Protein AF-A0A1H8ZN63-F1 (afdb_monomer)

InterPro domains:
  IPR000312 Glycosyl transferase, family 3 [PF00591] (631-859)
  IPR001279 Metallo-beta-lactamase [PF00753] (16-194)
  IPR001279 Metallo-beta-lactamase [SM00849] (13-214)
  IPR011108 Zn-dependent metallo-hydrolase, RNA specificity domain [PF07521] (381-444)
  IPR013102 Pyrimidine nucleoside phosphorylase, C-terminal [PF07831] (892-952)
  IPR013102 Pyrimidine nucleoside phosphorylase, C-terminal [SM00941] (891-958)
  IPR013466 Thymidine phosphorylase/AMP phosphorylase [TIGR02645] (469-957)
  IPR017459 Glycosyl transferase family 3, N-terminal domain [PF02885] (565-621)
  IPR017872 Pyrimidine-nucleoside phosphorylase, conserved site [PS00647] (664-679)
  IPR022712 Beta-Casp domain [PF10996] (247-367)
  IPR022712 Beta-Casp domain [SM01027] (247-367)
  IPR028579 Putative thymidine phosphorylase [MF_00703] (470-962)
  IPR035902 Nucleoside phosphorylase/phosphoribosyltransferase catalytic domain superfamily [G3DSA:3.40.1030.10] (621-871)
  IPR035902 Nucleoside phosphorylase/phosphoribosyltransferase catalytic domain superfamily [SSF52418] (623-874)
  IPR036320 Glycosyl transferase family 3, N-terminal domain superfamily [SSF47648] (559-624)
  IPR036566 Pyrimidine nucleoside phosphorylase-like, C-terminal domain superfamily [G3DSA:3.90.1170.30] (883-959)
  IPR036566 Pyrimidine nucleoside phosphorylase-like, C-terminal domain superfamily [SSF54680] (878-953)
  IPR036866 Ribonuclease Z/Hydroxyacylglutathione hydrolase-like [G3DSA:3.60.15.10] (6-423)
  IPR036866 Ribonuclease Z/Hydroxyacylglutathione hydrolase-like [SSF56281] (1-453)
  IPR050698 RNA Processing Metallo-Beta-Lactamase [PTHR11203] (1-454)

Solvent-accessible surface area (backbone atoms only — not comparable to full-atom values): 48274 Å² total; per-residue (Å²): 66,36,42,29,28,72,27,11,33,62,26,70,34,12,28,22,33,41,39,35,54,97,78,38,26,39,30,42,27,35,18,33,39,56,49,38,70,74,45,39,51,52,67,77,47,82,69,100,62,68,54,83,61,41,47,23,36,38,39,31,35,44,54,48,34,24,39,52,31,40,24,47,47,38,71,78,57,38,79,44,46,33,36,31,25,57,51,14,50,59,44,34,69,52,52,40,32,52,53,10,44,52,32,40,53,50,19,50,51,33,53,75,67,66,76,53,95,50,86,76,45,71,43,91,43,40,32,70,38,20,55,59,35,59,75,32,54,48,64,43,60,73,74,44,78,46,70,73,44,70,72,36,42,34,32,35,38,54,9,21,36,44,76,38,18,15,19,41,39,39,37,40,97,45,48,36,38,33,36,36,44,64,42,15,26,77,86,43,90,48,37,36,46,42,63,79,52,47,74,43,48,26,39,39,37,56,11,75,32,16,68,41,71,67,60,89,68,57,56,60,56,56,50,47,51,57,53,50,58,20,42,78,55,42,12,38,38,40,26,31,19,35,41,68,59,46,44,56,54,51,33,45,47,53,40,51,34,29,76,71,65,77,36,65,80,83,57,49,33,33,33,45,29,54,66,30,54,59,50,56,54,47,59,67,74,50,50,87,65,36,64,61,49,73,69,53,45,59,42,44,72,65,51,33,52,75,38,75,51,71,67,57,54,56,49,54,61,72,58,78,45,54,35,38,39,39,18,30,38,36,32,47,77,47,69,66,31,51,56,45,47,70,60,43,28,64,37,61,41,16,26,40,42,42,49,49,82,50,51,58,75,28,52,36,28,42,46,76,73,65,44,62,53,48,80,53,98,90,41,77,43,50,47,47,26,47,71,47,75,44,76,54,58,47,51,59,30,27,31,65,52,46,52,55,52,59,66,48,37,80,51,80,35,75,38,35,35,33,27,31,4,42,59,66,18,17,50,44,34,39,52,50,47,31,73,75,68,69,42,47,62,44,67,53,49,66,66,41,69,47,79,46,80,50,97,66,83,87,71,81,81,72,81,77,82,82,70,64,30,28,31,40,86,68,79,42,77,56,77,76,48,32,31,34,35,36,38,76,81,15,62,65,32,66,75,72,65,58,49,71,67,33,67,35,25,40,39,39,98,92,37,70,50,59,20,40,28,40,64,46,65,80,84,83,55,55,74,59,32,33,29,37,16,54,28,33,36,61,73,53,66,66,58,77,67,40,68,34,38,71,44,76,56,80,82,69,67,41,51,53,53,50,58,41,33,70,77,69,49,81,72,52,62,66,41,35,36,44,34,36,44,37,40,48,70,45,69,50,50,76,66,54,46,41,50,46,57,56,46,39,32,55,83,63,45,50,73,67,46,28,44,36,43,19,48,26,35,29,68,64,23,46,70,44,84,67,104,55,92,67,24,40,42,78,50,61,81,46,50,52,37,32,64,63,35,62,69,58,23,48,15,37,39,24,53,69,73,37,37,30,65,37,65,29,56,59,49,81,88,49,19,37,18,67,24,44,20,40,49,33,33,18,56,22,85,58,56,71,72,55,48,50,53,26,25,74,72,48,28,22,43,70,29,36,40,80,82,60,44,22,32,41,33,49,68,52,47,55,65,45,36,59,85,63,76,55,77,22,60,38,53,51,44,22,50,57,48,14,45,42,53,11,61,38,38,40,30,38,39,37,36,40,33,38,15,83,46,20,69,30,57,40,71,68,60,44,49,52,52,50,51,51,46,47,58,44,32,52,78,70,69,33,46,71,45,78,43,79,41,83,19,57,52,58,29,49,38,17,27,13,12,16,43,31,34,51,42,46,48,26,44,40,73,60,42,96,82,33,40,62,62,36,44,55,52,20,30,50,56,25,4,51,52,30,28,72,68,68,77,24,61,89,88,43,12,42,62,52,31,46,52,32,41,75,74,34,47,16,35,56,39,40,50,52,35,22,48,61,47,72,31,74,49,76,54,61,77,43,82,40,74,50,84,41,55,31,91,52,48,26,33,30,74,45,46,40,35,57,57,54,33,48,34,12,32,43,11,33,18,51,84,36,46,33,5,10,33,38,48,67,63,58,81,71,38,80,42,49,57,65,37,68,40,34,34,41,21,4,75,46,74,65,29,39,50,53,19,49,53,54,50,66,76,41,70,66,44,57,29,63,46,113

Structure (mmCIF, N/CA/C/O backbone):
data_AF-A0A1H8ZN63-F1
#
_entry.id   AF-A0A1H8ZN63-F1
#
loop_
_atom_site.group_PDB
_atom_site.id
_atom_site.type_symbol
_atom_site.label_atom_id
_atom_site.label_alt_id
_atom_site.label_comp_id
_atom_site.label_asym_id
_atom_site.label_entity_id
_atom_site.label_seq_id
_atom_site.pdbx_PDB_ins_code
_atom_site.Cartn_x
_atom_site.Cartn_y
_atom_site.Cartn_z
_atom_site.occupancy
_atom_site.B_iso_or_equiv
_atom_site.auth_seq_id
_atom_site.auth_comp_id
_atom_site.auth_asym_id
_atom_site.auth_atom_id
_atom_site.pdbx_PDB_model_num
ATOM 1 N N . MET A 1 1 ? -31.388 3.505 22.090 1.00 90.06 1 MET A N 1
ATOM 2 C CA . MET A 1 1 ? -30.841 4.797 21.601 1.00 90.06 1 MET A CA 1
ATOM 3 C C . MET A 1 1 ? -30.256 4.582 20.212 1.00 90.06 1 MET A C 1
ATO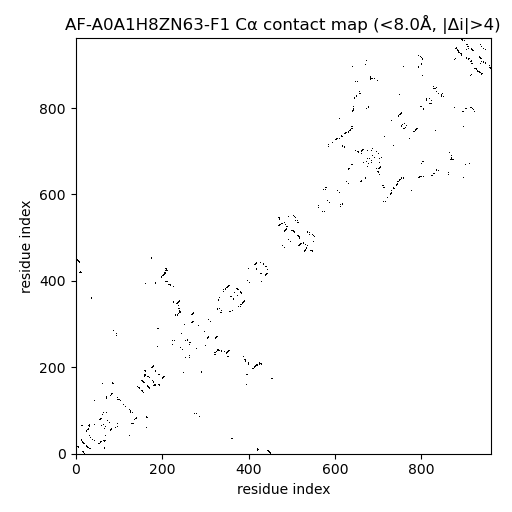M 5 O O . MET A 1 1 ? -30.086 3.433 19.824 1.00 90.06 1 MET A O 1
ATOM 9 N N . LYS A 1 2 ? -29.925 5.633 19.453 1.00 93.62 2 LYS A N 1
ATOM 10 C CA . LYS A 1 2 ? -29.174 5.509 18.188 1.0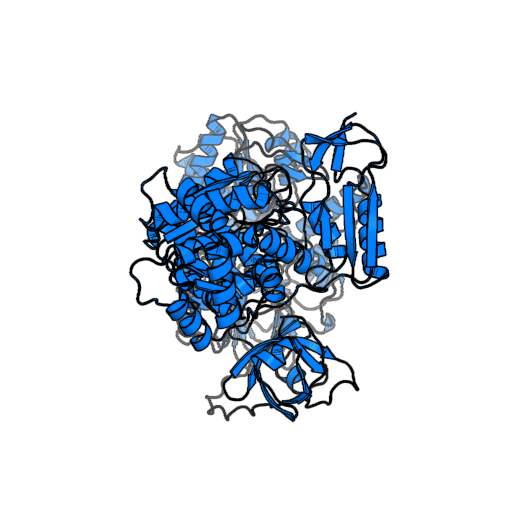0 93.62 2 LYS A CA 1
ATOM 11 C C . LYS A 1 2 ? -27.981 6.459 18.177 1.00 93.62 2 LYS A C 1
ATOM 13 O O . LYS A 1 2 ? -28.162 7.652 18.397 1.00 93.62 2 LYS A O 1
ATOM 18 N N . LEU A 1 3 ? -26.789 5.943 17.897 1.00 96.38 3 LEU A N 1
ATOM 19 C CA . LEU A 1 3 ? -25.547 6.712 17.798 1.00 96.38 3 LEU A CA 1
ATOM 20 C C . LEU A 1 3 ? -25.133 6.841 16.330 1.00 96.38 3 LEU A C 1
ATOM 22 O O . LEU A 1 3 ? -25.174 5.862 15.588 1.00 96.38 3 LEU A O 1
ATOM 26 N N . GLN A 1 4 ? -24.741 8.039 15.905 1.00 97.12 4 GLN A N 1
ATOM 27 C CA . GLN A 1 4 ? -24.229 8.307 14.563 1.00 97.12 4 GLN A CA 1
ATOM 28 C C . GLN A 1 4 ? -22.891 9.051 14.624 1.00 97.12 4 GLN A C 1
ATOM 30 O O . GLN A 1 4 ? -22.763 10.065 15.312 1.00 97.12 4 GLN A O 1
ATOM 35 N N . PHE A 1 5 ? -21.910 8.572 13.859 1.00 96.88 5 PHE A N 1
ATOM 36 C CA . PHE A 1 5 ? -20.540 9.087 13.850 1.00 96.88 5 PHE A CA 1
ATOM 37 C C . PHE A 1 5 ? -20.373 10.170 12.776 1.00 96.88 5 PHE A C 1
ATOM 39 O O . PHE A 1 5 ? -20.059 9.892 11.619 1.00 96.88 5 PHE A O 1
ATOM 46 N N . LEU A 1 6 ? -20.611 11.434 13.139 1.00 95.38 6 LEU A N 1
ATOM 47 C CA . LEU A 1 6 ? -20.523 12.567 12.207 1.00 95.38 6 LEU A CA 1
ATOM 48 C C . LEU A 1 6 ? -19.082 13.045 11.978 1.00 95.38 6 LEU A C 1
ATOM 50 O O . LEU A 1 6 ? -18.824 13.763 11.015 1.00 95.38 6 LEU A O 1
ATOM 54 N N . GLY A 1 7 ? -18.134 12.641 12.818 1.00 92.88 7 GLY A N 1
ATOM 55 C CA . GLY A 1 7 ? -16.717 12.958 12.686 1.00 92.88 7 GLY A CA 1
ATOM 56 C C . GLY A 1 7 ? -15.851 12.105 13.606 1.00 92.88 7 GLY A C 1
ATOM 57 O O . GLY A 1 7 ? -16.372 11.201 14.255 1.00 92.88 7 GLY A O 1
ATOM 58 N N . ALA A 1 8 ? -14.532 12.326 13.585 1.00 91.38 8 ALA A N 1
ATOM 59 C CA . ALA A 1 8 ? -13.547 11.489 14.284 1.00 91.38 8 ALA A CA 1
ATOM 60 C C . ALA A 1 8 ? -13.630 9.970 13.990 1.00 91.38 8 ALA A C 1
ATOM 62 O O . ALA A 1 8 ? -13.128 9.145 14.745 1.00 91.38 8 ALA A O 1
ATOM 63 N N . ALA A 1 9 ? -14.243 9.586 12.871 1.00 91.62 9 ALA A N 1
ATOM 64 C CA . ALA A 1 9 ? -14.281 8.220 12.361 1.00 91.62 9 ALA A CA 1
ATOM 65 C C . ALA A 1 9 ? -13.264 8.099 11.215 1.00 91.62 9 ALA A C 1
ATOM 67 O O . ALA A 1 9 ? -13.435 8.731 10.166 1.00 91.62 9 ALA A O 1
ATOM 68 N N . GLY A 1 10 ? -12.173 7.362 11.453 1.00 85.31 10 GLY A N 1
ATOM 69 C CA . GLY A 1 10 ? -11.031 7.255 10.533 1.00 85.31 10 GLY A CA 1
ATOM 70 C C . GLY A 1 10 ? -10.161 8.518 10.440 1.00 85.31 10 GLY A C 1
ATOM 71 O O . GLY A 1 10 ? -9.487 8.725 9.434 1.00 85.31 10 GLY A O 1
ATOM 72 N N . THR A 1 11 ? -10.215 9.401 11.441 1.00 90.12 11 THR A N 1
ATOM 73 C CA . THR A 1 11 ? -9.364 10.595 11.557 1.00 90.12 11 THR A CA 1
ATOM 74 C C . THR A 1 11 ? -9.290 11.065 13.015 1.00 90.12 11 THR A C 1
ATOM 76 O O . THR A 1 11 ? -10.219 10.828 13.786 1.00 90.12 11 THR A O 1
ATOM 79 N N . VAL A 1 12 ? -8.217 11.773 13.380 1.00 89.12 12 VAL A N 1
ATOM 80 C CA . VAL A 1 12 ? -8.004 12.379 14.714 1.00 89.12 12 VAL A CA 1
ATOM 81 C C . VAL A 1 12 ? -8.626 13.772 14.869 1.00 89.12 12 VAL A C 1
ATOM 83 O O . VAL A 1 12 ? -8.273 14.491 15.786 1.00 89.12 12 VAL A O 1
ATOM 86 N N . THR A 1 13 ? -9.456 14.233 13.924 1.00 90.25 13 THR A N 1
ATOM 87 C CA . THR A 1 13 ? -10.034 15.587 13.998 1.00 90.25 13 THR A CA 1
ATOM 88 C C . THR A 1 13 ? -11.517 15.620 13.670 1.00 90.25 13 THR A C 1
ATOM 90 O O . THR A 1 13 ? -12.055 14.730 13.006 1.00 90.25 13 THR A O 1
ATOM 93 N N . GLY A 1 14 ? -12.178 16.701 14.083 1.00 93.25 14 GLY A N 1
ATOM 94 C CA . GLY A 1 14 ? -13.586 16.935 13.796 1.00 93.25 14 GLY A CA 1
ATOM 95 C C . GLY A 1 14 ? -14.515 16.068 14.638 1.00 93.25 14 GLY A C 1
ATOM 96 O O . GLY A 1 14 ? -15.542 15.641 14.118 1.00 93.25 14 GLY A O 1
ATOM 97 N N . SER A 1 15 ? -14.165 15.803 15.903 1.00 96.69 15 SER A N 1
ATOM 98 C CA . SER A 1 15 ? -14.995 15.058 16.854 1.00 96.69 15 SER A CA 1
ATOM 99 C C . SER A 1 15 ? -16.429 15.587 16.855 1.00 96.69 15 SER A C 1
ATOM 101 O O . SER A 1 15 ? -16.679 16.796 16.979 1.00 96.69 15 SER A O 1
ATOM 103 N N . LYS A 1 16 ? -17.369 14.680 16.571 1.00 96.50 16 LYS A N 1
ATOM 104 C CA . LYS A 1 16 ? -18.790 14.989 16.416 1.00 96.50 16 LYS A CA 1
ATOM 105 C C . LYS A 1 16 ? -19.611 13.704 16.396 1.00 96.50 16 LYS A C 1
ATOM 107 O O . LYS A 1 16 ? -19.559 12.949 15.422 1.00 96.50 16 LYS A O 1
ATOM 112 N N . TYR A 1 17 ? -20.418 13.480 17.423 1.00 97.75 17 TYR A N 1
ATOM 113 C CA . TYR A 1 17 ? -21.270 12.297 17.537 1.00 97.75 17 TYR A CA 1
ATOM 114 C C . TYR A 1 17 ? -22.704 12.713 17.822 1.00 97.75 17 TYR A C 1
ATOM 116 O O . TYR A 1 17 ? -22.955 13.530 18.699 1.00 97.75 17 TYR A O 1
ATOM 124 N N . LEU A 1 18 ? -23.657 12.154 17.086 1.00 97.12 18 LEU A N 1
ATOM 125 C CA . LEU A 1 18 ? -25.070 12.447 17.276 1.00 97.12 18 LEU A CA 1
ATOM 126 C C . LEU A 1 18 ? -25.745 11.276 17.979 1.00 97.12 18 LEU A C 1
ATOM 128 O O . LEU A 1 18 ? -25.842 10.182 17.421 1.00 97.12 18 LEU A O 1
ATOM 132 N N . LEU A 1 19 ? -26.234 11.524 19.189 1.00 96.06 19 LEU A N 1
ATOM 133 C CA . LEU A 1 19 ? -26.976 10.562 19.986 1.00 96.06 19 LEU A CA 1
ATOM 134 C C . LEU A 1 19 ? -28.463 10.912 19.951 1.00 96.06 19 LEU A C 1
ATOM 136 O O . LEU A 1 19 ? -28.880 11.972 20.412 1.00 96.06 19 LEU A O 1
ATOM 140 N N . ARG A 1 20 ? -29.277 10.007 19.411 1.00 93.81 20 ARG A N 1
ATOM 141 C CA . ARG A 1 20 ? -30.733 10.146 19.343 1.00 93.81 20 ARG A CA 1
ATOM 142 C C . ARG A 1 20 ? -31.384 9.270 20.406 1.00 93.81 20 ARG A C 1
ATOM 144 O O . ARG A 1 20 ? -31.228 8.042 20.397 1.00 93.81 20 ARG A O 1
ATOM 151 N N . GLY A 1 21 ? -32.093 9.918 21.322 1.00 90.06 21 GLY A N 1
ATOM 152 C CA . GLY A 1 21 ? -32.997 9.280 22.269 1.00 90.06 21 GLY A CA 1
ATOM 153 C C . GLY A 1 21 ? -34.418 9.213 21.719 1.00 90.06 21 GLY A C 1
ATOM 154 O O . GLY A 1 21 ? -34.673 9.518 20.557 1.00 90.06 21 GLY A O 1
ATOM 155 N N . GLU A 1 22 ? -35.358 8.827 22.575 1.00 86.25 22 GLU A N 1
ATOM 156 C CA . GLU A 1 22 ? -36.780 8.750 22.219 1.00 86.25 22 GLU A CA 1
ATOM 157 C C . GLU A 1 22 ? -37.429 10.132 22.039 1.00 86.25 22 GLU A C 1
ATOM 159 O O . GLU A 1 22 ? -38.354 10.295 21.247 1.00 86.25 22 GLU A O 1
ATOM 164 N N . HIS A 1 23 ? -36.951 11.136 22.780 1.00 87.38 23 HIS A N 1
ATOM 165 C CA . HIS A 1 23 ? -37.576 12.461 22.846 1.00 87.38 23 HIS A CA 1
ATOM 166 C C . HIS A 1 23 ? -36.638 13.623 22.510 1.00 87.38 23 HIS A C 1
ATOM 168 O O . HIS A 1 23 ? -37.114 14.751 22.426 1.00 87.38 23 HIS A O 1
ATOM 174 N N . ALA A 1 24 ? -35.336 13.367 22.371 1.00 93.31 24 ALA A N 1
ATOM 175 C CA . ALA A 1 24 ? -34.319 14.400 22.210 1.00 93.31 24 ALA A CA 1
ATOM 176 C C . ALA A 1 24 ? -33.114 13.898 21.399 1.00 93.31 24 ALA A C 1
ATOM 178 O O . ALA A 1 24 ? -32.829 12.693 21.378 1.00 93.31 24 ALA A O 1
ATOM 179 N N . GLN A 1 25 ? -32.387 14.819 20.767 1.00 95.00 25 GLN A N 1
ATOM 180 C CA . GLN A 1 25 ? -31.119 14.562 20.085 1.00 95.00 25 GLN A CA 1
ATOM 181 C C . GLN A 1 25 ? -30.004 15.409 20.702 1.00 95.00 25 GLN A C 1
ATOM 183 O O . GLN A 1 25 ? -30.106 16.629 20.822 1.00 95.00 25 GLN A O 1
ATOM 188 N N . LEU A 1 26 ? -28.911 14.747 21.068 1.00 97.12 26 LEU A N 1
ATOM 189 C CA . LEU A 1 26 ? -27.732 15.357 21.666 1.00 97.12 26 LEU A CA 1
ATOM 190 C C . LEU A 1 26 ? -26.555 15.269 20.702 1.00 97.12 26 LEU A C 1
ATOM 192 O O . LEU A 1 26 ? -26.338 14.229 20.075 1.00 97.12 26 LEU A O 1
ATOM 196 N N . LEU A 1 27 ? -25.768 16.336 20.621 1.00 97.56 27 LEU A N 1
ATOM 197 C CA . LEU A 1 27 ? -24.490 16.323 19.921 1.00 97.56 27 LEU A CA 1
ATOM 198 C C . LEU A 1 27 ? -23.356 16.246 20.948 1.00 97.56 27 LEU A C 1
ATOM 200 O O . LEU A 1 27 ? -23.231 17.131 21.788 1.00 97.56 27 LEU A O 1
ATOM 204 N N . VAL A 1 28 ? -22.533 15.205 20.891 1.00 98.25 28 VAL A N 1
ATOM 205 C CA . VAL A 1 28 ? -21.309 15.096 21.692 1.00 98.25 28 VAL A CA 1
ATOM 206 C C . VAL A 1 28 ? -20.142 15.577 20.846 1.00 98.25 28 VAL A C 1
ATOM 208 O O . VAL A 1 28 ? -19.898 15.039 19.764 1.00 98.25 28 VAL A O 1
ATOM 211 N N . ASP A 1 29 ? -19.452 16.594 21.352 1.00 98.31 29 ASP A N 1
ATOM 212 C CA . ASP A 1 29 ? -18.476 17.420 20.650 1.00 98.31 29 ASP A CA 1
ATOM 213 C C . ASP A 1 29 ? -19.008 18.089 19.371 1.00 98.31 29 ASP A C 1
ATOM 215 O O . ASP A 1 29 ? -19.958 17.674 18.705 1.00 98.31 29 ASP A O 1
ATOM 219 N N . CYS A 1 30 ? -18.368 19.188 18.997 1.00 96.56 30 CYS A N 1
ATOM 220 C CA . CYS A 1 30 ? -18.625 19.895 17.760 1.00 96.56 30 CYS A CA 1
ATOM 221 C C . CYS A 1 30 ? -17.330 20.501 17.196 1.00 96.56 30 CYS A C 1
ATOM 223 O O . CYS A 1 30 ? -17.170 21.714 17.100 1.00 96.56 30 CYS A O 1
ATOM 225 N N . GLY A 1 31 ? -16.401 19.641 16.786 1.00 96.25 31 GLY A N 1
ATOM 226 C CA . GLY A 1 31 ? -15.086 20.039 16.290 1.00 96.25 31 GLY A CA 1
ATOM 227 C C . GLY A 1 31 ? -14.958 20.311 14.794 1.00 96.25 31 GLY A C 1
ATOM 228 O O . GLY A 1 31 ? -15.803 19.870 14.005 1.00 96.25 31 GLY A O 1
ATOM 229 N N . LEU A 1 32 ? -13.872 21.000 14.410 1.00 94.19 32 LEU A N 1
ATOM 230 C CA . LEU A 1 32 ? -13.433 21.197 13.020 1.00 94.19 32 LEU A CA 1
ATOM 231 C C . LEU A 1 32 ? -12.543 20.051 12.527 1.00 94.19 32 LEU A C 1
ATOM 233 O O . LEU A 1 32 ? -11.630 19.606 13.219 1.00 94.19 32 LEU A O 1
ATOM 237 N N . PHE A 1 33 ? -12.729 19.660 11.268 1.00 92.31 33 PHE A N 1
ATOM 238 C CA . PHE A 1 33 ? -11.806 18.784 10.553 1.00 92.31 33 PHE A CA 1
ATOM 239 C C . PHE A 1 33 ? -10.533 19.536 10.139 1.00 92.31 33 PHE A C 1
ATOM 241 O O . PHE A 1 33 ? -10.603 20.605 9.523 1.00 92.31 33 PHE A O 1
ATOM 248 N N . GLN A 1 34 ? -9.363 18.958 10.410 1.00 84.50 34 GLN A N 1
ATOM 249 C CA . GLN A 1 34 ? -8.057 19.467 9.970 1.00 84.50 34 GLN A CA 1
ATOM 250 C C . GLN A 1 34 ? -7.335 18.397 9.123 1.00 84.50 34 GLN A C 1
ATOM 252 O O . GLN A 1 34 ? -7.938 17.409 8.713 1.00 84.50 34 GLN A O 1
ATOM 257 N N . GLY A 1 35 ? -6.062 18.603 8.773 1.00 84.69 35 GLY A N 1
ATOM 258 C CA . GLY A 1 35 ? -5.316 17.649 7.936 1.00 84.69 35 GLY A CA 1
ATOM 259 C C . GLY A 1 35 ? -5.633 17.804 6.449 1.00 84.69 35 GLY A C 1
ATOM 260 O O . GLY A 1 35 ? -5.691 18.932 5.962 1.00 84.69 35 GLY A O 1
ATOM 261 N N . TYR A 1 36 ? -5.810 16.711 5.702 1.00 80.62 36 TYR A N 1
ATOM 262 C CA . TYR A 1 36 ? -5.996 16.725 4.244 1.00 80.62 36 TYR A CA 1
ATOM 263 C C . TYR A 1 36 ? -7.126 17.638 3.740 1.00 80.62 36 TYR A C 1
ATOM 265 O O . TYR A 1 36 ? -8.128 17.894 4.406 1.00 80.62 36 TYR A O 1
ATOM 273 N N . LYS A 1 37 ? -7.001 18.097 2.484 1.00 81.31 37 LYS A N 1
ATOM 274 C CA . LYS A 1 37 ? -7.994 18.985 1.851 1.00 81.31 37 LYS A CA 1
ATOM 275 C C . LYS A 1 37 ? -9.413 18.403 1.891 1.00 81.31 37 LYS A C 1
ATOM 277 O O . LYS A 1 37 ? -10.345 19.157 2.136 1.00 81.31 37 LYS A O 1
ATOM 282 N N . GLN A 1 38 ? -9.571 17.100 1.655 1.00 84.88 38 GLN A N 1
ATOM 283 C CA . GLN A 1 38 ? -10.879 16.434 1.661 1.00 84.88 38 GLN A CA 1
ATOM 284 C C . GLN A 1 38 ? -11.567 16.519 3.030 1.00 84.88 38 GLN A C 1
ATOM 286 O O . GLN A 1 38 ? -12.754 16.822 3.085 1.00 84.88 38 GLN A O 1
ATOM 291 N N . LEU A 1 39 ? -10.815 16.350 4.124 1.00 86.56 39 LEU A N 1
ATOM 292 C CA . LEU A 1 39 ? -11.332 16.511 5.484 1.00 86.56 39 LEU A CA 1
ATOM 293 C C . LEU A 1 39 ? -11.767 17.958 5.732 1.00 86.56 39 LEU A C 1
ATOM 295 O O . LEU A 1 39 ? -12.898 18.201 6.137 1.00 86.56 39 LEU A O 1
ATOM 299 N N . ARG A 1 40 ? -10.930 18.941 5.379 1.00 87.50 40 ARG A N 1
ATOM 300 C CA . ARG A 1 40 ? -11.273 20.364 5.560 1.00 87.50 40 ARG A CA 1
ATOM 301 C C . ARG A 1 40 ? -12.495 20.810 4.750 1.00 87.50 40 ARG A C 1
ATOM 303 O O . ARG A 1 40 ? -13.196 21.720 5.178 1.00 87.50 40 ARG A O 1
ATOM 310 N N . LEU A 1 41 ? -12.766 20.195 3.594 1.00 89.12 41 LEU A N 1
ATOM 311 C CA . LEU A 1 41 ? -13.977 20.475 2.809 1.00 89.12 41 LEU A CA 1
ATOM 312 C C . LEU A 1 41 ? -15.262 20.046 3.536 1.00 89.12 41 LEU A C 1
ATOM 314 O O . LEU A 1 41 ? -16.308 20.650 3.304 1.00 89.12 41 LEU A O 1
ATOM 318 N N . ARG A 1 42 ? -15.190 19.081 4.462 1.00 91.38 42 ARG A N 1
ATOM 319 C CA . ARG A 1 42 ? -16.337 18.700 5.302 1.00 91.38 42 ARG A CA 1
ATOM 320 C C . ARG A 1 42 ? -16.781 19.837 6.216 1.00 91.38 42 ARG A C 1
ATOM 322 O O . ARG A 1 42 ? -17.971 19.962 6.463 1.00 91.38 42 ARG A O 1
ATOM 329 N N . ASN A 1 43 ? -15.867 20.721 6.632 1.00 92.94 43 ASN A N 1
ATOM 330 C CA . ASN A 1 43 ? -16.241 21.900 7.419 1.00 92.94 43 ASN A CA 1
ATOM 331 C C . ASN A 1 43 ? -17.174 22.853 6.654 1.00 92.94 43 ASN A C 1
ATOM 333 O O . ASN A 1 43 ? -17.972 23.545 7.269 1.00 92.94 43 ASN A O 1
ATOM 337 N N . TRP A 1 44 ? -17.081 22.880 5.321 1.00 90.00 44 TRP A N 1
ATOM 338 C CA . TRP A 1 44 ? -17.919 23.710 4.447 1.00 90.00 44 TRP A CA 1
ATOM 339 C C . TRP A 1 44 ? -19.216 23.017 4.018 1.00 90.00 44 TRP A C 1
ATOM 341 O O . TRP A 1 44 ? -20.046 23.625 3.348 1.00 90.00 44 TRP A O 1
ATOM 351 N N . SER A 1 45 ? -19.373 21.736 4.352 1.00 87.50 45 SER A N 1
ATOM 352 C CA . SER A 1 45 ? -20.565 20.962 4.018 1.00 87.50 45 SER A CA 1
ATOM 353 C C . SER A 1 45 ? -21.620 21.148 5.105 1.00 87.50 45 SER A C 1
ATOM 355 O O . SER A 1 45 ? -21.289 21.221 6.289 1.00 87.50 45 SER A O 1
ATOM 357 N N . ALA A 1 46 ? -22.892 21.203 4.709 1.00 84.06 46 ALA A N 1
ATOM 358 C CA . ALA A 1 46 ? -23.990 21.209 5.668 1.00 84.06 46 ALA A CA 1
ATOM 359 C C . ALA A 1 46 ? -24.009 19.892 6.457 1.00 84.06 46 ALA A C 1
ATOM 361 O O . ALA A 1 46 ? -23.756 18.821 5.897 1.00 84.06 46 ALA A O 1
ATOM 362 N N . LEU A 1 47 ? -24.334 19.963 7.750 1.00 84.62 47 LEU A N 1
ATOM 363 C CA . LEU A 1 47 ? -24.552 18.759 8.546 1.00 84.62 47 LEU A CA 1
ATOM 364 C C . LEU A 1 47 ? -25.754 17.975 7.989 1.00 84.62 47 LEU A C 1
ATOM 366 O O . LEU A 1 47 ? -26.757 18.586 7.615 1.00 84.62 47 LEU A O 1
ATOM 370 N N . PRO A 1 48 ? -25.696 16.631 7.959 1.00 83.88 48 PRO A N 1
ATOM 371 C CA . PRO A 1 48 ? -26.752 15.786 7.398 1.00 83.88 48 PRO A CA 1
ATOM 372 C C . PRO A 1 48 ? -27.960 15.648 8.347 1.00 83.88 48 PRO A C 1
ATOM 374 O O . PRO A 1 48 ? -28.525 14.566 8.495 1.00 83.88 48 PRO A O 1
ATOM 377 N N . LEU A 1 49 ? -28.333 16.726 9.042 1.00 82.62 49 LEU A N 1
ATOM 378 C CA . LEU A 1 49 ? -29.486 16.786 9.932 1.00 82.62 49 LEU A CA 1
ATOM 379 C C . LEU A 1 49 ? -30.003 18.225 10.102 1.00 82.62 49 LEU A C 1
ATOM 381 O O . LEU A 1 49 ? -29.221 19.176 10.023 1.00 82.62 49 LEU A O 1
ATOM 385 N N . PRO A 1 50 ? -31.303 18.412 10.390 1.00 86.69 50 PRO A N 1
ATOM 386 C CA . PRO A 1 50 ? -31.846 19.729 10.698 1.00 86.69 50 PRO A CA 1
ATOM 387 C C . PRO A 1 50 ? -31.334 20.241 12.054 1.00 86.69 50 PRO A C 1
ATOM 389 O O . PRO A 1 50 ? -31.623 19.660 13.095 1.00 86.69 50 PRO A O 1
ATOM 392 N N . LEU A 1 51 ? -30.632 21.380 12.068 1.00 88.69 51 LEU A N 1
ATOM 393 C CA . LEU A 1 51 ? -30.004 21.928 13.288 1.00 88.69 51 LEU A CA 1
ATOM 394 C C . LEU A 1 51 ? -30.994 22.248 14.419 1.00 88.69 51 LEU A C 1
ATOM 396 O O . LEU A 1 51 ? -30.623 22.252 15.588 1.00 88.69 51 LEU A O 1
ATOM 400 N N . ARG A 1 52 ? -32.259 22.508 14.069 1.00 86.75 52 ARG A N 1
ATOM 401 C CA . ARG A 1 52 ? -33.357 22.761 15.016 1.00 86.75 52 ARG A CA 1
ATOM 402 C C . ARG A 1 52 ? -33.769 21.536 15.835 1.00 86.75 52 ARG A C 1
ATOM 404 O O . ARG A 1 52 ? -34.527 21.693 16.780 1.00 86.75 52 ARG A O 1
ATOM 411 N N . GLU A 1 53 ? -33.342 20.344 15.427 1.00 89.56 53 GLU A N 1
ATOM 412 C CA . GLU A 1 53 ? -33.656 19.089 16.112 1.00 89.56 53 GLU A CA 1
ATOM 413 C C . GLU A 1 53 ? -32.588 18.684 17.134 1.00 89.56 53 GLU A C 1
ATOM 415 O O . GLU A 1 53 ? -32.770 17.687 17.823 1.00 89.56 53 GLU A O 1
ATOM 420 N N . ILE A 1 54 ? -31.478 19.424 17.221 1.00 95.19 54 ILE A N 1
ATOM 421 C CA . ILE A 1 54 ? -30.455 19.223 18.249 1.00 95.19 54 ILE A CA 1
ATOM 422 C C . ILE A 1 54 ? -30.887 20.014 19.486 1.00 95.19 54 ILE A C 1
ATOM 424 O O . ILE A 1 54 ? -30.978 21.243 19.434 1.00 95.19 54 ILE A O 1
ATOM 428 N N . ASP A 1 55 ? -31.127 19.319 20.593 1.00 96.75 55 ASP A N 1
ATOM 429 C CA . ASP A 1 55 ? -31.580 19.928 21.846 1.00 96.75 55 ASP A CA 1
ATOM 430 C C . ASP A 1 55 ? -30.417 20.537 22.640 1.00 96.75 55 ASP A C 1
ATOM 432 O O . ASP A 1 55 ? -30.538 21.632 23.198 1.00 96.75 55 ASP A O 1
ATOM 436 N N . ALA A 1 56 ? -29.274 19.846 22.662 1.00 97.94 56 ALA A N 1
ATOM 437 C CA . ALA A 1 56 ? -28.074 20.295 23.357 1.00 97.94 56 ALA A CA 1
ATOM 438 C C . ALA A 1 56 ? -26.784 19.778 22.699 1.00 97.94 56 ALA A C 1
ATOM 440 O O . ALA A 1 56 ? -26.761 18.710 22.077 1.00 97.94 56 ALA A O 1
ATOM 441 N N . VAL A 1 57 ? -25.694 20.525 22.889 1.00 98.50 57 VAL A N 1
ATOM 442 C CA . VAL A 1 57 ? -24.322 20.078 22.611 1.00 98.50 57 VAL A CA 1
ATOM 443 C C . VAL A 1 57 ? -23.615 19.838 23.940 1.00 98.50 57 VAL A C 1
ATOM 445 O O . VAL A 1 57 ? -23.734 20.657 24.848 1.00 98.50 57 VAL A O 1
ATOM 448 N N . LEU A 1 58 ? -22.863 18.750 24.057 1.00 98.62 58 LEU A N 1
ATOM 449 C CA . LEU A 1 58 ? -22.015 18.452 25.208 1.00 98.62 58 LEU A CA 1
ATOM 450 C C . LEU A 1 58 ? -20.565 18.362 24.741 1.00 98.62 58 LEU A C 1
ATOM 452 O O . LEU A 1 58 ? -20.251 17.531 23.892 1.00 98.62 58 LEU A O 1
ATOM 456 N N . LEU A 1 59 ? -19.694 19.221 25.263 1.00 98.62 59 LEU A N 1
ATOM 457 C CA . LEU A 1 59 ? -18.270 19.203 24.940 1.00 98.62 59 LEU A CA 1
ATOM 458 C C . LEU A 1 59 ? -17.497 18.381 25.964 1.00 98.62 59 LEU A C 1
ATOM 460 O O . LEU A 1 59 ? -17.629 18.596 27.170 1.00 98.62 59 LEU A O 1
ATOM 464 N N . THR A 1 60 ? -16.630 17.510 25.461 1.00 98.38 60 THR A N 1
ATOM 465 C CA . THR A 1 60 ? -15.636 16.806 26.274 1.00 98.38 60 THR A CA 1
ATOM 466 C C . THR A 1 60 ? -14.515 17.750 26.698 1.00 98.38 60 THR A C 1
ATOM 468 O O . THR A 1 60 ? -14.128 17.760 27.863 1.00 98.38 60 THR A O 1
ATOM 471 N N . HIS A 1 61 ? -14.004 18.582 25.782 1.00 97.81 61 HIS A N 1
ATOM 472 C CA . HIS A 1 61 ? -12.958 19.560 26.080 1.00 97.81 61 HIS A CA 1
ATOM 473 C C . HIS A 1 61 ? -12.838 20.662 25.011 1.00 97.81 61 HIS A C 1
ATOM 475 O O . HIS A 1 61 ? -13.586 20.712 24.033 1.00 97.81 61 HIS A O 1
ATOM 481 N N . ALA A 1 62 ? -11.898 21.587 25.222 1.00 96.94 62 ALA A N 1
ATOM 482 C CA . ALA A 1 62 ? -11.852 22.858 24.505 1.00 96.94 62 ALA A CA 1
ATOM 483 C C . ALA A 1 62 ? -11.118 22.850 23.152 1.00 96.94 62 ALA A C 1
ATOM 485 O O . ALA A 1 62 ? -11.236 23.837 22.422 1.00 96.94 62 ALA A O 1
ATOM 486 N N . HIS A 1 63 ? -10.359 21.806 22.792 1.00 94.25 63 HIS A N 1
ATOM 487 C CA . HIS A 1 63 ? -9.585 21.815 21.544 1.00 94.25 63 HIS A CA 1
ATOM 488 C C . HIS A 1 63 ? -10.474 22.045 20.308 1.00 94.25 63 HIS A C 1
ATOM 490 O O . HIS A 1 63 ? -11.660 21.727 20.293 1.00 94.25 63 HIS A O 1
ATOM 496 N N . ILE A 1 64 ? -9.919 22.658 19.258 1.00 93.25 64 ILE A N 1
ATOM 497 C CA . ILE A 1 64 ? -10.683 23.130 18.084 1.00 93.25 64 ILE A CA 1
ATOM 498 C C . ILE A 1 64 ? -11.276 21.975 17.261 1.00 93.25 64 ILE A C 1
ATOM 500 O O . ILE A 1 64 ? -12.327 22.114 16.634 1.00 93.25 64 ILE A O 1
ATOM 504 N N . ASP A 1 65 ? -10.648 20.814 17.293 1.00 92.88 65 ASP A N 1
ATOM 505 C CA . ASP A 1 65 ? -11.155 19.549 16.770 1.00 92.88 65 ASP A CA 1
ATOM 506 C C . ASP A 1 65 ? -12.227 18.884 17.645 1.00 92.88 65 ASP A C 1
ATOM 508 O O . ASP A 1 65 ? -12.798 17.892 17.198 1.00 92.88 65 ASP A O 1
ATOM 512 N N . HIS A 1 66 ? -12.603 19.492 18.778 1.00 97.12 66 HIS A N 1
ATOM 513 C CA . HIS A 1 66 ? -13.769 19.142 19.603 1.00 97.12 66 HIS A CA 1
ATOM 514 C C . HIS A 1 66 ? -14.780 20.288 19.760 1.00 97.12 66 HIS A C 1
ATOM 516 O O . HIS A 1 66 ? -15.963 20.025 19.930 1.00 97.12 66 HIS A O 1
ATOM 522 N N . SER A 1 67 ? -14.373 21.555 19.651 1.00 97.62 67 SER A N 1
ATOM 523 C CA . SER A 1 67 ? -15.239 22.721 19.915 1.00 97.62 67 SER A CA 1
ATOM 524 C C . SER A 1 67 ? -15.384 23.689 18.733 1.00 97.62 67 SER A C 1
ATOM 526 O O . SER A 1 67 ? -16.333 24.471 18.669 1.00 97.62 67 SER A O 1
ATOM 528 N N . GLY A 1 68 ? -14.459 23.652 17.771 1.00 95.81 68 GLY A N 1
ATOM 529 C CA . GLY A 1 68 ? -14.270 24.726 16.794 1.00 95.81 68 GLY A CA 1
ATOM 530 C C . GLY A 1 68 ? -15.357 24.871 15.729 1.00 95.81 68 GLY A C 1
ATOM 531 O O . GLY A 1 68 ? -15.368 25.868 15.016 1.00 95.81 68 GLY A O 1
ATOM 532 N N . TYR A 1 69 ? -16.264 23.902 15.579 1.00 96.44 69 TYR A N 1
ATOM 533 C CA . TYR A 1 69 ? -17.402 23.998 14.654 1.00 96.44 69 TYR A CA 1
ATOM 534 C C . TYR A 1 69 ? -18.614 24.680 15.317 1.00 96.44 69 TYR A C 1
ATOM 536 O O . TYR A 1 69 ? -19.559 25.055 14.626 1.00 96.44 69 TYR A O 1
ATOM 544 N N . LEU A 1 70 ? -18.603 24.914 16.637 1.00 97.25 70 LEU A N 1
ATOM 545 C CA . LEU A 1 70 ? -19.698 25.594 17.344 1.00 97.25 70 LEU A CA 1
ATOM 546 C C . LEU A 1 70 ? -20.076 26.974 16.779 1.00 97.25 70 LEU A C 1
ATOM 548 O O . LEU A 1 70 ? -21.275 27.207 16.610 1.00 97.25 70 LEU A O 1
ATOM 552 N N . PRO A 1 71 ? -19.129 27.881 16.452 1.00 97.44 71 PRO A N 1
ATOM 553 C CA . PRO A 1 71 ? -19.470 29.182 15.872 1.00 97.44 71 PRO A CA 1
ATOM 554 C C . PRO A 1 71 ? -20.279 29.052 14.581 1.00 97.44 71 PRO A C 1
ATOM 556 O O . PRO A 1 71 ? -21.277 29.744 14.386 1.00 97.44 71 PRO A O 1
ATOM 559 N N . LEU A 1 72 ? -19.886 28.099 13.736 1.00 94.50 72 LEU A N 1
ATOM 560 C CA . LEU A 1 72 ? -20.563 27.785 12.486 1.00 94.50 72 LEU A CA 1
ATOM 561 C C . LEU A 1 72 ? -21.962 27.199 12.735 1.00 94.50 72 LEU A C 1
ATOM 563 O O . LEU A 1 72 ? -22.935 27.661 12.146 1.00 94.50 72 LEU A O 1
ATOM 567 N N . LEU A 1 73 ? -22.078 26.254 13.672 1.00 95.44 73 LEU A N 1
ATOM 568 C CA . LEU A 1 73 ? -23.349 25.639 14.062 1.00 95.44 73 LEU A CA 1
ATOM 569 C C . LEU A 1 73 ? -24.376 26.683 14.545 1.00 95.44 73 LEU A C 1
ATOM 571 O O . LEU A 1 73 ? -25.541 26.649 14.146 1.00 95.44 73 LEU A O 1
ATOM 575 N N . VAL A 1 74 ? -23.944 27.623 15.395 1.00 95.75 74 VAL A N 1
ATOM 576 C CA . VAL A 1 74 ? -24.791 28.699 15.943 1.00 95.75 74 VAL A CA 1
ATOM 577 C C . VAL A 1 74 ? -25.181 29.699 14.859 1.00 95.75 74 VAL A C 1
ATOM 579 O O . VAL A 1 74 ? -26.355 30.062 14.759 1.00 95.75 74 VAL A O 1
ATOM 582 N N . ARG A 1 75 ? -24.228 30.106 14.012 1.00 94.62 75 ARG A N 1
ATOM 583 C CA . ARG A 1 75 ? -24.489 30.993 12.871 1.00 94.62 75 ARG A CA 1
ATOM 584 C C . ARG A 1 75 ? -25.529 30.400 11.918 1.00 94.62 75 ARG A C 1
ATOM 586 O O . ARG A 1 75 ? -26.412 31.121 11.459 1.00 94.62 75 ARG A O 1
ATOM 593 N N . ASP A 1 76 ? -25.452 29.095 11.670 1.00 92.62 76 ASP A N 1
ATOM 594 C CA . ASP A 1 76 ? -26.330 28.387 10.736 1.00 92.62 76 ASP A CA 1
ATOM 595 C C . ASP A 1 76 ? -27.709 28.037 11.345 1.00 92.62 76 ASP A C 1
ATOM 597 O O . ASP A 1 76 ? -28.578 27.498 10.658 1.00 92.62 76 ASP A O 1
ATOM 601 N N . GLY A 1 77 ? -27.959 28.404 12.610 1.00 93.00 77 GLY A N 1
ATOM 602 C CA . GLY A 1 77 ? -29.303 28.450 13.195 1.00 93.00 77 GLY A CA 1
ATOM 603 C C . GLY A 1 77 ? -29.534 27.593 14.440 1.00 93.00 77 GLY A C 1
ATOM 604 O O . GLY A 1 77 ? -30.679 27.516 14.894 1.00 93.00 77 GLY A O 1
ATOM 605 N N . TYR A 1 78 ? -28.501 26.967 15.012 1.00 95.75 78 TYR A N 1
ATOM 606 C CA . TYR A 1 78 ? -28.614 26.251 16.287 1.00 95.75 78 TYR A CA 1
ATOM 607 C C . TYR A 1 78 ? -28.930 27.193 17.461 1.00 95.75 78 TYR A C 1
ATOM 609 O O . TYR A 1 78 ? -28.417 28.310 17.545 1.00 95.75 78 TYR A O 1
ATOM 617 N N . ARG A 1 79 ? -29.794 26.741 18.382 1.00 93.38 79 ARG A N 1
ATOM 618 C CA . ARG A 1 79 ? -30.309 27.559 19.500 1.00 93.38 79 ARG A CA 1
ATOM 619 C C . ARG A 1 79 ? -30.200 26.914 20.882 1.00 93.38 79 ARG A C 1
ATOM 621 O O . ARG A 1 79 ? -30.460 27.613 21.863 1.00 93.38 79 ARG A O 1
ATOM 628 N N . GLY A 1 80 ? -29.862 25.628 20.959 1.00 95.50 80 GLY A N 1
ATOM 629 C CA . GLY A 1 80 ? -29.766 24.892 22.219 1.00 95.50 80 GLY A CA 1
ATOM 630 C C . GLY A 1 80 ? -28.576 25.322 23.084 1.00 95.50 80 GLY A C 1
ATOM 631 O O . GLY A 1 80 ? -27.765 26.169 22.693 1.00 95.50 80 GLY A O 1
ATOM 632 N N . ARG A 1 81 ? -28.478 24.736 24.281 1.00 98.00 81 ARG A N 1
ATOM 633 C CA . ARG A 1 81 ? -27.376 24.977 25.229 1.00 98.00 81 ARG A CA 1
ATOM 634 C C . ARG A 1 81 ? -26.127 24.178 24.857 1.00 98.00 81 ARG A C 1
ATOM 636 O O . ARG A 1 81 ? -26.211 23.167 24.157 1.00 98.00 81 ARG A O 1
ATOM 643 N N . VAL A 1 82 ? -24.968 24.655 25.299 1.00 98.56 82 VAL A N 1
ATOM 644 C CA . VAL A 1 82 ? -23.677 23.968 25.161 1.00 98.56 82 VAL A CA 1
ATOM 645 C C . VAL A 1 82 ? -23.144 23.673 26.560 1.00 98.56 82 VAL A C 1
ATOM 647 O O . VAL A 1 82 ? -22.748 24.590 27.269 1.00 98.56 82 VAL A O 1
ATOM 650 N N . TYR A 1 83 ? -23.143 22.408 26.963 1.00 98.69 83 TYR A N 1
ATOM 651 C CA . TYR A 1 83 ? -22.680 21.971 28.279 1.00 98.69 83 TYR A CA 1
ATOM 652 C C . TYR A 1 83 ? -21.208 21.563 28.228 1.00 98.69 83 TYR A C 1
ATOM 654 O O . TYR A 1 83 ? -20.790 20.853 27.314 1.00 98.69 83 TYR A O 1
ATOM 662 N N . CYS A 1 84 ? -20.422 21.995 29.208 1.00 98.50 84 CYS A N 1
ATOM 663 C CA . CYS A 1 84 ? -19.012 21.631 29.364 1.00 98.50 84 CYS A CA 1
ATOM 664 C C . CYS A 1 84 ? -18.556 21.903 30.803 1.00 98.50 84 CYS A C 1
ATOM 666 O O . CYS A 1 84 ? -19.342 22.376 31.614 1.00 98.50 84 CYS A O 1
ATOM 668 N N . THR A 1 85 ? -17.289 21.669 31.130 1.00 98.31 85 THR A N 1
ATOM 669 C CA . THR A 1 85 ? -16.720 22.094 32.422 1.00 98.31 85 THR A CA 1
ATOM 670 C C . THR A 1 85 ? -16.414 23.594 32.450 1.00 98.31 85 THR A C 1
ATOM 672 O O . THR A 1 85 ? -16.267 24.224 31.395 1.00 98.31 85 THR A O 1
ATOM 675 N N . GLN A 1 86 ? -16.264 24.172 33.647 1.00 97.44 86 GLN A N 1
ATOM 676 C CA . GLN A 1 86 ? -15.896 25.586 33.812 1.00 97.44 86 GLN A CA 1
ATOM 677 C C . GLN A 1 86 ? -14.571 25.929 33.110 1.00 97.44 86 GLN A C 1
ATOM 679 O O . GLN A 1 86 ? -14.512 26.891 32.341 1.00 97.44 86 GLN A O 1
ATOM 684 N N . ALA A 1 87 ? -13.527 25.120 33.302 1.00 97.12 87 ALA A N 1
ATOM 685 C CA . ALA A 1 87 ? -12.242 25.333 32.642 1.00 97.12 87 ALA A CA 1
ATOM 686 C C . ALA A 1 87 ? -12.328 25.172 31.109 1.00 97.12 87 ALA A C 1
ATOM 688 O O . ALA A 1 87 ? -11.713 25.952 30.379 1.00 97.12 87 ALA A O 1
ATOM 689 N N . THR A 1 88 ? -13.147 24.242 30.593 1.00 97.94 88 THR A N 1
ATOM 690 C CA . THR A 1 88 ? -13.397 24.130 29.142 1.00 97.94 88 THR A CA 1
ATOM 691 C C . THR A 1 88 ? -14.072 25.384 28.589 1.00 97.94 88 THR A C 1
ATOM 693 O O . THR A 1 88 ? -13.663 25.879 27.539 1.00 97.94 88 THR A O 1
ATOM 696 N N . TYR A 1 89 ? -15.062 25.941 29.293 1.00 98.19 89 TYR A N 1
ATOM 697 C CA . TYR A 1 89 ? -15.714 27.188 28.887 1.00 98.19 89 TYR A CA 1
ATOM 698 C C . TYR A 1 89 ? -14.715 28.350 28.818 1.00 98.19 89 TYR A C 1
ATOM 700 O O . TYR A 1 89 ? -14.663 29.065 27.816 1.00 98.19 89 TYR A O 1
ATOM 708 N N . GLU A 1 90 ? -13.882 28.521 29.844 1.00 97.38 90 GLU A N 1
ATOM 709 C CA . GLU A 1 90 ? -12.871 29.582 29.885 1.00 97.38 90 GLU A CA 1
ATOM 710 C C . GLU A 1 90 ? -11.807 29.431 28.796 1.00 97.38 90 GLU A C 1
ATOM 712 O O . GLU A 1 90 ? -11.419 30.421 28.174 1.00 97.38 90 GLU A O 1
ATOM 717 N N . LEU A 1 91 ? -11.397 28.199 28.485 1.00 97.12 91 LEU A N 1
ATOM 718 C CA . LEU A 1 91 ? -10.536 27.926 27.338 1.00 97.12 91 LEU A CA 1
ATOM 719 C C . LEU A 1 91 ? -11.233 28.260 26.013 1.00 97.12 91 LEU A C 1
ATOM 721 O O . LEU A 1 91 ? -10.639 28.927 25.166 1.00 97.12 91 LEU A O 1
ATOM 725 N N . CYS A 1 92 ? -12.496 27.866 25.824 1.00 97.69 92 CYS A N 1
ATOM 726 C CA . CYS A 1 92 ? -13.269 28.207 24.625 1.00 97.69 92 CYS A CA 1
ATOM 727 C C . CYS A 1 92 ? -13.444 29.725 24.451 1.00 97.69 92 CYS A C 1
ATOM 729 O O . CYS A 1 92 ? -13.423 30.201 23.313 1.00 97.69 92 CYS A O 1
ATOM 731 N N . ARG A 1 93 ? -13.542 30.497 25.546 1.00 97.00 93 ARG A N 1
ATOM 732 C CA . ARG A 1 93 ? -13.573 31.973 25.512 1.00 97.00 93 ARG A CA 1
ATOM 733 C C . ARG A 1 93 ? -12.309 32.597 24.926 1.00 97.00 93 ARG A C 1
ATOM 735 O O . ARG A 1 93 ? -12.376 33.724 24.447 1.00 97.00 93 ARG A O 1
ATOM 742 N N . ILE A 1 94 ? -11.186 31.884 24.961 1.00 94.44 94 ILE A N 1
ATOM 743 C CA . ILE A 1 94 ? -9.922 32.310 24.353 1.00 94.44 94 ILE A CA 1
ATOM 744 C C . ILE A 1 94 ? -9.810 31.736 22.932 1.00 94.44 94 ILE A C 1
ATOM 746 O O . ILE A 1 94 ? -9.553 32.468 21.978 1.00 94.44 94 ILE A O 1
ATOM 750 N N . LEU A 1 95 ? -10.029 30.425 22.782 1.00 93.56 95 LEU A N 1
ATOM 751 C CA . LEU A 1 95 ? -9.747 29.680 21.552 1.00 93.56 95 LEU A CA 1
ATOM 752 C C . LEU A 1 95 ? -10.688 30.026 20.393 1.00 93.56 95 LEU A C 1
ATOM 754 O O . LEU A 1 95 ? -10.227 30.180 19.261 1.00 93.56 95 LEU A O 1
ATOM 758 N N . LEU A 1 96 ? -12.000 30.115 20.644 1.00 95.50 96 LEU A N 1
ATOM 759 C CA . LEU A 1 96 ? -12.976 30.307 19.567 1.00 95.50 96 LEU A CA 1
ATOM 760 C C . LEU A 1 96 ? -12.856 31.703 18.928 1.00 95.50 96 LEU A C 1
ATOM 762 O O . LEU A 1 96 ? -12.785 31.757 17.695 1.00 95.50 96 LEU A O 1
ATOM 766 N N . PRO A 1 97 ? -12.773 32.812 19.699 1.00 94.81 97 PRO A N 1
ATOM 767 C CA . PRO A 1 97 ? -12.576 34.144 19.124 1.00 94.81 97 PRO A CA 1
ATOM 768 C C . PRO A 1 97 ? -11.240 34.282 18.386 1.00 94.81 97 PRO A C 1
ATOM 770 O O . PRO A 1 97 ? -11.228 34.771 17.257 1.00 94.81 97 PRO A O 1
ATOM 773 N N . ASP A 1 98 ? -10.131 33.783 18.956 1.00 89.56 98 ASP A N 1
ATOM 774 C CA . ASP A 1 98 ? -8.818 33.824 18.292 1.00 89.56 98 ASP A CA 1
ATOM 775 C C . ASP A 1 98 ? -8.834 33.047 16.969 1.00 89.56 98 ASP A C 1
ATOM 777 O O . ASP A 1 98 ? -8.355 33.541 15.950 1.00 89.56 98 ASP A O 1
ATOM 781 N N . SER A 1 99 ? -9.468 31.871 16.947 1.00 89.50 99 SER A N 1
ATOM 782 C CA . SER A 1 99 ? -9.621 31.087 15.722 1.00 89.50 99 SER A CA 1
ATOM 783 C C . SER A 1 99 ? -10.458 31.805 14.655 1.00 89.50 99 SER A C 1
ATOM 785 O O . SER A 1 99 ? -10.100 31.745 13.479 1.00 89.50 99 SER A O 1
ATOM 787 N N . GLY A 1 100 ? -11.535 32.500 15.038 1.00 91.12 100 GLY A N 1
ATOM 788 C CA . GLY A 1 100 ? -12.337 33.312 14.114 1.00 91.12 100 GLY A CA 1
ATOM 789 C C . GLY A 1 100 ? -11.526 34.467 13.522 1.00 91.12 100 GLY A C 1
ATOM 790 O O . GLY A 1 100 ? -11.428 34.593 12.301 1.00 91.12 100 GLY A O 1
ATOM 791 N N . ARG A 1 101 ? -10.836 35.226 14.382 1.00 89.31 101 ARG A N 1
ATOM 792 C CA . ARG A 1 101 ? -9.979 36.345 13.970 1.00 89.31 101 ARG A CA 1
ATOM 793 C C . ARG A 1 101 ? -8.849 35.904 13.038 1.00 89.31 101 ARG A C 1
ATOM 795 O O . ARG A 1 101 ? -8.611 36.542 12.017 1.00 89.31 101 ARG A O 1
ATOM 802 N N . LEU A 1 102 ? -8.177 34.787 13.335 1.00 83.81 102 LEU A N 1
ATOM 803 C CA . LEU A 1 102 ? -7.134 34.232 12.462 1.00 83.81 102 LEU A CA 1
ATOM 804 C C . LEU A 1 102 ? -7.672 33.883 11.068 1.00 83.81 102 LEU A C 1
ATOM 806 O O . LEU A 1 102 ? -7.003 34.141 10.069 1.00 83.81 102 LEU A O 1
ATOM 810 N N . GLN A 1 103 ? -8.880 33.324 10.981 1.00 87.88 103 GLN A N 1
ATOM 811 C CA . GLN A 1 103 ? -9.499 33.006 9.694 1.00 87.88 103 GLN A CA 1
ATOM 812 C C . GLN A 1 103 ? -9.878 34.264 8.904 1.00 87.88 103 GLN A C 1
ATOM 814 O O . GLN A 1 103 ? -9.712 34.290 7.681 1.00 87.88 103 GLN A O 1
ATOM 819 N N . GLU A 1 104 ? -10.357 35.310 9.579 1.00 90.25 104 GLU A N 1
ATOM 820 C CA . GLU A 1 104 ? -10.625 36.618 8.971 1.00 90.25 104 GLU A CA 1
ATOM 821 C C . GLU A 1 104 ? -9.338 37.244 8.419 1.00 90.25 104 GLU A C 1
ATOM 823 O O . GLU A 1 104 ? -9.283 37.609 7.241 1.00 90.25 104 GLU A O 1
ATOM 828 N N . GLU A 1 105 ? -8.269 37.273 9.219 1.00 84.88 105 GLU A N 1
ATOM 829 C CA . GLU A 1 105 ? -6.952 37.777 8.817 1.00 84.88 105 GLU A CA 1
ATOM 830 C C . GLU A 1 105 ? -6.387 37.012 7.602 1.00 84.88 105 GLU A C 1
ATOM 832 O O . GLU A 1 105 ? -5.866 37.627 6.661 1.00 84.88 105 GLU A O 1
ATOM 837 N N . GLU A 1 106 ? -6.513 35.679 7.577 1.00 80.88 106 GLU A N 1
ATOM 838 C CA . GLU A 1 106 ? -6.093 34.836 6.450 1.00 80.88 106 GLU A CA 1
ATOM 839 C C . GLU A 1 106 ? -6.905 35.126 5.178 1.00 80.88 106 GLU A C 1
ATOM 841 O O . GLU A 1 106 ? -6.323 35.275 4.093 1.00 80.88 106 GLU A O 1
ATOM 846 N N . ALA A 1 107 ? -8.230 35.257 5.295 1.00 86.50 107 ALA A N 1
ATOM 847 C CA . ALA A 1 107 ? -9.111 35.588 4.179 1.00 86.50 107 ALA A CA 1
ATOM 848 C C . ALA A 1 107 ? -8.805 36.987 3.616 1.00 86.50 107 ALA A C 1
ATOM 850 O O . ALA A 1 107 ? -8.646 37.150 2.401 1.00 86.50 107 ALA A O 1
ATOM 851 N N . GLU A 1 108 ? -8.633 37.992 4.478 1.00 86.50 108 GLU A N 1
ATOM 852 C CA . GLU A 1 108 ? -8.209 39.336 4.084 1.00 86.50 108 GLU A CA 1
ATOM 853 C C . GLU A 1 108 ? -6.849 39.329 3.388 1.00 86.50 108 GLU A C 1
ATOM 855 O O . GLU A 1 108 ? -6.676 39.948 2.335 1.00 86.50 108 GLU A O 1
ATOM 860 N N . TYR A 1 109 ? -5.864 38.635 3.962 1.00 81.38 109 TYR A N 1
ATOM 861 C CA . TYR A 1 109 ? -4.525 38.548 3.392 1.00 81.38 109 TYR A CA 1
ATOM 862 C C . TYR A 1 109 ? -4.557 37.890 2.007 1.00 81.38 109 TYR A C 1
ATOM 864 O O . TYR A 1 109 ? -3.914 38.394 1.077 1.00 81.38 109 TYR A O 1
ATOM 872 N N . ALA A 1 110 ? -5.349 36.825 1.842 1.00 82.06 110 ALA A N 1
ATOM 873 C CA . ALA A 1 110 ? -5.564 36.147 0.568 1.00 82.06 110 ALA A CA 1
ATOM 874 C C . ALA A 1 110 ? -6.249 37.035 -0.479 1.00 82.06 110 ALA A C 1
ATOM 876 O O . ALA A 1 110 ? -5.843 37.031 -1.646 1.00 82.06 110 ALA A O 1
ATOM 877 N N . ASN A 1 111 ? -7.236 37.834 -0.066 1.00 86.25 111 ASN A N 1
ATOM 878 C CA . ASN A 1 111 ? -7.904 38.810 -0.925 1.00 86.25 111 ASN A CA 1
ATOM 879 C C . ASN A 1 111 ? -6.953 39.944 -1.346 1.00 86.25 111 ASN A C 1
ATOM 881 O O . ASN A 1 111 ? -6.882 40.268 -2.534 1.00 86.25 111 ASN A O 1
ATOM 885 N N . ARG A 1 112 ? -6.160 40.490 -0.408 1.00 86.38 112 ARG A N 1
ATOM 886 C CA . ARG A 1 112 ? -5.158 41.543 -0.671 1.00 86.38 112 ARG A CA 1
ATOM 887 C C . ARG A 1 112 ? -4.089 41.093 -1.675 1.00 86.38 112 ARG A C 1
ATOM 889 O O . ARG A 1 112 ? -3.749 41.852 -2.577 1.00 86.38 112 ARG A O 1
ATOM 896 N N . HIS A 1 113 ? -3.594 39.859 -1.556 1.00 81.75 113 HIS A N 1
ATOM 897 C CA . HIS A 1 113 ? -2.485 39.339 -2.374 1.00 81.75 113 HIS A CA 1
ATOM 898 C C . HIS A 1 113 ? -2.931 38.478 -3.571 1.00 81.75 113 HIS A C 1
ATOM 900 O O . HIS A 1 113 ? -2.089 37.972 -4.309 1.00 81.75 113 HIS A O 1
ATOM 906 N N . ARG A 1 114 ? -4.244 38.304 -3.785 1.00 79.56 114 ARG A N 1
ATOM 907 C CA . ARG A 1 114 ? -4.861 37.628 -4.947 1.00 79.56 114 ARG A CA 1
ATOM 908 C C . ARG A 1 114 ? -4.338 36.212 -5.260 1.00 79.56 114 ARG A C 1
ATOM 910 O O . ARG A 1 114 ? -4.374 35.799 -6.418 1.00 79.56 114 ARG A O 1
ATOM 917 N N . TYR A 1 115 ? -3.901 35.444 -4.258 1.00 75.12 115 TYR A N 1
ATOM 918 C CA . TYR A 1 115 ? -3.418 34.064 -4.460 1.00 75.12 115 TYR A CA 1
ATOM 919 C C . TYR A 1 115 ? -4.494 32.981 -4.245 1.00 75.12 115 TYR A C 1
ATOM 921 O O . TYR A 1 115 ? -4.252 31.805 -4.531 1.00 75.12 115 TYR A O 1
ATOM 929 N N . SER A 1 116 ? -5.681 33.342 -3.739 1.00 76.38 116 SER A N 1
ATOM 930 C CA . SER A 1 116 ? -6.796 32.398 -3.572 1.00 76.38 116 SER A CA 1
ATOM 931 C C . SER A 1 116 ? -7.463 32.056 -4.907 1.00 76.38 116 SER A C 1
ATOM 933 O O . SER A 1 116 ? -7.597 32.901 -5.794 1.00 76.38 116 SER A O 1
ATOM 935 N N . ARG A 1 117 ? -7.939 30.809 -5.032 1.00 74.94 117 ARG A N 1
ATOM 936 C CA . ARG A 1 117 ? -8.796 30.378 -6.151 1.00 74.94 117 ARG A CA 1
ATOM 937 C C . ARG A 1 117 ? -10.228 30.922 -6.035 1.00 74.94 117 ARG A C 1
ATOM 939 O O . ARG A 1 117 ? -10.901 31.033 -7.054 1.00 74.94 117 ARG A O 1
ATOM 946 N N . HIS A 1 118 ? -10.677 31.258 -4.825 1.00 77.31 118 HIS A N 1
ATOM 947 C CA . HIS A 1 118 ? -12.007 31.809 -4.547 1.00 77.31 118 HIS A CA 1
ATOM 948 C C . HIS A 1 118 ? -11.953 33.340 -4.503 1.00 77.31 118 HIS A C 1
ATOM 950 O O . HIS A 1 118 ? -10.985 33.905 -3.990 1.00 77.31 118 HIS A O 1
ATOM 956 N N . LYS A 1 119 ? -12.972 34.009 -5.059 1.00 80.25 119 LYS A N 1
ATOM 957 C CA . LYS A 1 119 ? -13.056 35.474 -5.147 1.00 80.25 119 LYS A CA 1
ATOM 958 C C . LYS A 1 119 ? -14.461 35.949 -4.732 1.00 80.25 119 LYS A C 1
ATOM 960 O O . LYS A 1 119 ? -15.378 35.786 -5.535 1.00 80.25 119 LYS A O 1
ATOM 965 N N . PRO A 1 120 ? -14.634 36.536 -3.533 1.00 85.88 120 PRO A N 1
ATOM 966 C CA . PRO A 1 120 ? -13.623 36.705 -2.482 1.00 85.88 120 PRO A CA 1
ATOM 967 C C . PRO A 1 120 ? -13.275 35.380 -1.775 1.00 85.88 120 PRO A C 1
ATOM 969 O O . PRO A 1 120 ? -14.049 34.424 -1.790 1.00 85.88 120 PRO A O 1
ATOM 972 N N . ALA A 1 121 ? -12.100 35.321 -1.148 1.00 86.94 121 ALA A N 1
ATOM 973 C CA . ALA A 1 121 ? -11.820 34.367 -0.080 1.00 86.94 121 ALA A CA 1
ATOM 974 C C . ALA A 1 121 ? -12.644 34.758 1.156 1.00 86.94 121 ALA A C 1
ATOM 976 O O . ALA A 1 121 ? -12.695 35.940 1.499 1.00 86.94 121 ALA A O 1
ATOM 977 N N . LEU A 1 122 ? -13.279 33.778 1.798 1.00 90.50 122 LEU A N 1
ATOM 978 C CA . LEU A 1 122 ? -14.123 33.971 2.978 1.00 90.50 122 LEU A CA 1
ATOM 979 C C . LEU A 1 122 ? -13.574 33.153 4.157 1.00 90.50 122 LEU A C 1
ATOM 981 O O . LEU A 1 122 ? -13.092 32.038 3.921 1.00 90.50 122 LEU A O 1
ATOM 985 N N . PRO A 1 123 ? -13.654 33.667 5.397 1.00 92.19 123 PRO A N 1
ATOM 986 C CA . PRO A 1 123 ? -13.431 32.855 6.590 1.00 92.19 123 PRO A CA 1
ATOM 987 C C . PRO A 1 123 ? -14.565 31.828 6.749 1.00 92.19 123 PRO A C 1
ATOM 989 O O . PRO A 1 123 ? -15.672 32.048 6.249 1.00 92.19 123 PRO A O 1
ATOM 992 N N . LEU A 1 124 ? -14.319 30.707 7.440 1.00 92.38 124 LEU A N 1
ATOM 993 C CA . LEU A 1 124 ? -15.386 29.733 7.712 1.00 92.38 124 LEU A CA 1
ATOM 994 C C . LEU A 1 124 ? -16.414 30.321 8.690 1.00 92.38 124 LEU A C 1
ATOM 996 O O . LEU A 1 124 ? -17.617 30.140 8.503 1.00 92.38 124 LEU A O 1
ATOM 1000 N N . TYR A 1 125 ? -15.925 31.038 9.703 1.00 95.19 125 TYR A N 1
ATOM 1001 C CA . TYR A 1 125 ? -16.682 31.850 10.655 1.00 95.19 125 TYR A CA 1
ATOM 1002 C C . TYR A 1 125 ? -15.813 33.010 11.160 1.00 95.19 125 TYR A C 1
ATOM 1004 O O . TYR A 1 125 ? -14.593 32.993 10.997 1.00 95.19 125 TYR A O 1
ATOM 1012 N N . THR A 1 126 ? -16.448 34.009 11.768 1.00 96.12 126 THR A N 1
ATOM 1013 C CA . THR A 1 126 ? -15.802 35.240 12.256 1.00 96.12 126 THR A CA 1
ATOM 1014 C C . THR A 1 126 ? -15.584 35.233 13.770 1.00 96.12 126 THR A C 1
ATOM 1016 O O . THR A 1 126 ? -16.192 34.437 14.491 1.00 96.12 126 THR A O 1
ATOM 1019 N N . GLU A 1 127 ? -14.765 36.155 14.285 1.00 96.12 127 GLU A N 1
ATOM 1020 C CA . GLU A 1 127 ? -14.660 36.413 15.728 1.00 96.12 127 GLU A CA 1
ATOM 1021 C C . GLU A 1 127 ? -16.038 36.717 16.348 1.00 96.12 127 GLU A C 1
ATOM 1023 O O . GLU A 1 127 ? -16.386 36.200 17.412 1.00 96.12 127 GLU A O 1
ATOM 1028 N N . ALA A 1 128 ? -16.878 37.483 15.645 1.00 97.19 128 ALA A N 1
ATOM 1029 C CA . ALA A 1 128 ? -18.231 37.806 16.092 1.00 97.19 128 ALA A CA 1
ATOM 1030 C C . ALA A 1 128 ? -19.143 36.569 16.189 1.00 97.19 128 ALA A C 1
ATOM 1032 O O . ALA A 1 128 ? -19.962 36.480 17.107 1.00 97.19 128 ALA A O 1
ATOM 1033 N N . ASP A 1 129 ? -19.014 35.608 15.271 1.00 97.88 129 ASP A N 1
ATOM 1034 C CA . ASP A 1 129 ? -19.753 34.341 15.345 1.00 97.88 129 ASP A CA 1
ATOM 1035 C C . ASP A 1 129 ? -19.307 33.509 16.554 1.00 97.88 129 ASP A C 1
ATOM 1037 O O . ASP A 1 129 ? -20.137 32.907 17.238 1.00 97.88 129 ASP A O 1
ATOM 1041 N N . ALA A 1 130 ? -18.005 33.514 16.858 1.00 97.12 130 ALA A N 1
ATOM 1042 C CA . ALA A 1 130 ? -17.465 32.828 18.026 1.00 97.12 130 ALA A CA 1
ATOM 1043 C C . ALA A 1 130 ? -17.983 33.427 19.340 1.00 97.12 130 ALA A C 1
ATOM 1045 O O . ALA A 1 130 ? -18.417 32.682 20.218 1.00 97.12 130 ALA A O 1
ATOM 1046 N N . LEU A 1 131 ? -18.015 34.759 19.455 1.00 97.50 131 LEU A N 1
ATOM 1047 C CA . LEU A 1 131 ? -18.577 35.442 20.624 1.00 97.50 131 LEU A CA 1
ATOM 1048 C C . LEU A 1 131 ? -20.059 35.098 20.835 1.00 97.50 131 LEU A C 1
ATOM 1050 O O . LEU A 1 131 ? -20.455 34.782 21.954 1.00 97.50 131 LEU A O 1
ATOM 1054 N N . LYS A 1 132 ? -20.861 35.058 19.763 1.00 97.25 132 LYS A N 1
ATOM 1055 C CA . LYS A 1 132 ? -22.271 34.630 19.838 1.00 97.25 132 LYS A CA 1
ATOM 1056 C C . LYS A 1 132 ? -22.425 33.178 20.282 1.00 97.25 132 LYS A C 1
ATOM 1058 O O . LYS A 1 132 ? -23.377 32.849 20.986 1.00 97.25 132 LYS A O 1
ATOM 1063 N N . ALA A 1 133 ? -21.522 32.290 19.865 1.00 97.62 133 ALA A N 1
ATOM 1064 C CA . ALA A 1 133 ? -21.568 30.899 20.298 1.00 97.62 133 ALA A CA 1
ATOM 1065 C C . ALA A 1 133 ? -21.293 30.751 21.800 1.00 97.62 133 ALA A C 1
ATOM 1067 O O . ALA A 1 133 ? -21.940 29.929 22.448 1.00 97.62 133 ALA A O 1
ATOM 1068 N N . LEU A 1 134 ? -20.410 31.580 22.368 1.00 97.94 134 LEU A N 1
ATOM 1069 C CA . LEU A 1 134 ? -20.099 31.577 23.802 1.00 97.94 134 LEU A CA 1
ATOM 1070 C C . LEU A 1 134 ? -21.311 31.920 24.684 1.00 97.94 134 LEU A C 1
ATOM 1072 O O . LEU A 1 134 ? -21.404 31.414 25.797 1.00 97.94 134 LEU A O 1
ATOM 1076 N N . GLU A 1 135 ? -22.287 32.685 24.183 1.00 97.44 135 GLU A N 1
ATOM 1077 C CA . GLU A 1 135 ? -23.538 32.991 24.905 1.00 97.44 135 GLU A CA 1
ATOM 1078 C C . GLU A 1 135 ? -24.415 31.750 25.170 1.00 97.44 135 GLU A C 1
ATOM 1080 O O . GLU A 1 135 ? -25.345 31.792 25.980 1.00 97.44 135 GLU A O 1
ATOM 1085 N N . ARG A 1 136 ? -24.150 30.634 24.475 1.00 97.44 136 ARG A N 1
ATOM 1086 C CA . ARG A 1 136 ? -24.889 29.372 24.630 1.00 97.44 136 ARG A CA 1
ATOM 1087 C C . ARG A 1 136 ? -24.288 28.438 25.676 1.00 97.44 136 ARG A C 1
ATOM 1089 O O . ARG A 1 136 ? -24.948 27.454 26.011 1.00 97.44 136 ARG A O 1
ATOM 1096 N N . PHE A 1 137 ? -23.083 28.726 26.166 1.00 98.38 137 PHE A N 1
ATOM 1097 C CA . PHE A 1 137 ? -22.375 27.858 27.101 1.00 98.38 137 PHE A CA 1
ATOM 1098 C C . PHE A 1 137 ? -23.023 27.867 28.486 1.00 98.38 137 PHE A C 1
ATOM 1100 O O . PHE A 1 137 ? -23.436 28.908 28.995 1.00 98.38 137 PHE A O 1
ATOM 1107 N N . GLU A 1 138 ? -23.089 26.687 29.088 1.00 98.06 138 GLU A N 1
ATOM 1108 C CA . GLU A 1 138 ? -23.612 26.444 30.425 1.00 98.06 138 GLU A CA 1
ATOM 1109 C C . GLU A 1 138 ? -22.651 25.487 31.153 1.00 98.06 138 GLU A C 1
ATOM 1111 O O . GLU A 1 138 ? -22.756 24.266 30.992 1.00 98.06 138 GLU A O 1
ATOM 1116 N N . PRO A 1 139 ? -21.656 26.025 31.883 1.00 97.75 139 PRO A N 1
ATOM 1117 C CA . PRO A 1 139 ? -20.650 25.209 32.546 1.00 97.75 139 PRO A CA 1
ATOM 1118 C C . PRO A 1 139 ? -21.262 24.375 33.681 1.00 97.75 139 PRO A C 1
ATOM 1120 O O . PRO A 1 139 ? -22.179 24.823 34.366 1.00 97.75 139 PRO A O 1
ATOM 1123 N N . GLN A 1 140 ? -20.737 23.168 33.867 1.00 97.94 140 GLN A N 1
ATOM 1124 C CA . GLN A 1 140 ? -21.130 22.194 34.883 1.00 97.94 140 GLN A CA 1
ATOM 1125 C C . GLN A 1 140 ? -19.902 21.754 35.683 1.00 97.94 140 GLN A C 1
ATOM 1127 O O . GLN A 1 140 ? -18.790 21.686 35.147 1.00 97.94 140 GLN A O 1
ATOM 1132 N N . ASP A 1 141 ? -20.110 21.428 36.954 1.00 95.69 141 ASP A N 1
ATOM 1133 C CA . ASP A 1 141 ? -19.055 20.895 37.811 1.00 95.69 141 ASP A CA 1
ATOM 1134 C C . ASP A 1 141 ? -18.750 19.431 37.467 1.00 95.69 141 ASP A C 1
ATOM 1136 O O . ASP A 1 141 ? -19.620 18.668 37.031 1.00 95.69 141 ASP A O 1
ATOM 1140 N N . PHE A 1 142 ? -17.499 19.018 37.684 1.00 96.75 142 PHE A N 1
ATOM 1141 C CA . PHE A 1 142 ? -17.137 17.606 37.603 1.00 96.75 142 PHE A CA 1
ATOM 1142 C C . PHE A 1 142 ? -17.963 16.780 38.593 1.00 96.75 142 PHE A C 1
ATOM 1144 O O . PHE A 1 142 ? -18.261 17.218 39.700 1.00 96.75 142 PHE A O 1
ATOM 1151 N N . GLU A 1 143 ? -18.312 15.565 38.177 1.00 93.00 143 GLU A N 1
ATOM 1152 C CA . GLU A 1 143 ? -19.052 14.568 38.956 1.00 93.00 143 GLU A CA 1
ATOM 1153 C C . GLU A 1 143 ? -20.473 14.996 39.374 1.00 93.00 143 GLU A C 1
ATOM 1155 O O . GLU A 1 143 ? -21.193 14.206 39.984 1.00 93.00 143 GLU A O 1
ATOM 1160 N N . HIS A 1 144 ? -20.939 16.179 38.967 1.00 95.06 144 HIS A N 1
ATOM 1161 C CA . HIS A 1 144 ? -22.324 16.602 39.135 1.00 95.06 144 HIS A CA 1
ATOM 1162 C C . HIS A 1 144 ? -23.216 16.033 38.020 1.00 95.06 144 HIS A C 1
ATOM 1164 O O . HIS A 1 144 ? -22.864 16.083 36.839 1.00 95.06 144 HIS A O 1
ATOM 1170 N N . GLU A 1 145 ? -24.376 15.485 38.389 1.00 96.38 145 GLU A N 1
ATOM 1171 C CA . GLU A 1 145 ? -25.379 15.023 37.427 1.00 96.38 145 GLU A CA 1
ATOM 1172 C C . GLU A 1 145 ? -26.290 16.174 36.991 1.00 96.38 145 GLU A C 1
ATOM 1174 O O . GLU A 1 145 ? -26.847 16.887 37.822 1.00 96.38 145 GLU A O 1
ATOM 1179 N N . PHE A 1 146 ? -26.500 16.318 35.684 1.00 97.31 146 PHE A N 1
ATOM 1180 C CA . PHE A 1 146 ? -27.389 17.326 35.105 1.00 97.31 146 PHE A CA 1
ATOM 1181 C C . PHE A 1 146 ? -28.225 16.744 33.959 1.00 97.31 146 PHE A C 1
ATOM 1183 O O . PHE A 1 146 ? -27.919 15.691 33.404 1.00 97.31 146 PHE A O 1
ATOM 1190 N N . THR A 1 147 ? -29.320 17.415 33.598 1.00 97.38 147 THR A N 1
ATOM 1191 C CA . THR A 1 147 ? -30.243 16.974 32.536 1.00 97.38 147 THR A CA 1
ATOM 1192 C C . THR A 1 147 ? -30.075 17.865 31.300 1.00 97.38 147 THR A C 1
ATOM 1194 O O . THR A 1 147 ? -30.681 18.936 31.257 1.00 97.38 147 THR A O 1
ATOM 1197 N N . PRO A 1 148 ? -29.271 17.474 30.288 1.00 95.75 148 PRO A N 1
ATOM 1198 C CA . PRO A 1 148 ? -29.032 18.313 29.107 1.00 95.75 148 PRO A CA 1
ATOM 1199 C C . PRO A 1 148 ? -30.253 18.424 28.185 1.00 95.75 148 PRO A C 1
ATOM 1201 O O . PRO A 1 148 ? -30.408 19.411 27.474 1.00 95.75 148 PRO A O 1
ATOM 1204 N N . ALA A 1 149 ? -31.108 17.399 28.171 1.00 95.50 149 ALA A N 1
ATOM 1205 C CA . ALA A 1 149 ? -32.361 17.367 27.430 1.00 95.50 149 ALA A CA 1
ATOM 1206 C C . ALA A 1 149 ? -33.298 16.312 28.033 1.00 95.50 149 ALA A C 1
ATOM 1208 O O . ALA A 1 149 ? -32.884 15.453 28.816 1.00 95.50 149 ALA A O 1
ATOM 1209 N N . ARG A 1 150 ? -34.577 16.346 27.648 1.00 92.25 150 ARG A N 1
ATOM 1210 C CA . ARG A 1 150 ? -35.586 15.406 28.150 1.00 92.25 150 ARG A CA 1
ATOM 1211 C C . ARG A 1 150 ? -35.172 13.952 27.884 1.00 92.25 150 ARG A C 1
ATOM 1213 O O . ARG A 1 150 ? -34.985 13.558 26.737 1.00 92.25 150 ARG A O 1
ATOM 1220 N N . GLY A 1 151 ? -35.127 13.143 28.943 1.00 91.31 151 GLY A N 1
ATOM 1221 C CA . GLY A 1 151 ? -34.826 11.708 28.861 1.00 91.31 151 GLY A CA 1
ATOM 1222 C C . GLY A 1 151 ? -33.338 11.351 28.917 1.00 91.31 151 GLY A C 1
ATOM 1223 O O . GLY A 1 151 ? -33.012 10.173 28.781 1.00 91.31 151 GLY A O 1
ATOM 1224 N N . PHE A 1 152 ? -32.460 12.333 29.144 1.00 95.31 152 PHE A N 1
ATOM 1225 C CA . PHE A 1 152 ? -31.029 12.123 29.333 1.00 95.31 152 PHE A CA 1
ATOM 1226 C C . PHE A 1 152 ? -30.544 12.713 30.656 1.00 95.31 152 PHE A C 1
ATOM 1228 O O . PHE A 1 152 ? -30.857 13.859 30.969 1.00 95.31 152 PHE A O 1
ATOM 1235 N N . THR A 1 153 ? -29.711 11.962 31.370 1.00 97.25 153 THR A N 1
ATOM 1236 C CA . THR A 1 153 ? -28.886 12.461 32.477 1.00 97.25 153 THR A CA 1
ATOM 1237 C C . THR A 1 153 ? -27.426 12.393 32.054 1.00 97.25 153 THR A C 1
ATOM 1239 O O . THR A 1 153 ? -26.995 11.391 31.484 1.00 97.25 153 THR A O 1
ATOM 1242 N N . ALA A 1 154 ? -26.672 13.456 32.300 1.00 97.69 154 ALA A N 1
ATOM 1243 C CA . ALA A 1 154 ? -25.271 13.591 31.941 1.00 97.69 154 ALA A CA 1
ATOM 1244 C C . ALA A 1 154 ? -24.409 13.839 33.176 1.00 97.69 154 ALA A C 1
ATOM 1246 O O . ALA A 1 154 ? -24.857 14.456 34.140 1.00 97.69 154 ALA A O 1
ATOM 1247 N N . GLN A 1 155 ? -23.159 13.395 33.114 1.00 97.94 155 GLN A N 1
ATOM 1248 C CA . GLN A 1 155 ? -22.146 13.665 34.124 1.00 97.94 155 GLN A CA 1
ATOM 1249 C C . GLN A 1 155 ? -20.775 13.790 33.455 1.00 97.94 155 GLN A C 1
ATOM 1251 O O . GLN A 1 155 ? -20.435 13.002 32.567 1.00 97.94 155 GLN A O 1
ATOM 1256 N N . LEU A 1 156 ? -19.986 14.773 33.888 1.00 98.44 156 LEU A N 1
ATOM 1257 C CA . LEU A 1 156 ? -18.626 15.015 33.403 1.00 98.44 156 LEU A CA 1
ATOM 1258 C C . LEU A 1 156 ? -17.618 14.437 34.398 1.00 98.44 156 LEU A C 1
ATOM 1260 O O . LEU A 1 156 ? -17.670 14.763 35.580 1.00 98.44 156 LEU A O 1
ATOM 1264 N N . LEU A 1 157 ? -16.700 13.590 33.939 1.00 97.69 157 LEU A N 1
ATOM 1265 C CA . LEU A 1 157 ? -15.656 12.976 34.769 1.00 97.69 157 LEU A CA 1
ATOM 1266 C C . LEU A 1 157 ? -14.273 13.435 34.301 1.00 97.69 157 LEU A C 1
ATOM 1268 O O . LEU A 1 157 ? -14.067 13.492 33.094 1.00 97.69 157 LEU A O 1
ATOM 1272 N N . PRO A 1 158 ? -13.305 13.709 35.187 1.00 97.81 158 PRO A N 1
ATOM 1273 C CA . PRO A 1 158 ? -11.967 14.138 34.774 1.00 97.81 158 PRO A CA 1
ATOM 1274 C C . PRO A 1 158 ? -11.286 13.168 33.791 1.00 97.81 158 PRO A C 1
ATOM 1276 O O . PRO A 1 158 ? -11.072 12.000 34.113 1.00 97.81 158 PRO A O 1
ATOM 1279 N N . ALA A 1 159 ? -10.906 13.657 32.605 1.00 97.12 159 ALA A N 1
ATOM 1280 C CA . ALA A 1 159 ? -10.162 12.887 31.598 1.00 97.12 159 ALA A CA 1
ATOM 1281 C C . ALA A 1 159 ? -8.640 13.095 31.679 1.00 97.12 159 ALA A C 1
ATOM 1283 O O . ALA A 1 159 ? -7.877 12.314 31.120 1.00 97.12 159 ALA A O 1
ATOM 1284 N N . GLY A 1 160 ? -8.171 14.145 32.361 1.00 94.38 160 GLY A N 1
ATOM 1285 C CA . GLY A 1 160 ? -6.740 14.384 32.595 1.00 94.38 160 GLY A CA 1
ATOM 1286 C C . GLY A 1 160 ? -5.928 14.855 31.378 1.00 94.38 160 GLY A C 1
ATOM 1287 O O . GLY A 1 160 ? -4.707 14.925 31.464 1.00 94.38 160 GLY A O 1
ATOM 1288 N N . HIS A 1 161 ? -6.565 15.168 30.246 1.00 94.38 161 HIS A N 1
ATOM 1289 C CA . HIS A 1 161 ? -5.880 15.536 28.999 1.00 94.38 161 HIS A CA 1
ATOM 1290 C C . HIS A 1 161 ? -5.404 17.004 28.958 1.00 94.38 161 HIS A C 1
ATOM 1292 O O . HIS A 1 161 ? -4.223 17.287 28.753 1.00 94.38 161 HIS A O 1
ATOM 1298 N N . ILE A 1 162 ? -6.314 17.949 29.206 1.00 95.25 162 ILE A N 1
ATOM 1299 C CA . ILE A 1 162 ? -6.053 19.386 29.405 1.00 95.25 162 ILE A CA 1
ATOM 1300 C C . ILE A 1 162 ? -6.948 19.904 30.540 1.00 95.25 162 ILE A C 1
ATOM 1302 O O . ILE A 1 162 ? -7.801 19.161 31.029 1.00 95.25 162 ILE A O 1
ATOM 1306 N N . LEU A 1 163 ? -6.785 21.166 30.957 1.00 95.44 163 LEU A N 1
ATOM 1307 C CA . LEU A 1 163 ? -7.712 21.787 31.915 1.00 95.44 163 LEU A CA 1
ATOM 1308 C C . LEU A 1 163 ? -9.158 21.647 31.424 1.00 95.44 163 LEU A C 1
ATOM 1310 O O . LEU A 1 163 ? -9.457 21.893 30.255 1.00 95.44 163 LEU A O 1
ATOM 1314 N N . GLY A 1 164 ? -10.038 21.222 32.320 1.00 96.50 164 GLY A N 1
ATOM 1315 C CA . GLY A 1 164 ? -11.447 20.996 32.061 1.00 96.50 164 GLY A CA 1
ATOM 1316 C C . GLY A 1 164 ? -11.773 19.772 31.211 1.00 96.50 164 GLY A C 1
ATOM 1317 O O . GLY A 1 164 ? -12.959 19.528 30.997 1.00 96.50 164 GLY A O 1
ATOM 1318 N N . ALA A 1 165 ? -10.789 19.008 30.724 1.00 97.88 165 ALA A N 1
ATOM 1319 C CA . ALA A 1 165 ? -11.066 17.855 29.877 1.00 97.88 165 ALA A CA 1
ATOM 1320 C C . ALA A 1 165 ? -11.854 16.786 30.636 1.00 97.88 165 ALA A C 1
ATOM 1322 O O . ALA A 1 165 ? -11.455 16.356 31.724 1.00 97.88 165 ALA A O 1
ATOM 1323 N N . ALA A 1 166 ? -12.956 16.350 30.034 1.00 98.19 166 ALA A N 1
ATOM 1324 C CA . ALA A 1 166 ? -13.913 15.459 30.651 1.00 98.19 166 ALA A CA 1
ATOM 1325 C C . ALA A 1 166 ? -14.268 14.266 29.760 1.00 98.19 166 ALA A C 1
ATOM 1327 O O . ALA A 1 166 ? -14.545 14.417 28.570 1.00 98.19 166 ALA A O 1
ATOM 1328 N N . MET A 1 167 ? -14.362 13.095 30.382 1.00 98.44 167 MET A N 1
ATOM 1329 C CA . MET A 1 167 ? -15.163 11.997 29.869 1.00 98.44 167 MET A CA 1
ATOM 1330 C C . MET A 1 167 ? -16.632 12.338 30.116 1.00 98.44 167 MET A C 1
ATOM 1332 O O . MET A 1 167 ? -16.996 12.823 31.191 1.00 98.44 167 MET A O 1
ATOM 1336 N N . LEU A 1 168 ? -17.487 12.064 29.139 1.00 98.38 168 LEU A N 1
ATOM 1337 C CA . LEU A 1 168 ? -18.915 12.332 29.224 1.00 98.38 168 LEU A CA 1
ATOM 1338 C C . LEU A 1 168 ? -19.677 11.025 29.411 1.00 98.38 168 LEU A C 1
ATOM 1340 O O . LEU A 1 168 ? -19.731 10.187 28.509 1.00 98.38 168 LEU A O 1
ATOM 1344 N N . ARG A 1 169 ? -20.315 10.875 30.569 1.00 97.38 169 ARG A N 1
ATOM 1345 C CA . ARG A 1 169 ? -21.220 9.765 30.865 1.00 97.38 169 ARG A CA 1
ATOM 1346 C C . ARG A 1 169 ? -22.660 10.208 30.637 1.00 97.38 169 ARG A C 1
ATOM 1348 O O . ARG A 1 169 ? -23.099 11.192 31.225 1.00 97.38 169 ARG A O 1
ATOM 1355 N N . LEU A 1 170 ? -23.384 9.482 29.789 1.00 96.31 170 LEU A N 1
ATOM 1356 C CA . LEU A 1 170 ? -24.792 9.720 29.476 1.00 96.31 170 LEU A CA 1
ATOM 1357 C C . LEU A 1 170 ? -25.634 8.505 29.853 1.00 96.31 170 LEU A C 1
ATOM 1359 O O . LEU A 1 170 ? -25.315 7.375 29.488 1.00 96.31 170 LEU A O 1
ATOM 1363 N N . HIS A 1 171 ? -26.747 8.756 30.529 1.00 92.62 171 HIS A N 1
ATOM 1364 C CA . HIS A 1 171 ? -27.748 7.765 30.898 1.00 92.62 171 HIS A CA 1
ATOM 1365 C C . HIS A 1 171 ? -29.096 8.121 30.276 1.00 92.62 171 HIS A C 1
ATOM 1367 O O . HIS A 1 171 ? -29.496 9.285 30.252 1.00 92.62 171 HIS A O 1
ATOM 1373 N N . SER A 1 172 ? -29.813 7.106 29.805 1.00 89.06 172 SER A N 1
ATOM 1374 C CA . SER A 1 172 ? -31.220 7.199 29.411 1.00 89.06 172 SER A CA 1
ATOM 1375 C C . SER A 1 172 ? -31.976 5.954 29.881 1.00 89.06 172 SER A C 1
ATOM 1377 O O . SER A 1 172 ? -31.370 4.990 30.351 1.00 89.06 172 SER A O 1
ATOM 1379 N N . ALA A 1 173 ? -33.295 5.920 29.676 1.00 79.31 173 ALA A N 1
ATOM 1380 C CA . ALA A 1 173 ? -34.105 4.724 29.932 1.00 79.31 173 ALA A CA 1
ATOM 1381 C C . ALA A 1 173 ? -33.654 3.481 29.131 1.00 79.31 173 ALA A C 1
ATOM 1383 O O . ALA A 1 173 ? -34.012 2.361 29.475 1.00 79.31 173 ALA A O 1
ATOM 1384 N N . GLN A 1 174 ? -32.879 3.670 28.060 1.00 77.19 174 GLN A N 1
ATOM 1385 C CA . GLN A 1 174 ? -32.447 2.619 27.137 1.00 77.19 174 GLN A CA 1
ATOM 1386 C C . GLN A 1 174 ? -31.009 2.133 27.414 1.00 77.19 174 GLN A C 1
ATOM 1388 O O . GLN A 1 174 ? -30.490 1.339 26.635 1.00 77.19 174 GLN A O 1
ATOM 1393 N N . GLY A 1 175 ? -30.351 2.629 28.471 1.00 87.25 175 GLY A N 1
ATOM 1394 C CA . GLY A 1 175 ? -28.983 2.258 28.857 1.00 87.25 175 GLY A CA 1
ATOM 1395 C C . GLY A 1 175 ? -28.037 3.451 29.009 1.00 87.25 175 GLY A C 1
ATOM 1396 O O . GLY A 1 175 ? -28.449 4.615 28.939 1.00 87.25 175 GLY A O 1
ATOM 1397 N N . SER A 1 176 ? -26.757 3.146 29.212 1.00 92.81 176 SER A N 1
ATOM 1398 C CA . SER A 1 176 ? -25.677 4.106 29.451 1.00 92.81 176 SER A CA 1
ATOM 1399 C C . SER A 1 176 ? -24.611 4.099 28.353 1.00 92.81 176 SER A C 1
ATOM 1401 O O . SER A 1 176 ? -24.263 3.057 27.805 1.00 92.81 176 SER A O 1
ATOM 1403 N N . ILE A 1 177 ? -24.062 5.266 28.028 1.00 96.94 177 ILE A N 1
ATOM 1404 C CA . ILE A 1 177 ? -22.931 5.400 27.108 1.00 96.94 177 ILE A CA 1
ATOM 1405 C C . ILE A 1 177 ? -21.884 6.336 27.701 1.00 96.94 177 ILE A C 1
ATOM 1407 O O . ILE A 1 177 ? -22.208 7.414 28.201 1.00 96.94 177 ILE A O 1
ATOM 1411 N N . LEU A 1 178 ? -20.624 5.915 27.650 1.00 98.06 178 LEU A N 1
ATOM 1412 C CA . LEU A 1 178 ? -19.477 6.716 28.052 1.00 98.06 178 LEU A CA 1
ATOM 1413 C C . LEU A 1 178 ? -18.696 7.146 26.812 1.00 98.06 178 LEU A C 1
ATOM 1415 O O . LEU A 1 178 ? -18.310 6.309 26.002 1.00 98.06 178 LEU A O 1
ATOM 1419 N N . PHE A 1 179 ? -18.430 8.440 26.689 1.00 98.50 179 PHE A N 1
ATOM 1420 C CA . PHE A 1 179 ? -17.474 8.992 25.736 1.00 98.50 179 PHE A CA 1
ATOM 1421 C C . PHE A 1 179 ? -16.204 9.353 26.496 1.00 98.50 179 PHE A C 1
ATOM 1423 O O . PHE A 1 179 ? -16.266 10.131 27.448 1.00 98.50 179 PHE A O 1
ATOM 1430 N N . SER A 1 180 ? -15.056 8.820 26.086 1.00 97.88 180 SER A N 1
ATOM 1431 C CA . SER A 1 180 ? -13.789 9.125 26.753 1.00 97.88 180 SER A CA 1
ATOM 1432 C C . SER A 1 180 ? -13.353 10.582 26.563 1.00 97.88 180 SER A C 1
ATOM 1434 O O . SER A 1 180 ? -12.629 11.113 27.399 1.00 97.88 180 SER A O 1
ATOM 1436 N N . GLY A 1 181 ? -13.764 11.221 25.460 1.00 96.31 181 GLY A N 1
ATOM 1437 C CA . GLY A 1 181 ? -13.032 12.382 24.950 1.00 96.31 181 GLY A CA 1
ATOM 1438 C C . GLY A 1 181 ? -11.580 11.991 24.669 1.00 96.31 181 GLY A C 1
ATOM 1439 O O . GLY A 1 181 ? -11.303 10.814 24.428 1.00 96.31 181 GLY A O 1
ATOM 1440 N N . ASP A 1 182 ? -10.663 12.945 24.772 1.00 96.12 182 ASP A N 1
ATOM 1441 C CA . ASP A 1 182 ? -9.235 12.633 24.794 1.00 96.12 182 ASP A CA 1
ATOM 1442 C C . ASP A 1 182 ? -8.806 12.246 26.212 1.00 96.12 182 ASP A C 1
ATOM 1444 O O . ASP A 1 182 ? -9.062 12.974 27.177 1.00 96.12 182 ASP A O 1
ATOM 1448 N N . LEU A 1 183 ? -8.154 11.092 26.344 1.00 96.44 183 LEU A N 1
ATOM 1449 C CA . LEU A 1 183 ? -7.658 10.568 27.607 1.00 96.44 183 LEU A CA 1
ATOM 1450 C C . LEU A 1 183 ? -6.254 11.096 27.879 1.00 96.44 183 LEU A C 1
ATOM 1452 O O . LEU A 1 183 ? -5.344 11.003 27.057 1.00 96.44 183 LEU A O 1
ATOM 1456 N N . GLY A 1 184 ? -6.072 11.631 29.080 1.00 93.62 184 GLY A N 1
ATOM 1457 C CA . GLY A 1 184 ? -4.780 12.049 29.593 1.00 93.62 184 GLY A CA 1
ATOM 1458 C C . GLY A 1 184 ? -3.906 10.886 30.038 1.00 93.62 184 GLY A C 1
ATOM 1459 O O . GLY A 1 184 ? -4.370 9.778 30.310 1.00 93.62 184 GLY A O 1
ATOM 1460 N N . ARG A 1 185 ? -2.614 11.169 30.181 1.00 91.75 185 ARG A N 1
ATOM 1461 C CA . ARG A 1 185 ? -1.624 10.198 30.654 1.00 91.75 185 ARG A CA 1
ATOM 1462 C C . ARG A 1 185 ? -1.753 9.947 32.151 1.00 91.75 185 ARG A C 1
ATOM 1464 O O . ARG A 1 185 ? -1.999 10.861 32.942 1.00 91.75 185 ARG A O 1
ATOM 1471 N N . ALA A 1 186 ? -1.478 8.714 32.572 1.00 87.19 186 ALA A N 1
ATOM 1472 C CA . ALA A 1 186 ? -1.434 8.387 33.998 1.00 87.19 186 ALA A CA 1
ATOM 1473 C C . ALA A 1 186 ? -0.256 9.101 34.695 1.00 87.19 186 ALA A C 1
ATOM 1475 O O . ALA A 1 186 ? -0.360 9.553 35.842 1.00 87.19 186 ALA A O 1
ATOM 1476 N N . GLN A 1 187 ? 0.864 9.240 33.978 1.00 85.75 187 GLN A N 1
ATOM 1477 C CA . GLN A 1 187 ? 2.088 9.898 34.436 1.00 85.75 187 GLN A CA 1
ATOM 1478 C C . GLN A 1 187 ? 2.364 11.189 33.649 1.00 85.75 187 GLN A C 1
ATOM 1480 O O . GLN A 1 187 ? 3.380 11.311 32.969 1.00 85.75 187 GLN A O 1
ATOM 1485 N N . ASP A 1 188 ? 1.458 12.166 33.741 1.00 88.62 188 ASP A N 1
ATOM 1486 C CA . ASP A 1 188 ? 1.672 13.505 33.177 1.00 88.62 188 ASP A CA 1
ATOM 1487 C C . ASP A 1 188 ? 2.381 14.448 34.183 1.00 88.62 188 ASP A C 1
ATOM 1489 O O . ASP A 1 188 ? 2.066 14.415 35.382 1.00 88.62 188 ASP A O 1
ATOM 1493 N N . PRO A 1 189 ? 3.333 15.298 33.739 1.00 86.25 189 PRO A N 1
ATOM 1494 C CA . PRO A 1 189 ? 4.010 16.266 34.610 1.00 86.25 189 PRO A CA 1
ATOM 1495 C C . PRO A 1 189 ? 3.107 17.412 35.089 1.00 86.25 189 PRO A C 1
ATOM 1497 O O . PRO A 1 189 ? 3.401 18.036 36.107 1.00 86.25 189 PRO A O 1
ATOM 1500 N N . ILE A 1 190 ? 2.025 17.712 34.369 1.00 91.50 190 ILE A N 1
ATOM 1501 C CA . ILE A 1 190 ? 1.100 18.801 34.682 1.00 91.50 190 ILE A CA 1
ATOM 1502 C C . ILE A 1 190 ? -0.225 18.234 35.180 1.00 91.50 190 ILE A C 1
ATOM 1504 O O . ILE A 1 190 ? -0.653 18.574 36.279 1.00 91.50 190 ILE A O 1
ATOM 1508 N N . MET A 1 191 ? -0.890 17.397 34.392 1.00 94.56 191 MET A N 1
ATOM 1509 C CA . MET A 1 191 ? -2.279 17.006 34.619 1.00 94.56 191 MET A CA 1
ATOM 1510 C C . MET A 1 191 ? -2.425 15.832 35.595 1.00 94.56 191 MET A C 1
ATOM 1512 O O . MET A 1 191 ? -1.547 14.981 35.757 1.00 94.56 191 MET A O 1
ATOM 1516 N N . ARG A 1 192 ? -3.561 15.780 36.296 1.00 94.44 192 ARG A N 1
ATOM 1517 C CA . ARG A 1 192 ? -3.964 14.606 37.089 1.00 94.44 192 ARG A CA 1
ATOM 1518 C C . ARG A 1 192 ? -4.379 13.457 36.154 1.00 94.44 192 ARG A C 1
ATOM 1520 O O . ARG A 1 192 ? -4.789 13.735 35.031 1.00 94.44 192 ARG A O 1
ATOM 1527 N N . PRO A 1 193 ? -4.246 12.186 36.580 1.00 94.56 193 PRO A N 1
ATOM 1528 C CA . PRO A 1 193 ? -4.632 11.059 35.733 1.00 94.56 193 PRO A CA 1
ATOM 1529 C C . PRO A 1 193 ? -6.156 11.044 35.494 1.00 94.56 193 PRO A C 1
ATOM 1531 O O . PRO A 1 193 ? -6.891 11.583 36.328 1.00 94.56 193 PRO A O 1
ATOM 1534 N N . PRO A 1 194 ? -6.639 10.417 34.403 1.00 96.00 194 PRO A N 1
ATOM 1535 C CA . PRO A 1 194 ? -8.070 10.220 34.177 1.00 96.00 194 PRO A CA 1
ATOM 1536 C C . PRO A 1 194 ? -8.722 9.452 35.330 1.00 96.00 194 PRO A C 1
ATOM 1538 O O . PRO A 1 194 ? -8.135 8.515 35.880 1.00 96.00 194 PRO A O 1
ATOM 1541 N N . THR A 1 195 ? -9.960 9.813 35.664 1.00 95.31 195 THR A N 1
ATOM 1542 C CA . THR A 1 195 ? -10.756 9.088 36.658 1.00 95.31 195 THR A CA 1
ATOM 1543 C C . THR A 1 195 ? -11.057 7.663 36.159 1.00 95.31 195 THR A C 1
ATOM 1545 O O . THR A 1 195 ? -11.512 7.493 35.023 1.00 95.31 195 THR A O 1
AT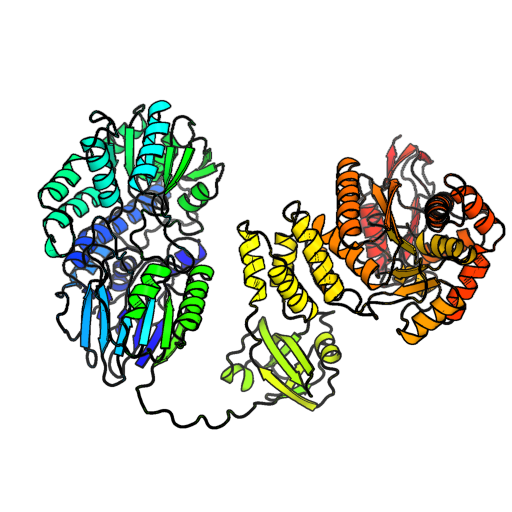OM 1548 N N . PRO A 1 196 ? -10.829 6.612 36.968 1.00 93.81 196 PRO A N 1
ATOM 1549 C CA . PRO A 1 196 ? -11.231 5.251 36.618 1.00 93.81 196 PRO A CA 1
ATOM 1550 C C . PRO A 1 196 ? -12.753 5.115 36.490 1.00 93.81 196 PRO A C 1
ATOM 1552 O O . PRO A 1 196 ? -13.501 5.688 37.283 1.00 93.81 196 PRO A O 1
ATOM 1555 N N . VAL A 1 197 ? -13.220 4.306 35.537 1.00 93.69 197 VAL A N 1
ATOM 1556 C CA . VAL A 1 197 ? -14.648 3.999 35.371 1.00 93.69 197 VAL A CA 1
ATOM 1557 C C . VAL A 1 197 ? -14.874 2.496 35.486 1.00 93.69 197 VAL A C 1
ATOM 1559 O O . VAL A 1 197 ? -14.187 1.712 34.844 1.00 93.69 197 VAL A O 1
ATOM 1562 N N . ALA A 1 198 ? -15.840 2.102 36.322 1.00 89.75 198 ALA A N 1
ATOM 1563 C CA . ALA A 1 198 ? -16.124 0.696 36.606 1.00 89.75 198 ALA A CA 1
ATOM 1564 C C . ALA A 1 198 ? -17.132 0.056 35.636 1.00 89.75 198 ALA A C 1
ATOM 1566 O O . ALA A 1 198 ? -17.088 -1.152 35.427 1.00 89.75 198 ALA A O 1
ATOM 1567 N N . GLN A 1 199 ? -18.062 0.837 35.074 1.00 89.06 199 GLN A N 1
ATOM 1568 C CA . GLN A 1 199 ? -19.158 0.308 34.256 1.00 89.06 199 GLN A CA 1
ATOM 1569 C C . GLN A 1 199 ? -19.702 1.340 33.257 1.00 89.06 199 GLN A C 1
ATOM 1571 O O . GLN A 1 199 ? -19.839 2.521 33.589 1.00 89.06 199 GLN A O 1
ATOM 1576 N N . ALA A 1 200 ? -20.049 0.861 32.061 1.00 91.88 200 ALA A N 1
ATOM 1577 C CA . ALA A 1 200 ? -20.885 1.517 31.055 1.00 91.88 200 ALA A CA 1
ATOM 1578 C C . ALA A 1 200 ? -21.408 0.443 30.083 1.00 91.88 200 ALA A C 1
ATOM 1580 O O . ALA A 1 200 ? -20.666 -0.485 29.761 1.00 91.88 200 ALA A O 1
ATOM 1581 N N . ASP A 1 201 ? -22.648 0.561 29.595 1.00 94.00 201 ASP A N 1
ATOM 1582 C CA . ASP A 1 201 ? -23.183 -0.398 28.612 1.00 94.00 201 ASP A CA 1
ATOM 1583 C C . ASP A 1 201 ? -22.487 -0.244 27.257 1.00 94.00 201 ASP A C 1
ATOM 1585 O O . ASP A 1 201 ? -22.179 -1.228 26.590 1.00 94.00 201 ASP A O 1
ATOM 1589 N N . TYR A 1 202 ? -22.210 0.997 26.865 1.00 96.94 202 TYR A N 1
ATOM 1590 C CA . TYR A 1 202 ? -21.540 1.347 25.620 1.00 96.94 202 TYR A CA 1
ATOM 1591 C C . TYR A 1 202 ? -20.366 2.282 25.896 1.00 96.94 202 TYR A C 1
ATOM 1593 O O . TYR A 1 202 ? -20.452 3.168 26.749 1.00 96.94 202 TYR A O 1
ATOM 1601 N N . LEU A 1 203 ? -19.278 2.118 25.147 1.00 97.94 203 LEU A N 1
ATOM 1602 C CA . LEU A 1 203 ? -18.081 2.948 25.277 1.00 97.94 203 LEU A CA 1
ATOM 1603 C C . LEU A 1 203 ? -17.659 3.488 23.913 1.00 97.94 203 LEU A C 1
ATOM 1605 O O . LEU A 1 203 ? -17.500 2.719 22.974 1.00 97.94 203 LEU A O 1
ATOM 1609 N N . VAL A 1 204 ? -17.428 4.793 23.818 1.00 98.38 204 VAL A N 1
ATOM 1610 C CA . VAL A 1 204 ? -16.724 5.438 22.706 1.00 98.38 204 VAL A CA 1
ATOM 1611 C C . VAL A 1 204 ? -15.367 5.887 23.234 1.00 98.38 204 VAL A C 1
ATOM 1613 O O . VAL A 1 204 ? -15.317 6.723 24.137 1.00 98.38 204 VAL A O 1
ATOM 1616 N N . VAL A 1 205 ? -14.288 5.305 22.714 1.00 98.12 205 VAL A N 1
ATOM 1617 C CA . VAL A 1 205 ? -12.919 5.525 23.202 1.00 98.12 205 VAL A CA 1
ATOM 1618 C C . VAL A 1 205 ? -12.022 6.091 22.103 1.00 98.12 205 VAL A C 1
ATOM 1620 O O . VAL A 1 205 ? -12.071 5.629 20.962 1.00 98.12 205 VAL A O 1
ATOM 1623 N N . GLU A 1 206 ? -11.215 7.097 22.446 1.00 96.94 206 GLU A N 1
ATOM 1624 C CA . GLU A 1 206 ? -10.236 7.685 21.528 1.00 96.94 206 GLU A CA 1
ATOM 1625 C C . GLU A 1 206 ? -9.090 6.722 21.181 1.00 96.94 206 GLU A C 1
ATOM 1627 O O . GLU A 1 206 ? -8.827 5.747 21.888 1.00 96.94 206 GLU A O 1
ATOM 1632 N N . SER A 1 207 ? -8.384 6.999 20.085 1.00 95.81 207 SER A N 1
ATOM 1633 C CA . SER A 1 207 ? -7.271 6.171 19.613 1.00 95.81 207 SER A CA 1
ATOM 1634 C C . SER A 1 207 ? -6.168 6.985 18.943 1.00 95.81 207 SER A C 1
ATOM 1636 O O . SER A 1 207 ? -5.467 6.474 18.065 1.00 95.81 207 SER A O 1
ATOM 1638 N N . THR A 1 208 ? -5.951 8.232 19.376 1.00 90.44 208 THR A N 1
ATOM 1639 C CA . THR A 1 208 ? -4.965 9.139 18.761 1.00 90.44 208 THR A CA 1
ATOM 1640 C C . THR A 1 208 ? -3.568 8.504 18.707 1.00 90.44 208 THR A C 1
ATOM 1642 O O . THR A 1 208 ? -2.862 8.622 17.704 1.00 90.44 208 THR A O 1
ATOM 1645 N N . TYR A 1 209 ? -3.196 7.760 19.757 1.00 88.50 209 TYR A N 1
ATOM 1646 C CA . TYR A 1 209 ? -1.957 6.974 19.860 1.00 88.50 209 TYR A CA 1
ATOM 1647 C C . TYR A 1 209 ? -2.220 5.462 20.011 1.00 88.50 209 TYR A C 1
ATOM 1649 O O . TYR A 1 209 ? -1.399 4.740 20.572 1.00 88.50 209 TYR A O 1
ATOM 1657 N N . GLY A 1 210 ? -3.340 4.956 19.480 1.00 88.50 210 GLY A N 1
ATOM 1658 C CA . GLY A 1 210 ? -3.792 3.567 19.662 1.00 88.50 210 GLY A CA 1
ATOM 1659 C C . GLY A 1 210 ? -2.864 2.469 19.111 1.00 88.50 210 GLY A C 1
ATOM 1660 O O . GLY A 1 210 ? -2.987 1.308 19.494 1.00 88.50 210 GLY A O 1
ATOM 1661 N N . ASN A 1 211 ? -1.899 2.821 18.255 1.00 87.31 211 ASN A N 1
ATOM 1662 C CA . ASN A 1 211 ? -0.852 1.926 17.740 1.00 87.31 211 ASN A CA 1
ATOM 1663 C C . ASN A 1 211 ? 0.566 2.297 18.206 1.00 87.31 211 ASN A C 1
ATOM 1665 O O . ASN A 1 211 ? 1.543 1.894 17.573 1.00 87.31 211 ASN A O 1
ATOM 1669 N N . ARG A 1 212 ? 0.701 3.124 19.244 1.00 85.19 212 ARG A N 1
ATOM 1670 C CA . ARG A 1 212 ? 1.997 3.604 19.731 1.00 85.19 212 ARG A CA 1
ATOM 1671 C C . ARG A 1 212 ? 2.137 3.338 21.220 1.00 85.19 212 ARG A C 1
ATOM 1673 O O . ARG A 1 212 ? 1.150 3.233 21.942 1.00 85.19 212 ARG A O 1
ATOM 1680 N N . HIS A 1 213 ? 3.390 3.295 21.646 1.00 86.00 213 HIS A N 1
ATOM 1681 C CA . HIS A 1 213 ? 3.792 3.420 23.036 1.00 86.00 213 HIS A CA 1
ATOM 1682 C C . HIS A 1 213 ? 4.676 4.654 23.164 1.00 86.00 213 HIS A C 1
ATOM 1684 O O . HIS A 1 213 ? 5.464 4.947 22.258 1.00 86.00 213 HIS A O 1
ATOM 1690 N N . HIS A 1 214 ? 4.533 5.387 24.263 1.00 81.38 214 HIS A N 1
ATOM 1691 C CA . HIS A 1 214 ? 5.422 6.500 24.561 1.00 81.38 214 HIS A CA 1
ATOM 1692 C C . HIS A 1 214 ? 6.846 5.982 24.765 1.00 81.38 214 HIS A C 1
ATOM 1694 O O . HIS A 1 214 ? 7.074 4.946 25.389 1.00 81.38 214 HIS A O 1
ATOM 1700 N N . GLU A 1 215 ? 7.816 6.716 24.223 1.00 76.00 215 GLU A N 1
ATOM 1701 C CA . GLU A 1 215 ? 9.235 6.398 24.375 1.00 76.00 215 GLU A CA 1
ATOM 1702 C C . GLU A 1 215 ? 9.637 6.405 25.855 1.00 76.00 215 GLU A C 1
ATOM 1704 O O . GLU A 1 215 ? 9.181 7.243 26.636 1.00 76.00 215 GLU A O 1
ATOM 1709 N N . THR A 1 216 ? 10.540 5.499 26.232 1.00 73.56 216 THR A N 1
ATOM 1710 C CA . THR A 1 216 ? 11.077 5.410 27.600 1.00 73.56 216 THR A CA 1
ATOM 1711 C C . THR A 1 216 ? 12.100 6.502 27.918 1.00 73.56 216 THR A C 1
ATOM 1713 O O . THR A 1 216 ? 12.495 6.646 29.073 1.00 73.56 216 THR A O 1
ATOM 1716 N N . GLU A 1 217 ? 12.576 7.240 26.909 1.00 77.56 217 GLU A N 1
ATOM 1717 C CA . GLU A 1 217 ? 13.481 8.376 27.100 1.00 77.56 217 GLU A CA 1
ATOM 1718 C C . GLU A 1 217 ? 12.798 9.465 27.942 1.00 77.56 217 GLU A C 1
ATOM 1720 O O . GLU A 1 217 ? 11.580 9.637 27.894 1.00 77.56 217 GLU A O 1
ATOM 1725 N N . ASN A 1 218 ? 13.566 10.221 28.727 1.00 82.88 218 ASN A N 1
ATOM 1726 C CA . ASN A 1 218 ? 13.018 11.351 29.466 1.00 82.88 218 ASN A CA 1
ATOM 1727 C C . ASN A 1 218 ? 12.790 12.542 28.506 1.00 82.88 218 ASN A C 1
ATOM 1729 O O . ASN A 1 218 ? 13.749 13.016 27.890 1.00 82.88 218 ASN A O 1
ATOM 1733 N N . PRO A 1 219 ? 11.564 13.093 28.399 1.00 83.44 219 PRO A N 1
ATOM 1734 C CA . PRO A 1 219 ? 11.267 14.215 27.502 1.00 83.44 219 PRO A CA 1
ATOM 1735 C C . PRO A 1 219 ? 12.134 15.456 27.758 1.00 83.44 219 PRO A C 1
ATOM 1737 O O . PRO A 1 219 ? 12.422 16.214 26.831 1.00 83.44 219 PRO A O 1
ATOM 1740 N N . GLN A 1 220 ? 12.559 15.682 29.005 1.00 88.25 220 GLN A N 1
ATOM 1741 C CA . GLN A 1 220 ? 13.434 16.801 29.357 1.00 88.25 220 GLN A CA 1
ATOM 1742 C C . GLN A 1 220 ? 14.850 16.612 28.813 1.00 88.25 220 GLN A C 1
ATOM 1744 O O . GLN A 1 220 ? 15.484 17.592 28.423 1.00 88.25 220 GLN A O 1
ATOM 1749 N N . ASP A 1 221 ? 15.336 15.371 28.752 1.00 90.12 221 ASP A N 1
ATOM 1750 C CA . ASP A 1 221 ? 16.665 15.054 28.229 1.00 90.12 221 ASP A CA 1
ATOM 1751 C C . ASP A 1 221 ? 16.707 15.268 26.717 1.00 90.12 221 ASP A C 1
ATOM 1753 O O . ASP A 1 221 ? 17.577 15.995 26.231 1.00 90.12 221 ASP A O 1
ATOM 1757 N N . ALA A 1 222 ? 15.703 14.757 25.999 1.00 90.69 222 ALA A N 1
ATOM 1758 C CA . ALA A 1 222 ? 15.548 14.974 24.563 1.00 90.69 222 ALA A CA 1
ATOM 1759 C C . ALA A 1 222 ? 15.415 16.472 24.222 1.00 90.69 222 ALA A C 1
ATOM 1761 O O . ALA A 1 222 ? 16.096 16.983 23.325 1.00 90.69 222 ALA A O 1
ATOM 1762 N N . LEU A 1 223 ? 14.591 17.209 24.982 1.00 94.19 223 LEU A N 1
ATOM 1763 C CA . LEU A 1 223 ? 14.419 18.656 24.821 1.00 94.19 223 LEU A CA 1
ATOM 1764 C C . LEU A 1 223 ? 15.731 19.413 25.058 1.00 94.19 223 LEU A C 1
ATOM 1766 O O . LEU A 1 223 ? 16.108 20.266 24.252 1.00 94.19 223 LEU A O 1
ATOM 1770 N N . CYS A 1 224 ? 16.440 19.084 26.140 1.00 95.31 224 CYS A N 1
ATOM 1771 C CA . CYS A 1 224 ? 17.734 19.675 26.456 1.00 95.31 224 CYS A CA 1
ATOM 1772 C C . CYS A 1 224 ? 18.746 19.401 25.339 1.00 95.31 224 CYS A C 1
ATOM 1774 O O . CYS A 1 224 ? 19.428 20.323 24.905 1.00 95.31 224 CYS A O 1
ATOM 1776 N N . ALA A 1 225 ? 18.813 18.168 24.836 1.00 94.75 225 ALA A N 1
ATOM 1777 C CA . ALA A 1 225 ? 19.761 17.775 23.802 1.00 94.75 225 ALA A CA 1
ATOM 1778 C C . ALA A 1 225 ? 19.557 18.563 22.499 1.00 94.75 225 ALA A C 1
ATOM 1780 O O . ALA A 1 225 ? 20.524 19.086 21.946 1.00 94.75 225 ALA A O 1
ATOM 1781 N N . VAL A 1 226 ? 18.313 18.693 22.020 1.00 95.25 226 VAL A N 1
ATOM 1782 C CA . VAL A 1 226 ? 18.009 19.466 20.801 1.00 95.25 226 VAL A CA 1
ATOM 1783 C C . VAL A 1 226 ? 18.355 20.944 20.989 1.00 95.25 226 VAL A C 1
ATOM 1785 O O . VAL A 1 226 ? 19.000 21.545 20.127 1.00 95.25 226 VAL A O 1
ATOM 1788 N N . ILE A 1 227 ? 17.957 21.532 22.123 1.00 96.69 227 ILE A N 1
ATOM 1789 C CA . ILE A 1 227 ? 18.224 22.945 22.409 1.00 96.69 227 ILE A CA 1
ATOM 1790 C C . ILE A 1 227 ? 19.736 23.196 22.489 1.00 96.69 227 ILE A C 1
ATOM 1792 O O . ILE A 1 227 ? 20.223 24.125 21.848 1.00 96.69 227 ILE A O 1
ATOM 1796 N N . THR A 1 228 ? 20.488 22.358 23.206 1.00 96.00 228 THR A N 1
ATOM 1797 C CA . THR A 1 228 ? 21.943 22.498 23.350 1.00 96.00 228 THR A CA 1
ATOM 1798 C C . THR A 1 228 ? 22.658 22.410 22.003 1.00 96.00 228 THR A C 1
ATOM 1800 O O . THR A 1 228 ? 23.420 23.320 21.682 1.00 96.00 228 THR A O 1
ATOM 1803 N N . ARG A 1 229 ? 22.346 21.412 21.159 1.00 96.12 229 ARG A N 1
ATOM 1804 C CA . ARG A 1 229 ? 22.948 21.294 19.815 1.00 96.12 229 ARG A CA 1
ATOM 1805 C C . ARG A 1 229 ? 22.706 22.533 18.950 1.00 96.12 229 ARG A C 1
ATOM 1807 O O . ARG A 1 229 ? 23.598 22.977 18.232 1.00 96.12 229 ARG A O 1
ATOM 1814 N N . CYS A 1 230 ? 21.506 23.111 19.011 1.00 96.56 230 CYS A N 1
ATOM 1815 C CA . CYS A 1 230 ? 21.194 24.333 18.269 1.00 96.56 230 CYS A CA 1
ATOM 1816 C C . CYS A 1 230 ? 21.941 25.558 18.819 1.00 96.56 230 CYS A C 1
ATOM 1818 O O . CYS A 1 230 ? 22.397 26.402 18.045 1.00 96.56 230 CYS A O 1
ATOM 1820 N N . ILE A 1 231 ? 22.086 25.658 20.144 1.00 94.12 231 ILE A N 1
ATOM 1821 C CA . ILE A 1 231 ? 22.841 26.736 20.795 1.00 94.12 231 ILE A CA 1
ATOM 1822 C C . ILE A 1 231 ? 24.323 26.666 20.421 1.00 94.12 231 ILE A C 1
ATOM 1824 O O . ILE A 1 231 ? 24.911 27.702 20.123 1.00 94.12 231 ILE A O 1
ATOM 1828 N N . GLU A 1 232 ? 24.914 25.470 20.387 1.00 94.56 232 GLU A N 1
ATOM 1829 C CA . GLU A 1 232 ? 26.314 25.252 19.987 1.00 94.56 232 GLU A CA 1
ATOM 1830 C C . GLU A 1 232 ? 26.591 25.724 18.553 1.00 94.56 232 GLU A C 1
ATOM 1832 O O . GLU A 1 232 ? 27.676 26.220 18.256 1.00 94.56 232 GLU A O 1
ATOM 1837 N N . ARG A 1 233 ? 25.585 25.653 17.671 1.00 95.50 233 ARG A N 1
ATOM 1838 C CA . ARG A 1 233 ? 25.643 26.213 16.310 1.00 95.50 233 ARG A CA 1
ATOM 1839 C C . ARG A 1 233 ? 25.336 27.714 16.236 1.00 95.50 233 ARG A C 1
ATOM 1841 O O . ARG A 1 233 ? 25.376 28.288 15.152 1.00 95.50 233 ARG A O 1
ATOM 1848 N N . GLY A 1 234 ? 24.999 28.355 17.356 1.00 94.06 234 GLY A N 1
ATOM 1849 C CA . GLY A 1 234 ? 24.580 29.760 17.418 1.00 94.06 234 GLY A CA 1
ATOM 1850 C C . GLY A 1 234 ? 23.203 30.037 16.797 1.00 94.06 234 GLY A C 1
ATOM 1851 O O . GLY A 1 234 ? 22.890 31.189 16.491 1.00 94.06 234 GLY A O 1
ATOM 1852 N N . GLY A 1 235 ? 22.391 28.999 16.579 1.00 96.06 235 GLY A N 1
ATOM 1853 C CA . GLY A 1 235 ? 21.122 29.078 15.858 1.00 96.06 235 GLY A CA 1
ATOM 1854 C C . GLY A 1 235 ? 19.893 29.335 16.731 1.00 96.06 235 GLY A C 1
ATOM 1855 O O . GLY A 1 235 ? 19.961 29.499 17.948 1.00 96.06 235 GLY A O 1
ATOM 1856 N N . VAL A 1 236 ? 18.734 29.366 16.084 1.00 97.69 236 VAL A N 1
ATOM 1857 C CA . VAL A 1 236 ? 17.414 29.561 16.691 1.00 97.69 236 VAL A CA 1
ATOM 1858 C C . VAL A 1 236 ? 16.648 28.244 16.704 1.00 97.69 236 VAL A C 1
ATOM 1860 O O . VAL A 1 236 ? 16.516 27.594 15.667 1.00 97.69 236 VAL A O 1
ATOM 1863 N N . VAL A 1 237 ? 16.082 27.883 17.858 1.00 98.00 237 VAL A N 1
ATOM 1864 C CA . VAL A 1 237 ? 15.136 26.765 17.963 1.00 98.00 237 VAL A CA 1
ATOM 1865 C C . VAL A 1 237 ? 13.722 27.303 17.775 1.00 98.00 237 VAL A C 1
ATOM 1867 O O . VAL A 1 237 ? 13.229 28.058 18.613 1.00 98.00 237 VAL A O 1
ATOM 1870 N N . VAL A 1 238 ? 13.056 26.915 16.691 1.00 97.50 238 VAL A N 1
ATOM 1871 C CA . VAL A 1 238 ? 11.640 27.215 16.449 1.00 97.50 238 VAL A CA 1
ATOM 1872 C C . VAL A 1 238 ? 10.807 26.008 16.864 1.00 97.50 238 VAL A C 1
ATOM 1874 O O . VAL A 1 238 ? 10.989 24.917 16.330 1.00 97.50 238 VAL A O 1
ATOM 1877 N N . ILE A 1 239 ? 9.875 26.210 17.794 1.00 96.94 239 ILE A N 1
ATOM 1878 C CA . ILE A 1 239 ? 8.993 25.168 18.324 1.00 96.94 239 ILE A CA 1
ATOM 1879 C C . ILE A 1 239 ? 7.538 25.511 17.969 1.00 96.94 239 ILE A C 1
ATOM 1881 O O . ILE A 1 239 ? 6.910 26.310 18.676 1.00 96.94 239 ILE A O 1
ATOM 1885 N N . PRO A 1 240 ? 6.977 24.946 16.881 1.00 94.31 240 PRO A N 1
ATOM 1886 C CA . PRO A 1 240 ? 5.535 24.934 16.667 1.00 94.31 240 PRO A CA 1
ATOM 1887 C C . PRO A 1 240 ? 4.863 24.161 17.807 1.00 94.31 240 PRO A C 1
ATOM 1889 O O . PRO A 1 240 ? 5.163 22.990 18.025 1.00 94.31 240 PRO A O 1
ATOM 1892 N N . SER A 1 241 ? 3.959 24.805 18.546 1.00 91.38 241 SER A N 1
ATOM 1893 C CA . SER A 1 241 ? 3.314 24.204 19.717 1.00 91.38 241 SER A CA 1
ATOM 1894 C C . SER A 1 241 ? 1.818 24.512 19.784 1.00 91.38 241 SER A C 1
ATOM 1896 O O . SER A 1 241 ? 1.347 25.565 19.342 1.00 91.38 241 SER A O 1
ATOM 1898 N N . PHE A 1 242 ? 1.048 23.576 20.339 1.00 87.62 242 PHE A N 1
ATOM 1899 C CA . PHE A 1 242 ? -0.350 23.809 20.692 1.00 87.62 242 PHE A CA 1
ATOM 1900 C C . PHE A 1 242 ? -0.413 24.760 21.893 1.00 87.62 242 PHE A C 1
ATOM 1902 O O . PHE A 1 242 ? 0.287 24.577 22.890 1.00 87.62 242 PHE A O 1
ATOM 1909 N N . ALA A 1 243 ? -1.228 25.812 21.784 1.00 85.12 243 ALA A N 1
ATOM 1910 C CA . ALA A 1 243 ? -1.257 26.890 22.776 1.00 85.12 243 ALA A CA 1
ATOM 1911 C C . ALA A 1 243 ? -1.825 26.458 24.139 1.00 85.12 243 ALA A C 1
ATOM 1913 O O . ALA A 1 243 ? -1.547 27.112 25.146 1.00 85.12 243 ALA A O 1
ATOM 1914 N N . VAL A 1 244 ? -2.599 25.369 24.152 1.00 87.69 244 VAL A N 1
ATOM 1915 C CA . VAL A 1 244 ? -3.221 24.776 25.336 1.00 87.69 244 VAL A CA 1
ATOM 1916 C C . VAL A 1 244 ? -2.524 23.463 25.660 1.00 87.69 244 VAL A C 1
ATOM 1918 O O . VAL A 1 244 ? -2.293 22.640 24.776 1.00 87.69 244 VAL A O 1
ATOM 1921 N N . GLY A 1 245 ? -2.125 23.293 26.919 1.00 87.81 245 GLY A N 1
ATOM 1922 C CA . GLY A 1 245 ? -1.386 22.132 27.408 1.00 87.81 245 GLY A CA 1
ATOM 1923 C C . GLY A 1 245 ? 0.084 22.127 26.985 1.00 87.81 245 GLY A C 1
ATOM 1924 O O . GLY A 1 245 ? 0.982 22.166 27.831 1.00 87.81 245 GLY A O 1
ATOM 1925 N N . ARG A 1 246 ? 0.370 22.075 25.676 1.00 89.56 246 ARG A N 1
ATOM 1926 C CA . ARG A 1 246 ? 1.737 21.820 25.189 1.00 89.56 246 ARG A CA 1
ATOM 1927 C C . ARG A 1 246 ? 2.701 22.973 25.397 1.00 89.56 246 ARG A C 1
ATOM 1929 O O . ARG A 1 246 ? 3.827 22.742 25.839 1.00 89.56 246 ARG A O 1
ATOM 1936 N N . ALA A 1 247 ? 2.278 24.203 25.131 1.00 91.12 247 ALA A N 1
ATOM 1937 C CA . ALA A 1 247 ? 3.090 25.375 25.434 1.00 91.12 247 ALA A CA 1
ATOM 1938 C C . ALA A 1 247 ? 3.492 25.405 26.920 1.00 91.12 247 ALA A C 1
ATOM 1940 O O . ALA A 1 247 ? 4.655 25.648 27.234 1.00 91.12 247 ALA A O 1
ATOM 1941 N N . GLN A 1 248 ? 2.570 25.077 27.827 1.00 92.06 248 GLN A N 1
ATOM 1942 C CA . GLN A 1 248 ? 2.819 25.082 29.269 1.00 92.06 248 GLN A CA 1
ATOM 1943 C C . GLN A 1 248 ? 3.765 23.954 29.699 1.00 92.06 248 GLN A C 1
ATOM 1945 O O . GLN A 1 248 ? 4.668 24.203 30.493 1.00 92.06 248 GLN A O 1
ATOM 1950 N N . ALA A 1 249 ? 3.645 22.753 29.124 1.00 90.94 249 ALA A N 1
ATOM 1951 C CA . ALA A 1 249 ? 4.586 21.656 29.376 1.00 90.94 249 ALA A CA 1
ATOM 1952 C C . ALA A 1 249 ? 6.022 21.991 28.944 1.00 90.94 249 ALA A C 1
ATOM 1954 O O . ALA A 1 249 ? 6.972 21.695 29.669 1.00 90.94 249 ALA A O 1
ATOM 1955 N N . LEU A 1 250 ? 6.188 22.660 27.798 1.00 93.12 250 LEU A N 1
ATOM 1956 C CA . LEU A 1 250 ? 7.499 23.135 27.343 1.00 93.12 250 LEU A CA 1
ATOM 1957 C C . LEU A 1 250 ? 8.065 24.208 28.272 1.00 93.12 250 LEU A C 1
ATOM 1959 O O . LEU A 1 250 ? 9.246 24.167 28.600 1.00 93.12 250 LEU A O 1
ATOM 1963 N N . LEU A 1 251 ? 7.235 25.163 28.703 1.00 93.38 251 LEU A N 1
ATOM 1964 C CA . LEU A 1 251 ? 7.653 26.203 29.643 1.00 93.38 251 LEU A CA 1
ATOM 1965 C C . LEU A 1 251 ? 8.082 25.598 30.983 1.00 93.38 251 LEU A C 1
ATOM 1967 O O . LEU A 1 251 ? 9.123 25.984 31.502 1.00 93.38 251 LEU A O 1
ATOM 1971 N N . LEU A 1 252 ? 7.345 24.619 31.511 1.00 92.94 252 LEU A N 1
ATOM 1972 C CA . LEU A 1 252 ? 7.737 23.913 32.731 1.00 92.94 252 LEU A CA 1
ATOM 1973 C C . LEU A 1 252 ? 9.098 23.226 32.556 1.00 92.94 252 LEU A C 1
ATOM 1975 O O . LEU A 1 252 ? 10.023 23.500 33.317 1.00 92.94 252 LEU A O 1
ATOM 1979 N N . ALA A 1 253 ? 9.245 22.408 31.509 1.00 93.25 253 ALA A N 1
ATOM 1980 C CA . ALA A 1 253 ? 10.468 21.655 31.249 1.00 93.25 253 ALA A CA 1
ATOM 1981 C C . ALA A 1 253 ? 11.685 22.572 31.038 1.00 93.25 253 ALA A C 1
ATOM 1983 O O . ALA A 1 253 ? 12.744 22.342 31.614 1.00 93.25 253 ALA A O 1
ATOM 1984 N N . ILE A 1 254 ? 11.547 23.650 30.260 1.00 94.56 254 ILE A N 1
ATOM 1985 C CA . ILE A 1 254 ? 12.631 24.623 30.045 1.00 94.56 254 ILE A CA 1
ATOM 1986 C C . ILE A 1 254 ? 12.979 25.351 31.349 1.00 94.56 254 ILE A C 1
ATOM 1988 O O . ILE A 1 254 ? 14.157 25.593 31.616 1.00 94.56 254 ILE A O 1
ATOM 1992 N N . GLY A 1 255 ? 11.978 25.704 32.159 1.00 93.56 255 GLY A N 1
ATOM 1993 C CA . GLY A 1 255 ? 12.175 26.347 33.456 1.00 93.56 255 GLY A CA 1
ATOM 1994 C C . GLY A 1 255 ? 12.950 25.456 34.427 1.00 93.56 255 GLY A C 1
ATOM 1995 O O . GLY A 1 255 ? 13.914 25.912 35.040 1.00 93.56 255 GLY A O 1
ATOM 1996 N N . GLU A 1 256 ? 12.589 24.176 34.505 1.00 92.81 256 GLU A N 1
ATOM 1997 C CA . GLU A 1 256 ? 13.266 23.175 35.336 1.00 92.81 256 GLU A CA 1
ATOM 1998 C C . GLU A 1 256 ? 14.692 22.890 34.844 1.00 92.81 256 GLU A C 1
ATOM 2000 O O . GLU A 1 256 ? 15.627 22.885 35.645 1.00 92.81 256 GLU A O 1
ATOM 2005 N N . LEU A 1 257 ? 14.903 22.769 33.528 1.00 94.94 257 LEU A N 1
ATOM 2006 C CA . LEU A 1 257 ? 16.237 22.612 32.938 1.00 94.94 257 LEU A CA 1
ATOM 2007 C C . LEU A 1 257 ? 17.149 23.817 33.221 1.00 94.94 257 LEU A C 1
ATOM 2009 O O . LEU A 1 257 ? 18.340 23.642 33.487 1.00 94.94 257 LEU A O 1
ATOM 2013 N N . LYS A 1 258 ? 16.603 25.039 33.193 1.00 94.00 258 LYS A N 1
ATOM 2014 C CA . LYS A 1 258 ? 17.325 26.261 33.577 1.00 94.00 258 LYS A CA 1
ATOM 2015 C C . LYS A 1 258 ? 17.651 26.281 35.070 1.00 94.00 258 LYS A C 1
ATOM 2017 O O . LYS A 1 258 ? 18.786 26.571 35.435 1.00 94.00 258 LYS A O 1
ATOM 2022 N N . ALA A 1 259 ? 16.684 25.951 35.926 1.00 91.69 259 ALA A N 1
ATOM 2023 C CA . ALA A 1 259 ? 16.880 25.898 37.374 1.00 91.69 259 ALA A CA 1
ATOM 2024 C C . ALA A 1 259 ? 17.924 24.8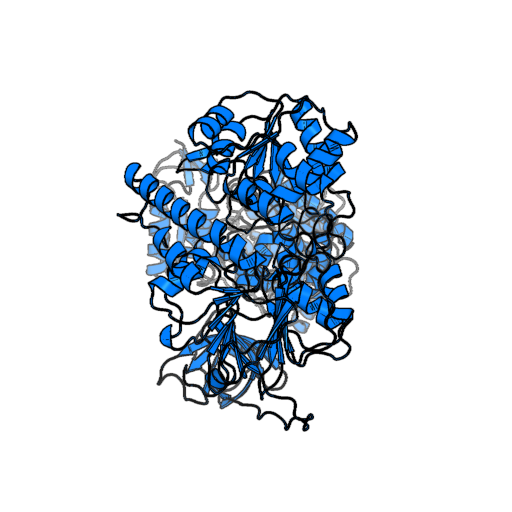43 37.783 1.00 91.69 259 ALA A C 1
ATOM 2026 O O . ALA A 1 259 ? 18.709 25.080 38.696 1.00 91.69 259 ALA A O 1
ATOM 2027 N N . ALA A 1 260 ? 17.982 23.719 37.062 1.00 93.75 260 ALA A N 1
ATOM 2028 C CA . ALA A 1 260 ? 18.970 22.659 37.250 1.00 93.75 260 ALA A CA 1
ATOM 2029 C C . ALA A 1 260 ? 20.348 22.962 36.620 1.00 93.75 260 ALA A C 1
ATOM 2031 O O . ALA A 1 260 ? 21.244 22.124 36.689 1.00 93.75 260 ALA A O 1
ATOM 2032 N N . GLY A 1 261 ? 20.531 24.116 35.965 1.00 93.56 261 GLY A N 1
ATOM 2033 C CA . GLY A 1 261 ? 21.787 24.491 35.303 1.00 93.56 261 GLY A CA 1
ATOM 2034 C C . GLY A 1 261 ? 22.108 23.701 34.027 1.00 93.56 261 GLY A C 1
ATOM 2035 O O . GLY A 1 261 ? 23.215 23.810 33.506 1.00 93.56 261 GLY A O 1
ATOM 2036 N N . ARG A 1 262 ? 21.154 22.919 33.504 1.00 95.62 262 ARG A N 1
ATOM 2037 C CA . ARG A 1 262 ? 21.305 22.125 32.271 1.00 95.62 262 ARG A CA 1
ATOM 2038 C C . ARG A 1 262 ? 21.129 22.959 31.004 1.00 95.62 262 ARG A C 1
ATOM 2040 O O . ARG A 1 262 ? 21.689 22.624 29.966 1.00 95.62 262 ARG A O 1
ATOM 2047 N N . LEU A 1 263 ? 20.376 24.054 31.098 1.00 95.69 263 LEU A N 1
ATOM 2048 C CA . LEU A 1 263 ? 20.318 25.111 30.089 1.00 95.69 263 LEU A CA 1
ATOM 2049 C C . LEU A 1 263 ? 20.819 26.434 30.689 1.00 95.69 263 LEU A C 1
ATOM 2051 O O . LEU A 1 263 ? 20.543 26.704 31.861 1.00 95.69 263 LEU A O 1
ATOM 2055 N N . PRO A 1 264 ? 21.499 27.302 29.912 1.00 92.69 264 PRO A N 1
ATOM 2056 C CA . PRO A 1 264 ? 21.965 28.588 30.419 1.00 92.69 264 PRO A CA 1
ATOM 2057 C C . PRO A 1 264 ? 20.810 29.451 30.941 1.00 92.69 264 PRO A C 1
ATOM 2059 O O . PRO A 1 264 ? 19.822 29.678 30.237 1.00 92.69 264 PRO A O 1
ATOM 2062 N N . LEU A 1 265 ? 20.959 30.012 32.146 1.00 90.56 265 LEU A N 1
ATOM 2063 C CA . LEU A 1 265 ? 19.976 30.943 32.722 1.00 90.56 265 LEU A CA 1
ATOM 2064 C C . LEU A 1 265 ? 19.735 32.165 31.817 1.00 90.56 265 LEU A C 1
ATOM 2066 O O . LEU A 1 265 ? 18.624 32.689 31.756 1.00 90.56 265 LEU A O 1
ATOM 2070 N N . THR A 1 266 ? 20.765 32.582 31.079 1.00 91.94 266 THR A N 1
ATOM 2071 C CA . THR A 1 266 ? 20.752 33.712 30.142 1.00 91.94 266 THR A CA 1
ATOM 2072 C C . THR A 1 266 ? 20.100 33.397 28.794 1.00 91.94 266 THR A C 1
ATOM 2074 O O . THR A 1 266 ? 19.876 34.329 28.025 1.00 91.94 266 THR A O 1
ATOM 2077 N N . LEU A 1 267 ? 19.777 32.130 28.488 1.00 95.06 267 LEU A N 1
ATOM 2078 C CA . LEU A 1 267 ? 19.183 31.731 27.207 1.00 95.06 267 LEU A CA 1
ATOM 2079 C C . LEU A 1 267 ? 17.821 32.421 27.001 1.00 95.06 267 LEU A C 1
ATOM 2081 O O . LEU A 1 267 ? 16.880 32.136 27.757 1.00 95.06 267 LEU A O 1
ATOM 2085 N N . PRO A 1 268 ? 17.659 33.278 25.977 1.00 95.56 268 PRO A N 1
ATOM 2086 C CA . PRO A 1 268 ? 16.377 33.907 25.692 1.00 95.56 268 PRO A CA 1
ATOM 2087 C C . PRO A 1 268 ? 15.355 32.873 25.207 1.00 95.56 268 PRO A C 1
ATOM 2089 O O . PRO A 1 268 ? 15.610 32.122 24.264 1.00 95.56 268 PRO A O 1
ATOM 2092 N N . VAL A 1 269 ? 14.185 32.856 25.844 1.00 96.44 269 VAL A N 1
ATOM 2093 C CA . VAL A 1 269 ? 13.041 32.020 25.456 1.00 96.44 269 VAL A CA 1
ATOM 2094 C C . VAL A 1 269 ? 11.869 32.956 25.208 1.00 96.44 269 VAL A C 1
ATOM 2096 O O . VAL A 1 269 ? 11.553 33.778 26.066 1.00 96.44 269 VAL A O 1
ATOM 2099 N N . TYR A 1 270 ? 11.239 32.846 24.044 1.00 95.62 270 TYR A N 1
ATOM 2100 C CA . TYR A 1 270 ? 10.124 33.687 23.626 1.00 95.62 270 TYR A CA 1
ATOM 2101 C C . TYR A 1 270 ? 8.860 32.852 23.470 1.00 95.62 270 TYR A C 1
ATOM 2103 O O . TYR A 1 270 ? 8.866 31.858 22.744 1.00 95.62 270 TYR A O 1
ATOM 2111 N N . LEU A 1 271 ? 7.767 33.286 24.097 1.00 94.38 271 LEU A N 1
ATOM 2112 C CA . LEU A 1 271 ? 6.432 32.754 23.840 1.00 94.38 271 LEU A CA 1
ATOM 2113 C C . LEU A 1 271 ? 5.720 33.691 22.861 1.00 94.38 271 LEU A C 1
ATOM 2115 O O . LEU A 1 271 ? 5.171 34.724 23.245 1.00 94.38 271 LEU A O 1
ATOM 2119 N N . ASN A 1 272 ? 5.751 33.345 21.575 1.00 92.00 272 ASN A N 1
ATOM 2120 C CA . ASN A 1 272 ? 5.120 34.101 20.495 1.00 92.00 272 ASN A CA 1
ATOM 2121 C C . ASN A 1 272 ? 3.676 33.632 20.254 1.00 92.00 272 ASN A C 1
ATOM 2123 O O . ASN A 1 272 ? 3.315 33.172 19.171 1.00 92.00 272 ASN A O 1
ATOM 2127 N N . SER A 1 273 ? 2.851 33.708 21.297 1.00 88.69 273 SER A N 1
ATOM 2128 C CA . SER A 1 273 ? 1.432 33.357 21.245 1.00 88.69 273 SER A CA 1
ATOM 2129 C C . SER A 1 273 ? 0.684 34.064 22.382 1.00 88.69 273 SER A C 1
ATOM 2131 O O . SER A 1 273 ? 0.803 33.619 23.526 1.00 88.69 273 SER A O 1
ATOM 2133 N N . PRO A 1 274 ? -0.075 35.144 22.095 1.00 84.50 274 PRO A N 1
ATOM 2134 C CA . PRO A 1 274 ? -0.922 35.802 23.094 1.00 84.50 274 PRO A CA 1
ATOM 2135 C C . PRO A 1 274 ? -1.891 34.807 23.740 1.00 84.50 274 PRO A C 1
ATOM 2137 O O . PRO A 1 274 ? -1.947 34.692 24.957 1.00 84.50 274 PRO A O 1
ATOM 2140 N N . MET A 1 275 ? -2.520 33.965 22.916 1.00 86.94 275 MET A N 1
ATOM 2141 C CA . MET A 1 275 ? -3.397 32.885 23.364 1.00 86.94 275 MET A CA 1
ATOM 2142 C C . MET A 1 275 ? -2.718 31.940 24.368 1.00 86.94 275 MET A C 1
ATOM 2144 O O . MET A 1 275 ? -3.309 31.600 25.386 1.00 86.94 275 MET A O 1
ATOM 2148 N N . ALA A 1 276 ? -1.470 31.521 24.129 1.00 86.69 276 ALA A N 1
ATOM 2149 C CA . ALA A 1 276 ? -0.772 30.646 25.077 1.00 86.69 276 ALA A CA 1
ATOM 2150 C C . ALA A 1 276 ? -0.444 31.367 26.395 1.00 86.69 276 ALA A C 1
ATOM 2152 O O . ALA A 1 276 ? -0.418 30.733 27.451 1.00 86.69 276 ALA A O 1
ATOM 2153 N N . ALA A 1 277 ? -0.194 32.678 26.352 1.00 86.62 277 ALA A N 1
ATOM 2154 C CA . ALA A 1 277 ? 0.005 33.480 27.552 1.00 86.62 277 ALA A CA 1
ATOM 2155 C C . ALA A 1 277 ? -1.283 33.561 28.386 1.00 86.62 277 ALA A C 1
ATOM 2157 O O . ALA A 1 277 ? -1.235 33.281 29.584 1.00 86.62 277 ALA A O 1
ATOM 2158 N N . ASP A 1 278 ? -2.423 33.831 27.749 1.00 89.56 278 ASP A N 1
ATOM 2159 C CA . ASP A 1 278 ? -3.732 33.886 28.409 1.00 89.56 278 ASP A CA 1
ATOM 2160 C C . ASP A 1 278 ? -4.093 32.532 29.032 1.00 89.56 278 ASP A C 1
ATOM 2162 O O . ASP A 1 278 ? -4.420 32.456 30.216 1.00 89.56 278 ASP A O 1
ATOM 2166 N N . VAL A 1 279 ? -3.903 31.434 28.295 1.00 91.00 279 VAL A N 1
ATOM 2167 C CA . VAL A 1 279 ? -4.127 30.067 28.799 1.00 91.00 279 VAL A CA 1
ATOM 2168 C C . VAL A 1 279 ? -3.232 29.749 29.999 1.00 91.00 279 VAL A C 1
ATOM 2170 O O . VAL A 1 279 ? -3.674 29.122 30.959 1.00 91.00 279 VAL A O 1
ATOM 2173 N N . THR A 1 280 ? -1.982 30.221 30.000 1.00 89.19 280 THR A N 1
ATOM 2174 C CA . THR A 1 280 ? -1.062 30.029 31.135 1.00 89.19 280 THR A CA 1
ATOM 2175 C C . THR A 1 280 ? -1.601 30.665 32.422 1.00 89.19 280 THR A C 1
ATOM 2177 O O . THR A 1 280 ? -1.301 30.192 33.517 1.00 89.19 280 THR A O 1
ATOM 2180 N N . THR A 1 281 ? -2.432 31.709 32.326 1.00 88.88 281 THR A N 1
ATOM 2181 C CA . THR A 1 281 ? -3.062 32.311 33.510 1.00 88.88 281 THR A CA 1
ATOM 2182 C C . THR A 1 281 ? -4.147 31.428 34.129 1.00 88.88 281 THR A C 1
ATOM 2184 O O . THR A 1 281 ? -4.281 31.440 35.354 1.00 88.88 281 THR A O 1
ATOM 2187 N N . LEU A 1 282 ? -4.838 30.604 33.330 1.00 91.81 282 LEU A N 1
ATOM 2188 C CA . LEU A 1 282 ? -5.904 29.708 33.797 1.00 91.81 282 LEU A CA 1
ATOM 2189 C C . LEU A 1 282 ? -5.376 28.586 34.705 1.00 91.81 282 LEU A C 1
ATOM 2191 O O . LEU A 1 282 ? -6.043 28.204 35.662 1.00 91.81 282 LEU A O 1
ATOM 2195 N N . TYR A 1 283 ? -4.130 28.142 34.507 1.00 90.19 283 TYR A N 1
ATOM 2196 C CA . TYR A 1 283 ? -3.447 27.201 35.412 1.00 90.19 283 TYR A CA 1
ATOM 2197 C C . TYR A 1 283 ? -3.231 27.756 36.832 1.00 90.19 283 TYR A C 1
ATOM 2199 O O . TYR A 1 283 ? -2.873 27.026 37.745 1.00 90.19 283 TYR A O 1
ATOM 2207 N N . ARG A 1 284 ? -3.405 29.060 37.076 1.00 87.19 284 ARG A N 1
ATOM 2208 C CA . ARG A 1 284 ? -3.428 29.585 38.456 1.00 87.19 284 ARG A CA 1
ATOM 2209 C C . ARG A 1 284 ? -4.822 29.571 39.070 1.00 87.19 284 ARG A C 1
ATOM 2211 O O . ARG A 1 284 ? -4.925 29.585 40.293 1.00 87.19 284 ARG A O 1
ATOM 2218 N N . GLN A 1 285 ? -5.855 29.575 38.234 1.00 89.88 285 GLN A N 1
ATOM 2219 C CA . GLN A 1 285 ? -7.257 29.642 38.638 1.00 89.88 285 GLN A CA 1
ATOM 2220 C C . GLN A 1 285 ? -7.813 28.241 38.937 1.00 89.88 285 GLN A C 1
ATOM 2222 O O . GLN A 1 285 ? -8.520 28.076 39.925 1.00 89.88 285 GLN A O 1
ATOM 2227 N N . HIS A 1 286 ? -7.401 27.222 38.172 1.00 92.06 286 HIS A N 1
ATOM 2228 C CA . HIS A 1 286 ? -7.889 25.836 38.281 1.00 92.06 286 HIS A CA 1
ATOM 2229 C C . HIS A 1 286 ? -6.898 24.880 38.960 1.00 92.06 286 HIS A C 1
ATOM 2231 O O . HIS A 1 286 ? -6.604 23.797 38.455 1.00 92.06 286 HIS A O 1
ATOM 2237 N N . GLN A 1 287 ? -6.368 25.266 40.127 1.00 88.50 287 GLN A N 1
ATOM 2238 C CA . GLN A 1 287 ? -5.303 24.513 40.819 1.00 88.50 287 GLN A CA 1
ATOM 2239 C C . GLN A 1 287 ? -5.686 23.080 41.211 1.00 88.50 287 GLN A C 1
ATOM 2241 O O . GLN A 1 287 ? -4.822 22.214 41.361 1.00 88.50 287 GLN A O 1
ATOM 2246 N N . THR A 1 288 ? -6.977 22.811 41.391 1.00 89.31 288 THR A N 1
ATOM 2247 C CA . THR A 1 288 ? -7.482 21.489 41.769 1.00 89.31 288 THR A CA 1
ATOM 2248 C C . THR A 1 288 ? -7.386 20.476 40.628 1.00 89.31 288 THR A C 1
ATOM 2250 O O . THR A 1 288 ? -7.281 19.281 40.895 1.00 89.31 288 THR A O 1
ATOM 2253 N N . GLU A 1 289 ? -7.332 20.919 39.370 1.00 91.88 289 GLU A N 1
ATOM 2254 C CA . GLU A 1 289 ? -7.374 20.040 38.193 1.00 91.88 289 GLU A CA 1
ATOM 2255 C C . GLU A 1 289 ? -5.997 19.492 37.773 1.00 91.88 289 GLU A C 1
ATOM 2257 O O . GLU A 1 289 ? -5.901 18.537 37.001 1.00 91.88 289 GLU A O 1
ATOM 2262 N N . HIS A 1 290 ? -4.907 20.052 38.306 1.00 94.06 290 HIS A N 1
ATOM 2263 C CA . HIS A 1 290 ? -3.536 19.700 37.928 1.00 94.06 290 HIS A CA 1
ATOM 2264 C C . HIS A 1 290 ? -2.618 19.490 39.147 1.00 94.06 290 HIS A C 1
ATOM 2266 O O . HIS A 1 290 ? -3.031 19.604 40.303 1.00 94.06 290 HIS A O 1
ATOM 2272 N N . ARG A 1 291 ? -1.359 19.117 38.887 1.00 93.81 291 ARG A N 1
ATOM 2273 C CA . ARG A 1 291 ? -0.325 18.765 39.880 1.00 93.81 291 ARG A CA 1
ATOM 2274 C C . ARG A 1 291 ? 0.626 19.913 40.219 1.00 93.81 291 ARG A C 1
ATOM 2276 O O . ARG A 1 291 ? 1.359 19.817 41.197 1.00 93.81 291 ARG A O 1
ATOM 2283 N N . LEU A 1 292 ? 0.644 20.971 39.405 1.00 91.88 292 LEU A N 1
ATOM 2284 C CA . LEU A 1 292 ? 1.567 22.094 39.588 1.00 91.88 292 LEU A CA 1
ATOM 2285 C C . LEU A 1 292 ? 1.358 22.798 40.930 1.00 91.88 292 LEU A C 1
ATOM 2287 O O . LEU A 1 292 ? 0.236 23.150 41.287 1.00 91.88 292 LEU A O 1
ATOM 2291 N N . SER A 1 293 ? 2.464 23.059 41.626 1.00 90.25 293 SER A N 1
ATOM 2292 C CA . SER A 1 293 ? 2.478 23.940 42.794 1.00 90.25 293 SER A CA 1
ATOM 2293 C C . SER A 1 293 ? 2.268 25.402 42.393 1.00 90.25 293 SER A C 1
ATOM 2295 O O . SER A 1 293 ? 2.562 25.806 41.265 1.00 90.25 293 SER A O 1
ATOM 2297 N N . GLU A 1 294 ? 1.853 26.239 43.344 1.00 86.56 294 GLU A N 1
ATOM 2298 C CA . GLU A 1 294 ? 1.715 27.685 43.132 1.00 86.56 294 GLU A CA 1
ATOM 2299 C C . GLU A 1 294 ? 3.019 28.326 42.614 1.00 86.56 294 GLU A C 1
ATOM 2301 O O . GLU A 1 294 ? 3.001 29.163 41.706 1.00 86.56 294 GLU A O 1
ATOM 2306 N N . ALA A 1 295 ? 4.172 27.867 43.117 1.00 87.00 295 ALA A N 1
ATOM 2307 C CA . ALA A 1 295 ? 5.488 28.311 42.669 1.00 87.00 295 ALA A CA 1
ATOM 2308 C C . ALA A 1 295 ? 5.776 27.924 41.207 1.00 87.00 295 ALA A C 1
ATOM 2310 O O . ALA A 1 295 ? 6.287 28.753 40.447 1.00 87.00 295 ALA A O 1
ATOM 2311 N N . GLN A 1 296 ? 5.419 26.702 40.793 1.00 89.44 296 GLN A N 1
ATOM 2312 C CA . GLN A 1 296 ? 5.553 26.253 39.402 1.00 89.44 296 GLN A CA 1
ATOM 2313 C C . GLN A 1 296 ? 4.610 27.028 38.474 1.00 89.44 296 GLN A C 1
ATOM 2315 O O . GLN A 1 296 ? 5.056 27.519 37.436 1.00 89.44 296 GLN A O 1
ATOM 2320 N N . CYS A 1 297 ? 3.349 27.249 38.864 1.00 86.06 297 CYS A N 1
ATOM 2321 C CA . CYS A 1 297 ? 2.421 28.071 38.081 1.00 86.06 297 CYS A CA 1
ATOM 2322 C C . CYS A 1 297 ? 2.919 29.518 37.924 1.00 86.06 297 CYS A C 1
ATOM 2324 O O . CYS A 1 297 ? 2.826 30.094 36.839 1.00 86.06 297 CYS A O 1
ATOM 2326 N N . ALA A 1 298 ? 3.507 30.107 38.971 1.00 84.19 298 ALA A N 1
ATOM 2327 C CA . ALA A 1 298 ? 4.136 31.425 38.882 1.00 84.19 298 ALA A CA 1
ATOM 2328 C C . ALA A 1 298 ? 5.392 31.425 37.986 1.00 84.19 298 ALA A C 1
ATOM 2330 O O . ALA A 1 298 ? 5.687 32.426 37.329 1.00 84.19 298 ALA A O 1
ATOM 2331 N N . ALA A 1 299 ? 6.141 30.320 37.946 1.00 85.31 299 ALA A N 1
ATOM 2332 C CA . ALA A 1 299 ? 7.329 30.172 37.108 1.00 85.31 299 ALA A CA 1
ATOM 2333 C C . ALA A 1 299 ? 7.000 30.037 35.611 1.00 85.31 299 ALA A C 1
ATOM 2335 O O . ALA A 1 299 ? 7.755 30.566 34.789 1.00 85.31 299 ALA A O 1
ATOM 2336 N N . LEU A 1 300 ? 5.867 29.422 35.241 1.00 84.94 300 LEU A N 1
ATOM 2337 C CA . LEU A 1 300 ? 5.430 29.313 33.839 1.00 84.94 300 LEU A CA 1
ATOM 2338 C C . LEU A 1 300 ? 5.397 30.683 33.144 1.00 84.94 300 LEU A C 1
ATOM 2340 O O . LEU A 1 300 ? 5.967 30.847 32.066 1.00 84.94 300 LEU A O 1
ATOM 2344 N N . GLY A 1 301 ? 4.823 31.693 33.806 1.00 77.69 301 GLY A N 1
ATOM 2345 C CA . GLY A 1 301 ? 4.726 33.060 33.279 1.00 77.69 301 GLY A CA 1
ATOM 2346 C C . GLY A 1 301 ? 6.047 33.840 33.235 1.00 77.69 301 GLY A C 1
ATOM 2347 O O . GLY A 1 301 ? 6.101 34.898 32.617 1.00 77.69 301 GLY A O 1
ATOM 2348 N N . ARG A 1 302 ? 7.113 33.343 33.881 1.00 84.69 302 ARG A N 1
ATOM 2349 C CA . ARG A 1 302 ? 8.444 33.986 33.920 1.00 84.69 302 ARG A CA 1
ATOM 2350 C C . ARG A 1 302 ? 9.494 33.274 33.070 1.00 84.69 302 ARG A C 1
ATOM 2352 O O . ARG A 1 302 ? 10.550 33.844 32.814 1.00 84.69 302 ARG A O 1
ATOM 2359 N N . THR A 1 303 ? 9.226 32.040 32.646 1.00 86.75 303 THR A N 1
ATOM 2360 C CA . THR A 1 303 ? 10.207 31.218 31.919 1.00 86.75 303 THR A CA 1
ATOM 2361 C C . THR A 1 303 ? 10.508 31.767 30.522 1.00 86.75 303 THR A C 1
ATOM 2363 O O . THR A 1 303 ? 11.633 31.627 30.029 1.00 86.75 303 THR A O 1
ATOM 2366 N N . ALA A 1 304 ? 9.524 32.423 29.902 1.00 89.50 304 ALA A N 1
ATOM 2367 C CA . ALA A 1 304 ? 9.637 33.013 28.578 1.00 89.50 304 ALA A CA 1
ATOM 2368 C C . ALA A 1 304 ? 9.196 34.480 28.560 1.00 89.50 304 ALA A C 1
ATOM 2370 O O . ALA A 1 304 ? 8.293 34.892 29.284 1.00 89.50 304 ALA A O 1
ATOM 2371 N N . GLN A 1 305 ? 9.811 35.259 27.673 1.00 91.69 305 GLN A N 1
ATOM 2372 C CA . GLN A 1 305 ? 9.365 36.600 27.321 1.00 91.69 305 GLN A CA 1
ATOM 2373 C C . GLN A 1 305 ? 8.137 36.483 26.413 1.00 91.69 305 GLN A C 1
ATOM 2375 O O . GLN A 1 305 ? 8.214 35.926 25.314 1.00 91.69 305 GLN A O 1
ATOM 2380 N N . ILE A 1 306 ? 6.997 36.984 26.883 1.00 90.81 306 ILE A N 1
ATOM 2381 C CA . ILE A 1 306 ? 5.736 36.957 26.139 1.00 90.81 306 ILE A CA 1
ATOM 2382 C C . ILE A 1 306 ? 5.791 38.000 25.022 1.00 90.81 306 ILE A C 1
ATOM 2384 O O . ILE A 1 306 ? 6.131 39.159 25.260 1.00 90.81 306 ILE A O 1
ATOM 2388 N N . VAL A 1 307 ? 5.439 37.595 23.801 1.00 89.81 307 VAL A N 1
ATOM 2389 C CA . VAL A 1 307 ? 5.436 38.476 22.631 1.00 89.81 307 VAL A CA 1
ATOM 2390 C C . VAL A 1 307 ? 4.020 38.646 22.093 1.00 89.81 307 VAL A C 1
ATOM 2392 O O . VAL A 1 307 ? 3.490 37.782 21.389 1.00 89.81 307 VAL A O 1
ATOM 2395 N N . ASN A 1 308 ? 3.422 39.799 22.399 1.00 82.44 308 ASN A N 1
ATOM 2396 C CA . ASN A 1 308 ? 2.012 40.065 22.117 1.00 82.44 308 ASN A CA 1
ATOM 2397 C C . ASN A 1 308 ? 1.773 40.810 20.799 1.00 82.44 308 ASN A C 1
ATOM 2399 O O . ASN A 1 308 ? 0.814 40.489 20.095 1.00 82.44 308 ASN A O 1
ATOM 2403 N N . THR A 1 309 ? 2.654 41.736 20.412 1.00 83.50 309 THR A N 1
ATOM 2404 C CA . THR A 1 309 ? 2.449 42.588 19.228 1.00 83.50 309 THR A CA 1
ATOM 2405 C C . THR A 1 309 ? 2.956 41.943 17.933 1.00 83.50 309 THR A C 1
ATOM 2407 O O . THR A 1 309 ? 3.827 41.063 17.932 1.00 83.50 309 THR A O 1
ATOM 2410 N N . VAL A 1 310 ? 2.398 42.382 16.802 1.00 82.12 310 VAL A N 1
ATOM 2411 C CA . VAL A 1 310 ? 2.833 41.950 15.466 1.00 82.12 310 VAL A CA 1
ATOM 2412 C C . VAL A 1 310 ? 4.242 42.471 15.173 1.00 82.12 310 VAL A C 1
ATOM 2414 O O . VAL A 1 310 ? 5.059 41.760 14.585 1.00 82.12 310 VAL A O 1
ATOM 2417 N N . GLU A 1 311 ? 4.543 43.692 15.601 1.00 85.12 311 GLU A N 1
ATOM 2418 C CA . GLU A 1 311 ? 5.832 44.363 15.453 1.00 85.12 311 GLU A CA 1
ATOM 2419 C C . GLU A 1 311 ? 6.938 43.588 16.172 1.00 85.12 311 GLU A C 1
ATOM 2421 O O . GLU A 1 311 ? 7.965 43.286 15.562 1.00 85.12 311 GLU A O 1
ATOM 2426 N N . ASP A 1 312 ? 6.701 43.171 17.418 1.00 88.69 312 ASP A N 1
ATOM 2427 C CA . ASP A 1 312 ? 7.668 42.385 18.185 1.00 88.69 312 ASP A CA 1
ATOM 2428 C C . ASP A 1 312 ? 7.857 40.981 17.592 1.00 88.69 312 ASP A C 1
ATOM 2430 O O . ASP A 1 312 ? 8.985 40.491 17.497 1.00 88.69 312 ASP A O 1
ATOM 2434 N N . SER A 1 313 ? 6.779 40.341 17.115 1.00 90.12 313 SER A N 1
ATOM 2435 C CA . SER A 1 313 ? 6.868 39.057 16.401 1.00 90.12 313 SER A CA 1
ATOM 2436 C C . SER A 1 313 ? 7.711 39.179 15.121 1.00 90.12 313 SER A C 1
ATOM 2438 O O . SER A 1 313 ? 8.595 38.356 14.868 1.00 90.12 313 SER A O 1
ATOM 2440 N N . LYS A 1 314 ? 7.529 40.256 14.343 1.00 88.62 314 LYS A N 1
ATOM 2441 C CA . LYS A 1 314 ? 8.371 40.561 13.172 1.00 88.62 314 LYS A CA 1
ATOM 2442 C C . LYS A 1 314 ? 9.816 40.862 13.566 1.00 88.62 314 LYS A C 1
ATOM 2444 O O . LYS A 1 314 ? 10.724 40.487 12.824 1.00 88.62 314 LYS A O 1
ATOM 2449 N N . ALA A 1 315 ? 10.039 41.526 14.699 1.00 92.50 315 ALA A N 1
ATOM 2450 C CA . ALA A 1 315 ? 11.376 41.818 15.199 1.00 92.50 315 ALA A CA 1
ATOM 2451 C C . ALA A 1 315 ? 12.140 40.532 15.547 1.00 92.50 315 ALA A C 1
ATOM 2453 O O . ALA A 1 315 ? 13.332 40.455 15.250 1.00 92.50 315 ALA A O 1
ATOM 2454 N N . LEU A 1 316 ? 11.472 39.501 16.088 1.00 93.31 316 LEU A N 1
ATOM 2455 C CA . LEU A 1 316 ? 12.096 38.196 16.346 1.00 93.31 316 LEU A CA 1
ATOM 2456 C C . LEU A 1 316 ? 12.698 37.569 15.083 1.00 93.31 316 LEU A C 1
ATOM 2458 O O . LEU A 1 316 ? 13.812 37.064 15.147 1.00 93.31 316 LEU A O 1
ATOM 2462 N N . ASN A 1 317 ? 12.032 37.680 13.927 1.00 92.88 317 ASN A N 1
ATOM 2463 C CA . ASN A 1 317 ? 12.534 37.145 12.648 1.00 92.88 317 ASN A CA 1
ATOM 2464 C C . ASN A 1 317 ? 13.852 37.780 12.177 1.00 92.88 317 ASN A C 1
ATOM 2466 O O . ASN A 1 317 ? 14.478 37.271 11.253 1.00 92.88 317 ASN A O 1
ATOM 2470 N N . ARG A 1 318 ? 14.252 38.915 12.764 1.00 91.50 318 ARG A N 1
ATOM 2471 C CA . ARG A 1 318 ? 15.489 39.634 12.427 1.00 91.50 318 ARG A CA 1
ATOM 2472 C C . ARG A 1 318 ? 16.603 39.414 13.452 1.00 91.50 318 ARG A C 1
ATOM 2474 O O . ARG A 1 318 ? 17.726 39.857 13.219 1.00 91.50 318 ARG A O 1
ATOM 2481 N N . ARG A 1 319 ? 16.302 38.787 14.594 1.00 91.19 319 ARG A N 1
ATOM 2482 C CA . ARG A 1 319 ? 17.295 38.505 15.638 1.00 91.19 319 ARG A CA 1
ATOM 2483 C C . ARG A 1 319 ? 18.152 37.306 15.235 1.00 91.19 319 ARG A C 1
ATOM 2485 O O . ARG A 1 319 ? 17.675 36.387 14.577 1.00 91.19 319 ARG A O 1
ATOM 2492 N N . LYS A 1 320 ? 19.416 37.323 15.657 1.00 85.94 320 LYS A N 1
ATOM 2493 C CA . LYS A 1 320 ? 20.351 36.198 15.517 1.00 85.94 320 LYS A CA 1
ATOM 2494 C C . LYS A 1 320 ? 20.389 35.406 16.830 1.00 85.94 320 LYS A C 1
ATOM 2496 O O . LYS A 1 320 ? 20.197 36.002 17.889 1.00 85.94 320 LYS A O 1
ATOM 2501 N N . GLY A 1 321 ? 20.572 34.088 16.738 1.00 83.50 321 GLY A N 1
ATOM 2502 C CA . GLY A 1 321 ? 20.637 33.186 17.892 1.00 83.50 321 GLY A CA 1
ATOM 2503 C C . GLY A 1 321 ? 21.882 33.394 18.773 1.00 83.50 321 GLY A C 1
ATOM 2504 O O . GLY A 1 321 ? 22.730 34.229 18.445 1.00 83.50 321 GLY A O 1
ATOM 2505 N N . PRO A 1 322 ? 21.999 32.657 19.898 1.00 94.12 322 PRO A N 1
ATOM 2506 C CA . PRO A 1 322 ? 21.127 31.554 20.313 1.00 94.12 322 PRO A CA 1
ATOM 2507 C C . PRO A 1 322 ? 19.842 31.995 21.039 1.00 94.12 322 PRO A C 1
ATOM 2509 O O . PRO A 1 322 ? 19.891 32.803 21.964 1.00 94.12 322 PRO A O 1
ATOM 2512 N N . MET A 1 323 ? 18.682 31.450 20.647 1.00 96.56 323 MET A N 1
ATOM 2513 C CA . MET A 1 323 ? 17.391 31.672 21.330 1.00 96.56 323 MET A CA 1
ATOM 2514 C C . MET A 1 323 ? 16.360 30.576 21.011 1.00 96.56 323 MET A C 1
ATOM 2516 O O . MET A 1 323 ? 16.483 29.874 20.006 1.00 96.56 323 MET A O 1
ATOM 2520 N N . VAL A 1 324 ? 15.316 30.467 21.838 1.00 97.62 324 VAL A N 1
ATOM 2521 C CA . VAL A 1 324 ? 14.169 29.562 21.629 1.00 97.62 324 VAL A CA 1
ATOM 2522 C C . VAL A 1 324 ? 12.904 30.377 21.358 1.00 97.62 324 VAL A C 1
ATOM 2524 O O . VAL A 1 324 ? 12.589 31.297 22.112 1.00 97.62 324 VAL A O 1
ATOM 2527 N N . ILE A 1 325 ? 12.158 30.031 20.309 1.00 96.88 325 ILE A N 1
ATOM 2528 C CA . ILE A 1 325 ? 10.870 30.641 19.958 1.00 96.88 325 ILE A CA 1
ATOM 2529 C C . ILE A 1 325 ? 9.790 29.559 19.991 1.00 96.88 325 ILE A C 1
ATOM 2531 O O . ILE A 1 325 ? 9.750 28.691 19.122 1.00 96.88 325 ILE A O 1
ATOM 2535 N N . ILE A 1 326 ? 8.886 29.640 20.965 1.00 96.31 326 ILE A N 1
ATOM 2536 C CA . ILE A 1 326 ? 7.679 28.811 21.043 1.00 96.31 326 ILE A CA 1
ATOM 2537 C C . ILE A 1 326 ? 6.539 29.604 20.410 1.00 96.31 326 ILE A C 1
ATOM 2539 O O . ILE A 1 326 ? 6.196 30.683 20.892 1.00 96.31 326 ILE A O 1
ATOM 2543 N N . ALA A 1 327 ? 5.948 29.090 19.335 1.00 92.62 327 ALA A N 1
ATOM 2544 C CA . ALA A 1 327 ? 4.879 29.769 18.606 1.00 92.62 327 ALA A CA 1
ATOM 2545 C C . ALA A 1 327 ? 3.655 28.861 18.442 1.00 92.62 327 ALA A C 1
ATOM 2547 O O . ALA A 1 327 ? 3.787 27.646 18.318 1.00 92.62 327 ALA A O 1
ATOM 2548 N N . GLY A 1 328 ? 2.460 29.463 18.442 1.00 85.94 328 GLY A N 1
ATOM 2549 C CA . GLY A 1 328 ? 1.197 28.742 18.246 1.00 85.94 328 GLY A CA 1
ATOM 2550 C C . GLY A 1 328 ? 1.082 28.082 16.862 1.00 85.94 328 GLY A C 1
ATOM 2551 O O . GLY A 1 328 ? 1.807 28.450 15.940 1.00 85.94 328 GLY A O 1
ATOM 2552 N N . SER A 1 329 ? 0.114 27.169 16.708 1.00 84.75 329 SER A N 1
ATOM 2553 C CA . SER A 1 329 ? -0.063 26.246 15.564 1.00 84.75 329 SER A CA 1
ATOM 2554 C C . SER A 1 329 ? 0.940 25.083 15.571 1.00 84.75 329 SER A C 1
ATOM 2556 O O . SER A 1 329 ? 1.883 25.038 14.783 1.00 84.75 329 SER A O 1
ATOM 2558 N N . GLY A 1 330 ? 0.700 24.096 16.445 1.00 84.88 330 GLY A N 1
ATOM 2559 C CA . GLY A 1 330 ? 1.560 22.914 16.628 1.00 84.88 330 GLY A CA 1
ATOM 2560 C C . GLY A 1 330 ? 1.806 22.073 15.370 1.00 84.88 330 GLY A C 1
ATOM 2561 O O . GLY A 1 330 ? 2.862 21.464 15.241 1.00 84.88 330 GLY A O 1
ATOM 2562 N N . MET A 1 331 ? 0.875 22.096 14.410 1.00 88.00 331 MET A N 1
ATOM 2563 C CA . MET A 1 331 ? 1.006 21.404 13.117 1.00 88.00 331 MET A CA 1
ATOM 2564 C C . MET A 1 331 ? 1.508 22.305 11.973 1.00 88.00 331 MET A C 1
ATOM 2566 O O . MET A 1 331 ? 1.535 21.895 10.807 1.00 88.00 331 MET A O 1
ATOM 2570 N N . ALA A 1 332 ? 1.863 23.559 12.277 1.00 89.56 332 ALA A N 1
ATOM 2571 C CA . ALA A 1 332 ? 2.285 24.573 11.308 1.00 89.56 332 ALA A CA 1
ATOM 2572 C C . ALA A 1 332 ? 1.296 24.736 10.130 1.00 89.56 332 ALA A C 1
ATOM 2574 O O . ALA A 1 332 ? 1.664 24.804 8.948 1.00 89.56 332 ALA A O 1
ATOM 2575 N N . THR A 1 333 ? 0.002 24.783 10.440 1.00 80.44 333 THR A N 1
ATOM 2576 C CA . THR A 1 333 ? -1.068 24.970 9.448 1.00 80.44 333 THR A CA 1
ATOM 2577 C C . THR A 1 333 ? -1.292 26.444 9.115 1.00 80.44 333 THR A C 1
ATOM 2579 O O . THR A 1 333 ? -1.539 26.750 7.946 1.00 80.44 333 THR A O 1
ATOM 2582 N N . GLY A 1 334 ? -1.087 27.335 10.089 1.00 79.69 334 GLY A N 1
ATOM 2583 C CA . GLY A 1 334 ? -1.292 28.783 9.987 1.00 79.69 334 GLY A CA 1
ATOM 2584 C C . GLY A 1 334 ? -0.648 29.546 11.153 1.00 79.69 334 GLY A C 1
ATOM 2585 O O . GLY A 1 334 ? 0.165 28.996 11.896 1.00 79.69 334 GLY A O 1
ATOM 2586 N N . GLY A 1 335 ? -1.001 30.820 11.318 1.00 82.00 335 GLY A N 1
ATOM 2587 C CA . GLY A 1 335 ? -0.543 31.653 12.436 1.00 82.00 335 GLY A CA 1
ATOM 2588 C C . GLY A 1 335 ? 0.931 32.093 12.382 1.00 82.00 335 GLY A C 1
ATOM 2589 O O . GLY A 1 335 ? 1.631 31.963 11.374 1.00 82.00 335 GLY A O 1
ATOM 2590 N N . ARG A 1 336 ? 1.422 32.647 13.502 1.00 86.69 336 ARG A N 1
ATOM 2591 C CA . ARG A 1 336 ? 2.731 33.332 13.578 1.00 86.69 336 ARG A CA 1
ATOM 2592 C C . ARG A 1 336 ? 3.928 32.416 13.300 1.00 86.69 336 ARG A C 1
ATOM 2594 O O . ARG A 1 336 ? 4.916 32.869 12.721 1.00 86.69 336 ARG A O 1
ATOM 2601 N N . VAL A 1 337 ? 3.827 31.124 13.628 1.00 90.94 337 VAL A N 1
ATOM 2602 C CA . VAL A 1 337 ? 4.906 30.146 13.401 1.00 90.94 337 VAL A CA 1
ATOM 2603 C C . VAL A 1 337 ? 5.307 30.037 11.931 1.00 90.94 337 VAL A C 1
ATOM 2605 O O . VAL A 1 337 ? 6.479 29.842 11.630 1.00 90.94 337 VAL A O 1
ATOM 2608 N N . ILE A 1 338 ? 4.374 30.254 11.000 1.00 90.94 338 ILE A N 1
ATOM 2609 C CA . ILE A 1 338 ? 4.645 30.215 9.559 1.00 90.94 338 ILE A CA 1
ATOM 2610 C C . ILE A 1 338 ? 5.670 31.281 9.153 1.00 90.94 338 ILE A C 1
ATOM 2612 O O . ILE A 1 338 ? 6.525 31.034 8.301 1.00 90.94 338 ILE A O 1
ATOM 2616 N N . HIS A 1 339 ? 5.628 32.454 9.788 1.00 91.12 339 HIS A N 1
ATOM 2617 C CA . HIS A 1 339 ? 6.595 33.519 9.542 1.00 91.12 339 HIS A CA 1
ATOM 2618 C C . HIS A 1 339 ? 7.975 33.181 10.117 1.00 91.12 339 HIS A C 1
ATOM 2620 O O . HIS A 1 339 ? 8.977 33.439 9.453 1.00 91.12 339 HIS A O 1
ATOM 2626 N N . HIS A 1 340 ? 8.029 32.556 11.298 1.00 95.06 340 HIS A N 1
ATOM 2627 C CA . HIS A 1 340 ? 9.280 32.074 11.889 1.00 95.06 340 HIS A CA 1
ATOM 2628 C C . HIS A 1 340 ? 9.902 30.945 11.055 1.00 95.06 340 HIS A C 1
ATOM 2630 O O . HIS A 1 340 ? 11.094 30.988 10.765 1.00 95.06 340 HIS A O 1
ATOM 2636 N N . LEU A 1 341 ? 9.103 29.987 10.574 1.00 95.62 341 LEU A N 1
ATOM 2637 C CA . LEU A 1 341 ? 9.574 28.942 9.660 1.00 95.62 341 LEU A CA 1
ATOM 2638 C C . LEU A 1 341 ? 10.118 29.545 8.360 1.00 95.62 341 LEU A C 1
ATOM 2640 O O . LEU A 1 341 ? 11.196 29.163 7.918 1.00 95.62 341 LEU A O 1
ATOM 2644 N N . LYS A 1 342 ? 9.433 30.540 7.778 1.00 94.00 342 LYS A N 1
ATOM 2645 C CA . LYS A 1 342 ? 9.935 31.247 6.587 1.00 94.00 342 LYS A CA 1
ATOM 2646 C C . LYS A 1 342 ? 11.274 31.956 6.843 1.00 94.00 342 LYS A C 1
ATOM 2648 O O . LYS A 1 342 ? 12.092 32.019 5.931 1.00 94.00 342 LYS A O 1
ATOM 2653 N N . ALA A 1 343 ? 11.492 32.485 8.048 1.00 94.88 343 ALA A N 1
ATOM 2654 C CA . ALA A 1 343 ? 12.724 33.181 8.414 1.00 94.88 343 ALA A CA 1
ATOM 2655 C C . ALA A 1 343 ? 13.895 32.231 8.724 1.00 94.88 343 ALA A C 1
ATOM 2657 O O . ALA A 1 343 ? 15.022 32.522 8.334 1.00 94.88 343 ALA A O 1
ATOM 2658 N N . PHE A 1 344 ? 13.639 31.108 9.403 1.00 96.56 344 PHE A N 1
ATOM 2659 C CA . PHE A 1 344 ? 14.698 30.289 10.005 1.00 96.56 344 PHE A CA 1
ATOM 2660 C C . PHE A 1 344 ? 14.909 28.913 9.352 1.00 96.56 344 PHE A C 1
ATOM 2662 O O . PHE A 1 344 ? 16.005 28.369 9.472 1.00 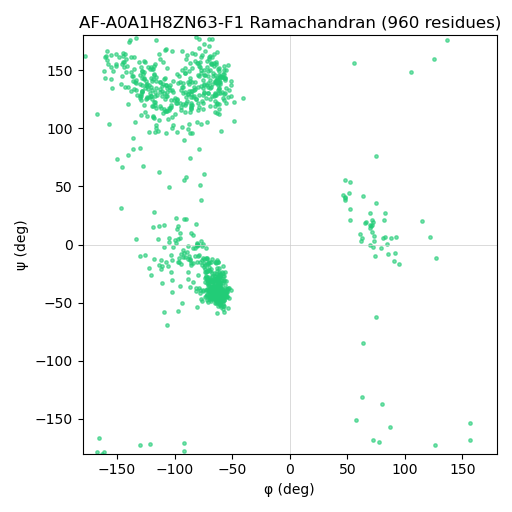96.56 344 PHE A O 1
ATOM 2669 N N . ALA A 1 345 ? 13.930 28.350 8.629 1.00 96.62 345 ALA A N 1
ATOM 2670 C CA . ALA A 1 345 ? 14.030 26.981 8.097 1.00 96.62 345 ALA A CA 1
ATOM 2671 C C . ALA A 1 345 ? 15.146 26.795 7.054 1.00 96.62 345 ALA A C 1
ATOM 2673 O O . ALA A 1 345 ? 15.660 25.690 6.901 1.00 96.62 345 ALA A O 1
ATOM 2674 N N . GLY A 1 346 ? 15.523 27.857 6.337 1.00 95.81 346 GLY A N 1
ATOM 2675 C CA . GLY A 1 346 ? 16.520 27.810 5.263 1.00 95.81 346 GLY A CA 1
ATOM 2676 C C . GLY A 1 346 ? 17.981 27.837 5.719 1.00 95.81 346 GLY A C 1
ATOM 2677 O O . GLY A 1 346 ? 18.865 27.791 4.864 1.00 95.81 346 GLY A O 1
ATOM 2678 N N . ASP A 1 347 ? 18.248 27.918 7.023 1.00 95.56 347 ASP A N 1
ATOM 2679 C CA . ASP A 1 347 ? 19.595 28.045 7.587 1.00 95.56 347 ASP A CA 1
ATOM 2680 C C . ASP A 1 347 ? 19.934 26.825 8.472 1.00 95.56 347 ASP A C 1
ATOM 2682 O O . ASP A 1 347 ? 19.200 26.553 9.428 1.00 95.56 347 ASP A O 1
ATOM 2686 N N . PRO A 1 348 ? 21.025 26.086 8.175 1.00 96.06 348 PRO A N 1
ATOM 2687 C CA . PRO A 1 348 ? 21.423 24.886 8.915 1.00 96.06 348 PRO A CA 1
ATOM 2688 C C . PRO A 1 348 ? 21.890 25.140 10.354 1.00 96.06 348 PRO A C 1
ATOM 2690 O O . PRO A 1 348 ? 22.016 24.187 11.122 1.00 96.06 348 PRO A O 1
ATOM 2693 N N . ALA A 1 349 ? 22.140 26.391 10.757 1.00 96.06 349 ALA A N 1
ATOM 2694 C CA . ALA A 1 349 ? 22.422 26.697 12.157 1.00 96.06 349 ALA A CA 1
ATOM 2695 C C . ALA A 1 349 ? 21.196 26.444 13.055 1.00 96.06 349 ALA A C 1
ATOM 2697 O O . ALA A 1 349 ? 21.349 26.066 14.218 1.00 96.06 349 ALA A O 1
ATOM 2698 N N . ASN A 1 350 ? 19.987 26.615 12.512 1.00 97.75 350 ASN A N 1
ATOM 2699 C CA . ASN A 1 350 ? 18.728 26.580 13.254 1.00 97.75 350 ASN A CA 1
ATOM 2700 C C . ASN A 1 350 ? 18.182 25.159 13.441 1.00 97.75 350 ASN A C 1
ATOM 2702 O O . ASN A 1 350 ? 18.562 24.223 12.734 1.00 97.75 350 ASN A O 1
ATOM 2706 N N . SER A 1 351 ? 17.231 25.026 14.365 1.00 97.81 351 SER A N 1
ATOM 2707 C CA . SER A 1 351 ? 16.451 23.804 14.567 1.00 97.81 351 SER A CA 1
ATOM 2708 C C . SER A 1 351 ? 14.954 24.087 14.524 1.00 97.81 351 SER A C 1
ATOM 2710 O O . SER A 1 351 ? 14.485 25.089 15.063 1.00 97.81 351 SER A O 1
ATOM 2712 N N . ILE A 1 352 ? 14.190 23.173 13.935 1.00 97.88 352 ILE A N 1
ATOM 2713 C CA . ILE A 1 352 ? 12.734 23.110 14.041 1.00 97.88 352 ILE A CA 1
ATOM 2714 C C . ILE A 1 352 ? 12.401 21.897 14.900 1.00 97.88 352 ILE A C 1
ATOM 2716 O O . ILE A 1 352 ? 12.698 20.766 14.523 1.00 97.88 352 ILE A O 1
ATOM 2720 N N . LEU A 1 353 ? 11.793 22.133 16.057 1.00 96.62 353 LEU A N 1
ATOM 2721 C CA . LEU A 1 353 ? 11.470 21.085 17.016 1.00 96.62 353 LEU A CA 1
ATOM 2722 C C . LEU A 1 353 ? 9.954 20.869 17.070 1.00 96.62 353 LEU A C 1
ATOM 2724 O O . LEU A 1 353 ? 9.209 21.740 17.513 1.00 96.62 353 LEU A O 1
ATOM 2728 N N . LEU A 1 354 ? 9.506 19.703 16.613 1.00 94.62 354 LEU A N 1
ATOM 2729 C CA . LEU A 1 354 ? 8.106 19.287 16.602 1.00 94.62 354 LEU A CA 1
ATOM 2730 C C . LEU A 1 354 ? 7.760 18.560 17.908 1.00 94.62 354 LEU A C 1
ATOM 2732 O O . LEU A 1 354 ? 8.439 17.619 18.313 1.00 94.62 354 LEU A O 1
ATOM 2736 N N . VAL A 1 355 ? 6.704 19.014 18.584 1.00 87.38 355 VAL A N 1
ATOM 2737 C CA . VAL A 1 355 ? 6.321 18.540 19.926 1.00 87.38 355 VAL A CA 1
ATOM 2738 C C . VAL A 1 355 ? 4.815 18.305 19.992 1.00 87.38 355 VAL A C 1
ATOM 2740 O O . VAL A 1 355 ? 4.041 19.162 20.413 1.00 87.38 355 VAL A O 1
ATOM 2743 N N . GLY A 1 356 ? 4.390 17.136 19.518 1.00 81.69 356 GLY A N 1
ATOM 2744 C CA . GLY A 1 356 ? 2.987 16.719 19.478 1.00 81.69 356 GLY A CA 1
ATOM 2745 C C . GLY A 1 356 ? 2.597 16.053 18.161 1.00 81.69 356 GLY A C 1
ATOM 2746 O O . GLY A 1 356 ? 3.395 15.983 17.223 1.00 81.69 356 GLY A O 1
ATOM 2747 N N . PHE A 1 357 ? 1.351 15.577 18.097 1.00 82.50 357 PHE A N 1
ATOM 2748 C CA . PHE A 1 357 ? 0.839 14.847 16.940 1.00 82.50 357 PHE A CA 1
ATOM 2749 C C . PHE A 1 357 ? 0.835 15.720 15.679 1.00 82.50 357 PHE A C 1
ATOM 2751 O O . PHE A 1 357 ? 0.442 16.888 15.711 1.00 82.50 357 PHE A O 1
ATOM 2758 N N . GLN A 1 358 ? 1.262 15.139 14.560 1.00 86.19 358 GLN A N 1
ATOM 2759 C CA . GLN A 1 358 ? 1.330 15.805 13.265 1.00 86.19 358 GLN A CA 1
ATOM 2760 C C . GLN A 1 358 ? 0.347 15.139 12.309 1.00 86.19 358 GLN A C 1
ATOM 2762 O O . GLN A 1 358 ? 0.652 14.104 11.722 1.00 86.19 358 GLN A O 1
ATOM 2767 N N . ALA A 1 359 ? -0.841 15.729 12.155 1.00 77.06 359 ALA A N 1
ATOM 2768 C CA . ALA A 1 359 ? -1.850 15.179 11.258 1.00 77.06 359 ALA A CA 1
ATOM 2769 C C . ALA A 1 359 ? -1.364 15.205 9.805 1.00 77.06 359 ALA A C 1
ATOM 2771 O O . ALA A 1 359 ? -0.754 16.181 9.345 1.00 77.06 359 ALA A O 1
ATOM 2772 N N . ALA A 1 360 ? -1.669 14.141 9.070 1.00 76.12 360 ALA A N 1
ATOM 2773 C CA . ALA A 1 360 ? -1.224 13.994 7.699 1.00 76.12 360 ALA A CA 1
ATOM 2774 C C . ALA A 1 360 ? -1.774 15.122 6.798 1.00 76.12 360 ALA A C 1
ATOM 2776 O O . ALA A 1 360 ? -2.898 15.615 6.949 1.00 76.12 360 ALA A O 1
ATOM 2777 N N . GLY A 1 361 ? -0.936 15.592 5.870 1.00 79.31 361 GLY A N 1
ATOM 2778 C CA . GLY A 1 361 ? -1.244 16.736 5.004 1.00 79.31 361 GLY A CA 1
ATOM 2779 C C . GLY A 1 361 ? -0.989 18.122 5.618 1.00 79.31 361 GLY A C 1
ATOM 2780 O O . GLY A 1 361 ? -1.319 19.130 4.984 1.00 79.31 361 GLY A O 1
ATOM 2781 N N . THR A 1 362 ? -0.400 18.200 6.816 1.00 85.50 362 THR A N 1
ATOM 2782 C CA . THR A 1 362 ? 0.078 19.453 7.431 1.00 85.50 362 THR A CA 1
ATOM 2783 C C . THR A 1 362 ? 1.562 19.710 7.132 1.00 85.50 362 THR A C 1
ATOM 2785 O O . THR A 1 362 ? 2.277 18.827 6.658 1.00 85.50 362 THR A O 1
ATOM 2788 N N . ARG A 1 363 ? 2.055 20.934 7.385 1.00 90.81 363 ARG A N 1
ATOM 2789 C CA . ARG A 1 363 ? 3.488 21.242 7.196 1.00 90.81 363 ARG A CA 1
ATOM 2790 C C . ARG A 1 363 ? 4.352 20.577 8.254 1.00 90.81 363 ARG A C 1
ATOM 2792 O O . ARG A 1 363 ? 5.469 20.192 7.937 1.00 90.81 363 ARG A O 1
ATOM 2799 N N . GLY A 1 364 ? 3.847 20.454 9.479 1.00 91.00 364 GLY A N 1
ATOM 2800 C CA . GLY A 1 364 ? 4.554 19.753 10.541 1.00 91.00 364 GLY A CA 1
ATOM 2801 C C . GLY A 1 364 ? 4.739 18.266 10.224 1.00 91.00 364 GLY A C 1
ATOM 2802 O O . GLY A 1 364 ? 5.844 17.765 10.396 1.00 91.00 364 GLY A O 1
ATOM 2803 N N . ALA A 1 365 ? 3.741 17.601 9.626 1.00 88.75 365 ALA A N 1
ATOM 2804 C CA . ALA A 1 365 ? 3.903 16.230 9.122 1.00 88.75 365 ALA A CA 1
ATOM 2805 C C . ALA A 1 365 ? 4.974 16.140 8.021 1.00 88.75 365 ALA A C 1
ATOM 2807 O O . ALA A 1 365 ? 5.891 15.334 8.121 1.00 88.75 365 ALA A O 1
ATOM 2808 N N . ALA A 1 366 ? 4.936 17.040 7.030 1.00 90.94 366 ALA A N 1
ATOM 2809 C CA . ALA A 1 366 ? 5.954 17.076 5.975 1.00 90.94 366 ALA A CA 1
ATOM 2810 C C . ALA A 1 366 ? 7.376 17.307 6.528 1.00 90.94 366 ALA A C 1
ATOM 2812 O O . ALA A 1 366 ? 8.335 16.708 6.049 1.00 90.94 366 ALA A O 1
ATOM 2813 N N . LEU A 1 367 ? 7.523 18.165 7.544 1.00 93.88 367 LEU A N 1
ATOM 2814 C CA . LEU A 1 367 ? 8.799 18.384 8.228 1.00 93.88 367 LEU A CA 1
ATOM 2815 C C . LEU A 1 367 ? 9.264 17.119 8.964 1.00 93.88 367 LEU A C 1
ATOM 2817 O O . LEU A 1 367 ? 10.421 16.738 8.811 1.00 93.88 367 LEU A O 1
ATOM 2821 N N . ALA A 1 368 ? 8.374 16.451 9.705 1.00 91.19 368 ALA A N 1
ATOM 2822 C CA . ALA A 1 368 ? 8.681 15.200 10.403 1.00 91.19 368 ALA A CA 1
ATOM 2823 C C . ALA A 1 368 ? 9.115 14.073 9.443 1.00 91.19 368 ALA A C 1
ATOM 2825 O O . ALA A 1 368 ? 9.973 13.269 9.790 1.00 91.19 368 ALA A O 1
ATOM 2826 N N . GLU A 1 369 ? 8.568 14.048 8.225 1.00 90.38 369 GLU A N 1
ATOM 2827 C CA . GLU A 1 369 ? 8.903 13.094 7.155 1.00 90.38 369 GLU A CA 1
ATOM 2828 C C . GLU A 1 369 ? 10.187 13.456 6.375 1.00 90.38 369 GLU A C 1
ATOM 2830 O O . GLU A 1 369 ? 10.564 12.757 5.434 1.00 90.38 369 GLU A O 1
ATOM 2835 N N . GLY A 1 370 ? 10.875 14.547 6.732 1.00 93.06 370 GLY A N 1
ATOM 2836 C CA . GLY A 1 370 ? 12.141 14.944 6.104 1.00 93.06 370 GLY A CA 1
ATOM 2837 C C . GLY A 1 370 ? 11.995 15.713 4.785 1.00 93.06 370 GLY A C 1
ATOM 2838 O O . GLY A 1 370 ? 12.891 15.670 3.933 1.00 93.06 370 GLY A O 1
ATOM 2839 N N . ALA A 1 371 ? 10.882 16.430 4.586 1.00 92.00 371 ALA A N 1
ATOM 2840 C CA . ALA A 1 371 ? 10.673 17.241 3.390 1.00 92.00 371 ALA A CA 1
ATOM 2841 C C . ALA A 1 371 ? 11.779 18.294 3.202 1.00 92.00 371 ALA A C 1
ATOM 2843 O O . ALA A 1 371 ? 11.999 19.158 4.047 1.00 92.00 371 ALA A O 1
ATOM 2844 N N . GLN A 1 372 ? 12.406 18.285 2.023 1.00 94.38 372 GLN A N 1
ATOM 2845 C CA . GLN A 1 372 ? 13.475 19.225 1.650 1.00 94.38 372 GLN A CA 1
ATOM 2846 C C . GLN A 1 372 ? 12.964 20.656 1.401 1.00 94.38 372 GLN A C 1
ATOM 2848 O O . GLN A 1 372 ? 13.735 21.616 1.351 1.00 94.38 372 GLN A O 1
ATOM 2853 N N . SER A 1 373 ? 11.652 20.823 1.207 1.00 94.94 373 SER A N 1
ATOM 2854 C CA . SER A 1 373 ? 11.011 22.132 1.093 1.00 94.94 373 SER A CA 1
ATOM 2855 C C . SER A 1 373 ? 9.545 22.080 1.522 1.00 94.94 373 SER A C 1
ATOM 2857 O O . SER A 1 373 ? 8.871 21.067 1.333 1.00 94.94 373 SER A O 1
ATOM 2859 N N . ILE A 1 374 ? 9.033 23.188 2.063 1.00 93.56 374 ILE A N 1
ATOM 2860 C CA . ILE A 1 374 ? 7.629 23.344 2.468 1.00 93.56 374 ILE A CA 1
ATOM 2861 C C . ILE A 1 374 ? 7.007 24.588 1.836 1.00 93.56 374 ILE A C 1
ATOM 2863 O O . ILE A 1 374 ? 7.651 25.626 1.686 1.00 93.56 374 ILE A O 1
ATOM 2867 N N . LYS A 1 375 ? 5.724 24.505 1.466 1.00 88.00 375 LYS A N 1
ATOM 2868 C CA . LYS A 1 375 ? 5.018 25.610 0.803 1.00 88.00 375 LYS A CA 1
ATOM 2869 C C . LYS A 1 375 ? 4.407 26.585 1.811 1.00 88.00 375 LYS A C 1
ATOM 2871 O O . LYS A 1 375 ? 3.446 26.241 2.501 1.00 88.00 375 LYS A O 1
ATOM 2876 N N . ILE A 1 376 ? 4.888 27.822 1.857 1.00 87.44 376 ILE A N 1
ATOM 2877 C CA . ILE A 1 376 ? 4.432 28.891 2.756 1.00 87.44 376 ILE A CA 1
ATOM 2878 C C . ILE A 1 376 ? 4.015 30.115 1.927 1.00 87.44 376 ILE A C 1
ATOM 2880 O O . ILE A 1 376 ? 4.783 30.601 1.106 1.00 87.44 376 ILE A O 1
ATOM 2884 N N . HIS A 1 377 ? 2.790 30.616 2.134 1.00 82.19 377 HIS A N 1
ATOM 2885 C CA . HIS A 1 377 ? 2.237 31.793 1.433 1.00 82.19 377 HIS A CA 1
ATOM 2886 C C . HIS A 1 377 ? 2.414 31.767 -0.101 1.00 82.19 377 HIS A C 1
ATOM 2888 O O . HIS A 1 377 ? 2.682 32.786 -0.724 1.00 82.19 377 HIS A O 1
ATOM 2894 N N . GLY A 1 378 ? 2.272 30.586 -0.714 1.00 77.44 378 GLY A N 1
ATOM 2895 C CA . GLY A 1 378 ? 2.395 30.399 -2.165 1.00 77.44 378 GLY A CA 1
ATOM 2896 C C . GLY A 1 378 ? 3.803 30.058 -2.666 1.00 77.44 378 GLY A C 1
ATOM 2897 O O . GLY A 1 378 ? 3.913 29.532 -3.770 1.00 77.44 378 GLY A O 1
ATOM 2898 N N . GLU A 1 379 ? 4.838 30.241 -1.847 1.00 83.69 379 GLU A N 1
ATOM 2899 C CA . GLU A 1 379 ? 6.250 30.023 -2.191 1.00 83.69 379 GLU A CA 1
ATOM 2900 C C . GLU A 1 379 ? 6.806 28.755 -1.525 1.00 83.69 379 GLU A C 1
ATOM 2902 O O . GLU A 1 379 ? 6.344 28.360 -0.454 1.00 83.69 379 GLU A O 1
ATOM 2907 N N . TYR A 1 380 ? 7.802 28.111 -2.137 1.00 90.06 380 TYR A N 1
ATOM 2908 C CA . TYR A 1 380 ? 8.530 26.999 -1.516 1.00 90.06 380 TYR A CA 1
ATOM 2909 C C . TYR A 1 380 ? 9.724 27.529 -0.720 1.00 90.06 380 TYR A C 1
ATOM 2911 O O . TYR A 1 380 ? 10.592 28.205 -1.266 1.00 90.06 380 TYR A O 1
ATOM 2919 N N . VAL A 1 381 ? 9.766 27.199 0.569 1.00 93.69 381 VAL A N 1
ATOM 2920 C CA . VAL A 1 381 ? 10.881 27.494 1.475 1.00 93.69 381 VAL A CA 1
ATOM 2921 C C . VAL A 1 381 ? 11.713 26.225 1.618 1.00 93.69 381 VAL A C 1
ATOM 2923 O O . VAL A 1 381 ? 11.169 25.180 1.974 1.00 93.69 381 VAL A O 1
ATOM 2926 N N . ALA A 1 382 ? 13.011 26.300 1.321 1.00 96.12 382 ALA A N 1
ATOM 2927 C CA . ALA A 1 382 ? 13.933 25.183 1.522 1.00 96.12 382 ALA A CA 1
ATOM 2928 C C . ALA A 1 382 ? 14.115 24.899 3.021 1.00 96.12 382 ALA A C 1
ATOM 2930 O O . ALA A 1 382 ? 14.259 25.834 3.809 1.00 96.12 382 ALA A O 1
ATOM 2931 N N . VAL A 1 383 ? 14.133 23.623 3.399 1.00 97.25 383 VAL A N 1
ATOM 2932 C CA . VAL A 1 383 ? 14.364 23.178 4.777 1.00 97.25 383 VAL A CA 1
ATOM 2933 C C . VAL A 1 383 ? 15.809 22.699 4.872 1.00 97.25 383 VAL A C 1
ATOM 2935 O O . VAL A 1 383 ? 16.153 21.635 4.370 1.00 97.25 383 VAL A O 1
ATOM 2938 N N . ARG A 1 384 ? 16.670 23.531 5.463 1.00 96.94 384 ARG A N 1
ATOM 2939 C CA . ARG A 1 384 ? 18.078 23.216 5.761 1.00 96.94 384 ARG A CA 1
ATOM 2940 C C . ARG A 1 384 ? 18.365 23.141 7.260 1.00 96.94 384 ARG A C 1
ATOM 2942 O O . ARG A 1 384 ? 19.397 22.599 7.633 1.00 96.94 384 ARG A O 1
ATOM 2949 N N . ALA A 1 385 ? 17.482 23.699 8.087 1.00 97.12 385 ALA A N 1
ATOM 2950 C CA . ALA A 1 385 ? 17.522 23.578 9.539 1.00 97.12 385 ALA A CA 1
ATOM 2951 C C . ALA A 1 385 ? 17.395 22.110 9.984 1.00 97.12 385 ALA A C 1
ATOM 2953 O O . ALA A 1 385 ? 16.742 21.307 9.316 1.00 97.12 385 ALA A O 1
ATOM 2954 N N . GLU A 1 386 ? 17.970 21.777 11.141 1.00 97.44 386 GLU A N 1
ATOM 2955 C CA . GLU A 1 386 ? 17.769 20.472 11.782 1.00 97.44 386 GLU A CA 1
ATOM 2956 C C . GLU A 1 386 ? 16.291 20.321 12.162 1.00 97.44 386 GLU A C 1
ATOM 2958 O O . GLU A 1 386 ? 15.771 21.131 12.928 1.00 97.44 386 GLU A O 1
ATOM 2963 N N . VAL A 1 387 ? 15.611 19.287 11.667 1.00 97.00 387 VAL A N 1
ATOM 2964 C CA . VAL A 1 387 ? 14.257 18.950 12.122 1.00 97.00 387 VAL A CA 1
ATOM 2965 C C . VAL A 1 387 ? 14.353 17.830 13.150 1.00 97.00 387 VAL A C 1
ATOM 2967 O O . VAL A 1 387 ? 14.879 16.761 12.855 1.00 97.00 387 VAL A O 1
ATOM 2970 N N . ALA A 1 388 ? 13.842 18.082 14.352 1.00 94.44 388 ALA A N 1
ATOM 2971 C CA . ALA A 1 388 ? 13.770 17.112 15.438 1.00 94.44 388 ALA A CA 1
ATOM 2972 C C . ALA A 1 388 ? 12.320 16.956 15.906 1.00 94.44 388 ALA A C 1
ATOM 2974 O O . ALA A 1 388 ? 11.520 17.887 15.797 1.00 94.44 388 ALA A O 1
ATOM 2975 N N . SER A 1 389 ? 11.980 15.791 16.452 1.00 91.00 389 SER A N 1
ATOM 2976 C CA . SER A 1 389 ? 10.658 15.512 17.015 1.00 91.00 389 SER A CA 1
ATOM 2977 C C . SER A 1 389 ? 10.808 14.835 18.371 1.00 91.00 389 SER A C 1
ATOM 2979 O O . SER A 1 389 ? 11.692 14.002 18.534 1.00 91.00 389 SER A O 1
ATOM 2981 N N . ILE A 1 390 ? 9.949 15.185 19.330 1.00 86.31 390 ILE A N 1
ATOM 2982 C CA . ILE A 1 390 ? 9.894 14.544 20.652 1.00 86.31 390 ILE A CA 1
ATOM 2983 C C . ILE A 1 390 ? 8.505 13.923 20.825 1.00 86.31 390 ILE A C 1
ATOM 2985 O O . ILE A 1 390 ? 7.509 14.647 20.929 1.00 86.31 390 ILE A O 1
ATOM 2989 N N . GLY A 1 391 ? 8.433 12.588 20.819 1.00 69.62 391 GLY A N 1
ATOM 2990 C CA . GLY A 1 391 ? 7.170 11.837 20.825 1.00 69.62 391 GLY A CA 1
ATOM 2991 C C . GLY A 1 391 ? 6.504 11.734 22.202 1.00 69.62 391 GLY A C 1
ATOM 2992 O O . GLY A 1 391 ? 5.288 11.863 22.317 1.00 69.62 391 GLY A O 1
ATOM 2993 N N . ASN A 1 392 ? 7.298 11.588 23.264 1.00 71.19 392 ASN A N 1
ATOM 2994 C CA . ASN A 1 392 ? 6.848 11.419 24.658 1.00 71.19 392 ASN A CA 1
ATOM 2995 C C . ASN A 1 392 ? 6.374 12.717 25.354 1.00 71.19 392 ASN A C 1
ATOM 2997 O O . ASN A 1 392 ? 6.007 12.701 26.532 1.00 71.19 392 ASN A O 1
ATOM 3001 N N . LEU A 1 393 ? 6.356 13.843 24.632 1.00 76.25 393 LEU A N 1
ATOM 3002 C CA . LEU A 1 393 ? 5.724 15.100 25.036 1.00 76.25 393 LEU A CA 1
ATOM 3003 C C . LEU A 1 393 ? 4.256 15.166 24.565 1.00 76.25 393 LEU A C 1
ATOM 3005 O O . LEU A 1 393 ? 3.715 16.254 24.422 1.00 76.25 393 LEU A O 1
ATOM 3009 N N . SER A 1 394 ? 3.579 14.056 24.286 1.00 79.25 394 SER A N 1
ATOM 3010 C CA . SER A 1 394 ? 2.127 14.081 24.060 1.00 79.25 394 SER A CA 1
ATOM 3011 C C . SER A 1 394 ? 1.357 14.186 25.384 1.00 79.25 394 SER A C 1
ATOM 3013 O O . SER A 1 394 ? 1.832 13.705 26.413 1.00 79.25 394 SER A O 1
ATOM 3015 N N . ALA A 1 395 ? 0.176 14.812 25.350 1.00 80.19 395 ALA A N 1
ATOM 3016 C CA . ALA A 1 395 ? -0.787 14.816 26.459 1.00 80.19 395 ALA A CA 1
ATOM 3017 C C . ALA A 1 395 ? -1.836 13.690 26.350 1.00 80.19 395 ALA A C 1
ATOM 3019 O O . ALA A 1 395 ? -2.580 13.461 27.297 1.00 80.19 395 ALA A O 1
ATOM 3020 N N . HIS A 1 396 ? -1.903 12.993 25.211 1.00 89.50 396 HIS A N 1
ATOM 3021 C CA . HIS A 1 396 ? -2.767 11.822 25.045 1.00 89.50 396 HIS A CA 1
ATOM 3022 C C . HIS A 1 396 ? -2.140 10.579 25.670 1.00 89.50 396 HIS A C 1
ATOM 3024 O O . HIS A 1 396 ? -0.920 10.383 25.586 1.00 89.50 396 HIS A O 1
ATOM 3030 N N . ALA A 1 397 ? -2.993 9.721 26.214 1.00 90.94 397 ALA A N 1
ATOM 3031 C CA . ALA A 1 397 ? -2.658 8.359 26.583 1.00 90.94 397 ALA A CA 1
ATOM 3032 C C . ALA A 1 397 ? -2.219 7.549 25.350 1.00 90.94 397 ALA A C 1
ATOM 3034 O O . ALA A 1 397 ? -2.783 7.685 24.261 1.00 90.94 397 ALA A O 1
ATOM 3035 N N . ASP A 1 398 ? -1.195 6.716 25.515 1.00 92.12 398 ASP A N 1
ATOM 3036 C CA . ASP A 1 398 ? -0.835 5.716 24.506 1.00 92.12 398 ASP A CA 1
ATOM 3037 C C . ASP A 1 398 ? -1.710 4.452 24.596 1.00 92.12 398 ASP A C 1
ATOM 3039 O O . ASP A 1 398 ? -2.582 4.336 25.461 1.00 92.12 398 ASP A O 1
ATOM 3043 N N . ALA A 1 399 ? -1.485 3.481 23.706 1.00 93.12 399 ALA A N 1
ATOM 3044 C CA . ALA A 1 399 ? -2.254 2.238 23.698 1.00 93.12 399 ALA A CA 1
ATOM 3045 C C . ALA A 1 399 ? -2.191 1.490 25.042 1.00 93.12 399 ALA A C 1
ATOM 3047 O O . ALA A 1 399 ? -3.205 0.995 25.531 1.00 93.12 399 ALA A O 1
ATOM 3048 N N . GLY A 1 400 ? -1.015 1.437 25.674 1.00 94.12 400 GLY A N 1
ATOM 3049 C CA . GLY A 1 400 ? -0.819 0.759 26.954 1.00 94.12 400 GLY A CA 1
ATOM 3050 C C . GLY A 1 400 ? -1.530 1.468 28.105 1.00 94.12 400 GLY A C 1
ATOM 3051 O O . GLY A 1 400 ? -2.157 0.811 28.937 1.00 94.12 400 GLY A O 1
ATOM 3052 N N . GLU A 1 401 ? -1.478 2.798 28.135 1.00 94.69 401 GLU A N 1
ATOM 3053 C CA . GLU A 1 401 ? -2.172 3.627 29.121 1.00 94.69 401 GLU A CA 1
ATOM 3054 C C . GLU A 1 401 ? -3.697 3.532 28.971 1.00 94.69 401 GLU A C 1
ATOM 3056 O O . GLU A 1 401 ? -4.388 3.372 29.980 1.00 94.69 401 GLU A O 1
ATOM 3061 N N . ILE A 1 402 ? -4.223 3.538 27.737 1.00 96.81 402 ILE A N 1
ATOM 3062 C CA . ILE A 1 402 ? -5.656 3.328 27.474 1.00 96.81 402 ILE A CA 1
ATOM 3063 C C . ILE A 1 402 ? -6.074 1.927 27.923 1.00 96.81 402 ILE A C 1
ATOM 3065 O O . ILE A 1 402 ? -7.042 1.791 28.667 1.00 96.81 402 ILE A O 1
ATOM 3069 N N . LEU A 1 403 ? -5.334 0.879 27.545 1.00 96.75 403 LEU A N 1
ATOM 3070 C CA . LEU A 1 403 ? -5.628 -0.484 27.997 1.00 96.75 403 LEU A CA 1
ATOM 3071 C C . LEU A 1 403 ? -5.599 -0.582 29.522 1.00 96.75 403 LEU A C 1
ATOM 3073 O O . LEU A 1 403 ? -6.468 -1.232 30.096 1.00 96.75 403 LEU A O 1
ATOM 3077 N N . ASN A 1 404 ? -4.639 0.061 30.187 1.00 95.69 404 ASN A N 1
ATOM 3078 C CA . ASN A 1 404 ? -4.580 0.084 31.644 1.00 95.69 404 ASN A CA 1
ATOM 3079 C C . ASN A 1 404 ? -5.804 0.787 32.248 1.00 95.69 404 ASN A C 1
ATOM 3081 O O . ASN A 1 404 ? -6.390 0.268 33.193 1.00 95.69 404 ASN A O 1
ATOM 3085 N N . TRP A 1 405 ? -6.246 1.908 31.676 1.00 96.88 405 TRP A N 1
ATOM 3086 C CA . TRP A 1 405 ? -7.477 2.573 32.105 1.00 96.88 405 TRP A CA 1
ATOM 3087 C C . TRP A 1 405 ? -8.717 1.676 31.917 1.00 96.88 405 TRP A C 1
ATOM 3089 O O . TRP A 1 405 ? -9.517 1.541 32.843 1.00 96.88 405 TRP A O 1
ATOM 3099 N N . LEU A 1 406 ? -8.828 0.975 30.781 1.00 97.00 406 LEU A N 1
ATOM 3100 C CA . LEU A 1 406 ? -9.912 0.016 30.512 1.00 97.00 406 LEU A CA 1
ATOM 3101 C C . LEU A 1 406 ? -9.933 -1.161 31.499 1.00 97.00 406 LEU A C 1
ATOM 3103 O O . LEU A 1 406 ? -10.998 -1.715 31.758 1.00 97.00 406 LEU A O 1
ATOM 3107 N N . SER A 1 407 ? -8.790 -1.518 32.097 1.00 95.81 407 SER A N 1
ATOM 3108 C CA . SER A 1 407 ? -8.711 -2.611 33.079 1.00 95.81 407 SER A CA 1
ATOM 3109 C C . SER A 1 407 ? -9.515 -2.358 34.362 1.00 95.81 407 SER A C 1
ATOM 3111 O O . SER A 1 407 ? -9.768 -3.292 35.120 1.00 95.81 407 SER A O 1
ATOM 3113 N N . HIS A 1 408 ? -9.937 -1.111 34.604 1.00 95.56 408 HIS A N 1
ATOM 3114 C CA . HIS A 1 408 ? -10.766 -0.747 35.751 1.00 95.56 408 HIS A CA 1
ATOM 3115 C C . HIS A 1 408 ? -12.258 -1.070 35.574 1.00 95.56 408 HIS A C 1
ATOM 3117 O O . HIS A 1 408 ? -12.999 -1.009 36.557 1.00 95.56 408 HIS A O 1
ATOM 3123 N N . PHE A 1 409 ? -12.702 -1.443 34.368 1.00 95.69 409 PHE A N 1
ATOM 3124 C CA . PHE A 1 409 ? -14.070 -1.906 34.151 1.00 95.69 409 PHE A CA 1
ATOM 3125 C C . PHE A 1 409 ? -14.279 -3.268 34.815 1.00 95.69 409 PHE A C 1
ATOM 3127 O O . PHE A 1 409 ? -13.570 -4.234 34.537 1.00 95.69 409 PHE A O 1
ATOM 3134 N N . THR A 1 410 ? -15.286 -3.361 35.680 1.00 91.06 410 THR A N 1
ATOM 3135 C CA . THR A 1 410 ? -15.653 -4.609 36.364 1.00 91.06 410 THR A CA 1
ATOM 3136 C C . THR A 1 410 ? -16.592 -5.475 35.526 1.00 91.06 410 THR A C 1
ATOM 3138 O O . THR A 1 410 ? -16.721 -6.670 35.787 1.00 91.06 410 THR A O 1
ATOM 3141 N N . GLN A 1 411 ? -17.235 -4.887 34.513 1.00 88.38 411 GLN A N 1
ATOM 3142 C CA . GLN A 1 411 ? -18.092 -5.565 33.543 1.00 88.38 411 GLN A CA 1
ATOM 3143 C C . GLN A 1 411 ? -17.748 -5.104 32.127 1.00 88.38 411 GLN A C 1
ATOM 3145 O O . GLN A 1 411 ? -17.511 -3.919 31.893 1.00 88.38 411 GLN A O 1
ATOM 3150 N N . ALA A 1 412 ? -17.733 -6.048 31.184 1.00 91.12 412 ALA A N 1
ATOM 3151 C CA . ALA A 1 412 ? -17.503 -5.749 29.777 1.00 91.12 412 ALA A CA 1
ATOM 3152 C C . ALA A 1 412 ? -18.648 -4.882 29.222 1.00 91.12 412 ALA A C 1
ATOM 3154 O O . ALA A 1 412 ? -19.811 -5.273 29.370 1.00 91.12 412 ALA A O 1
ATOM 3155 N N . PRO A 1 413 ? -18.350 -3.759 28.543 1.00 94.62 413 PRO A N 1
ATOM 3156 C CA . PRO A 1 413 ? -19.353 -3.055 27.757 1.00 94.62 413 PRO A CA 1
ATOM 3157 C C . PRO A 1 413 ? -19.964 -3.987 26.706 1.00 94.62 413 PRO A C 1
ATOM 3159 O O . PRO A 1 413 ? -19.283 -4.845 26.138 1.00 94.62 413 PRO A O 1
ATOM 3162 N N . GLN A 1 414 ? -21.244 -3.790 26.403 1.00 93.44 414 GLN A N 1
ATOM 3163 C CA . GLN A 1 414 ? -21.954 -4.521 25.352 1.00 93.44 414 GLN A CA 1
ATOM 3164 C C . GLN A 1 414 ? -21.304 -4.291 23.984 1.00 93.44 414 GLN A C 1
ATOM 3166 O O . GLN A 1 414 ? -21.242 -5.206 23.160 1.00 93.44 414 GLN A O 1
ATOM 3171 N N . GLN A 1 415 ? -20.812 -3.069 23.757 1.00 95.94 415 GLN A N 1
ATOM 3172 C CA . GLN A 1 415 ? -20.048 -2.695 22.576 1.00 95.94 415 GLN A CA 1
ATOM 3173 C C . GLN A 1 415 ? -19.119 -1.513 22.881 1.00 95.94 415 GLN A C 1
ATOM 3175 O O . GLN A 1 415 ? -19.532 -0.501 23.455 1.00 95.94 415 GLN A O 1
ATOM 3180 N N . VAL A 1 416 ? -17.873 -1.628 22.427 1.00 97.94 416 VAL A N 1
ATOM 3181 C CA . VAL A 1 416 ? -16.894 -0.539 22.380 1.00 97.94 416 VAL A CA 1
ATOM 3182 C C . VAL A 1 416 ? -16.752 -0.035 20.943 1.00 97.94 416 VAL A C 1
ATOM 3184 O O . VAL A 1 416 ? -16.689 -0.824 19.997 1.00 97.94 416 VAL A O 1
ATOM 3187 N N . PHE A 1 417 ? -16.695 1.280 20.778 1.00 98.31 417 PHE A N 1
ATOM 3188 C CA . PHE A 1 417 ? -16.465 1.983 19.524 1.00 98.31 417 PHE A CA 1
ATOM 3189 C C . PHE A 1 417 ? -15.144 2.740 19.628 1.00 98.31 417 PHE A C 1
ATOM 3191 O O . PHE A 1 417 ? -15.004 3.624 20.472 1.00 98.31 417 PHE A O 1
ATOM 3198 N N . VAL A 1 418 ? -14.176 2.397 18.784 1.00 97.94 418 VAL A N 1
ATOM 3199 C CA . VAL A 1 418 ? -12.867 3.054 18.756 1.00 97.94 418 VAL A CA 1
ATOM 3200 C C . VAL A 1 418 ? -12.889 4.160 17.707 1.00 97.94 418 VAL A C 1
ATOM 3202 O O . VAL A 1 418 ? -13.059 3.892 16.517 1.00 97.94 418 VAL A O 1
ATOM 3205 N N . THR A 1 419 ? -12.742 5.407 18.145 1.00 97.44 419 THR A N 1
ATOM 3206 C CA . THR A 1 419 ? -12.803 6.609 17.300 1.00 97.44 419 THR A CA 1
ATOM 3207 C C . THR A 1 419 ? -11.594 7.507 17.565 1.00 97.44 419 THR A C 1
ATOM 3209 O O . THR A 1 419 ? -10.652 7.111 18.248 1.00 97.44 419 THR A O 1
ATOM 3212 N N . HIS A 1 420 ? -11.584 8.709 16.988 1.00 94.31 420 HIS A N 1
ATOM 3213 C CA . HIS A 1 420 ? -10.577 9.745 17.214 1.00 94.31 420 HIS A CA 1
ATOM 3214 C C . HIS A 1 420 ? -9.143 9.225 17.017 1.00 94.31 420 HIS A C 1
ATOM 3216 O O . HIS A 1 420 ? -8.298 9.282 17.901 1.00 94.31 420 HIS A O 1
ATOM 3222 N N . GLY A 1 421 ? -8.903 8.633 15.847 1.00 90.69 421 GLY A N 1
ATOM 3223 C CA . GLY A 1 421 ? -7.668 7.941 15.491 1.00 90.69 421 GLY A CA 1
ATOM 3224 C C . GLY A 1 421 ? -7.538 7.788 13.982 1.00 90.69 421 GLY A C 1
ATOM 3225 O O . GLY A 1 421 ? -8.535 7.675 13.266 1.00 90.69 421 GLY A O 1
ATOM 3226 N N . GLU A 1 422 ? -6.302 7.781 13.483 1.00 87.94 422 GLU A N 1
ATOM 3227 C CA . GLU A 1 422 ? -6.023 7.328 12.115 1.00 87.94 422 GLU A CA 1
ATOM 3228 C C . GLU A 1 422 ? -6.414 5.842 11.977 1.00 87.94 422 GLU A C 1
ATOM 3230 O O . GLU A 1 422 ? -6.302 5.103 12.960 1.00 87.94 422 GLU A O 1
ATOM 3235 N N . PRO A 1 423 ? -6.813 5.351 10.786 1.00 86.44 423 PRO A N 1
ATOM 3236 C CA . PRO A 1 423 ? -7.339 3.990 10.626 1.00 86.44 423 PRO A CA 1
ATOM 3237 C C . PRO A 1 423 ? -6.451 2.888 11.222 1.00 86.44 423 PRO A C 1
ATOM 3239 O O . PRO A 1 423 ? -6.949 1.961 11.853 1.00 86.44 423 PRO A O 1
ATOM 3242 N N . ALA A 1 424 ? -5.127 3.016 11.085 1.00 84.50 424 ALA A N 1
ATOM 3243 C CA . ALA A 1 424 ? -4.175 2.065 11.658 1.00 84.50 424 ALA A CA 1
ATOM 3244 C C . ALA A 1 424 ? -4.102 2.123 13.195 1.00 84.50 424 ALA A C 1
ATOM 3246 O O . ALA A 1 424 ? -3.921 1.091 13.832 1.00 84.50 424 ALA A O 1
ATOM 3247 N N . ALA A 1 425 ? -4.231 3.313 13.790 1.00 86.69 425 ALA A N 1
ATOM 3248 C CA . ALA A 1 425 ? -4.215 3.490 15.241 1.00 86.69 425 ALA A CA 1
ATOM 3249 C C . ALA A 1 425 ? -5.503 2.965 15.886 1.00 86.69 425 ALA A C 1
ATOM 3251 O O . ALA A 1 425 ? -5.442 2.257 16.891 1.00 86.69 425 ALA A O 1
ATOM 3252 N N . ALA A 1 426 ? -6.648 3.246 15.258 1.00 91.75 426 ALA A N 1
ATOM 3253 C CA . ALA A 1 426 ? -7.951 2.765 15.699 1.00 91.75 426 ALA A CA 1
ATOM 3254 C C . ALA A 1 426 ? -8.057 1.233 15.622 1.00 91.75 426 ALA A C 1
ATOM 3256 O O . ALA A 1 426 ? -8.471 0.595 16.589 1.00 91.75 426 ALA A O 1
ATOM 3257 N N . ASP A 1 427 ? -7.633 0.626 14.508 1.00 92.75 427 ASP A N 1
ATOM 3258 C CA . ASP A 1 427 ? -7.681 -0.832 14.352 1.00 92.75 427 ASP A CA 1
ATOM 3259 C C . ASP A 1 427 ? -6.699 -1.553 15.288 1.00 92.75 427 ASP A C 1
ATOM 3261 O O . ASP A 1 427 ? -7.061 -2.554 15.902 1.00 92.75 427 ASP A O 1
ATOM 3265 N N . ALA A 1 428 ? -5.490 -1.014 15.487 1.00 91.88 428 ALA A N 1
ATOM 3266 C CA . ALA A 1 428 ? -4.539 -1.588 16.439 1.00 91.88 428 ALA A CA 1
ATOM 3267 C C . ALA A 1 428 ? -5.079 -1.577 17.876 1.00 91.88 428 ALA A C 1
ATOM 3269 O O . ALA A 1 428 ? -4.904 -2.556 18.603 1.00 91.88 428 ALA A O 1
ATOM 3270 N N . LEU A 1 429 ? -5.742 -0.493 18.296 1.00 96.06 429 LEU A N 1
ATOM 3271 C CA . LEU A 1 429 ? -6.362 -0.437 19.617 1.00 96.06 429 LEU A CA 1
ATOM 3272 C C . LEU A 1 429 ? -7.567 -1.385 19.705 1.00 96.06 429 LEU A C 1
ATOM 3274 O O . LEU A 1 42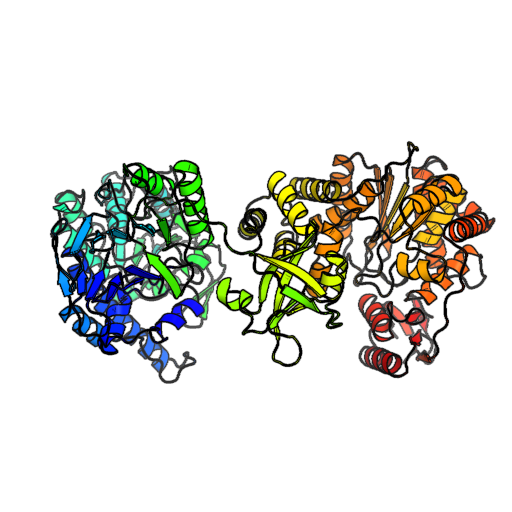9 ? -7.701 -2.083 20.707 1.00 96.06 429 LEU A O 1
ATOM 3278 N N . ARG A 1 430 ? -8.397 -1.480 18.652 1.00 97.00 430 ARG A N 1
ATOM 3279 C CA . ARG A 1 430 ? -9.501 -2.455 18.567 1.00 97.00 430 ARG A CA 1
ATOM 3280 C C . ARG A 1 430 ? -8.998 -3.876 18.818 1.00 97.00 430 ARG A C 1
ATOM 3282 O O . ARG A 1 430 ? -9.495 -4.539 19.725 1.00 97.00 430 ARG A O 1
ATOM 3289 N N . GLN A 1 431 ? -7.987 -4.304 18.063 1.00 92.81 431 GLN A N 1
ATOM 3290 C CA . GLN A 1 431 ? -7.388 -5.636 18.185 1.00 92.81 431 GLN A CA 1
ATOM 3291 C C . GLN A 1 431 ? -6.825 -5.880 19.589 1.00 92.81 431 GLN A C 1
ATOM 3293 O O . GLN A 1 431 ? -7.032 -6.945 20.163 1.00 92.81 431 GLN A O 1
ATOM 3298 N N . GLN A 1 432 ? -6.147 -4.890 20.178 1.00 96.62 432 GLN A N 1
ATOM 3299 C CA . GLN A 1 432 ? -5.596 -5.017 21.527 1.00 96.62 432 GLN A CA 1
ATOM 3300 C C . GLN A 1 432 ? -6.681 -5.149 22.604 1.00 96.62 432 GLN A C 1
ATOM 3302 O O . GLN A 1 432 ? -6.514 -5.936 23.535 1.00 96.62 432 GLN A O 1
ATOM 3307 N N . ILE A 1 433 ? -7.792 -4.411 22.490 1.00 96.50 433 ILE A N 1
ATOM 3308 C CA . ILE A 1 433 ? -8.924 -4.522 23.422 1.00 96.50 433 ILE A CA 1
ATOM 3309 C C . ILE A 1 433 ? -9.591 -5.898 23.280 1.00 96.50 433 ILE A C 1
ATOM 3311 O O . ILE A 1 433 ? -9.834 -6.559 24.291 1.00 96.50 433 ILE A O 1
ATOM 3315 N N . GLU A 1 434 ? -9.843 -6.356 22.050 1.00 94.12 434 GLU A N 1
ATOM 3316 C CA . GLU A 1 434 ? -10.414 -7.683 21.779 1.00 94.12 434 GLU A CA 1
ATOM 3317 C C . GLU A 1 434 ? -9.521 -8.803 22.319 1.00 94.12 434 GLU A C 1
ATOM 3319 O O . GLU A 1 434 ? -9.992 -9.667 23.056 1.00 94.12 434 GLU A O 1
ATOM 3324 N N . ALA A 1 435 ? -8.221 -8.760 22.021 1.00 92.62 435 ALA A N 1
ATOM 3325 C CA . ALA A 1 435 ? -7.270 -9.783 22.442 1.00 92.62 435 ALA A CA 1
ATOM 3326 C C . ALA A 1 435 ? -7.085 -9.824 23.966 1.00 92.62 435 ALA A C 1
ATOM 3328 O O . ALA A 1 435 ? -6.976 -10.902 24.548 1.00 92.62 435 ALA A O 1
ATOM 3329 N N . ARG A 1 436 ? -7.036 -8.659 24.626 1.00 95.81 436 ARG A N 1
ATOM 3330 C CA . ARG A 1 436 ? -6.760 -8.567 26.067 1.00 95.81 436 ARG A CA 1
ATOM 3331 C C . ARG A 1 436 ? -7.986 -8.838 26.931 1.00 95.81 436 ARG A C 1
ATOM 3333 O O . ARG A 1 436 ? -7.841 -9.423 28.002 1.00 95.81 436 ARG A O 1
ATOM 3340 N N . TYR A 1 437 ? -9.161 -8.384 26.500 1.00 94.00 437 TYR A N 1
ATOM 3341 C CA . TYR A 1 437 ? -10.368 -8.390 27.329 1.00 94.00 437 TYR A CA 1
ATOM 3342 C C . TYR A 1 437 ? -11.509 -9.254 26.779 1.00 94.00 437 TYR A C 1
ATOM 3344 O O . TYR A 1 437 ? -12.472 -9.503 27.502 1.00 94.00 437 TYR A O 1
ATOM 3352 N N . GLY A 1 438 ? -11.435 -9.717 25.526 1.00 90.88 438 GLY A N 1
ATOM 3353 C CA . GLY A 1 438 ? -12.514 -10.478 24.884 1.00 90.88 438 GLY A CA 1
ATOM 3354 C C . GLY A 1 438 ? -13.789 -9.660 24.654 1.00 90.88 438 GLY A C 1
ATOM 3355 O O . GLY A 1 438 ? -14.875 -10.224 24.522 1.00 90.88 438 GLY A O 1
ATOM 3356 N N . TRP A 1 439 ? -13.687 -8.329 24.669 1.00 96.12 439 TRP A N 1
ATOM 3357 C CA . TRP A 1 439 ? -14.831 -7.433 24.503 1.00 96.12 439 TRP A CA 1
ATOM 3358 C C . TRP A 1 439 ? -15.254 -7.328 23.039 1.00 96.12 439 TRP A C 1
ATOM 3360 O O . TRP A 1 439 ? -14.454 -7.537 22.131 1.00 96.12 439 TRP A O 1
ATOM 3370 N N . ARG A 1 440 ? -16.514 -6.947 22.801 1.00 94.56 440 ARG A N 1
ATOM 3371 C CA . ARG A 1 440 ? -16.985 -6.593 21.457 1.00 94.56 440 ARG A CA 1
ATOM 3372 C C . ARG A 1 440 ? -16.525 -5.185 21.119 1.00 94.56 440 ARG A C 1
ATOM 3374 O O . ARG A 1 440 ? -16.922 -4.229 21.787 1.00 94.56 440 ARG A O 1
ATOM 3381 N N . VAL A 1 441 ? -15.717 -5.050 20.074 1.00 96.44 441 VAL A N 1
ATOM 3382 C CA . VAL A 1 441 ? -15.129 -3.771 19.668 1.00 96.44 441 VAL A CA 1
ATOM 3383 C C . VAL A 1 441 ? -15.355 -3.555 18.174 1.00 96.44 441 VAL A C 1
ATOM 3385 O O . VAL A 1 441 ? -15.427 -4.498 17.397 1.00 96.44 441 VAL A O 1
ATOM 3388 N N . SER A 1 442 ? -15.544 -2.309 17.758 1.00 94.81 442 SER A N 1
ATOM 3389 C CA . SER A 1 442 ? -15.641 -1.939 16.346 1.00 94.81 442 SER A CA 1
ATOM 3390 C C . SER A 1 442 ? -14.980 -0.586 16.116 1.00 94.81 442 SER A C 1
ATOM 3392 O O . SER A 1 442 ? -14.897 0.234 17.033 1.00 94.81 442 SER A O 1
ATOM 3394 N N . VAL A 1 443 ? -14.495 -0.359 14.896 1.00 96.19 443 VAL A N 1
ATOM 3395 C CA . VAL A 1 443 ? -13.992 0.944 14.441 1.00 96.19 443 VAL A CA 1
ATOM 3396 C C . VAL A 1 443 ? -15.051 1.525 13.509 1.00 96.19 443 VAL A C 1
ATOM 3398 O O . VAL A 1 443 ? -15.232 0.990 12.415 1.00 96.19 443 VAL A O 1
ATOM 3401 N N . PRO A 1 444 ? -15.792 2.562 13.928 1.00 93.75 444 PRO A N 1
ATOM 3402 C CA . PRO A 1 444 ? -16.869 3.091 13.114 1.00 93.75 444 PRO A CA 1
ATOM 3403 C C . PRO A 1 444 ? -16.385 3.833 11.872 1.00 93.75 444 PRO A C 1
ATOM 3405 O O . PRO A 1 444 ? -15.351 4.506 11.889 1.00 93.75 444 PRO A O 1
ATOM 3408 N N . GLU A 1 445 ? -17.193 3.791 10.817 1.00 92.50 445 GLU A N 1
ATOM 3409 C CA . GLU A 1 445 ? -16.993 4.593 9.612 1.00 92.50 445 GLU A CA 1
ATOM 3410 C C . GLU A 1 445 ? -17.710 5.948 9.694 1.00 92.50 445 GLU A C 1
ATOM 3412 O O . GLU A 1 445 ? -18.657 6.163 10.457 1.00 92.50 445 GLU A O 1
ATOM 3417 N N . HIS A 1 446 ? -17.262 6.902 8.878 1.00 92.38 446 HIS A N 1
ATOM 3418 C CA . HIS A 1 446 ? -17.890 8.217 8.807 1.00 92.38 446 HIS A CA 1
ATOM 3419 C C . HIS A 1 446 ? -19.347 8.108 8.332 1.00 92.38 446 HIS A C 1
ATOM 3421 O O . HIS A 1 446 ? -19.627 7.496 7.309 1.00 92.38 446 HIS A O 1
ATOM 3427 N N . LEU A 1 447 ? -20.259 8.756 9.062 1.00 93.06 447 LEU A N 1
ATOM 3428 C CA . LEU A 1 447 ? -21.721 8.716 8.905 1.00 93.06 447 LEU A CA 1
ATOM 3429 C C . LEU A 1 447 ? -22.394 7.392 9.277 1.00 93.06 447 LEU A C 1
ATOM 3431 O O . LEU A 1 447 ? -23.632 7.337 9.258 1.00 93.06 447 LEU A O 1
ATOM 3435 N N . GLN A 1 448 ? -21.633 6.378 9.698 1.00 92.94 448 GLN A N 1
ATOM 3436 C CA . GLN A 1 448 ? -22.203 5.132 10.192 1.00 92.94 448 GLN A CA 1
ATOM 3437 C C . GLN A 1 448 ? -23.153 5.414 11.358 1.00 92.94 448 GLN A C 1
ATOM 3439 O O . GLN A 1 448 ? -22.922 6.294 12.193 1.00 92.94 448 GLN A O 1
ATOM 3444 N N . SER A 1 449 ? -24.252 4.667 11.395 1.00 93.88 449 SER A N 1
ATOM 3445 C CA . SER A 1 449 ? -25.226 4.716 12.477 1.00 93.88 449 SER A CA 1
ATOM 3446 C C . SER A 1 449 ? -25.394 3.341 13.101 1.00 93.88 449 SER A C 1
ATOM 3448 O O . SER A 1 449 ? -25.524 2.355 12.382 1.00 93.88 449 SER A O 1
ATOM 3450 N N . VAL A 1 450 ? -25.463 3.295 14.426 1.00 93.38 450 VAL A N 1
ATOM 3451 C CA . VAL A 1 450 ? -25.638 2.069 15.206 1.00 93.38 450 VAL A CA 1
ATOM 3452 C C . VAL A 1 450 ? -26.806 2.228 16.175 1.00 93.38 450 VAL A C 1
ATOM 3454 O O . VAL A 1 450 ? -26.985 3.282 16.793 1.00 93.38 450 VAL A O 1
ATOM 3457 N N . ASN A 1 451 ? -27.627 1.187 16.288 1.00 91.44 451 ASN A N 1
ATOM 3458 C CA . ASN A 1 451 ? -28.677 1.123 17.298 1.00 91.44 451 ASN A CA 1
ATOM 3459 C C . ASN A 1 451 ? -28.075 0.568 18.592 1.00 91.44 451 ASN A C 1
ATOM 3461 O O . ASN A 1 451 ? -27.358 -0.427 18.569 1.00 91.44 451 ASN A O 1
ATOM 3465 N N . LEU A 1 452 ? -28.363 1.233 19.704 1.00 88.50 452 LEU A N 1
ATOM 3466 C CA . LEU A 1 452 ? -27.973 0.822 21.046 1.00 88.50 452 LEU A CA 1
ATOM 3467 C C . LEU A 1 452 ? -29.217 0.204 21.698 1.00 88.50 452 LEU A C 1
ATOM 3469 O O . LEU A 1 452 ? -30.137 0.939 22.087 1.00 88.50 452 LEU A O 1
ATOM 3473 N N . GLU A 1 453 ? -29.284 -1.125 21.721 1.00 71.88 453 GLU A N 1
ATOM 3474 C CA . GLU A 1 453 ? -30.375 -1.893 22.328 1.00 71.88 453 GLU A CA 1
ATOM 3475 C C . GLU A 1 453 ? -30.123 -2.038 23.838 1.00 71.88 453 GLU A C 1
ATOM 3477 O O . GLU A 1 453 ? -28.992 -2.237 24.279 1.00 71.88 453 GLU A O 1
ATOM 3482 N N . GLY A 1 454 ? -31.160 -1.840 24.653 1.00 52.81 454 GLY A N 1
ATOM 3483 C CA . GLY A 1 454 ? -31.045 -1.949 26.108 1.00 52.81 454 GLY A CA 1
ATOM 3484 C C . GLY A 1 454 ? -30.786 -3.391 26.550 1.00 52.81 454 GLY A C 1
ATOM 3485 O O . GLY A 1 454 ? -31.132 -4.338 25.847 1.00 52.81 454 GLY A O 1
ATOM 3486 N N . SER A 1 455 ? -30.195 -3.555 27.732 1.00 38.50 455 SER A N 1
ATOM 3487 C CA . SER A 1 455 ? -29.902 -4.848 28.351 1.00 38.50 455 SER A CA 1
ATOM 3488 C C . SER A 1 455 ? -31.172 -5.681 28.585 1.00 38.50 455 SER A C 1
ATOM 3490 O O . SER A 1 455 ? -31.864 -5.542 29.591 1.00 38.50 455 SER A O 1
ATOM 3492 N N . ALA A 1 456 ? -31.457 -6.601 27.666 1.00 29.48 456 ALA A N 1
ATOM 3493 C CA . ALA A 1 456 ? -32.282 -7.778 27.918 1.00 29.48 456 ALA A CA 1
ATOM 3494 C C . ALA A 1 456 ? -31.389 -9.029 27.823 1.00 29.48 456 ALA A C 1
ATOM 3496 O O . ALA A 1 456 ? -30.500 -9.076 26.967 1.00 29.48 456 ALA A O 1
ATOM 3497 N N . PRO A 1 457 ? -31.562 -10.028 28.709 1.00 32.44 457 PRO A N 1
ATOM 3498 C CA . PRO A 1 457 ? -30.691 -11.195 28.755 1.00 32.44 457 PRO A CA 1
ATOM 3499 C C . PRO A 1 457 ? -30.771 -11.975 27.442 1.00 32.44 457 PRO A C 1
ATOM 3501 O O . PRO A 1 457 ? -31.847 -12.140 26.868 1.00 32.44 457 PRO A O 1
ATOM 3504 N N . ALA A 1 458 ? -29.603 -12.430 26.986 1.00 33.69 458 ALA A N 1
ATOM 3505 C CA . ALA A 1 458 ? -29.396 -13.129 25.729 1.00 33.69 458 ALA A CA 1
ATOM 3506 C C . ALA A 1 458 ? -30.406 -14.271 25.536 1.00 33.69 458 ALA A C 1
ATOM 3508 O O . ALA A 1 458 ? -30.297 -15.329 26.153 1.00 33.69 458 ALA A O 1
ATOM 3509 N N . SER A 1 459 ? -31.373 -14.049 24.647 1.00 27.78 459 SER A N 1
ATOM 3510 C CA . SER A 1 459 ? -32.096 -15.126 23.985 1.00 27.78 459 SER A CA 1
ATOM 3511 C C . SER A 1 459 ? -31.204 -15.648 22.870 1.00 27.78 459 SER A C 1
ATOM 3513 O O . SER A 1 459 ? -30.708 -14.867 22.056 1.00 27.78 459 SER A O 1
ATOM 3515 N N . GLU A 1 460 ? -31.009 -16.963 22.851 1.00 30.11 460 GLU A N 1
ATOM 3516 C CA . GLU A 1 460 ? -30.329 -17.706 21.795 1.00 30.11 460 GLU A CA 1
ATOM 3517 C C . GLU A 1 460 ? -30.726 -17.174 20.415 1.00 30.11 460 GLU A C 1
ATOM 3519 O O . GLU A 1 460 ? -31.910 -17.048 20.087 1.00 30.11 460 GLU A O 1
ATOM 3524 N N . ALA A 1 461 ? -29.715 -16.816 19.623 1.00 29.67 461 ALA A N 1
ATOM 3525 C CA . ALA A 1 461 ? -29.908 -16.371 18.259 1.00 29.67 461 ALA A CA 1
ATOM 3526 C C . ALA A 1 461 ? -30.549 -17.508 17.457 1.00 29.67 461 ALA A C 1
ATOM 3528 O O . ALA A 1 461 ? -29.923 -18.536 17.197 1.00 29.67 461 ALA A O 1
ATOM 3529 N N . ALA A 1 462 ? -31.796 -17.299 17.042 1.00 28.50 462 ALA A N 1
ATOM 3530 C CA . ALA A 1 462 ? -32.386 -18.065 15.959 1.00 28.50 462 ALA A CA 1
ATOM 3531 C C . ALA A 1 462 ? -31.493 -17.933 14.703 1.00 28.50 462 ALA A C 1
ATOM 3533 O O . ALA A 1 462 ? -30.924 -16.859 14.467 1.00 28.50 462 ALA A O 1
ATOM 3534 N N . PRO A 1 463 ? -31.347 -18.993 13.890 1.00 27.77 463 PRO A N 1
ATOM 3535 C CA . PRO A 1 463 ? -30.508 -18.941 12.702 1.00 27.77 463 PRO A CA 1
ATOM 3536 C C . PRO A 1 463 ? -31.024 -17.869 11.733 1.00 27.77 463 PRO A C 1
ATOM 3538 O O . PRO A 1 463 ? -32.216 -17.820 11.421 1.00 27.77 463 PRO A O 1
ATOM 3541 N N . ARG A 1 464 ? -30.121 -16.997 11.261 1.00 37.03 464 ARG A N 1
ATOM 3542 C CA . ARG A 1 464 ? -30.420 -16.025 10.197 1.00 37.03 464 ARG A CA 1
ATOM 3543 C C . ARG A 1 464 ? -30.819 -16.792 8.926 1.00 37.03 464 ARG A C 1
ATOM 3545 O O . ARG A 1 464 ? -30.123 -17.748 8.581 1.00 37.03 464 ARG A O 1
ATOM 3552 N N . PRO A 1 465 ? -31.885 -16.401 8.206 1.00 36.12 465 PRO A N 1
ATOM 3553 C CA . PRO A 1 465 ? -32.208 -17.022 6.928 1.00 36.12 465 PRO A CA 1
ATOM 3554 C C . PRO A 1 465 ? -31.096 -16.716 5.916 1.00 36.12 465 PRO A C 1
ATOM 3556 O O . PRO A 1 465 ? -30.784 -15.553 5.663 1.00 36.12 465 PRO A O 1
ATOM 3559 N N . SER A 1 466 ? -30.492 -17.757 5.342 1.00 44.97 466 SER A N 1
ATOM 3560 C CA . SER A 1 466 ? -29.578 -17.636 4.206 1.00 44.97 466 SER A CA 1
ATOM 3561 C C . SER A 1 466 ? -30.349 -17.073 3.011 1.00 44.97 466 SER A C 1
ATOM 3563 O O . SER A 1 466 ? -31.253 -17.736 2.504 1.00 44.97 466 SER A O 1
ATOM 3565 N N . GLN A 1 467 ? -30.035 -15.856 2.565 1.00 67.06 467 GLN A N 1
ATOM 3566 C CA . GLN A 1 467 ? -30.659 -15.297 1.365 1.00 67.06 467 GLN A CA 1
ATOM 3567 C C . GLN A 1 467 ? -29.887 -15.772 0.129 1.00 67.06 467 GLN A C 1
ATOM 3569 O O . GLN A 1 467 ? -28.845 -15.218 -0.221 1.00 67.06 467 GLN A O 1
ATOM 3574 N N . THR A 1 468 ? -30.371 -16.848 -0.489 1.00 81.00 468 THR A N 1
ATOM 3575 C CA . THR A 1 468 ? -29.848 -17.388 -1.747 1.00 81.00 468 THR A CA 1
ATOM 3576 C C . THR A 1 468 ? -30.353 -16.577 -2.945 1.00 81.00 468 THR A C 1
ATOM 3578 O O . THR A 1 468 ? -31.481 -16.082 -2.954 1.00 81.00 468 THR A O 1
ATOM 3581 N N . LEU A 1 469 ? -29.514 -16.426 -3.973 1.00 90.06 469 LEU A N 1
ATOM 3582 C CA . LEU A 1 469 ? -29.870 -15.835 -5.270 1.00 90.06 469 LEU A CA 1
ATOM 3583 C C . LEU A 1 469 ? -29.657 -16.859 -6.382 1.00 90.06 469 LEU A C 1
ATOM 3585 O O . LEU A 1 469 ? -28.774 -17.704 -6.273 1.00 90.06 469 LEU A O 1
ATOM 3589 N N . ARG A 1 470 ? -30.422 -16.763 -7.472 1.00 92.44 470 ARG A N 1
ATOM 3590 C CA . ARG A 1 470 ? -30.257 -17.636 -8.644 1.00 92.44 470 ARG A CA 1
ATOM 3591 C C . ARG A 1 470 ? -29.251 -17.056 -9.625 1.00 92.44 470 ARG A C 1
ATOM 3593 O O . ARG A 1 470 ? -29.356 -15.890 -10.003 1.00 92.44 470 ARG A O 1
ATOM 3600 N N . LEU A 1 471 ? -28.288 -17.858 -10.051 1.00 94.44 471 LEU A N 1
ATOM 3601 C CA . LEU A 1 471 ? -27.283 -17.436 -11.019 1.00 94.44 471 LEU A CA 1
ATOM 3602 C C . LEU A 1 471 ? -27.885 -17.281 -12.419 1.00 94.44 471 LEU A C 1
ATOM 3604 O O . LEU A 1 471 ? -28.620 -18.149 -12.881 1.00 94.44 471 LEU A O 1
ATOM 3608 N N . HIS A 1 472 ? -27.538 -16.185 -13.095 1.00 93.44 472 HIS A N 1
ATOM 3609 C CA . HIS A 1 472 ? -27.937 -15.911 -14.474 1.00 93.44 472 HIS A CA 1
ATOM 3610 C C . HIS A 1 472 ? -26.733 -15.543 -15.342 1.00 93.44 472 HIS A C 1
ATOM 3612 O O . HIS A 1 472 ? -25.992 -14.605 -15.018 1.00 93.44 472 HIS A O 1
ATOM 3618 N N . ARG A 1 473 ? -26.517 -16.255 -16.453 1.00 92.62 473 ARG A N 1
ATOM 3619 C CA . ARG A 1 473 ? -25.351 -16.024 -17.311 1.00 92.62 473 ARG A CA 1
ATOM 3620 C C . ARG A 1 473 ? -25.560 -14.837 -18.237 1.00 92.62 473 ARG A C 1
ATOM 3622 O O . ARG A 1 473 ? -26.223 -14.916 -19.263 1.00 92.62 473 ARG A O 1
ATOM 3629 N N . ILE A 1 474 ? -24.888 -13.743 -17.899 1.00 90.38 474 ILE A N 1
ATOM 3630 C CA . ILE A 1 474 ? -24.960 -12.466 -18.621 1.00 90.38 474 ILE A CA 1
ATOM 3631 C C . ILE A 1 474 ? -23.943 -12.331 -19.770 1.00 90.38 474 ILE A C 1
ATOM 3633 O O . ILE A 1 474 ? -24.042 -11.396 -20.559 1.00 90.38 474 ILE A O 1
ATOM 3637 N N . GLY A 1 475 ? -22.942 -13.217 -19.859 1.00 89.94 475 GLY A N 1
ATOM 3638 C CA . GLY A 1 475 ? -21.959 -13.228 -20.953 1.00 89.94 475 GLY A CA 1
ATOM 3639 C C . GLY A 1 475 ? -20.925 -12.092 -20.937 1.00 89.94 475 GLY A C 1
ATOM 3640 O O . GLY A 1 475 ? -20.333 -11.791 -21.973 1.00 89.94 475 GLY A O 1
ATOM 3641 N N . ILE A 1 476 ? -20.709 -11.427 -19.794 1.00 92.38 476 ILE A N 1
ATOM 3642 C CA . ILE A 1 476 ? -19.750 -10.317 -19.681 1.00 92.38 476 ILE A CA 1
ATOM 3643 C C . ILE A 1 476 ? -18.344 -10.855 -19.389 1.00 92.38 476 ILE A C 1
ATOM 3645 O O . ILE A 1 476 ? -18.086 -11.410 -18.318 1.00 92.38 476 ILE A O 1
ATOM 3649 N N . ASP A 1 477 ? -17.411 -10.622 -20.314 1.00 86.06 477 ASP A N 1
ATOM 3650 C CA . ASP A 1 477 ? -15.991 -10.914 -20.115 1.00 86.06 477 ASP A CA 1
ATOM 3651 C C . ASP A 1 477 ? -15.267 -9.727 -19.462 1.00 86.06 477 ASP A C 1
ATOM 3653 O O . ASP A 1 477 ? -14.945 -8.724 -20.098 1.00 86.06 477 ASP A O 1
ATOM 3657 N N . THR A 1 478 ? -14.987 -9.855 -18.167 1.00 84.44 478 THR A N 1
ATOM 3658 C CA . THR A 1 478 ? -14.144 -8.931 -17.386 1.00 84.44 478 THR A CA 1
ATOM 3659 C C . THR A 1 478 ? -12.677 -9.377 -17.375 1.00 84.44 478 THR A C 1
ATOM 3661 O O . THR A 1 478 ? -11.899 -9.022 -16.485 1.00 84.44 478 THR A O 1
ATOM 3664 N N . TYR A 1 479 ? -12.292 -10.182 -18.368 1.00 76.19 479 TYR A N 1
ATOM 3665 C CA . TYR A 1 479 ? -10.998 -10.820 -18.537 1.00 76.19 479 TYR A CA 1
ATOM 3666 C C . TYR A 1 479 ? -10.674 -11.826 -17.423 1.00 76.19 479 TYR A C 1
ATOM 3668 O O . TYR A 1 479 ? -10.891 -13.028 -17.578 1.00 76.19 479 TYR A O 1
ATOM 3676 N N . GLN A 1 480 ? -10.139 -11.360 -16.294 1.00 73.00 480 GLN A N 1
ATOM 3677 C CA . GLN A 1 480 ? -9.737 -12.222 -15.176 1.00 73.00 480 GLN A CA 1
ATOM 3678 C C . GLN A 1 480 ? -10.207 -11.706 -13.808 1.00 73.00 480 GLN A C 1
ATOM 3680 O O . GLN A 1 480 ? -9.833 -12.291 -12.789 1.00 73.00 480 GLN A O 1
ATOM 3685 N N . GLU A 1 481 ? -10.995 -10.627 -13.765 1.00 81.94 481 GLU A N 1
ATOM 3686 C CA . GLU A 1 481 ? -11.553 -10.085 -12.523 1.00 81.94 481 GLU A CA 1
ATOM 3687 C C . GLU A 1 481 ? -12.927 -10.711 -12.233 1.00 81.94 481 GLU A C 1
ATOM 3689 O O . GLU A 1 481 ? -13.843 -10.558 -13.046 1.00 81.94 481 GLU A O 1
ATOM 3694 N N . PRO A 1 482 ? -13.119 -11.409 -11.102 1.00 90.19 482 PRO A N 1
ATOM 3695 C CA . PRO A 1 482 ? -14.440 -11.873 -10.699 1.00 90.19 482 PRO A CA 1
ATOM 3696 C C . PRO A 1 482 ? -15.344 -10.674 -10.394 1.00 90.19 482 PRO A C 1
ATOM 3698 O O . PRO A 1 482 ? -15.050 -9.872 -9.507 1.00 90.19 482 PRO A O 1
ATOM 3701 N N . VAL A 1 483 ? -16.445 -10.551 -11.132 1.00 93.25 483 VAL A N 1
ATOM 3702 C CA . VAL A 1 483 ? -17.420 -9.471 -10.960 1.00 93.25 483 VAL A CA 1
ATOM 3703 C C . VAL A 1 483 ? -18.804 -10.067 -10.752 1.00 93.25 483 VAL A C 1
ATOM 3705 O O . VAL A 1 483 ? -19.209 -10.984 -11.467 1.00 93.25 483 VAL A O 1
ATOM 3708 N N . LEU A 1 484 ? -19.510 -9.527 -9.764 1.00 94.69 484 LEU A N 1
ATOM 3709 C CA . LEU A 1 484 ? -20.900 -9.824 -9.451 1.00 94.69 484 LEU A CA 1
ATOM 3710 C C . LEU A 1 484 ? -21.766 -8.659 -9.929 1.00 94.69 484 LEU A C 1
ATOM 3712 O O . LEU A 1 484 ? -21.439 -7.503 -9.687 1.00 94.69 484 LEU A O 1
ATOM 3716 N N . PHE A 1 485 ? -22.886 -8.961 -10.568 1.00 94.44 485 PHE A N 1
ATOM 3717 C CA . PHE A 1 485 ? -23.882 -7.999 -11.007 1.00 94.44 485 PHE A CA 1
ATOM 3718 C C . PHE A 1 485 ? -25.193 -8.268 -10.277 1.00 94.44 485 PHE A C 1
ATOM 3720 O O . PHE A 1 485 ? -25.742 -9.366 -10.365 1.00 94.44 485 PHE A O 1
ATOM 3727 N N . LEU A 1 486 ? -25.700 -7.264 -9.565 1.00 92.81 486 LEU A N 1
ATOM 3728 C CA . LEU A 1 486 ? -26.995 -7.321 -8.881 1.00 92.81 486 LEU A CA 1
ATOM 3729 C C . LEU A 1 486 ? -27.811 -6.086 -9.209 1.00 92.81 486 LEU A C 1
ATOM 3731 O O . LEU A 1 486 ? -27.264 -5.034 -9.528 1.00 92.81 486 LEU A O 1
ATOM 3735 N N . ARG A 1 487 ? -29.131 -6.164 -9.080 1.00 89.38 487 ARG A N 1
ATOM 3736 C CA . ARG A 1 487 ? -29.934 -4.943 -9.086 1.00 89.38 487 ARG A CA 1
ATOM 3737 C C . ARG A 1 487 ? -29.716 -4.147 -7.806 1.00 89.38 487 ARG A C 1
ATOM 3739 O O . ARG A 1 487 ? -29.588 -4.721 -6.729 1.00 89.38 487 ARG A O 1
ATOM 3746 N N . SER A 1 488 ? -29.742 -2.822 -7.911 1.00 79.88 488 SER A N 1
ATOM 3747 C CA . SER A 1 488 ? -29.658 -1.930 -6.744 1.00 79.88 488 SER A CA 1
ATOM 3748 C C . SER A 1 488 ? -30.837 -2.089 -5.773 1.00 79.88 488 SER A C 1
ATOM 3750 O O . SER A 1 488 ? -30.717 -1.767 -4.593 1.00 79.88 488 SER A O 1
ATOM 3752 N N . ASP A 1 489 ? -31.977 -2.596 -6.246 1.00 81.81 489 ASP A N 1
ATOM 3753 C CA . ASP A 1 489 ? -33.159 -2.906 -5.441 1.00 81.81 489 ASP A CA 1
ATOM 3754 C C . ASP A 1 489 ? -33.247 -4.374 -4.994 1.00 81.81 489 ASP A C 1
ATOM 3756 O O . ASP A 1 489 ? -34.230 -4.737 -4.347 1.00 81.81 489 ASP A O 1
ATOM 3760 N N . CYS A 1 490 ? -32.219 -5.188 -5.266 1.00 80.81 490 CYS A N 1
ATOM 3761 C CA . CYS A 1 490 ? -32.130 -6.563 -4.782 1.00 80.81 490 CYS A CA 1
ATOM 3762 C C . CYS A 1 490 ? -32.240 -6.600 -3.242 1.00 80.81 490 CYS A C 1
ATOM 3764 O O . CYS A 1 490 ? -31.512 -5.862 -2.563 1.00 80.81 490 CYS A O 1
ATOM 3766 N N . PRO A 1 491 ? -33.104 -7.460 -2.663 1.00 73.81 491 PRO A N 1
ATOM 3767 C CA . PRO A 1 491 ? -33.254 -7.592 -1.214 1.00 73.81 491 PRO A CA 1
ATOM 3768 C C . PRO A 1 491 ? -31.930 -7.846 -0.488 1.00 73.81 491 PRO A C 1
ATOM 3770 O O . PRO A 1 491 ? -31.703 -7.243 0.557 1.00 73.81 491 PRO A O 1
ATOM 3773 N N . VAL A 1 492 ? -31.034 -8.635 -1.094 1.00 74.94 492 VAL A N 1
ATOM 3774 C CA . VAL A 1 492 ? -29.714 -8.959 -0.530 1.00 74.94 492 VAL A CA 1
ATOM 3775 C C . VAL A 1 492 ? -28.803 -7.731 -0.478 1.00 74.94 492 VAL A C 1
ATOM 3777 O O . VAL A 1 492 ? -28.121 -7.516 0.519 1.00 74.94 492 VAL A O 1
ATOM 3780 N N . CYS A 1 493 ? -28.826 -6.864 -1.500 1.00 68.88 493 CYS A N 1
ATOM 3781 C CA . CYS A 1 493 ? -28.082 -5.599 -1.462 1.00 68.88 493 CYS A CA 1
ATOM 3782 C C . CYS A 1 493 ? -28.569 -4.692 -0.326 1.00 68.88 493 CYS A C 1
ATOM 3784 O O . CYS A 1 493 ? -27.761 -4.052 0.341 1.00 68.88 493 CYS A O 1
ATOM 3786 N N . ARG A 1 494 ? -29.885 -4.655 -0.075 1.00 69.50 494 ARG A N 1
ATOM 3787 C CA . ARG A 1 494 ? -30.476 -3.829 0.989 1.00 69.50 494 ARG A CA 1
ATOM 3788 C C . ARG A 1 494 ? -30.247 -4.399 2.385 1.00 69.50 494 ARG A C 1
ATOM 3790 O O . ARG A 1 494 ? -30.035 -3.619 3.307 1.00 69.50 494 ARG A O 1
ATOM 3797 N N . SER A 1 495 ? -30.322 -5.720 2.554 1.00 68.56 495 SER A N 1
ATOM 3798 C CA . SER A 1 495 ? -30.152 -6.363 3.861 1.00 68.56 495 SER A CA 1
ATOM 3799 C C . SER A 1 495 ? -28.695 -6.399 4.306 1.00 68.56 495 SER A C 1
ATOM 3801 O O . SER A 1 495 ? -28.421 -6.150 5.475 1.00 68.56 495 SER A O 1
ATOM 3803 N N . GLU A 1 496 ? -27.771 -6.668 3.380 1.00 71.44 496 GLU A N 1
ATOM 3804 C CA . GLU A 1 496 ? -26.336 -6.773 3.671 1.00 71.44 496 GLU A CA 1
ATOM 3805 C C . GLU A 1 496 ? -25.587 -5.442 3.498 1.00 71.44 496 GLU A C 1
ATOM 3807 O O . GLU A 1 496 ? -24.407 -5.354 3.835 1.00 71.44 496 GLU A O 1
ATOM 3812 N N . GLY A 1 497 ? -26.251 -4.402 2.977 1.00 70.19 497 GLY A N 1
ATOM 3813 C CA . GLY A 1 497 ? -25.649 -3.086 2.748 1.00 70.19 497 GLY A CA 1
ATOM 3814 C C . GLY A 1 497 ? -24.612 -3.068 1.623 1.00 70.19 497 GLY A C 1
ATOM 3815 O O . GLY A 1 497 ? -23.685 -2.263 1.662 1.00 70.19 497 GLY A O 1
ATOM 3816 N N . PHE A 1 498 ? -24.726 -3.963 0.637 1.00 79.38 498 PHE A N 1
ATOM 3817 C CA . PHE A 1 498 ? -23.803 -3.983 -0.494 1.00 79.38 498 PHE A CA 1
ATOM 3818 C C . PHE A 1 498 ? -24.058 -2.802 -1.439 1.00 79.38 498 PHE A C 1
ATOM 3820 O O . PHE A 1 498 ? -25.163 -2.629 -1.959 1.00 79.38 498 PHE A O 1
ATOM 3827 N N . GLU A 1 499 ? -23.007 -2.037 -1.723 1.00 80.38 499 GLU A N 1
ATOM 3828 C CA . GLU A 1 499 ? -23.004 -0.934 -2.680 1.00 80.38 499 GLU A CA 1
ATOM 3829 C C . GLU A 1 499 ? -22.215 -1.313 -3.942 1.00 80.38 499 GLU A C 1
ATOM 3831 O O . GLU A 1 499 ? -21.492 -2.313 -3.997 1.00 80.38 499 GLU A O 1
ATOM 3836 N N . SER A 1 500 ? -22.341 -0.518 -5.007 1.00 81.81 500 SER A N 1
ATOM 3837 C CA . SER A 1 500 ? -21.483 -0.727 -6.175 1.00 81.81 500 SER A CA 1
ATOM 3838 C C . SER A 1 500 ? -20.015 -0.562 -5.766 1.00 81.81 500 SER A C 1
ATOM 3840 O O . SER A 1 500 ? -19.662 0.373 -5.060 1.00 81.81 500 SER A O 1
ATOM 3842 N N . GLN A 1 501 ? -19.163 -1.444 -6.275 1.00 83.50 501 GLN A N 1
ATOM 3843 C CA . GLN A 1 501 ? -17.751 -1.646 -5.937 1.00 83.50 501 GLN A CA 1
ATOM 3844 C C . GLN A 1 501 ? -17.473 -2.315 -4.581 1.00 83.50 501 GLN A C 1
ATOM 3846 O O . GLN A 1 501 ? -16.305 -2.531 -4.256 1.00 83.50 501 GLN A O 1
ATOM 3851 N N . SER A 1 502 ? -18.494 -2.726 -3.817 1.00 84.12 502 SER A N 1
ATOM 3852 C CA . SER A 1 502 ? -18.281 -3.572 -2.636 1.00 84.12 502 SER A CA 1
ATOM 3853 C C . SER A 1 502 ? -17.633 -4.908 -3.017 1.00 84.12 502 SER A C 1
ATOM 3855 O O . SER A 1 502 ? -17.929 -5.489 -4.062 1.00 84.12 502 SER A O 1
ATOM 3857 N N . ARG A 1 503 ? -16.763 -5.427 -2.146 1.00 87.69 503 ARG A N 1
ATOM 3858 C CA . ARG A 1 503 ? -16.220 -6.787 -2.260 1.00 87.69 503 ARG A CA 1
ATOM 3859 C C . ARG A 1 503 ? -17.211 -7.759 -1.629 1.00 87.69 503 ARG A C 1
ATOM 3861 O O . ARG A 1 503 ? -17.601 -7.570 -0.483 1.00 87.69 503 ARG A O 1
ATOM 3868 N N . VAL A 1 504 ? -17.602 -8.795 -2.364 1.00 89.25 504 VAL A N 1
ATOM 3869 C CA . VAL A 1 504 ? -18.611 -9.774 -1.939 1.00 89.25 504 VAL A CA 1
ATOM 3870 C C . VAL A 1 504 ? -18.047 -11.177 -2.103 1.00 89.25 504 VAL A C 1
ATOM 3872 O O . VAL A 1 504 ? -17.509 -11.513 -3.158 1.00 89.25 504 VAL A O 1
ATOM 3875 N N . LYS A 1 505 ? -18.162 -12.009 -1.068 1.00 90.88 505 LYS A N 1
ATOM 3876 C CA . LYS A 1 505 ? -17.838 -13.434 -1.135 1.00 90.88 505 LYS A CA 1
ATOM 3877 C C . LYS A 1 505 ? -19.064 -14.190 -1.637 1.00 90.88 505 LYS A C 1
ATOM 3879 O O . LYS A 1 505 ? -20.118 -14.174 -1.008 1.00 90.88 505 LYS A O 1
ATOM 3884 N N . LEU A 1 506 ? -18.910 -14.842 -2.781 1.00 92.19 506 LEU A N 1
ATOM 3885 C CA . LEU A 1 506 ? -19.878 -15.764 -3.363 1.00 92.19 506 LEU A CA 1
ATOM 3886 C C . LEU A 1 506 ? -19.528 -17.174 -2.904 1.00 92.19 506 LEU A C 1
ATOM 3888 O O . LEU A 1 506 ? -18.369 -17.562 -3.045 1.00 92.19 506 LEU A O 1
ATOM 3892 N N . SER A 1 507 ? -20.498 -17.931 -2.396 1.00 91.31 507 SER A N 1
ATOM 3893 C CA . SER A 1 507 ? -20.317 -19.343 -2.036 1.00 91.31 507 SER A CA 1
ATOM 3894 C C . SER A 1 507 ? -21.342 -20.223 -2.750 1.00 91.31 507 SER A C 1
ATOM 3896 O O . SER A 1 507 ? -22.548 -19.983 -2.652 1.00 91.31 507 SER A O 1
ATOM 3898 N N . LEU A 1 508 ? -20.844 -21.235 -3.463 1.00 92.12 508 LEU A N 1
ATOM 3899 C CA . LEU A 1 508 ? -21.612 -22.186 -4.266 1.00 92.12 508 LEU A CA 1
ATOM 3900 C C . LEU A 1 508 ? -21.006 -23.585 -4.101 1.00 92.12 508 LEU A C 1
ATOM 3902 O O . LEU A 1 508 ? -19.828 -23.771 -4.395 1.00 92.12 508 LEU A O 1
ATOM 3906 N N . ASP A 1 509 ? -21.787 -24.553 -3.617 1.00 87.12 509 ASP A N 1
ATOM 3907 C CA . ASP A 1 509 ? -21.395 -25.971 -3.502 1.00 87.12 509 ASP A CA 1
ATOM 3908 C C . ASP A 1 509 ? -20.010 -26.208 -2.856 1.00 87.12 509 ASP A C 1
ATOM 3910 O O . ASP A 1 509 ? -19.212 -27.037 -3.292 1.00 87.12 509 ASP A O 1
ATOM 3914 N N . GLY A 1 510 ? -19.694 -25.441 -1.804 1.00 80.94 510 GLY A N 1
ATOM 3915 C CA . GLY A 1 510 ? -18.416 -25.520 -1.079 1.00 80.94 510 GLY A CA 1
ATOM 3916 C C . GLY A 1 510 ? -17.238 -24.807 -1.756 1.00 80.94 510 GLY A C 1
ATOM 3917 O O . GLY A 1 510 ? -16.158 -24.727 -1.172 1.00 80.94 510 GLY A O 1
ATOM 3918 N N . ARG A 1 511 ? -17.435 -24.240 -2.950 1.00 88.44 511 ARG A N 1
ATOM 3919 C CA . ARG A 1 511 ? -16.493 -23.328 -3.607 1.00 88.44 511 ARG A CA 1
ATOM 3920 C C . ARG A 1 511 ? -16.847 -21.890 -3.267 1.00 88.44 511 ARG A C 1
ATOM 3922 O O . ARG A 1 511 ? -18.012 -21.555 -3.060 1.00 88.44 511 ARG A O 1
ATOM 3929 N N . SER A 1 512 ? -15.843 -21.019 -3.243 1.00 90.00 512 SER A N 1
ATOM 3930 C CA . SER A 1 512 ? -16.078 -19.593 -3.042 1.00 90.00 512 SER A CA 1
ATOM 3931 C C . SER A 1 512 ? -15.159 -18.723 -3.879 1.00 90.00 512 SER A C 1
ATOM 3933 O O . SER A 1 512 ? -14.002 -19.078 -4.091 1.00 90.00 512 SER A O 1
ATOM 3935 N N . VAL A 1 513 ? -15.654 -17.557 -4.286 1.00 90.19 513 VAL A N 1
ATOM 3936 C CA . VAL A 1 513 ? -14.860 -16.518 -4.948 1.00 90.19 513 VAL A CA 1
ATOM 3937 C C . VAL A 1 513 ? -15.217 -15.153 -4.369 1.00 90.19 513 VAL A C 1
ATOM 3939 O O . VAL A 1 513 ? -16.382 -14.878 -4.087 1.00 90.19 513 VAL A O 1
ATOM 3942 N N . VAL A 1 514 ? -14.222 -14.286 -4.184 1.00 90.38 514 VAL A N 1
ATOM 3943 C CA . VAL A 1 514 ? -14.466 -12.881 -3.839 1.00 90.38 514 VAL A CA 1
ATOM 3944 C C . VAL A 1 514 ? -14.575 -12.081 -5.133 1.00 90.38 514 VAL A C 1
ATOM 3946 O O . VAL A 1 514 ? -13.646 -12.077 -5.939 1.00 90.38 514 VAL A O 1
ATOM 3949 N N . ALA A 1 515 ? -15.705 -11.408 -5.329 1.00 90.94 515 ALA A N 1
ATOM 3950 C CA . ALA A 1 515 ? -15.997 -10.613 -6.513 1.00 90.94 515 ALA A CA 1
ATOM 3951 C C . ALA A 1 515 ? -16.263 -9.146 -6.169 1.00 90.94 515 ALA A C 1
ATOM 3953 O O . ALA A 1 515 ? -16.730 -8.818 -5.078 1.00 90.94 515 ALA A O 1
ATOM 3954 N N . THR A 1 516 ? -15.981 -8.261 -7.121 1.00 90.56 516 THR A N 1
ATOM 3955 C CA . THR A 1 516 ? -16.381 -6.851 -7.049 1.00 90.56 516 THR A CA 1
ATOM 3956 C C . THR A 1 516 ? -17.840 -6.738 -7.501 1.00 90.56 516 THR A C 1
ATOM 3958 O O . THR A 1 516 ? -18.181 -7.206 -8.585 1.00 90.56 516 THR A O 1
ATOM 3961 N N . LEU A 1 517 ? -18.716 -6.145 -6.690 1.00 91.50 517 LEU A N 1
ATOM 3962 C CA . LEU A 1 517 ? -20.121 -5.935 -7.037 1.00 91.50 517 LEU A CA 1
ATOM 3963 C C . LEU A 1 517 ? -20.283 -4.723 -7.963 1.00 91.50 517 LEU A C 1
ATOM 3965 O O . LEU A 1 517 ? -19.756 -3.656 -7.681 1.00 91.50 517 LEU A O 1
ATOM 3969 N N . TYR A 1 518 ? -21.079 -4.837 -9.019 1.00 92.38 518 TYR A N 1
ATOM 3970 C CA . TYR A 1 518 ? -21.608 -3.709 -9.782 1.00 92.38 518 TYR A CA 1
ATOM 3971 C C . TYR A 1 518 ? -23.127 -3.786 -9.828 1.00 92.38 518 TYR A C 1
ATOM 3973 O O . TYR A 1 518 ? -23.708 -4.856 -10.009 1.00 92.38 518 TYR A O 1
ATOM 3981 N N . THR A 1 519 ? -23.786 -2.642 -9.671 1.00 90.19 519 THR A N 1
ATOM 3982 C CA . THR A 1 519 ? -25.243 -2.599 -9.762 1.00 90.19 519 THR A CA 1
ATOM 3983 C C . THR A 1 519 ? -25.703 -2.464 -11.213 1.00 90.19 519 THR A C 1
ATOM 3985 O O . THR A 1 519 ? -25.111 -1.731 -12.006 1.00 90.19 519 THR A O 1
ATOM 3988 N N . VAL A 1 520 ? -26.767 -3.180 -11.575 1.00 88.81 520 VAL A N 1
ATOM 3989 C CA . VAL A 1 520 ? -27.396 -3.121 -12.901 1.00 88.81 520 VAL A CA 1
ATOM 3990 C C . VAL A 1 520 ? -28.838 -2.644 -12.797 1.00 88.81 520 VAL A C 1
ATOM 3992 O O . VAL A 1 520 ? -29.517 -2.868 -11.795 1.00 88.81 520 VAL A O 1
ATOM 3995 N N . ASN A 1 521 ? -29.317 -1.990 -13.852 1.00 84.19 521 ASN A N 1
ATOM 3996 C CA . ASN A 1 521 ? -30.708 -1.561 -13.947 1.00 84.19 521 ASN A CA 1
ATOM 3997 C C . ASN A 1 521 ? -31.569 -2.650 -14.618 1.00 84.19 521 ASN A C 1
ATOM 3999 O O . ASN A 1 521 ? -31.061 -3.403 -15.457 1.00 84.19 521 ASN A O 1
ATOM 4003 N N . PRO A 1 522 ? -32.877 -2.725 -14.310 1.00 79.19 522 PRO A N 1
ATOM 4004 C CA . PRO A 1 522 ? -33.813 -3.557 -15.064 1.00 79.19 522 PRO A CA 1
ATOM 4005 C C . PRO A 1 522 ? -33.801 -3.214 -16.568 1.00 79.19 522 PRO A C 1
ATOM 4007 O O . PRO A 1 522 ? -33.564 -2.056 -16.922 1.00 79.19 522 PRO A O 1
ATOM 4010 N N . PRO A 1 523 ? -34.088 -4.177 -17.466 1.00 84.00 523 PRO A N 1
ATOM 4011 C CA . PRO A 1 523 ? -34.550 -5.544 -17.200 1.00 84.00 523 PRO A CA 1
ATOM 4012 C C . PRO A 1 523 ? -33.433 -6.607 -17.217 1.00 84.00 523 PRO A C 1
ATOM 4014 O O . PRO A 1 523 ? -33.742 -7.785 -17.338 1.00 84.00 523 PRO A O 1
ATOM 4017 N N . LEU A 1 524 ? -32.151 -6.218 -17.138 1.00 86.12 524 LEU A N 1
ATOM 4018 C CA . LEU A 1 524 ? -31.020 -7.133 -17.373 1.00 86.12 524 LEU A CA 1
ATOM 4019 C C . LEU A 1 524 ? -30.990 -8.347 -16.424 1.00 86.12 524 LEU A C 1
ATOM 4021 O O . LEU A 1 524 ? -30.550 -9.417 -16.824 1.00 86.12 524 LEU A O 1
ATOM 4025 N N . LEU A 1 525 ? -31.447 -8.174 -15.181 1.00 90.38 525 LEU A N 1
ATOM 4026 C CA . LEU A 1 525 ? -31.566 -9.231 -14.174 1.00 90.38 525 LEU A CA 1
ATOM 4027 C C . LEU A 1 525 ? -32.916 -9.139 -13.449 1.00 90.38 525 LEU A C 1
ATOM 4029 O O . LEU A 1 525 ? -33.485 -8.055 -13.291 1.00 90.38 525 LEU A O 1
ATOM 4033 N N . GLY A 1 526 ? -33.424 -10.272 -12.971 1.00 85.50 526 GLY A N 1
ATOM 4034 C CA . GLY A 1 526 ? -34.530 -10.347 -12.015 1.00 85.50 526 GLY A CA 1
ATOM 4035 C C . GLY A 1 526 ? -34.122 -9.936 -10.592 1.00 85.50 526 GLY A C 1
ATOM 4036 O O . GLY A 1 526 ? -32.941 -9.844 -10.272 1.00 85.50 526 GLY A O 1
ATOM 4037 N N . GLU A 1 527 ? -35.102 -9.697 -9.714 1.00 83.81 527 GLU A N 1
ATOM 4038 C CA . GLU A 1 527 ? -34.870 -9.262 -8.315 1.00 83.81 527 GLU A CA 1
ATOM 4039 C C . GLU A 1 527 ? -34.142 -10.300 -7.461 1.00 83.81 527 GLU A C 1
ATOM 4041 O O . GLU A 1 527 ? -33.464 -9.948 -6.500 1.00 83.81 527 GLU A O 1
ATOM 4046 N N . THR A 1 528 ? -34.269 -11.573 -7.827 1.00 86.81 528 THR A N 1
ATOM 4047 C CA . THR A 1 528 ? -33.658 -12.714 -7.140 1.00 86.81 528 THR A CA 1
ATOM 4048 C C . THR A 1 528 ? -32.532 -13.340 -7.960 1.00 86.81 528 THR A C 1
ATOM 4050 O O . THR A 1 528 ? -32.170 -14.491 -7.718 1.00 86.81 528 THR A O 1
ATOM 4053 N N . GLN A 1 529 ? -32.021 -12.626 -8.970 1.00 91.50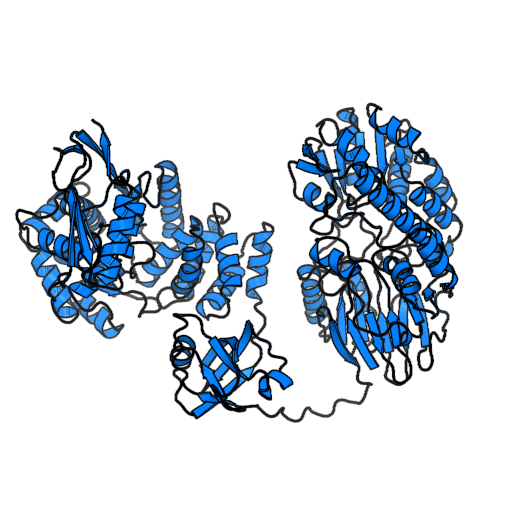 529 GLN A N 1
ATOM 4054 C CA . GLN A 1 529 ? -30.963 -13.115 -9.847 1.00 91.50 529 GLN A CA 1
ATOM 4055 C C . GLN A 1 529 ? -29.631 -12.413 -9.582 1.00 91.50 529 GLN A C 1
ATOM 4057 O O . GLN A 1 529 ? -29.578 -11.208 -9.332 1.00 91.50 529 GLN A O 1
ATOM 4062 N N . ALA A 1 530 ? -28.553 -13.182 -9.692 1.00 93.81 530 ALA A N 1
ATOM 4063 C CA . ALA A 1 530 ? -27.179 -12.714 -9.642 1.00 93.81 530 ALA A CA 1
ATOM 4064 C C . ALA A 1 530 ? -26.485 -13.004 -10.974 1.00 93.81 530 ALA A C 1
ATOM 4066 O O . ALA A 1 530 ? -26.373 -14.156 -11.392 1.00 93.81 530 ALA A O 1
ATOM 4067 N N . GLY A 1 531 ? -26.013 -11.954 -11.642 1.00 94.94 531 GLY A N 1
ATOM 4068 C CA . GLY A 1 531 ? -25.183 -12.087 -12.832 1.00 94.94 531 GLY A CA 1
ATOM 4069 C C . GLY A 1 531 ? -23.718 -12.210 -12.443 1.00 94.94 531 GLY A C 1
ATOM 4070 O O . GLY A 1 531 ? -23.253 -11.477 -11.576 1.00 94.94 531 GLY A O 1
ATOM 4071 N N . LEU A 1 532 ? -22.964 -13.096 -13.084 1.00 95.56 532 LEU A N 1
ATOM 4072 C CA . LEU A 1 532 ? -21.521 -13.213 -12.861 1.00 95.56 532 LEU A CA 1
ATOM 4073 C C . LEU A 1 532 ? -20.763 -12.914 -14.150 1.00 95.56 532 LEU A C 1
ATOM 4075 O O . LEU A 1 532 ? -21.223 -13.250 -15.242 1.00 95.56 532 LEU A O 1
ATOM 4079 N N . SER A 1 533 ? -19.579 -12.314 -14.029 1.00 94.81 533 SER A N 1
ATOM 4080 C CA . SER A 1 533 ? -18.647 -12.269 -15.153 1.00 94.81 533 SER A CA 1
ATOM 4081 C C . SER A 1 533 ? -18.175 -13.668 -15.545 1.00 94.81 533 SER A C 1
ATOM 4083 O O . SER A 1 533 ? -18.135 -14.577 -14.715 1.00 94.81 533 SER A O 1
ATOM 4085 N N . GLU A 1 534 ? -17.716 -13.835 -16.786 1.00 92.25 534 GLU A N 1
ATOM 4086 C CA . GLU A 1 534 ? -17.159 -15.109 -17.267 1.00 92.25 534 GLU A CA 1
ATOM 4087 C C . GLU A 1 534 ? -15.955 -15.583 -16.427 1.00 92.25 534 GLU A C 1
ATOM 4089 O O . GLU A 1 534 ? -15.654 -16.776 -16.381 1.00 92.25 534 GLU A O 1
ATOM 4094 N N . ALA A 1 535 ? -15.250 -14.672 -15.746 1.00 88.12 535 ALA A N 1
ATOM 4095 C CA . ALA A 1 535 ? -14.189 -15.017 -14.799 1.00 88.12 535 ALA A CA 1
ATOM 4096 C C . ALA A 1 535 ? -14.746 -15.634 -13.502 1.00 88.12 535 ALA A C 1
ATOM 4098 O O . ALA A 1 535 ? -14.275 -16.691 -13.084 1.00 88.12 535 ALA A O 1
ATOM 4099 N N . ALA A 1 536 ? -15.766 -15.018 -12.892 1.00 91.00 536 ALA A N 1
ATOM 4100 C CA . ALA A 1 536 ? -16.427 -15.552 -11.698 1.00 91.00 536 ALA A CA 1
ATOM 4101 C C . ALA A 1 536 ? -17.174 -16.867 -11.994 1.00 91.00 536 ALA A C 1
ATOM 4103 O O . ALA A 1 536 ? -17.123 -17.794 -11.189 1.00 91.00 536 ALA A O 1
ATOM 4104 N N . TRP A 1 537 ? -17.787 -16.974 -13.178 1.00 93.44 537 TRP A N 1
ATOM 4105 C CA . TRP A 1 537 ? -18.487 -18.174 -13.643 1.00 93.44 537 TRP A CA 1
ATOM 4106 C C . TRP A 1 537 ? -17.561 -19.393 -13.705 1.00 93.44 537 TRP A C 1
ATOM 4108 O O . TRP A 1 537 ? -17.887 -20.455 -13.180 1.00 93.44 537 TRP A O 1
ATOM 4118 N N . ARG A 1 538 ? -16.371 -19.221 -14.300 1.00 89.31 538 ARG A N 1
ATOM 4119 C CA . ARG A 1 538 ? -15.333 -20.262 -14.375 1.00 89.31 538 ARG A CA 1
ATOM 4120 C C . ARG A 1 538 ? -14.718 -20.576 -13.013 1.00 89.31 538 ARG A C 1
ATOM 4122 O O . ARG A 1 538 ? -14.425 -21.733 -12.750 1.00 89.31 538 ARG A O 1
ATOM 4129 N N . ALA A 1 539 ? -14.526 -19.570 -12.158 1.00 86.50 539 ALA A N 1
ATOM 4130 C CA . ALA A 1 539 ? -13.928 -19.757 -10.834 1.00 86.50 539 ALA A CA 1
ATOM 4131 C C . ALA A 1 539 ? -14.823 -20.571 -9.884 1.00 86.50 539 ALA A C 1
ATOM 4133 O O . ALA A 1 539 ? -14.318 -21.379 -9.110 1.00 86.50 539 ALA A O 1
ATOM 4134 N N . LEU A 1 540 ? -16.143 -20.373 -9.953 1.00 90.19 540 LEU A N 1
ATOM 4135 C CA . LEU A 1 540 ? -17.113 -21.172 -9.200 1.00 90.19 540 LEU A CA 1
ATOM 4136 C C . LEU A 1 540 ? -17.476 -22.486 -9.910 1.00 90.19 540 LEU A C 1
ATOM 4138 O O . LEU A 1 540 ? -18.020 -23.380 -9.264 1.00 90.19 540 LEU A O 1
ATOM 4142 N N . ASP A 1 541 ? -17.155 -22.600 -11.206 1.00 90.44 541 ASP A N 1
ATOM 4143 C CA . ASP A 1 541 ? -17.654 -23.648 -12.107 1.00 90.44 541 ASP A CA 1
ATOM 4144 C C . ASP A 1 541 ? -19.180 -23.773 -11.952 1.00 90.44 541 ASP A C 1
ATOM 4146 O O . ASP A 1 541 ? -19.742 -24.791 -11.564 1.00 90.44 541 ASP A O 1
ATOM 4150 N N . ALA A 1 542 ? -19.816 -22.615 -12.158 1.00 92.31 542 ALA A N 1
ATOM 4151 C CA . ALA A 1 542 ? -21.237 -22.387 -11.968 1.00 92.31 542 ALA A CA 1
ATOM 4152 C C . ALA A 1 542 ? -22.072 -22.838 -13.178 1.00 92.31 542 ALA A C 1
ATOM 4154 O O . ALA A 1 542 ? -21.615 -22.861 -14.326 1.00 92.31 542 ALA A O 1
ATOM 4155 N N . HIS A 1 543 ? -23.351 -23.091 -12.932 1.00 92.50 543 HIS A N 1
ATOM 4156 C CA . HIS A 1 543 ? -24.372 -23.386 -13.928 1.00 92.50 543 HIS A CA 1
ATOM 4157 C C . HIS A 1 543 ? -25.566 -22.435 -13.785 1.00 92.50 543 HIS A C 1
ATOM 4159 O O . HIS A 1 543 ? -25.788 -21.831 -12.735 1.00 92.50 543 HIS A O 1
ATOM 4165 N N . GLU A 1 544 ? -26.320 -22.282 -14.876 1.00 93.00 544 GLU A N 1
ATOM 4166 C CA . GLU A 1 544 ? -27.531 -21.456 -14.906 1.00 93.00 544 GLU A CA 1
ATOM 4167 C C . GLU A 1 544 ? -28.525 -21.917 -13.826 1.00 93.00 544 GLU A C 1
ATOM 4169 O O . GLU A 1 544 ? -28.644 -23.115 -13.566 1.00 93.00 544 GLU A O 1
ATOM 4174 N N . ASP A 1 545 ? -29.227 -20.967 -13.204 1.00 89.50 545 ASP A N 1
ATOM 4175 C CA . ASP A 1 545 ? -30.256 -21.184 -12.177 1.00 89.50 545 ASP A CA 1
ATOM 4176 C C . ASP A 1 545 ? -29.789 -21.843 -10.862 1.00 89.50 545 ASP A C 1
ATOM 4178 O O . ASP A 1 545 ? -30.616 -22.094 -9.981 1.00 89.50 545 ASP A O 1
ATOM 4182 N N . GLN A 1 546 ? -28.485 -22.071 -10.666 1.00 93.00 546 GLN A N 1
ATOM 4183 C CA . GLN A 1 546 ? -27.958 -22.526 -9.375 1.00 93.00 546 GLN A CA 1
ATOM 4184 C C . GLN A 1 546 ? -28.105 -21.460 -8.284 1.00 93.00 546 GLN A C 1
ATOM 4186 O O . GLN A 1 546 ? -28.017 -20.259 -8.546 1.00 93.00 546 GLN A O 1
ATOM 4191 N N . GLU A 1 547 ? -28.300 -21.903 -7.041 1.00 92.44 547 GLU A N 1
ATOM 4192 C CA . GLU A 1 547 ? -28.411 -21.012 -5.888 1.00 92.44 547 GLU A CA 1
ATOM 4193 C C . GLU A 1 547 ? -27.036 -20.672 -5.311 1.00 92.44 547 GLU A C 1
ATOM 4195 O O . GLU A 1 547 ? -26.289 -21.547 -4.882 1.00 92.44 547 GLU A O 1
ATOM 4200 N N . VAL A 1 548 ? -26.719 -19.380 -5.257 1.00 92.38 548 VAL A N 1
ATOM 4201 C CA . VAL A 1 548 ? -25.495 -18.854 -4.652 1.00 92.38 548 VAL A CA 1
ATOM 4202 C C . VAL A 1 548 ? -25.824 -18.116 -3.362 1.00 92.38 548 VAL A C 1
ATOM 4204 O O . VAL A 1 548 ? -26.833 -17.412 -3.270 1.00 92.38 548 VAL A O 1
ATOM 4207 N N . THR A 1 549 ? -24.955 -18.243 -2.363 1.00 90.81 549 THR A N 1
ATOM 4208 C CA . THR A 1 549 ? -25.024 -17.436 -1.137 1.00 90.81 549 THR A CA 1
ATOM 4209 C C . THR A 1 549 ? -24.002 -16.308 -1.186 1.00 90.81 549 THR A C 1
ATOM 4211 O O . THR A 1 549 ? -22.882 -16.487 -1.673 1.00 90.81 549 THR A O 1
ATOM 4214 N N . LEU A 1 550 ? -24.401 -15.131 -0.700 1.00 89.75 550 LEU A N 1
ATOM 4215 C CA . LEU A 1 550 ? -23.555 -13.943 -0.626 1.00 89.75 550 LEU A CA 1
ATOM 4216 C C . LEU A 1 550 ? -23.220 -13.628 0.830 1.00 89.75 550 LEU A C 1
ATOM 4218 O O . LEU A 1 550 ? -24.094 -13.682 1.692 1.00 89.75 550 LEU A O 1
ATOM 4222 N N . SER A 1 551 ? -21.973 -13.255 1.094 1.00 87.12 551 SER A N 1
ATOM 4223 C CA . SER A 1 551 ? -21.545 -12.726 2.388 1.00 87.12 551 SER A CA 1
ATOM 4224 C C . SER A 1 551 ? -20.473 -11.654 2.208 1.00 87.12 551 SER A C 1
ATOM 4226 O O . SER A 1 551 ? -19.840 -11.547 1.153 1.00 87.12 551 SER A O 1
ATOM 4228 N N . HIS A 1 552 ? -20.223 -10.870 3.253 1.00 82.38 552 HIS A N 1
ATOM 4229 C CA . HIS A 1 552 ? -19.011 -10.053 3.308 1.00 82.38 552 HIS A CA 1
ATOM 4230 C C . HIS A 1 552 ? -17.772 -10.970 3.344 1.00 82.38 552 HIS A C 1
ATOM 4232 O O . HIS A 1 552 ? -17.825 -12.034 3.972 1.00 82.38 552 HIS A O 1
ATOM 4238 N N . PRO A 1 553 ? -16.682 -10.634 2.632 1.00 82.81 553 PRO A N 1
ATOM 4239 C CA . PRO A 1 553 ? -15.425 -11.361 2.747 1.00 82.81 553 PRO A CA 1
ATOM 4240 C C . PRO A 1 553 ? -14.782 -11.104 4.114 1.00 82.81 553 PRO A C 1
ATOM 4242 O O . PRO A 1 553 ? -14.921 -10.022 4.682 1.00 82.81 553 PRO A O 1
ATOM 4245 N N . ASP A 1 554 ? -14.038 -12.088 4.615 1.00 78.19 554 ASP A N 1
ATOM 4246 C CA . ASP A 1 554 ? -13.284 -11.949 5.861 1.00 78.19 554 ASP A CA 1
ATOM 4247 C C . ASP A 1 554 ? -12.250 -10.809 5.740 1.00 78.19 554 ASP A C 1
ATOM 4249 O O . ASP A 1 554 ? -11.657 -10.651 4.657 1.00 78.19 554 ASP A O 1
ATOM 4253 N N . PRO A 1 555 ? -11.985 -10.038 6.816 1.00 76.62 555 PRO A N 1
ATOM 4254 C CA . PRO A 1 555 ? -10.979 -8.982 6.808 1.00 76.62 555 PRO A CA 1
ATOM 4255 C C . PRO A 1 555 ? -9.619 -9.468 6.293 1.00 76.62 555 PRO A C 1
ATOM 4257 O O . PRO A 1 555 ? -9.173 -10.585 6.565 1.00 76.62 555 PRO A O 1
ATOM 4260 N N . LEU A 1 556 ? -8.957 -8.612 5.519 1.00 83.81 556 LEU A N 1
ATOM 4261 C CA . LEU A 1 556 ? -7.674 -8.908 4.889 1.00 83.81 556 LEU A CA 1
ATOM 4262 C C . LEU A 1 556 ? -6.522 -8.582 5.856 1.00 83.81 556 LEU A C 1
ATOM 4264 O O . LEU A 1 556 ? -5.855 -7.552 5.725 1.00 83.81 556 LEU A O 1
ATOM 4268 N N . GLU A 1 557 ? -6.323 -9.432 6.864 1.00 85.19 557 GLU A N 1
ATOM 4269 C CA . GLU A 1 557 ? -5.305 -9.239 7.911 1.00 85.19 557 GLU A CA 1
ATOM 4270 C C . GLU A 1 557 ? -3.889 -9.105 7.331 1.00 85.19 557 GLU A C 1
ATOM 4272 O O . GLU A 1 557 ? -3.136 -8.213 7.728 1.00 85.19 557 GLU A O 1
ATOM 4277 N N . SER A 1 558 ? -3.558 -9.896 6.302 1.00 90.81 558 SER A N 1
ATOM 4278 C CA . SER A 1 558 ? -2.247 -9.872 5.639 1.00 90.81 558 SER A CA 1
ATOM 4279 C C . SER A 1 558 ? -1.905 -8.521 4.998 1.00 90.81 558 SER A C 1
ATOM 4281 O O . SER A 1 558 ? -0.738 -8.208 4.752 1.00 90.81 558 SER A O 1
ATOM 4283 N N . PHE A 1 559 ? -2.908 -7.677 4.729 1.00 91.44 559 PHE A N 1
ATOM 4284 C CA . PHE A 1 559 ? -2.687 -6.360 4.141 1.00 91.44 559 PHE A CA 1
ATOM 4285 C C . PHE A 1 559 ? -2.111 -5.355 5.146 1.00 91.44 559 PHE A C 1
ATOM 4287 O O . PHE A 1 559 ? -1.558 -4.330 4.742 1.00 91.44 559 PHE A O 1
ATOM 4294 N N . ALA A 1 560 ? -2.181 -5.638 6.453 1.00 86.94 560 ALA A N 1
ATOM 4295 C CA . ALA A 1 560 ? -1.570 -4.804 7.485 1.00 86.94 560 ALA A CA 1
ATOM 4296 C C . ALA A 1 560 ? -0.055 -4.666 7.291 1.00 86.94 560 ALA A C 1
ATOM 4298 O O . ALA A 1 560 ? 0.460 -3.546 7.319 1.00 86.94 560 ALA A O 1
ATOM 4299 N N . ALA A 1 561 ? 0.640 -5.766 6.993 1.00 88.12 561 ALA A N 1
ATOM 4300 C CA . ALA A 1 561 ? 2.073 -5.749 6.724 1.00 88.12 561 ALA A CA 1
ATOM 4301 C C . ALA A 1 561 ? 2.412 -4.953 5.455 1.00 88.12 561 ALA A C 1
ATOM 4303 O O . ALA A 1 561 ? 3.374 -4.185 5.428 1.00 88.12 561 ALA A O 1
ATOM 4304 N N . VAL A 1 562 ? 1.571 -5.058 4.419 1.00 90.88 562 VAL A N 1
ATOM 4305 C CA . VAL A 1 562 ? 1.715 -4.273 3.182 1.00 90.88 562 VAL A CA 1
ATOM 4306 C C . VAL A 1 562 ? 1.597 -2.778 3.478 1.00 90.88 562 VAL A C 1
ATOM 4308 O O . VAL A 1 562 ? 2.430 -1.997 3.019 1.00 90.88 562 VAL A O 1
ATOM 4311 N N . ARG A 1 563 ? 0.624 -2.370 4.307 1.00 88.81 563 ARG A N 1
ATOM 4312 C CA . ARG A 1 563 ? 0.506 -0.982 4.786 1.00 88.81 563 ARG A CA 1
ATOM 4313 C C . ARG A 1 563 ? 1.718 -0.567 5.620 1.00 88.81 563 ARG A C 1
ATOM 4315 O O . ARG A 1 563 ? 2.226 0.529 5.418 1.00 88.81 563 ARG A O 1
ATOM 4322 N N . GLY A 1 564 ? 2.216 -1.432 6.503 1.00 85.50 564 GLY A N 1
ATOM 4323 C CA . GLY A 1 564 ? 3.432 -1.184 7.283 1.00 85.50 564 GLY A CA 1
ATOM 4324 C C . GLY A 1 564 ? 4.652 -0.913 6.397 1.00 85.50 564 GLY A C 1
ATOM 4325 O O . GLY A 1 564 ? 5.391 0.046 6.632 1.00 85.50 564 GLY A O 1
ATOM 4326 N N . LYS A 1 565 ? 4.817 -1.686 5.316 1.00 89.25 565 LYS A N 1
ATOM 4327 C CA . LYS A 1 565 ? 5.902 -1.509 4.340 1.00 89.25 565 LYS A CA 1
ATOM 4328 C C . LYS A 1 565 ? 5.862 -0.144 3.643 1.00 89.25 565 LYS A C 1
ATOM 4330 O O . LYS A 1 565 ? 6.923 0.402 3.340 1.00 89.25 565 LYS A O 1
ATOM 4335 N N . VAL A 1 566 ? 4.677 0.452 3.437 1.00 81.50 566 VAL A N 1
ATOM 4336 C CA . VAL A 1 566 ? 4.539 1.828 2.900 1.00 81.50 566 VAL A CA 1
ATOM 4337 C C . VAL A 1 566 ? 5.303 2.839 3.763 1.00 81.50 566 VAL A C 1
ATOM 4339 O O . VAL A 1 566 ? 5.897 3.770 3.222 1.00 81.50 566 VAL A O 1
ATOM 4342 N N . PHE A 1 567 ? 5.337 2.626 5.081 1.00 80.19 567 PHE A N 1
ATOM 4343 C CA . PHE A 1 567 ? 5.982 3.504 6.061 1.00 80.19 567 PHE A CA 1
ATOM 4344 C C . PHE A 1 567 ? 7.393 3.044 6.467 1.00 80.19 567 PHE A C 1
ATOM 4346 O O . PHE A 1 567 ? 7.949 3.551 7.436 1.00 80.19 567 PHE A O 1
ATOM 4353 N N . GLY A 1 568 ? 7.991 2.104 5.725 1.00 81.50 568 GLY A N 1
ATOM 4354 C CA . GLY A 1 568 ? 9.382 1.680 5.914 1.00 81.50 568 GLY A CA 1
ATOM 4355 C C . GLY A 1 568 ? 9.597 0.485 6.846 1.00 81.50 568 GLY A C 1
ATOM 4356 O O . GLY A 1 568 ? 10.750 0.146 7.102 1.00 81.50 568 GLY A O 1
ATOM 4357 N N . ALA A 1 569 ? 8.538 -0.181 7.323 1.00 87.75 569 ALA A N 1
ATOM 4358 C CA . ALA A 1 569 ? 8.687 -1.443 8.054 1.00 87.75 569 ALA A CA 1
ATOM 4359 C C . ALA A 1 569 ? 9.276 -2.546 7.152 1.00 87.75 569 ALA A C 1
ATOM 4361 O O . ALA A 1 569 ? 9.125 -2.504 5.932 1.00 87.75 569 ALA A O 1
ATOM 4362 N N . SER A 1 570 ? 9.926 -3.551 7.735 1.00 91.12 570 SER A N 1
ATOM 4363 C CA . SER A 1 570 ? 10.343 -4.755 7.002 1.00 91.12 570 SER A CA 1
ATOM 4364 C C . SER A 1 570 ? 9.259 -5.823 7.084 1.00 91.12 570 SER A C 1
ATOM 4366 O O . SER A 1 570 ? 8.585 -5.933 8.105 1.00 91.12 570 SER A O 1
ATOM 4368 N N . PHE A 1 571 ? 9.120 -6.627 6.037 1.00 95.12 571 PHE A N 1
ATOM 4369 C CA . PHE A 1 571 ? 8.289 -7.818 6.081 1.00 95.12 571 PHE A CA 1
ATOM 4370 C C . PHE A 1 571 ? 8.978 -8.936 6.870 1.00 95.12 571 PHE A C 1
ATOM 4372 O O . PHE A 1 571 ? 10.156 -9.232 6.645 1.00 95.12 571 PHE A O 1
ATOM 4379 N N . SER A 1 572 ? 8.231 -9.592 7.754 1.00 94.44 572 SER A N 1
ATOM 4380 C CA . SER A 1 572 ? 8.605 -10.901 8.290 1.00 94.44 572 SER A CA 1
ATOM 4381 C C . SER A 1 572 ? 8.281 -12.024 7.290 1.00 94.44 572 SER A C 1
ATOM 4383 O O . SER A 1 572 ? 7.603 -11.813 6.280 1.00 94.44 572 SER A O 1
ATOM 4385 N N . ALA A 1 573 ? 8.768 -13.237 7.563 1.00 94.44 573 ALA A N 1
ATOM 4386 C CA . ALA A 1 573 ? 8.422 -14.415 6.765 1.00 94.44 573 ALA A CA 1
ATOM 4387 C C . ALA A 1 573 ? 6.914 -14.722 6.830 1.00 94.44 573 ALA A C 1
ATOM 4389 O O . ALA A 1 573 ? 6.301 -15.018 5.807 1.00 94.44 573 ALA A O 1
ATOM 4390 N N . GLU A 1 574 ? 6.309 -14.588 8.013 1.00 95.19 574 GLU A N 1
ATOM 4391 C CA . GLU A 1 574 ? 4.873 -14.805 8.233 1.00 95.19 574 GLU A CA 1
ATOM 4392 C C . GLU A 1 574 ? 4.026 -13.786 7.462 1.00 95.19 574 GLU A C 1
ATOM 4394 O O . GLU A 1 574 ? 3.044 -14.167 6.825 1.00 95.19 574 GLU A O 1
ATOM 4399 N N . ASP A 1 575 ? 4.455 -12.520 7.423 1.00 95.00 575 ASP A N 1
ATOM 4400 C CA . ASP A 1 575 ? 3.777 -11.469 6.656 1.00 95.00 575 ASP A CA 1
ATOM 4401 C C . ASP A 1 575 ? 3.724 -11.797 5.161 1.00 95.00 575 ASP A C 1
ATOM 4403 O O . ASP A 1 575 ? 2.677 -11.678 4.521 1.00 95.00 575 ASP A O 1
ATOM 4407 N N . LEU A 1 576 ? 4.863 -12.206 4.589 1.00 96.12 576 LEU A N 1
ATOM 4408 C CA . LEU A 1 576 ? 4.957 -12.549 3.169 1.00 96.12 576 LEU A CA 1
ATOM 4409 C C . LEU A 1 576 ? 4.186 -13.826 2.864 1.00 96.12 576 LEU A C 1
ATOM 4411 O O . LEU A 1 576 ? 3.510 -13.879 1.840 1.00 96.12 576 LEU A O 1
ATOM 4415 N N . GLN A 1 577 ? 4.225 -14.816 3.757 1.00 95.75 577 GLN A N 1
ATOM 4416 C CA . GLN A 1 577 ? 3.442 -16.037 3.616 1.00 95.75 577 GLN A CA 1
ATOM 4417 C C . GLN A 1 577 ? 1.941 -15.731 3.578 1.00 95.75 577 GLN A C 1
ATOM 4419 O O . GLN A 1 577 ? 1.248 -16.169 2.660 1.00 95.75 577 GLN A O 1
ATOM 4424 N N . ALA A 1 578 ? 1.448 -14.942 4.535 1.00 94.56 578 ALA A N 1
ATOM 4425 C CA . ALA A 1 578 ? 0.044 -14.557 4.611 1.00 94.56 578 ALA A CA 1
ATOM 4426 C C . ALA A 1 578 ? -0.377 -13.721 3.393 1.00 94.56 578 ALA A C 1
ATOM 4428 O O . ALA A 1 578 ? -1.407 -13.998 2.777 1.00 94.56 578 ALA A O 1
ATOM 4429 N N . ALA A 1 579 ? 0.439 -12.738 2.995 1.00 95.38 579 ALA A N 1
ATOM 4430 C CA . ALA A 1 579 ? 0.144 -11.888 1.844 1.00 95.38 579 ALA A CA 1
ATOM 4431 C C . ALA A 1 579 ? 0.114 -12.690 0.539 1.00 95.38 579 ALA A C 1
ATOM 4433 O O . ALA A 1 579 ? -0.828 -12.565 -0.237 1.00 95.38 579 ALA A O 1
ATOM 4434 N N . VAL A 1 580 ? 1.112 -13.542 0.299 1.00 95.62 580 VAL A N 1
ATOM 4435 C CA . VAL A 1 580 ? 1.175 -14.378 -0.905 1.00 95.62 580 VAL A CA 1
ATOM 4436 C C . VAL A 1 580 ? 0.033 -15.394 -0.939 1.00 95.62 580 VAL A C 1
ATOM 4438 O O . VAL A 1 580 ? -0.541 -15.604 -2.006 1.00 95.62 580 VAL A O 1
ATOM 4441 N N . HIS A 1 581 ? -0.343 -15.976 0.203 1.00 93.06 581 HIS A N 1
ATOM 4442 C CA . HIS A 1 581 ? -1.507 -16.857 0.305 1.00 93.06 581 HIS A CA 1
ATOM 4443 C C . HIS A 1 581 ? -2.803 -16.133 -0.085 1.00 93.06 581 HIS A C 1
ATOM 4445 O O . HIS A 1 581 ? -3.535 -16.607 -0.954 1.00 93.06 581 HIS A O 1
ATOM 4451 N N . ASP A 1 582 ? -3.060 -14.953 0.483 1.00 92.12 582 ASP A N 1
ATOM 4452 C CA . ASP A 1 582 ? -4.263 -14.175 0.177 1.00 92.12 582 ASP A CA 1
ATOM 4453 C C . ASP A 1 582 ? -4.275 -13.651 -1.273 1.00 92.12 582 ASP A C 1
ATOM 4455 O O . ASP A 1 582 ? -5.337 -13.583 -1.902 1.00 92.12 582 ASP A O 1
ATOM 4459 N N . ILE A 1 583 ? -3.105 -13.336 -1.842 1.00 92.38 583 ILE A N 1
ATOM 4460 C CA . ILE A 1 583 ? -2.945 -12.992 -3.263 1.00 92.38 583 ILE A CA 1
ATOM 4461 C C . ILE A 1 583 ? -3.279 -14.198 -4.149 1.00 92.38 583 ILE A C 1
ATOM 4463 O O . ILE A 1 583 ? -4.083 -14.069 -5.074 1.00 92.38 583 ILE A O 1
ATOM 4467 N N . ALA A 1 584 ? -2.701 -15.370 -3.867 1.00 89.81 584 ALA A N 1
ATOM 4468 C CA . ALA A 1 584 ? -2.954 -16.604 -4.612 1.00 89.81 584 ALA A CA 1
ATOM 4469 C C . ALA A 1 584 ? -4.428 -17.037 -4.527 1.00 89.81 584 ALA A C 1
ATOM 4471 O O . ALA A 1 584 ? -4.989 -17.511 -5.513 1.00 89.81 584 ALA A O 1
ATOM 4472 N N . ALA A 1 585 ? -5.073 -16.812 -3.379 1.00 85.88 585 ALA A N 1
ATOM 4473 C CA . ALA A 1 585 ? -6.493 -17.076 -3.157 1.00 85.88 585 ALA A CA 1
ATOM 4474 C C . ALA A 1 585 ? -7.434 -16.026 -3.791 1.00 85.88 585 ALA A C 1
ATOM 4476 O O . ALA A 1 585 ? -8.654 -16.144 -3.677 1.00 85.88 585 ALA A O 1
ATOM 4477 N N . GLY A 1 586 ? -6.904 -14.979 -4.438 1.00 84.44 586 GLY A N 1
ATOM 4478 C CA . GLY A 1 586 ? -7.703 -13.926 -5.075 1.00 84.44 586 GLY A CA 1
ATOM 4479 C C . GLY A 1 586 ? -8.419 -12.988 -4.093 1.00 84.44 586 GLY A C 1
ATOM 4480 O O . GLY A 1 586 ? -9.349 -12.271 -4.479 1.00 84.44 586 GLY A O 1
ATOM 4481 N N . ARG A 1 587 ? -8.005 -12.969 -2.818 1.00 85.81 587 ARG A N 1
ATOM 4482 C CA . ARG A 1 587 ? -8.596 -12.101 -1.789 1.00 85.81 587 ARG A CA 1
ATOM 4483 C C . ARG A 1 587 ? -8.184 -10.640 -1.953 1.00 85.81 587 ARG A C 1
ATOM 4485 O O . ARG A 1 587 ? -8.988 -9.767 -1.631 1.00 85.81 587 ARG A O 1
ATOM 4492 N N . TYR A 1 588 ? -7.005 -10.376 -2.521 1.00 88.94 588 TYR A N 1
ATOM 4493 C CA . TYR A 1 588 ? -6.556 -9.024 -2.872 1.00 88.94 588 TYR A CA 1
ATOM 4494 C C . TYR A 1 588 ? -7.290 -8.535 -4.131 1.00 88.94 588 TYR A C 1
ATOM 4496 O O . TYR A 1 588 ? -7.320 -9.208 -5.161 1.00 88.94 588 TYR A O 1
ATOM 4504 N N . SER A 1 589 ? -7.879 -7.347 -4.060 1.00 85.19 589 SER A N 1
ATOM 4505 C CA . SER A 1 589 ? -8.386 -6.589 -5.205 1.00 85.19 589 SER A CA 1
ATOM 4506 C C . SER A 1 589 ? -7.243 -5.967 -6.013 1.00 85.19 589 SER A C 1
ATOM 4508 O O . SER A 1 589 ? -6.084 -5.944 -5.592 1.00 85.19 589 SER A O 1
ATOM 4510 N N . GLY A 1 590 ? -7.576 -5.383 -7.168 1.00 82.94 590 GLY A N 1
ATOM 4511 C CA . GLY A 1 590 ? -6.606 -4.646 -7.981 1.00 82.94 590 GLY A CA 1
ATOM 4512 C C . GLY A 1 590 ? -5.885 -3.525 -7.218 1.00 82.94 590 GLY A C 1
ATOM 4513 O O . GLY A 1 590 ? -4.713 -3.273 -7.492 1.00 82.94 590 GLY A O 1
ATOM 4514 N N . LEU A 1 591 ? -6.538 -2.896 -6.231 1.00 84.44 591 LEU A N 1
ATOM 4515 C CA . LEU A 1 591 ? -5.928 -1.849 -5.406 1.00 84.44 591 LEU A CA 1
ATOM 4516 C C . LEU A 1 591 ? -4.915 -2.420 -4.409 1.00 84.44 591 LEU A C 1
ATOM 4518 O O . LEU A 1 591 ? -3.813 -1.883 -4.296 1.00 84.44 591 LEU A O 1
ATOM 4522 N N . GLU A 1 592 ? -5.247 -3.515 -3.717 1.00 90.19 592 GLU A N 1
ATOM 4523 C CA . GLU A 1 592 ? -4.306 -4.147 -2.785 1.00 90.19 592 GLU A CA 1
ATOM 4524 C C . GLU A 1 592 ? -3.112 -4.765 -3.519 1.00 90.19 592 GLU A C 1
ATOM 4526 O O . GLU A 1 592 ? -1.975 -4.627 -3.068 1.00 90.19 592 GLU A O 1
ATOM 4531 N N . LEU A 1 593 ? -3.340 -5.373 -4.687 1.00 90.19 593 LEU A N 1
ATOM 4532 C CA . LEU A 1 593 ? -2.265 -5.857 -5.558 1.00 90.19 593 LEU A CA 1
ATOM 4533 C C . LEU A 1 593 ? -1.354 -4.712 -6.015 1.00 90.19 593 LEU A C 1
ATOM 4535 O O . LEU A 1 593 ? -0.132 -4.838 -5.949 1.00 90.19 593 LEU A O 1
ATOM 4539 N N . ALA A 1 594 ? -1.924 -3.575 -6.432 1.00 89.50 594 ALA A N 1
ATOM 4540 C CA . ALA A 1 594 ? -1.144 -2.402 -6.825 1.00 89.50 594 ALA A CA 1
ATOM 4541 C C . ALA A 1 594 ? -0.305 -1.869 -5.661 1.00 89.50 594 ALA A C 1
ATOM 4543 O O . ALA A 1 594 ? 0.869 -1.542 -5.845 1.00 89.50 594 ALA A O 1
ATOM 4544 N N . ALA A 1 595 ? -0.886 -1.812 -4.460 1.00 91.38 595 ALA A N 1
ATOM 4545 C CA . ALA A 1 595 ? -0.175 -1.407 -3.256 1.00 91.38 595 ALA A CA 1
ATOM 4546 C C . ALA A 1 595 ? 0.986 -2.364 -2.950 1.00 91.38 595 ALA A C 1
ATOM 4548 O O . ALA A 1 595 ? 2.102 -1.895 -2.741 1.00 91.38 595 ALA A O 1
ATOM 4549 N N . PHE A 1 596 ? 0.756 -3.680 -3.008 1.00 93.38 596 PHE A N 1
ATOM 4550 C CA . PHE A 1 596 ? 1.790 -4.696 -2.799 1.00 93.38 596 PHE A CA 1
ATOM 4551 C C . PHE A 1 596 ? 2.962 -4.539 -3.781 1.00 93.38 596 PHE A C 1
ATOM 4553 O O . PHE A 1 596 ? 4.106 -4.369 -3.362 1.00 93.38 596 PHE A O 1
ATOM 4560 N N . VAL A 1 597 ? 2.676 -4.486 -5.087 1.00 90.06 597 VAL A N 1
ATOM 4561 C CA . VAL A 1 597 ? 3.690 -4.267 -6.136 1.00 90.06 597 VAL A CA 1
ATOM 4562 C C . VAL A 1 597 ? 4.465 -2.964 -5.890 1.00 90.06 597 VAL A C 1
ATOM 4564 O O . VAL A 1 597 ? 5.689 -2.915 -6.011 1.00 90.06 597 VAL A O 1
ATOM 4567 N N . THR A 1 598 ? 3.765 -1.899 -5.489 1.00 89.06 598 THR A N 1
ATOM 4568 C CA . THR A 1 598 ? 4.371 -0.583 -5.241 1.00 89.06 598 THR A CA 1
ATOM 4569 C C . THR A 1 598 ? 5.329 -0.606 -4.050 1.00 89.06 598 THR A C 1
ATOM 4571 O O . THR A 1 598 ? 6.420 -0.036 -4.130 1.00 89.06 598 THR A O 1
ATOM 4574 N N . VAL A 1 599 ? 4.963 -1.265 -2.945 1.00 90.00 599 VAL A N 1
ATOM 4575 C CA . VAL A 1 599 ? 5.825 -1.325 -1.752 1.00 90.00 599 VAL A CA 1
ATOM 4576 C C . VAL A 1 599 ? 7.039 -2.229 -1.946 1.00 90.00 599 VAL A C 1
ATOM 4578 O O . VAL A 1 599 ? 8.089 -1.969 -1.358 1.00 90.00 599 VAL A O 1
ATOM 4581 N N . CYS A 1 600 ? 6.932 -3.225 -2.828 1.00 88.56 600 CYS A N 1
ATOM 4582 C CA . CYS A 1 600 ? 8.055 -4.037 -3.285 1.00 88.56 600 CYS A CA 1
ATOM 4583 C C . CYS A 1 600 ? 8.995 -3.278 -4.242 1.00 88.56 600 CYS A C 1
ATOM 4585 O O . CYS A 1 600 ? 10.093 -3.759 -4.517 1.00 88.56 600 CYS A O 1
ATOM 4587 N N . GLY A 1 601 ? 8.599 -2.099 -4.731 1.00 81.94 601 GLY A N 1
ATOM 4588 C CA . GLY A 1 601 ? 9.280 -1.302 -5.751 1.00 81.94 601 GLY A CA 1
ATOM 4589 C C . GLY A 1 601 ? 10.722 -0.882 -5.476 1.00 81.94 601 GLY A C 1
ATOM 4590 O O . GLY A 1 601 ? 11.094 -0.541 -4.352 1.00 81.94 601 GLY A O 1
ATOM 4591 N N . GLY A 1 602 ? 11.527 -0.801 -6.541 1.00 75.00 602 GLY A N 1
ATOM 4592 C CA . GLY A 1 602 ? 12.915 -0.335 -6.472 1.00 75.00 602 GLY A CA 1
ATOM 4593 C C . GLY A 1 602 ? 13.794 -1.239 -5.601 1.00 75.00 602 GLY A C 1
ATOM 4594 O O . GLY A 1 602 ? 13.770 -2.456 -5.749 1.00 75.00 602 GLY A O 1
ATOM 4595 N N . GLN A 1 603 ? 14.562 -0.640 -4.686 1.00 73.00 603 GLN A N 1
ATOM 4596 C CA . GLN A 1 603 ? 15.462 -1.341 -3.753 1.00 73.00 603 GLN A CA 1
ATOM 4597 C C . GLN A 1 603 ? 14.849 -1.530 -2.349 1.00 73.00 603 GLN A C 1
ATOM 4599 O O . GLN A 1 603 ? 15.566 -1.670 -1.363 1.00 73.00 603 GLN A O 1
ATOM 4604 N N . ARG A 1 604 ? 13.514 -1.498 -2.228 1.00 83.88 604 ARG A N 1
ATOM 4605 C CA . ARG A 1 604 ? 12.816 -1.544 -0.926 1.00 83.88 604 ARG A CA 1
ATOM 4606 C C . ARG A 1 604 ? 12.741 -2.935 -0.298 1.00 83.88 604 ARG A C 1
ATOM 4608 O O . ARG A 1 604 ? 12.417 -3.037 0.884 1.00 83.88 604 ARG A O 1
ATOM 4615 N N . LEU A 1 605 ? 13.017 -3.990 -1.064 1.00 91.44 605 LEU A N 1
ATOM 4616 C CA . LEU A 1 605 ? 13.138 -5.349 -0.540 1.00 91.44 605 LEU A CA 1
ATOM 4617 C C . LEU A 1 605 ? 14.600 -5.650 -0.208 1.00 91.44 605 LEU A C 1
ATOM 4619 O O . LEU A 1 605 ? 15.472 -5.642 -1.080 1.00 91.44 605 LEU A O 1
ATOM 4623 N N . SER A 1 606 ? 14.863 -5.977 1.052 1.00 94.00 606 SER A N 1
ATOM 4624 C CA . SER A 1 606 ? 16.130 -6.564 1.481 1.00 94.00 606 SER A CA 1
ATOM 4625 C C . SER A 1 606 ? 16.320 -7.966 0.888 1.00 94.00 606 SER A C 1
ATOM 4627 O O . SER A 1 606 ? 15.375 -8.587 0.385 1.00 94.00 606 SER A O 1
ATOM 4629 N N . LEU A 1 607 ? 17.558 -8.477 0.926 1.00 94.44 607 LEU A N 1
ATOM 4630 C CA . LEU A 1 607 ? 17.862 -9.830 0.444 1.00 94.44 607 LEU A CA 1
ATOM 4631 C C . LEU A 1 607 ? 17.008 -10.876 1.162 1.00 94.44 607 LEU A C 1
ATOM 4633 O O . LEU A 1 607 ? 16.404 -11.716 0.502 1.00 94.44 607 LEU A O 1
ATOM 4637 N N . ASN A 1 608 ? 16.889 -10.759 2.486 1.00 95.50 608 ASN A N 1
ATOM 4638 C CA . ASN A 1 608 ? 16.082 -11.669 3.289 1.00 95.50 608 ASN A CA 1
ATOM 4639 C C . ASN A 1 608 ? 14.603 -11.637 2.878 1.00 95.50 608 ASN A C 1
ATOM 4641 O O . ASN A 1 608 ? 14.022 -12.679 2.611 1.00 95.50 608 ASN A O 1
ATOM 4645 N N . GLU A 1 609 ? 14.011 -10.450 2.718 1.00 96.31 609 GLU A N 1
ATOM 4646 C CA . GLU A 1 609 ? 12.618 -10.330 2.256 1.00 96.31 609 GLU A CA 1
ATOM 4647 C C . GLU A 1 609 ? 12.419 -10.902 0.849 1.00 96.31 609 GLU A C 1
ATOM 4649 O O . GLU A 1 609 ? 11.363 -11.439 0.544 1.00 96.31 609 GLU A O 1
ATOM 4654 N N . THR A 1 610 ? 13.432 -10.824 -0.019 1.00 96.62 610 THR A N 1
ATOM 4655 C CA . THR A 1 610 ? 13.357 -11.438 -1.354 1.00 96.62 610 THR A CA 1
ATOM 4656 C C . THR A 1 610 ? 13.401 -12.963 -1.275 1.00 96.62 610 THR A C 1
ATOM 4658 O O . THR A 1 610 ? 12.677 -13.629 -2.014 1.00 96.62 610 THR A O 1
ATOM 4661 N N . ILE A 1 611 ? 14.221 -13.523 -0.380 1.00 97.50 611 ILE A N 1
ATOM 4662 C CA . ILE A 1 611 ? 14.271 -14.968 -0.119 1.00 97.50 611 ILE A CA 1
ATOM 4663 C C . ILE A 1 611 ? 12.920 -15.446 0.420 1.00 97.50 611 ILE A C 1
ATOM 4665 O O . ILE A 1 611 ? 12.362 -16.397 -0.124 1.00 97.50 611 ILE A O 1
ATOM 4669 N N . GLU A 1 612 ? 12.364 -14.759 1.416 1.00 97.62 612 GLU A N 1
ATOM 4670 C CA . GLU A 1 612 ? 11.084 -15.134 2.023 1.00 97.62 612 GLU A CA 1
ATOM 4671 C C . GLU A 1 612 ? 9.900 -14.936 1.069 1.00 97.62 612 GLU A C 1
ATOM 4673 O O . GLU A 1 612 ? 9.037 -15.805 0.982 1.00 97.62 612 GLU A O 1
ATOM 4678 N N . LEU A 1 613 ? 9.900 -13.881 0.245 1.00 96.88 613 LEU A N 1
ATOM 4679 C CA . LEU A 1 613 ? 8.900 -13.713 -0.814 1.00 96.88 613 LEU A CA 1
ATOM 4680 C C . LEU A 1 613 ? 8.988 -14.855 -1.832 1.00 96.88 613 LEU A C 1
ATOM 4682 O O . LEU A 1 613 ? 7.970 -15.425 -2.220 1.00 96.88 613 LEU A O 1
ATOM 4686 N N . THR A 1 614 ? 10.205 -15.226 -2.244 1.00 96.75 614 THR A N 1
ATOM 4687 C CA . THR A 1 614 ? 10.415 -16.358 -3.158 1.00 96.75 614 THR A CA 1
ATOM 4688 C C . THR A 1 614 ? 9.898 -17.653 -2.537 1.00 96.75 614 THR A C 1
ATOM 4690 O O . THR A 1 614 ? 9.218 -18.417 -3.218 1.00 96.75 614 THR A O 1
ATOM 4693 N N . ARG A 1 615 ? 10.176 -17.888 -1.248 1.00 96.88 615 ARG A N 1
ATOM 4694 C CA . ARG A 1 615 ? 9.737 -19.077 -0.506 1.00 96.88 615 ARG A CA 1
ATOM 4695 C C . ARG A 1 615 ? 8.215 -19.152 -0.462 1.00 96.88 615 ARG A C 1
ATOM 4697 O O . ARG A 1 615 ? 7.657 -20.147 -0.914 1.00 96.88 615 ARG A O 1
ATOM 4704 N N . ALA A 1 616 ? 7.567 -18.064 -0.057 1.00 96.62 616 ALA A N 1
ATOM 4705 C CA . ALA A 1 616 ? 6.116 -17.965 -0.004 1.00 96.62 616 ALA A CA 1
ATOM 4706 C C . ALA A 1 616 ? 5.462 -18.212 -1.371 1.00 96.62 616 ALA A C 1
ATOM 4708 O O . ALA A 1 616 ? 4.478 -18.946 -1.473 1.00 96.62 616 ALA A O 1
ATOM 4709 N N . MET A 1 617 ? 6.033 -17.665 -2.451 1.00 95.62 617 MET A N 1
ATOM 4710 C CA . MET A 1 617 ? 5.530 -17.898 -3.811 1.00 95.62 617 MET A CA 1
ATOM 4711 C C . MET A 1 617 ? 5.662 -19.365 -4.235 1.00 95.62 617 MET A C 1
ATOM 4713 O O . MET A 1 617 ? 4.719 -19.911 -4.805 1.00 95.62 617 MET A O 1
ATOM 4717 N N . VAL A 1 618 ? 6.786 -20.023 -3.924 1.00 93.94 618 VAL A N 1
ATOM 4718 C CA . VAL A 1 618 ? 6.963 -21.464 -4.180 1.00 93.94 618 VAL A CA 1
ATOM 4719 C C . VAL A 1 618 ? 5.976 -22.299 -3.356 1.00 93.94 618 VAL A C 1
ATOM 4721 O O . VAL A 1 618 ? 5.439 -23.278 -3.867 1.00 93.94 618 VAL A O 1
ATOM 4724 N N . ASP A 1 619 ? 5.740 -21.934 -2.096 1.00 93.69 619 ASP A N 1
ATOM 4725 C CA . ASP A 1 619 ? 4.861 -22.671 -1.178 1.00 93.69 619 ASP A CA 1
ATOM 4726 C C . ASP A 1 619 ? 3.374 -22.519 -1.519 1.00 93.69 619 ASP A C 1
ATOM 4728 O O . ASP A 1 619 ? 2.576 -23.397 -1.200 1.00 93.69 619 ASP A O 1
ATOM 4732 N N . SER A 1 620 ? 2.999 -21.437 -2.207 1.00 92.00 620 SER A N 1
ATOM 4733 C CA . SER A 1 620 ? 1.618 -21.194 -2.645 1.00 92.00 620 SER A CA 1
ATOM 4734 C C . SER A 1 620 ? 1.158 -22.073 -3.817 1.00 92.00 620 SER A C 1
ATOM 4736 O O . SER A 1 620 ? -0.042 -22.172 -4.074 1.00 92.00 620 SER A O 1
ATOM 4738 N N . GLY A 1 621 ? 2.094 -22.679 -4.556 1.00 86.94 621 GLY A N 1
ATOM 4739 C CA . GLY A 1 621 ? 1.830 -23.413 -5.794 1.00 86.94 621 GLY A CA 1
ATOM 4740 C C . GLY A 1 621 ? 2.146 -24.905 -5.719 1.00 86.94 621 GLY A C 1
ATOM 4741 O O . GLY A 1 621 ? 2.665 -25.428 -4.733 1.00 86.94 621 GLY A O 1
ATOM 4742 N N . GLN A 1 622 ? 1.841 -25.621 -6.801 1.00 86.81 622 GLN A N 1
ATOM 4743 C CA . GLN A 1 622 ? 2.220 -27.026 -6.935 1.00 86.81 622 GLN A CA 1
ATOM 4744 C C . GLN A 1 622 ? 3.709 -27.170 -7.256 1.00 86.81 622 GLN A C 1
ATOM 4746 O O . GLN A 1 622 ? 4.260 -26.430 -8.070 1.00 86.81 622 GLN A O 1
ATOM 4751 N N . ARG A 1 623 ? 4.349 -28.187 -6.669 1.00 90.12 623 ARG A N 1
ATOM 4752 C CA . ARG A 1 623 ? 5.747 -28.530 -6.947 1.00 90.12 623 ARG A CA 1
ATOM 4753 C C . ARG A 1 623 ? 5.846 -29.803 -7.778 1.00 90.12 623 ARG A C 1
ATOM 4755 O O . ARG A 1 623 ? 5.299 -30.848 -7.423 1.00 90.12 623 ARG A O 1
ATOM 4762 N N . LEU A 1 624 ? 6.582 -29.724 -8.879 1.00 90.12 624 LEU A N 1
ATOM 4763 C CA . LEU A 1 624 ? 6.918 -30.869 -9.710 1.00 90.12 624 LEU A CA 1
ATOM 4764 C C . LEU A 1 624 ? 8.188 -31.532 -9.190 1.00 90.12 624 LEU A C 1
ATOM 4766 O O . LEU A 1 624 ? 9.208 -30.889 -8.959 1.00 90.12 624 LEU A O 1
ATOM 4770 N N . HIS A 1 625 ? 8.121 -32.852 -9.068 1.00 90.31 625 HIS A N 1
ATOM 4771 C CA . HIS A 1 625 ? 9.261 -33.691 -8.732 1.00 90.31 625 HIS A CA 1
ATOM 4772 C C . HIS A 1 625 ? 9.555 -34.647 -9.884 1.00 90.31 625 HIS A C 1
ATOM 4774 O O . HIS A 1 625 ? 8.666 -35.375 -10.353 1.00 90.31 625 HIS A O 1
ATOM 4780 N N . TRP A 1 626 ? 10.817 -34.639 -10.308 1.00 91.88 626 TRP A N 1
ATOM 4781 C CA . TRP A 1 626 ? 11.364 -35.472 -11.372 1.00 91.88 626 TRP A CA 1
ATOM 4782 C C . TRP A 1 626 ? 12.250 -36.555 -10.765 1.00 91.88 626 TRP A C 1
ATOM 4784 O O . TRP A 1 626 ? 13.053 -36.273 -9.881 1.00 91.88 626 TRP A O 1
ATOM 4794 N N . GLN A 1 627 ? 12.147 -37.791 -11.256 1.00 88.12 627 GLN A N 1
ATOM 4795 C CA . GLN A 1 627 ? 13.012 -38.901 -10.829 1.00 88.12 627 GLN A CA 1
ATOM 4796 C C . GLN A 1 627 ? 14.399 -38.814 -11.493 1.00 88.12 627 GLN A C 1
ATOM 4798 O O . GLN A 1 627 ? 14.862 -39.745 -12.151 1.00 88.12 627 GLN A O 1
ATOM 4803 N N . ARG A 1 628 ? 15.037 -37.646 -11.391 1.00 89.50 628 ARG A N 1
ATOM 4804 C CA . ARG A 1 628 ? 16.335 -37.310 -11.981 1.00 89.50 628 ARG A CA 1
ATOM 4805 C C . ARG A 1 628 ? 17.089 -36.422 -10.998 1.00 89.50 628 ARG A C 1
ATOM 4807 O O . ARG A 1 628 ? 16.513 -35.483 -10.465 1.00 89.50 628 ARG A O 1
ATOM 4814 N N . GLU A 1 629 ? 18.375 -36.690 -10.796 1.00 87.75 629 GLU A N 1
ATOM 4815 C CA . GLU A 1 629 ? 19.221 -35.859 -9.923 1.00 87.75 629 GLU A CA 1
ATOM 4816 C C . GLU A 1 629 ? 19.467 -34.467 -10.526 1.00 87.75 629 GLU A C 1
ATOM 4818 O O . GLU A 1 629 ? 19.468 -33.453 -9.826 1.00 87.75 629 GLU A O 1
ATOM 4823 N N . LEU A 1 630 ? 19.633 -34.406 -11.850 1.00 95.44 630 LEU A N 1
ATOM 4824 C CA . LEU A 1 630 ? 19.860 -33.170 -12.583 1.00 95.44 630 LEU A CA 1
ATOM 4825 C C . LEU A 1 630 ? 18.675 -32.844 -13.494 1.00 95.44 630 LEU A C 1
ATOM 4827 O O . LEU A 1 630 ? 18.384 -33.576 -14.443 1.00 95.44 630 LEU A O 1
ATOM 4831 N N . VAL A 1 631 ? 18.057 -31.693 -13.243 1.00 97.69 631 VAL A N 1
ATOM 4832 C CA . VAL A 1 631 ? 16.987 -31.116 -14.054 1.00 97.69 631 VAL A CA 1
ATOM 4833 C C . VAL A 1 631 ? 17.398 -29.701 -14.427 1.00 97.69 631 VAL A C 1
ATOM 4835 O O . VAL A 1 631 ? 17.537 -28.833 -13.562 1.00 97.69 631 VAL A O 1
ATOM 4838 N N . LEU A 1 632 ? 17.620 -29.485 -15.718 1.00 98.25 632 LEU A N 1
ATOM 4839 C CA . LEU A 1 632 ? 18.015 -28.196 -16.266 1.00 98.25 632 LEU A CA 1
ATOM 4840 C C . LEU A 1 632 ? 16.787 -27.346 -16.594 1.00 98.25 632 LEU A C 1
ATOM 4842 O O . LEU A 1 632 ? 15.751 -27.859 -17.005 1.00 98.25 632 LEU A O 1
ATOM 4846 N N . ASP A 1 633 ? 16.923 -26.029 -16.497 1.00 97.81 633 ASP A N 1
ATOM 4847 C CA . ASP A 1 633 ? 15.975 -25.070 -17.066 1.00 97.81 633 ASP A CA 1
ATOM 4848 C C . ASP A 1 633 ? 16.740 -23.855 -17.625 1.00 97.81 633 ASP A C 1
ATOM 4850 O O . ASP A 1 633 ? 17.892 -23.582 -17.273 1.00 97.81 633 ASP A O 1
ATOM 4854 N N . LYS A 1 634 ? 16.094 -23.121 -18.530 1.00 96.81 634 LYS A N 1
ATOM 4855 C CA . LYS A 1 634 ? 16.579 -21.886 -19.140 1.00 96.81 634 LYS A CA 1
ATOM 4856 C C . LYS A 1 634 ? 15.545 -20.785 -18.981 1.00 96.81 634 LYS A C 1
ATOM 4858 O O . LYS A 1 634 ? 14.468 -20.854 -19.567 1.00 96.81 634 LYS A O 1
ATOM 4863 N N . HIS A 1 635 ? 15.892 -19.690 -18.326 1.00 95.94 635 HIS A N 1
ATOM 4864 C CA . HIS A 1 635 ? 15.069 -18.485 -18.303 1.00 95.94 635 HIS A CA 1
ATOM 4865 C C . HIS A 1 635 ? 15.715 -17.343 -19.095 1.00 95.94 635 HIS A C 1
ATOM 4867 O O . HIS A 1 635 ? 16.921 -17.327 -19.323 1.00 95.94 635 HIS A O 1
ATOM 4873 N N . CYS A 1 636 ? 14.905 -16.388 -19.544 1.00 93.19 636 CYS A N 1
ATOM 4874 C CA . CYS A 1 636 ? 15.380 -15.115 -20.076 1.00 93.19 636 CYS A CA 1
ATOM 4875 C C . CYS A 1 636 ? 14.561 -14.010 -19.424 1.00 93.19 636 CYS A C 1
ATOM 4877 O O . CYS A 1 636 ? 13.334 -14.078 -19.458 1.00 93.19 636 CYS A O 1
ATOM 4879 N N . VAL A 1 637 ? 15.237 -13.007 -18.861 1.00 90.00 637 VAL A N 1
ATOM 4880 C CA . VAL A 1 637 ? 14.595 -11.857 -18.195 1.00 90.00 637 VAL A CA 1
ATOM 4881 C C . VAL A 1 637 ? 13.674 -11.083 -19.153 1.00 90.00 637 VAL A C 1
ATOM 4883 O O . VAL A 1 637 ? 12.712 -10.442 -18.730 1.00 90.00 637 VAL A O 1
ATOM 4886 N N . GLY A 1 638 ? 13.919 -11.195 -20.461 1.00 84.19 638 GLY A N 1
ATOM 4887 C CA . GLY A 1 638 ? 13.066 -10.640 -21.505 1.00 84.19 638 GLY A CA 1
ATOM 4888 C C . GLY A 1 638 ? 13.399 -9.187 -21.842 1.00 84.19 638 GLY A C 1
ATOM 4889 O O . GLY A 1 638 ? 14.524 -8.728 -21.669 1.00 84.19 638 GLY A O 1
ATOM 4890 N N . GLY A 1 639 ? 12.416 -8.474 -22.397 1.00 78.81 639 GLY A N 1
ATOM 4891 C CA . GLY A 1 639 ? 12.582 -7.097 -22.880 1.00 78.81 639 GLY A CA 1
ATOM 4892 C C . GLY A 1 639 ? 13.139 -6.963 -24.299 1.00 78.81 639 GLY A C 1
ATOM 4893 O O . GLY A 1 639 ? 13.280 -5.842 -24.773 1.00 78.81 639 GLY A O 1
ATOM 4894 N N . LEU A 1 640 ? 13.412 -8.077 -24.985 1.00 88.44 640 LEU A N 1
ATOM 4895 C CA . LEU A 1 640 ? 13.910 -8.103 -26.361 1.00 88.44 640 LEU A CA 1
ATOM 4896 C C . LEU A 1 640 ? 12.918 -8.853 -27.271 1.00 88.44 640 LEU A C 1
ATOM 4898 O O . LEU A 1 640 ? 12.648 -10.030 -27.004 1.00 88.44 640 LEU A O 1
ATOM 4902 N N . PRO A 1 641 ? 12.337 -8.215 -28.305 1.00 89.94 641 PRO A N 1
ATOM 4903 C CA . PRO A 1 641 ? 11.472 -8.903 -29.262 1.00 89.94 641 PRO A CA 1
ATOM 4904 C C . PRO A 1 641 ? 12.272 -9.891 -30.133 1.00 89.94 641 PRO A C 1
ATOM 4906 O O . PRO A 1 641 ? 13.487 -9.752 -30.279 1.00 89.94 641 PRO A O 1
ATOM 4909 N N . GLY A 1 642 ? 11.604 -10.918 -30.668 1.00 89.88 642 GLY A N 1
ATOM 4910 C CA . GLY A 1 642 ? 12.224 -11.930 -31.538 1.00 89.88 642 GLY A CA 1
ATOM 4911 C C . GLY A 1 642 ? 13.132 -12.959 -30.840 1.00 89.88 642 GLY A C 1
ATOM 4912 O O . GLY A 1 642 ? 13.490 -13.973 -31.428 1.00 89.88 642 GLY A O 1
ATOM 4913 N N . ASN A 1 643 ? 13.471 -12.784 -29.553 1.00 90.62 643 ASN A N 1
ATOM 4914 C CA . ASN A 1 643 ? 14.440 -13.632 -28.836 1.00 90.62 643 ASN A CA 1
ATOM 4915 C C . ASN A 1 643 ? 13.925 -15.045 -28.459 1.00 90.62 643 ASN A C 1
ATOM 4917 O O . ASN A 1 643 ? 13.872 -15.419 -27.282 1.00 90.62 643 ASN A O 1
ATOM 4921 N N . ARG A 1 644 ? 13.557 -15.865 -29.454 1.00 94.38 644 ARG A N 1
ATOM 4922 C CA . ARG A 1 644 ? 13.065 -17.248 -29.297 1.00 94.38 644 ARG A CA 1
ATOM 4923 C C . ARG A 1 644 ? 14.155 -18.301 -29.359 1.00 94.38 644 ARG A C 1
ATOM 4925 O O . ARG A 1 644 ? 14.075 -19.290 -30.073 1.00 94.38 644 ARG A O 1
ATOM 4932 N N . THR A 1 645 ? 15.148 -18.143 -28.495 1.00 96.88 645 THR A N 1
ATOM 4933 C CA . THR A 1 645 ? 16.225 -19.132 -28.326 1.00 96.88 645 THR A CA 1
ATOM 4934 C C . THR A 1 645 ? 15.755 -20.420 -27.642 1.00 96.88 645 THR A C 1
ATOM 4936 O O . THR A 1 645 ? 16.321 -21.486 -27.863 1.00 96.88 645 THR A O 1
ATOM 4939 N N . THR A 1 646 ? 14.721 -20.352 -26.794 1.00 97.31 646 THR A N 1
ATOM 4940 C CA . THR A 1 646 ? 14.332 -21.458 -25.903 1.00 97.31 646 THR A CA 1
ATOM 4941 C C . THR A 1 646 ? 14.002 -22.774 -26.622 1.00 97.31 646 THR A C 1
ATOM 4943 O O . THR A 1 646 ? 14.561 -23.782 -26.197 1.00 97.31 646 THR A O 1
ATOM 4946 N N . PRO A 1 647 ? 13.170 -22.823 -27.684 1.00 98.12 647 PRO A N 1
ATOM 4947 C CA . PRO A 1 647 ? 12.878 -24.090 -28.360 1.00 98.12 647 PRO A CA 1
ATOM 4948 C C . PRO A 1 647 ? 14.130 -24.761 -28.945 1.00 98.12 647 PRO A C 1
ATOM 4950 O O . PRO A 1 647 ? 14.300 -25.971 -28.815 1.00 98.12 647 PRO A O 1
ATOM 4953 N N . ILE A 1 648 ? 15.047 -23.965 -29.509 1.00 98.69 648 ILE A N 1
ATOM 4954 C CA . ILE A 1 648 ? 16.312 -24.442 -30.088 1.00 98.69 648 ILE A CA 1
ATOM 4955 C C . ILE A 1 648 ? 17.227 -24.991 -28.986 1.00 98.69 648 ILE A C 1
ATOM 4957 O O . ILE A 1 648 ? 17.765 -26.089 -29.106 1.00 98.69 648 ILE A O 1
ATOM 4961 N N . VAL A 1 649 ? 17.371 -24.246 -27.886 1.00 98.69 649 VAL A N 1
ATOM 4962 C CA . VAL A 1 649 ? 18.183 -24.651 -26.729 1.00 98.69 649 VAL A CA 1
ATOM 4963 C C . VAL A 1 649 ? 17.666 -25.954 -26.121 1.00 98.69 649 VAL A C 1
ATOM 4965 O O . VAL A 1 649 ? 18.451 -26.869 -25.890 1.00 98.69 649 VAL A O 1
ATOM 4968 N N . VAL A 1 650 ? 16.353 -26.058 -25.897 1.00 98.62 650 VAL A N 1
ATOM 4969 C CA . VAL A 1 650 ? 15.714 -27.261 -25.343 1.00 98.62 650 VAL A CA 1
ATOM 4970 C C . VAL A 1 650 ? 15.960 -28.468 -26.244 1.00 98.62 650 VAL A C 1
ATOM 4972 O O . VAL A 1 650 ? 16.362 -29.520 -25.755 1.00 98.62 650 VAL A O 1
ATOM 4975 N N . ALA A 1 651 ? 15.802 -28.302 -27.558 1.00 98.69 651 ALA A N 1
ATOM 4976 C CA . ALA A 1 651 ? 16.038 -29.363 -28.526 1.00 98.69 651 ALA A CA 1
ATOM 4977 C C . ALA A 1 651 ? 17.494 -29.865 -28.519 1.00 98.69 651 ALA A C 1
ATOM 4979 O O . ALA A 1 651 ? 17.723 -31.073 -28.509 1.00 98.69 651 ALA A O 1
ATOM 4980 N N . ILE A 1 652 ? 18.476 -28.956 -28.469 1.00 98.81 652 ILE A N 1
ATOM 4981 C CA . ILE A 1 652 ? 19.905 -29.308 -28.394 1.00 98.81 652 ILE A CA 1
ATOM 4982 C C . ILE A 1 652 ? 20.216 -30.046 -27.084 1.00 98.81 652 ILE A C 1
ATOM 4984 O O . ILE A 1 652 ? 20.824 -31.115 -27.099 1.00 98.81 652 ILE A O 1
ATOM 4988 N N . VAL A 1 653 ? 19.786 -29.497 -25.946 1.00 98.69 653 VAL A N 1
ATOM 4989 C CA . VAL A 1 653 ? 20.078 -30.058 -24.617 1.00 98.69 653 VAL A CA 1
ATOM 4990 C C . VAL A 1 653 ? 19.453 -31.450 -24.456 1.00 98.69 653 VAL A C 1
ATOM 4992 O O . VAL A 1 653 ? 20.129 -32.380 -24.009 1.00 98.69 653 VAL A O 1
ATOM 4995 N N . ALA A 1 654 ? 18.205 -31.627 -24.896 1.00 98.38 654 ALA A N 1
ATOM 4996 C CA . ALA A 1 654 ? 17.511 -32.911 -24.851 1.00 98.38 654 ALA A CA 1
ATOM 4997 C C . ALA A 1 654 ? 18.080 -33.937 -25.847 1.00 98.38 654 ALA A C 1
ATOM 4999 O O . ALA A 1 654 ? 18.104 -35.134 -25.552 1.00 98.38 654 ALA A O 1
ATOM 5000 N N . ALA A 1 655 ? 18.581 -33.501 -27.011 1.00 98.50 655 ALA A N 1
ATOM 5001 C CA . ALA A 1 655 ? 19.263 -34.382 -27.966 1.00 98.50 655 ALA A CA 1
ATOM 5002 C C . ALA A 1 655 ? 20.564 -34.943 -27.372 1.00 98.50 655 ALA A C 1
ATOM 5004 O O . ALA A 1 655 ? 20.921 -36.095 -27.612 1.00 98.50 655 ALA A O 1
ATOM 5005 N N . CYS A 1 656 ? 21.212 -34.164 -26.506 1.00 98.00 656 CYS A N 1
ATOM 5006 C CA . CYS A 1 656 ? 22.329 -34.594 -25.676 1.00 98.00 656 CYS A CA 1
ATOM 5007 C C . CYS A 1 656 ? 21.892 -35.338 -24.401 1.00 98.00 656 CYS A C 1
ATOM 5009 O O . CYS A 1 656 ? 22.688 -35.457 -23.478 1.00 98.00 656 CYS A O 1
ATOM 5011 N N . GLY A 1 657 ? 20.658 -35.844 -24.313 1.00 96.38 657 GLY A N 1
ATOM 5012 C CA . GLY A 1 657 ? 20.199 -36.734 -23.239 1.00 96.38 657 GLY A CA 1
ATOM 5013 C C . GLY A 1 657 ? 20.041 -36.095 -21.856 1.00 96.38 657 GLY A C 1
ATOM 5014 O O . GLY A 1 657 ? 19.946 -36.822 -20.871 1.00 96.38 657 GLY A O 1
ATOM 5015 N N . LEU A 1 658 ? 20.035 -34.764 -21.759 1.00 97.94 658 LEU A N 1
ATOM 5016 C CA . LEU A 1 658 ? 19.787 -34.051 -20.507 1.00 97.94 658 LEU A CA 1
ATOM 5017 C C . LEU A 1 658 ? 18.299 -33.747 -20.337 1.00 97.94 658 LEU A C 1
ATOM 5019 O O . LEU A 1 658 ? 17.591 -33.508 -21.313 1.00 97.94 658 LEU A O 1
ATOM 5023 N N . THR A 1 659 ? 17.834 -33.740 -19.086 1.00 98.00 659 THR A N 1
ATOM 5024 C CA . THR A 1 659 ? 16.432 -33.456 -18.760 1.00 98.00 659 THR A CA 1
ATOM 5025 C C . THR A 1 659 ? 16.198 -31.950 -18.627 1.00 98.00 659 THR A C 1
ATOM 5027 O O . THR A 1 659 ? 16.825 -31.313 -17.784 1.00 98.00 659 THR A O 1
ATOM 5030 N N . ILE A 1 660 ? 15.312 -31.383 -19.453 1.00 97.94 660 ILE A N 1
ATOM 5031 C CA . ILE A 1 660 ? 14.963 -29.952 -19.483 1.00 97.94 660 ILE A CA 1
ATOM 5032 C C . ILE A 1 660 ? 13.446 -29.735 -19.707 1.00 97.94 660 ILE A C 1
ATOM 5034 O O . ILE A 1 660 ? 12.994 -29.430 -20.816 1.00 97.94 660 ILE A O 1
ATOM 5038 N N . PRO A 1 661 ? 12.613 -29.919 -18.666 1.00 95.31 661 PRO A N 1
ATOM 5039 C CA . PRO A 1 661 ? 11.158 -29.829 -18.757 1.00 95.31 661 PRO A CA 1
ATOM 5040 C C . PRO A 1 661 ? 10.707 -28.363 -18.763 1.00 95.31 661 PRO A C 1
ATOM 5042 O O . PRO A 1 661 ? 10.351 -27.784 -17.737 1.00 95.31 661 PRO A O 1
ATOM 5045 N N . LYS A 1 662 ? 10.760 -27.718 -19.932 1.00 95.50 662 LYS A N 1
ATOM 5046 C CA . LYS A 1 662 ? 10.598 -26.272 -20.019 1.00 95.50 662 LYS A CA 1
ATOM 5047 C C . LYS A 1 662 ? 9.134 -25.840 -19.947 1.00 95.50 662 LYS A C 1
ATOM 5049 O O . LYS A 1 662 ? 8.366 -26.022 -20.892 1.00 95.50 662 LYS A O 1
ATOM 5054 N N . THR A 1 663 ? 8.797 -25.110 -18.886 1.00 92.31 663 THR A N 1
ATOM 5055 C CA . THR A 1 663 ? 7.534 -24.366 -18.765 1.00 92.31 663 THR A CA 1
ATOM 5056 C C . THR A 1 663 ? 7.752 -22.880 -19.048 1.00 92.31 663 THR A C 1
ATOM 5058 O O . THR A 1 663 ? 8.700 -22.251 -18.556 1.00 92.31 663 THR A O 1
ATOM 5061 N N . SER A 1 664 ? 6.915 -22.290 -19.898 1.00 89.56 664 SER A N 1
ATOM 5062 C CA . SER A 1 664 ? 7.011 -20.880 -20.301 1.00 89.56 664 SER A CA 1
ATOM 5063 C C . SER A 1 664 ? 5.685 -20.158 -20.111 1.00 89.56 664 SER A C 1
ATOM 5065 O O . SER A 1 664 ? 4.625 -20.751 -20.266 1.00 89.56 664 SER A O 1
ATOM 5067 N N . SER A 1 665 ? 5.738 -18.862 -19.819 1.00 84.31 665 SER A N 1
ATOM 5068 C CA . SER A 1 665 ? 4.556 -18.000 -19.850 1.00 84.31 665 SER A CA 1
ATOM 5069 C C . SER A 1 665 ? 4.241 -17.575 -21.291 1.00 84.31 665 SER A C 1
ATOM 5071 O O . SER A 1 665 ? 5.126 -17.548 -22.158 1.00 84.31 665 SER A O 1
ATOM 5073 N N . ARG A 1 666 ? 2.977 -17.225 -21.536 1.00 86.44 666 ARG A N 1
ATOM 5074 C CA . ARG A 1 666 ? 2.549 -16.478 -22.728 1.00 86.44 666 ARG A CA 1
ATOM 5075 C C . ARG A 1 666 ? 3.048 -15.034 -22.667 1.00 86.44 666 ARG A C 1
ATOM 5077 O O . ARG A 1 666 ? 3.589 -14.603 -21.647 1.00 86.44 666 ARG A O 1
ATOM 5084 N N . ALA A 1 667 ? 2.903 -14.296 -23.760 1.00 79.94 667 ALA A N 1
ATOM 5085 C CA . ALA A 1 667 ? 3.355 -12.924 -23.881 1.00 79.94 667 ALA A CA 1
ATOM 5086 C C . ALA A 1 667 ? 2.712 -12.059 -22.795 1.00 79.94 667 ALA A C 1
ATOM 5088 O O . ALA A 1 667 ? 1.496 -12.048 -22.601 1.00 79.94 667 ALA A O 1
ATOM 5089 N N . ILE A 1 668 ? 3.559 -11.313 -22.097 1.00 66.44 668 ILE A N 1
ATOM 5090 C CA . ILE A 1 668 ? 3.153 -10.371 -21.056 1.00 66.44 668 ILE A CA 1
ATOM 5091 C C . ILE A 1 668 ? 3.310 -8.957 -21.622 1.00 66.44 668 ILE A C 1
ATOM 5093 O O . ILE A 1 668 ? 2.336 -8.274 -21.934 1.00 66.44 668 ILE A O 1
ATOM 5097 N N . THR A 1 669 ? 4.558 -8.538 -21.828 1.00 66.75 669 THR A N 1
ATOM 5098 C CA . THR A 1 669 ? 4.932 -7.235 -22.397 1.00 66.75 669 THR A CA 1
ATOM 5099 C C . THR A 1 669 ? 5.564 -7.352 -23.781 1.00 66.75 669 THR A C 1
ATOM 5101 O O . THR A 1 669 ? 5.627 -6.358 -24.502 1.00 66.75 669 THR A O 1
ATOM 5104 N N . SER A 1 670 ? 5.963 -8.547 -24.205 1.00 81.12 670 SER A N 1
ATOM 5105 C CA . SER A 1 670 ? 6.461 -8.820 -25.550 1.00 81.12 670 SER A CA 1
ATOM 5106 C C . SER A 1 670 ? 5.314 -9.024 -26.558 1.00 81.12 670 SER A C 1
ATOM 5108 O O . SER A 1 670 ? 4.169 -9.221 -26.152 1.00 81.12 670 SER A O 1
ATOM 5110 N N . PRO A 1 671 ? 5.585 -8.956 -27.873 1.00 87.00 671 PRO A N 1
ATOM 5111 C CA . PRO A 1 671 ? 4.591 -9.248 -28.918 1.00 87.00 671 PRO A CA 1
ATOM 5112 C C . PRO A 1 671 ? 4.221 -10.732 -29.010 1.00 87.00 671 PRO A C 1
ATOM 5114 O O . PRO A 1 671 ? 3.154 -11.069 -29.499 1.00 87.00 671 PRO A O 1
ATOM 5117 N N . ALA A 1 672 ? 5.095 -11.605 -28.515 1.00 91.81 672 ALA A N 1
ATOM 5118 C CA . ALA A 1 672 ? 4.867 -13.033 -28.340 1.00 91.81 672 ALA A CA 1
ATOM 5119 C C . ALA A 1 672 ? 5.607 -13.512 -27.084 1.00 91.81 672 ALA A C 1
ATOM 5121 O O . ALA A 1 672 ? 6.569 -12.872 -26.643 1.00 91.81 672 ALA A O 1
ATOM 5122 N N . GLY A 1 673 ? 5.168 -14.597 -26.463 1.00 91.75 673 GLY A N 1
ATOM 5123 C CA . GLY A 1 673 ? 5.911 -15.361 -25.465 1.00 91.75 673 GLY A CA 1
ATOM 5124 C C . GLY A 1 673 ? 6.372 -16.686 -26.063 1.00 91.75 673 GLY A C 1
ATOM 5125 O O . GLY A 1 673 ? 5.909 -17.086 -27.125 1.00 91.75 673 GLY A O 1
ATOM 5126 N N . THR A 1 674 ? 7.261 -17.406 -25.375 1.00 93.38 674 THR A N 1
ATOM 5127 C CA . THR A 1 674 ? 7.712 -18.721 -25.867 1.00 93.38 674 THR A CA 1
ATOM 5128 C C . THR A 1 674 ? 6.549 -19.706 -25.986 1.00 93.38 674 THR A C 1
ATOM 5130 O O . THR A 1 674 ? 6.553 -20.516 -26.904 1.00 93.38 674 THR A O 1
ATOM 5133 N N . ALA A 1 675 ? 5.551 -19.628 -25.096 1.00 93.56 675 ALA A N 1
ATOM 5134 C CA . ALA A 1 675 ? 4.350 -20.453 -25.200 1.00 93.56 675 ALA A CA 1
ATOM 5135 C C . ALA A 1 675 ? 3.501 -20.088 -26.432 1.00 93.56 675 ALA A C 1
ATOM 5137 O O . ALA A 1 675 ? 3.061 -20.994 -27.122 1.00 93.56 675 ALA A O 1
ATOM 5138 N N . ASP A 1 676 ? 3.335 -18.800 -26.764 1.00 94.38 676 ASP A N 1
ATOM 5139 C CA . ASP A 1 676 ? 2.567 -18.400 -27.958 1.00 94.38 676 ASP A CA 1
ATOM 5140 C C . ASP A 1 676 ? 3.283 -18.810 -29.247 1.00 94.38 676 ASP A C 1
ATOM 5142 O O . ASP A 1 676 ? 2.657 -19.316 -30.169 1.00 94.38 676 ASP A O 1
ATOM 5146 N N . THR A 1 677 ? 4.610 -18.647 -29.301 1.00 96.25 677 THR A N 1
ATOM 5147 C CA . THR A 1 677 ? 5.417 -19.146 -30.422 1.00 96.25 677 THR A CA 1
ATOM 5148 C C . THR A 1 677 ? 5.303 -20.663 -30.545 1.00 96.25 677 THR A C 1
ATOM 5150 O O . THR A 1 677 ? 5.135 -21.184 -31.643 1.00 96.25 677 THR A O 1
ATOM 5153 N N . MET A 1 678 ? 5.396 -21.385 -29.425 1.00 96.75 678 MET A N 1
ATOM 5154 C CA . MET A 1 678 ? 5.350 -22.843 -29.448 1.00 96.75 678 MET A CA 1
ATOM 5155 C C . MET A 1 678 ? 3.955 -23.374 -29.791 1.00 96.75 678 MET A C 1
ATOM 5157 O O . MET A 1 678 ? 3.864 -24.395 -30.457 1.00 96.75 678 MET A O 1
ATOM 5161 N N . GLU A 1 679 ? 2.883 -22.664 -29.437 1.00 96.62 679 GLU A N 1
ATOM 5162 C CA . GLU A 1 679 ? 1.505 -23.028 -29.791 1.00 96.62 679 GLU A CA 1
ATOM 5163 C C . GLU A 1 679 ? 1.262 -23.078 -31.307 1.00 96.62 679 GLU A C 1
ATOM 5165 O O . GLU A 1 679 ? 0.430 -23.857 -31.784 1.00 96.62 679 GLU A O 1
ATOM 5170 N N . MET A 1 680 ? 2.033 -22.295 -32.072 1.00 97.06 680 MET A N 1
ATOM 5171 C CA . MET A 1 680 ? 2.024 -22.340 -33.539 1.00 97.06 680 MET A CA 1
ATOM 5172 C C . MET A 1 680 ? 2.638 -23.628 -34.093 1.00 97.06 680 MET A C 1
ATOM 5174 O O . MET A 1 680 ? 2.402 -23.965 -35.248 1.00 97.06 680 MET A O 1
ATOM 5178 N N . LEU A 1 681 ? 3.436 -24.332 -33.284 1.00 97.31 681 LEU A N 1
ATOM 5179 C CA . LEU A 1 681 ? 4.200 -25.515 -33.676 1.00 97.31 681 LEU A CA 1
ATOM 5180 C C . LEU A 1 681 ? 3.672 -26.801 -33.036 1.00 97.31 681 LEU A C 1
ATOM 5182 O O . LEU A 1 681 ? 3.758 -27.845 -33.664 1.00 97.31 681 LEU A O 1
ATOM 5186 N N . ALA A 1 682 ? 3.140 -26.758 -31.816 1.00 96.75 682 ALA A N 1
ATOM 5187 C CA . ALA A 1 682 ? 2.573 -27.910 -31.116 1.00 96.75 682 ALA A CA 1
ATOM 5188 C C . ALA A 1 682 ? 1.632 -27.446 -29.990 1.00 96.75 682 ALA A C 1
ATOM 5190 O O . ALA A 1 682 ? 1.738 -26.304 -29.539 1.00 96.75 682 ALA A O 1
ATOM 5191 N N . PRO A 1 683 ? 0.729 -28.302 -29.477 1.00 95.19 683 PRO A N 1
ATOM 5192 C CA . PRO A 1 683 ? -0.022 -27.986 -28.264 1.00 95.19 683 PRO A CA 1
ATOM 5193 C C . PRO A 1 683 ? 0.912 -27.655 -27.092 1.00 95.19 683 PRO A C 1
ATOM 5195 O O . PRO A 1 683 ? 1.895 -28.356 -26.846 1.00 95.19 683 PRO A O 1
ATOM 5198 N N . VAL A 1 684 ? 0.596 -26.580 -26.367 1.00 94.50 684 VAL A N 1
ATOM 5199 C CA . VAL A 1 684 ? 1.348 -26.136 -25.177 1.00 94.50 684 VAL A CA 1
ATOM 5200 C C . VAL A 1 684 ? 0.569 -26.316 -23.881 1.00 94.50 684 VAL A C 1
ATOM 5202 O O . VAL A 1 684 ? 1.168 -26.302 -22.807 1.00 94.50 684 VAL A O 1
ATOM 5205 N N . ASP A 1 685 ? -0.749 -26.470 -23.982 1.00 90.56 685 ASP A N 1
ATOM 5206 C CA . ASP A 1 685 ? -1.645 -26.697 -22.856 1.00 90.56 685 ASP A CA 1
ATOM 5207 C C . ASP A 1 685 ? -1.691 -28.202 -22.572 1.00 90.56 685 ASP A C 1
ATOM 5209 O O . ASP A 1 685 ? -2.365 -28.964 -23.266 1.00 90.56 685 ASP A O 1
ATOM 5213 N N . LEU A 1 686 ? -0.867 -2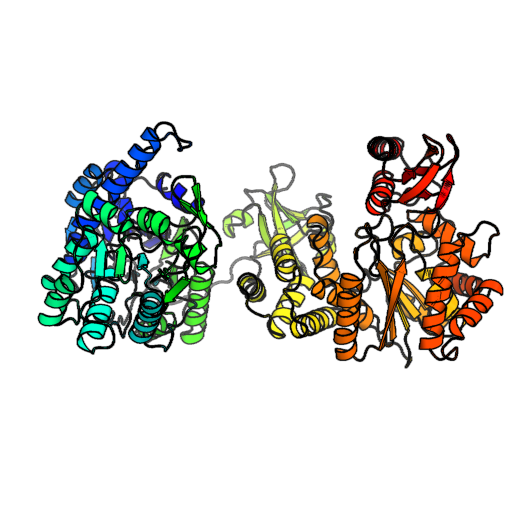8.645 -21.623 1.00 89.81 686 LEU A N 1
ATOM 5214 C CA . LEU A 1 686 ? -0.734 -30.049 -21.242 1.00 89.81 686 LEU A CA 1
ATOM 5215 C C . LEU A 1 686 ? -1.192 -30.208 -19.798 1.00 89.81 686 LEU A C 1
ATOM 5217 O O . LEU A 1 686 ? -0.766 -29.448 -18.929 1.00 89.81 686 LEU A O 1
ATOM 5221 N N . ASP A 1 687 ? -1.995 -31.232 -19.522 1.00 86.00 687 ASP A N 1
ATOM 5222 C CA . ASP A 1 687 ? -2.241 -31.651 -18.146 1.00 86.00 687 ASP A CA 1
ATOM 5223 C C . ASP A 1 687 ? -0.977 -32.281 -17.525 1.00 86.00 687 ASP A C 1
ATOM 5225 O O . ASP A 1 687 ? -0.023 -32.664 -18.213 1.00 86.00 687 ASP A O 1
ATOM 5229 N N . LEU A 1 688 ? -0.940 -32.378 -16.193 1.00 86.62 688 LEU A N 1
ATOM 5230 C CA . LEU A 1 688 ? 0.215 -32.922 -15.469 1.00 86.62 688 LEU A CA 1
ATOM 5231 C C . LEU A 1 688 ? 0.608 -34.344 -15.908 1.00 86.62 688 LEU A C 1
ATOM 5233 O O . LEU A 1 688 ? 1.805 -34.579 -16.108 1.00 86.62 688 LEU A O 1
ATOM 5237 N N . PRO A 1 689 ? -0.333 -35.294 -16.092 1.00 90.06 689 PRO A N 1
ATOM 5238 C CA . PRO A 1 689 ? -0.001 -36.624 -16.595 1.00 90.06 689 PRO A CA 1
ATOM 5239 C C . PRO A 1 689 ? 0.641 -36.598 -17.985 1.00 90.06 689 PRO A C 1
ATOM 5241 O O . PRO A 1 689 ? 1.620 -37.308 -18.219 1.00 90.06 689 PRO A O 1
ATOM 5244 N N . SER A 1 690 ? 0.129 -35.780 -18.909 1.00 91.19 690 SER A N 1
ATOM 5245 C CA . SER A 1 690 ? 0.687 -35.692 -20.260 1.00 91.19 690 SER A CA 1
ATOM 5246 C C . SER A 1 690 ? 2.046 -35.015 -20.261 1.00 91.19 690 SER A C 1
ATOM 5248 O O . SER A 1 690 ? 2.960 -35.516 -20.909 1.00 91.19 690 SER A O 1
ATOM 5250 N N . LEU A 1 691 ? 2.230 -33.951 -19.478 1.00 92.38 691 LEU A N 1
ATOM 5251 C CA . LEU A 1 691 ? 3.533 -33.309 -19.326 1.00 92.38 691 LEU A CA 1
ATOM 5252 C C . LEU A 1 691 ? 4.582 -34.283 -18.768 1.00 92.38 691 LEU A C 1
ATOM 5254 O O . LEU A 1 691 ? 5.679 -34.370 -19.319 1.00 92.38 691 LEU A O 1
ATOM 5258 N N . ARG A 1 692 ? 4.246 -35.068 -17.732 1.00 92.38 692 ARG A N 1
ATOM 5259 C CA . ARG A 1 692 ? 5.149 -36.104 -17.199 1.00 92.38 692 ARG A CA 1
ATOM 5260 C C . ARG A 1 692 ? 5.519 -37.127 -18.266 1.00 92.38 692 ARG A C 1
ATOM 5262 O O . ARG A 1 692 ? 6.702 -37.371 -18.471 1.00 92.38 692 ARG A O 1
ATOM 5269 N N . ARG A 1 693 ? 4.531 -37.639 -19.005 1.00 94.25 693 ARG A N 1
ATOM 5270 C CA . ARG A 1 693 ? 4.741 -38.598 -20.100 1.00 94.25 693 ARG A CA 1
ATOM 5271 C C . ARG A 1 693 ? 5.680 -38.050 -21.177 1.00 94.25 693 ARG A C 1
ATOM 5273 O O . ARG A 1 693 ? 6.563 -38.767 -21.642 1.00 94.25 693 ARG A O 1
ATOM 5280 N N . VAL A 1 694 ? 5.497 -36.789 -21.575 1.00 95.81 694 VAL A N 1
ATOM 5281 C CA . VAL A 1 694 ? 6.347 -36.115 -22.570 1.00 95.81 694 VAL A CA 1
ATOM 5282 C C . VAL A 1 694 ? 7.785 -36.014 -22.063 1.00 95.81 694 VAL A C 1
ATOM 5284 O O . VAL A 1 694 ? 8.712 -36.405 -22.769 1.00 95.81 694 VAL A O 1
ATOM 5287 N N . VAL A 1 695 ? 7.979 -35.557 -20.824 1.00 96.00 695 VAL A N 1
ATOM 5288 C CA . VAL A 1 695 ? 9.315 -35.393 -20.235 1.00 96.00 695 VAL A CA 1
ATOM 5289 C C . VAL A 1 695 ? 10.004 -36.737 -20.006 1.00 96.00 695 VAL A C 1
ATOM 5291 O O . VAL A 1 695 ? 11.185 -36.864 -20.306 1.00 96.00 695 VAL A O 1
ATOM 5294 N N . GLU A 1 696 ? 9.299 -37.756 -19.520 1.00 93.88 696 GLU A N 1
ATOM 5295 C CA . GLU A 1 696 ? 9.855 -39.100 -19.316 1.00 93.88 696 GLU A CA 1
ATOM 5296 C C . GLU A 1 696 ? 10.305 -39.740 -20.632 1.00 93.88 696 GLU A C 1
ATOM 5298 O O . GLU A 1 696 ? 11.347 -40.396 -20.678 1.00 93.88 696 GLU A O 1
ATOM 5303 N N . ARG A 1 697 ? 9.544 -39.516 -21.709 1.00 95.69 697 ARG A N 1
ATOM 5304 C CA . ARG A 1 697 ? 9.838 -40.059 -23.035 1.00 95.69 697 ARG A CA 1
ATOM 5305 C C . ARG A 1 697 ? 10.954 -39.297 -23.745 1.00 95.69 697 ARG A C 1
ATOM 5307 O O . ARG A 1 697 ? 11.856 -39.912 -24.307 1.00 95.69 697 ARG A O 1
ATOM 5314 N N . GLU A 1 698 ? 10.895 -37.968 -23.742 1.00 97.56 698 GLU A N 1
ATOM 5315 C CA . GLU A 1 698 ? 11.749 -37.139 -24.599 1.00 97.56 698 GLU A CA 1
ATOM 5316 C C . GLU A 1 698 ? 12.843 -36.371 -23.849 1.00 97.56 698 GLU A C 1
ATOM 5318 O O . GLU A 1 698 ? 13.674 -35.724 -24.488 1.00 97.56 698 GLU A O 1
ATOM 5323 N N . ASN A 1 699 ? 12.890 -36.484 -22.518 1.00 96.69 699 ASN A N 1
ATOM 5324 C CA . ASN A 1 699 ? 13.718 -35.696 -21.595 1.00 96.69 699 ASN A CA 1
ATOM 5325 C C . ASN A 1 699 ? 13.425 -34.187 -21.627 1.00 96.69 699 ASN A C 1
ATOM 5327 O O . ASN A 1 699 ? 14.144 -33.403 -21.018 1.00 96.69 699 ASN A O 1
ATOM 5331 N N . ALA A 1 700 ? 12.376 -33.744 -22.313 1.00 97.62 700 ALA A N 1
ATOM 5332 C CA . ALA A 1 700 ? 12.045 -32.333 -22.420 1.00 97.62 700 ALA A CA 1
ATOM 5333 C C . ALA A 1 700 ? 10.583 -32.123 -22.788 1.00 97.62 700 ALA A C 1
ATOM 5335 O O . ALA A 1 700 ? 9.948 -32.987 -23.380 1.00 97.62 700 ALA A O 1
ATOM 5336 N N . CYS A 1 701 ? 10.091 -30.930 -22.478 1.00 96.44 701 CYS A N 1
ATOM 5337 C CA . CYS A 1 701 ? 8.824 -30.402 -22.965 1.00 96.44 701 CYS A CA 1
ATOM 5338 C C . CYS A 1 701 ? 8.970 -28.899 -23.219 1.00 96.44 701 CYS A C 1
ATOM 5340 O O . CYS A 1 701 ? 9.898 -28.267 -22.715 1.00 96.44 701 CYS A O 1
ATOM 5342 N N . LEU A 1 702 ? 8.037 -28.326 -23.969 1.00 96.25 702 LEU A N 1
ATOM 5343 C CA . LEU A 1 702 ? 7.840 -26.895 -24.167 1.00 96.25 702 LEU A CA 1
ATOM 5344 C C . LEU A 1 702 ? 6.355 -26.602 -23.924 1.00 96.25 702 LEU A C 1
ATOM 5346 O O . LEU A 1 702 ? 5.557 -26.562 -24.859 1.00 96.25 702 LEU A O 1
ATOM 5350 N N . ALA A 1 703 ? 5.994 -26.437 -22.652 1.00 93.75 703 ALA A N 1
ATOM 5351 C CA . ALA A 1 703 ? 4.609 -26.297 -22.206 1.00 93.75 703 ALA A CA 1
ATOM 5352 C C . ALA A 1 703 ? 4.314 -24.894 -21.654 1.00 93.75 703 ALA A C 1
ATOM 5354 O O . ALA A 1 703 ? 5.222 -24.154 -21.246 1.00 93.75 703 ALA A O 1
ATOM 5355 N N . TRP A 1 704 ? 3.036 -24.526 -21.614 1.00 90.50 704 TRP A N 1
ATOM 5356 C CA . TRP A 1 704 ? 2.568 -23.318 -20.948 1.00 90.50 704 TRP A CA 1
ATOM 5357 C C . TRP A 1 704 ? 2.420 -23.565 -19.442 1.00 90.50 704 TRP A C 1
ATOM 5359 O O . TRP A 1 704 ? 1.738 -24.487 -19.012 1.00 90.50 704 TRP A O 1
ATOM 5369 N N . GLY A 1 705 ? 3.073 -22.736 -18.622 1.00 77.75 705 GLY A N 1
ATOM 5370 C CA . GLY A 1 705 ? 3.082 -22.920 -17.164 1.00 77.75 705 GLY A CA 1
ATOM 5371 C C . GLY A 1 705 ? 1.769 -22.564 -16.453 1.00 77.75 705 GLY A C 1
ATOM 5372 O O . GLY A 1 705 ? 1.551 -23.039 -15.342 1.00 77.75 705 GLY A O 1
ATOM 5373 N N . GLY A 1 706 ? 0.902 -21.752 -17.074 1.00 70.00 706 GLY A N 1
ATOM 5374 C CA . GLY A 1 706 ? -0.294 -21.206 -16.415 1.00 70.00 706 GLY A CA 1
ATOM 5375 C C . GLY A 1 706 ? -1.361 -22.250 -16.074 1.00 70.00 706 GLY A C 1
ATOM 5376 O O . GLY A 1 706 ? -2.108 -22.067 -15.122 1.00 70.00 706 GLY A O 1
ATOM 5377 N N . ALA A 1 707 ? -1.394 -23.380 -16.784 1.00 65.44 707 ALA A N 1
ATOM 5378 C CA . ALA A 1 707 ? -2.329 -24.470 -16.504 1.00 65.44 707 ALA A CA 1
ATOM 5379 C C . ALA A 1 707 ? -1.948 -25.319 -15.275 1.00 65.44 707 ALA A C 1
ATOM 5381 O O . ALA A 1 707 ? -2.753 -26.111 -14.795 1.00 65.44 707 ALA A O 1
ATOM 5382 N N . MET A 1 708 ? -0.722 -25.173 -14.759 1.00 73.50 708 MET A N 1
ATOM 5383 C CA . MET A 1 708 ? -0.156 -26.080 -13.749 1.00 73.50 708 MET A CA 1
ATOM 5384 C C . MET A 1 708 ? -0.103 -25.508 -12.334 1.00 73.50 708 MET A C 1
ATOM 5386 O O . MET A 1 708 ? 0.406 -26.167 -11.433 1.00 73.50 708 MET A O 1
ATOM 5390 N N . ASN A 1 709 ? -0.607 -24.288 -12.137 1.00 79.75 709 ASN A N 1
ATOM 5391 C CA . ASN A 1 709 ? -0.658 -23.618 -10.839 1.00 79.75 709 ASN A CA 1
ATOM 5392 C C . ASN A 1 709 ? 0.679 -23.663 -10.059 1.00 79.75 709 ASN A C 1
ATOM 5394 O O . ASN A 1 709 ? 0.703 -23.903 -8.852 1.00 79.75 709 ASN A O 1
ATOM 5398 N N . LEU A 1 710 ? 1.809 -23.492 -10.762 1.00 85.00 710 LEU A N 1
ATOM 5399 C CA . LEU A 1 710 ? 3.155 -23.620 -10.178 1.00 85.00 710 LEU A CA 1
ATOM 5400 C C . LEU A 1 710 ? 3.534 -22.431 -9.282 1.00 85.00 710 LEU A C 1
ATOM 5402 O O . LEU A 1 710 ? 4.295 -22.594 -8.339 1.00 85.00 710 LEU A O 1
ATOM 5406 N N . SER A 1 711 ? 3.041 -21.230 -9.595 1.00 87.12 711 SER A N 1
ATOM 5407 C CA . SER A 1 711 ? 3.246 -20.013 -8.795 1.00 87.12 711 SER A CA 1
ATOM 5408 C C . SER A 1 711 ? 2.029 -19.085 -8.967 1.00 87.12 711 SER A C 1
ATOM 5410 O O . SER A 1 711 ? 2.105 -18.105 -9.709 1.00 87.12 711 SER A O 1
ATOM 5412 N N . PRO A 1 712 ? 0.870 -19.413 -8.357 1.00 87.88 712 PRO A N 1
ATOM 5413 C CA . PRO A 1 712 ? -0.388 -18.681 -8.560 1.00 87.88 712 PRO A CA 1
ATOM 5414 C C . PRO A 1 712 ? -0.280 -17.191 -8.253 1.00 87.88 712 PRO A C 1
ATOM 5416 O O . PRO A 1 712 ? -0.816 -16.361 -8.986 1.00 87.88 712 PRO A O 1
ATOM 5419 N N . ALA A 1 713 ? 0.426 -16.841 -7.175 1.00 90.06 713 ALA A N 1
ATOM 5420 C CA . ALA A 1 713 ? 0.575 -15.450 -6.772 1.00 90.06 713 ALA A CA 1
ATOM 5421 C C . ALA A 1 713 ? 1.285 -14.606 -7.840 1.00 90.06 713 ALA A C 1
ATOM 5423 O O . ALA A 1 713 ? 0.908 -13.457 -8.064 1.00 90.06 713 ALA A O 1
ATOM 5424 N N . ASP A 1 714 ? 2.264 -15.183 -8.541 1.00 88.31 714 ASP A N 1
ATOM 5425 C CA . ASP A 1 714 ? 2.965 -14.514 -9.637 1.00 88.31 714 ASP A CA 1
ATOM 5426 C C . ASP A 1 714 ? 2.016 -14.155 -10.785 1.00 88.31 714 ASP A C 1
ATOM 5428 O O . ASP A 1 714 ? 1.996 -13.021 -11.263 1.00 88.31 714 ASP A O 1
ATOM 5432 N N . ASP A 1 715 ? 1.173 -15.110 -11.187 1.00 82.25 715 ASP A N 1
ATOM 5433 C CA . ASP A 1 715 ? 0.205 -14.918 -12.266 1.00 82.25 715 ASP A CA 1
ATOM 5434 C C . ASP A 1 715 ? -0.829 -13.828 -11.926 1.00 82.25 715 ASP A C 1
ATOM 5436 O O . ASP A 1 715 ? -1.314 -13.129 -12.824 1.00 82.25 715 ASP A O 1
ATOM 5440 N N . VAL A 1 716 ? -1.147 -13.648 -10.638 1.00 85.75 716 VAL A N 1
ATOM 5441 C CA . VAL A 1 716 ? -2.018 -12.572 -10.143 1.00 85.75 716 VAL A CA 1
ATOM 5442 C C . VAL A 1 716 ? -1.288 -11.224 -10.117 1.00 85.75 716 VAL A C 1
ATOM 5444 O O . VAL A 1 716 ? -1.814 -10.241 -10.646 1.00 85.75 716 VAL A O 1
ATOM 5447 N N . LEU A 1 717 ? -0.073 -11.160 -9.565 1.00 87.56 717 LEU A N 1
ATOM 5448 C CA . LEU A 1 717 ? 0.712 -9.921 -9.440 1.00 87.56 717 LEU A CA 1
ATOM 5449 C C . LEU A 1 717 ? 1.046 -9.298 -10.797 1.00 87.56 717 LEU A C 1
ATOM 5451 O O . LEU A 1 717 ? 0.868 -8.092 -11.005 1.00 87.56 717 LEU A O 1
ATOM 5455 N N . ILE A 1 718 ? 1.410 -10.140 -11.764 1.00 79.44 718 ILE A N 1
ATOM 5456 C CA . ILE A 1 718 ? 1.725 -9.743 -13.137 1.00 79.44 718 ILE A CA 1
ATOM 5457 C C . ILE A 1 718 ? 0.566 -8.969 -13.803 1.00 79.44 718 ILE A C 1
ATOM 5459 O O . ILE A 1 718 ? 0.794 -8.207 -14.747 1.00 79.44 718 ILE A O 1
ATOM 5463 N N . ARG A 1 719 ? -0.690 -9.136 -13.361 1.00 75.75 719 ARG A N 1
ATOM 5464 C CA . ARG A 1 719 ? -1.845 -8.396 -13.911 1.00 75.75 719 ARG A CA 1
ATOM 5465 C C . ARG A 1 719 ? -1.753 -6.900 -13.635 1.00 75.75 719 ARG A C 1
ATOM 5467 O O . ARG A 1 719 ? -2.204 -6.111 -14.463 1.00 75.75 719 ARG A O 1
ATOM 5474 N N . VAL A 1 720 ? -1.171 -6.530 -12.497 1.00 77.88 720 VAL A N 1
ATOM 5475 C CA . VAL A 1 720 ? -1.131 -5.150 -12.002 1.00 77.88 720 VAL A CA 1
ATOM 5476 C C . VAL A 1 720 ? 0.230 -4.497 -12.233 1.00 77.88 720 VAL A C 1
ATOM 5478 O O . VAL A 1 720 ? 0.282 -3.310 -12.545 1.00 77.88 720 VAL A O 1
ATOM 5481 N N . GLU A 1 721 ? 1.323 -5.265 -12.222 1.00 76.81 721 GLU A N 1
ATOM 5482 C CA . GLU A 1 721 ? 2.653 -4.787 -12.647 1.00 76.81 721 GLU A CA 1
ATOM 5483 C C . GLU A 1 721 ? 2.624 -4.179 -14.061 1.00 76.81 721 GLU A C 1
ATOM 5485 O O . GLU A 1 721 ? 3.262 -3.165 -14.346 1.00 76.81 721 GLU A O 1
ATOM 5490 N N . ARG A 1 722 ? 1.823 -4.784 -14.949 1.00 67.94 722 ARG A N 1
ATOM 5491 C CA . ARG A 1 722 ? 1.710 -4.422 -16.367 1.00 67.94 722 ARG A CA 1
ATOM 5492 C C . ARG A 1 722 ? 1.170 -3.001 -16.606 1.00 67.94 722 ARG A C 1
ATOM 5494 O O . ARG A 1 722 ? 1.871 -2.249 -17.281 1.00 67.94 722 ARG A O 1
ATOM 5501 N N . PRO A 1 723 ? -0.040 -2.607 -16.140 1.00 67.88 723 PRO A N 1
ATOM 5502 C CA . PRO A 1 723 ? -0.514 -1.229 -16.289 1.00 67.88 723 PRO A CA 1
ATOM 5503 C C . PRO A 1 723 ? 0.364 -0.200 -15.580 1.00 67.88 723 PRO A C 1
ATOM 5505 O O . PRO A 1 723 ? 0.402 0.949 -16.012 1.00 67.88 723 PRO A O 1
ATOM 5508 N N . LEU A 1 724 ? 1.048 -0.604 -14.506 1.00 74.12 724 LEU A N 1
ATOM 5509 C CA . LEU A 1 724 ? 1.921 0.285 -13.745 1.00 74.12 724 LEU A CA 1
ATOM 5510 C C . LEU A 1 724 ? 3.271 0.550 -14.444 1.00 74.12 724 LEU A C 1
ATOM 5512 O O . LEU A 1 724 ? 3.925 1.525 -14.086 1.00 74.12 724 LEU A O 1
ATOM 5516 N N . ASP A 1 725 ? 3.679 -0.273 -15.428 1.00 68.94 725 ASP A N 1
ATOM 5517 C CA . ASP A 1 725 ? 5.035 -0.285 -16.031 1.00 68.94 725 ASP A CA 1
ATOM 5518 C C . ASP A 1 725 ? 6.125 -0.238 -14.942 1.00 68.94 725 ASP A C 1
ATOM 5520 O O . ASP A 1 725 ? 7.091 0.524 -15.020 1.00 68.94 725 ASP A O 1
ATOM 5524 N N . PHE A 1 726 ? 5.913 -1.017 -13.876 1.00 67.81 726 PHE A N 1
ATOM 5525 C CA . PHE A 1 726 ? 6.669 -0.935 -12.632 1.00 67.81 726 PHE A CA 1
ATOM 5526 C C . PHE A 1 726 ? 7.281 -2.297 -12.296 1.00 67.81 726 PHE A C 1
ATOM 5528 O O . PHE A 1 726 ? 6.567 -3.237 -11.957 1.00 67.81 726 PHE A O 1
ATOM 5535 N N . ASP A 1 727 ? 8.608 -2.399 -12.396 1.00 66.88 727 ASP A N 1
ATOM 5536 C CA . ASP A 1 727 ? 9.369 -3.610 -12.079 1.00 66.88 727 ASP A CA 1
ATOM 5537 C C . ASP A 1 727 ? 10.220 -3.386 -10.816 1.00 66.88 727 ASP A C 1
ATOM 5539 O O . ASP A 1 727 ? 11.005 -2.437 -10.733 1.00 66.88 727 ASP A O 1
ATOM 5543 N N . SER A 1 728 ? 10.097 -4.286 -9.841 1.00 79.00 728 SER A N 1
ATOM 5544 C CA . SER A 1 728 ? 11.000 -4.390 -8.688 1.00 79.00 728 SER A CA 1
ATOM 5545 C C . SER A 1 728 ? 12.060 -5.457 -8.943 1.00 79.00 728 SER A C 1
ATOM 5547 O O . SER A 1 728 ? 11.745 -6.529 -9.454 1.00 79.00 728 SER A O 1
ATOM 5549 N N . GLU A 1 729 ? 13.312 -5.198 -8.555 1.00 84.25 729 GLU A N 1
ATOM 5550 C CA . GLU A 1 729 ? 14.384 -6.193 -8.673 1.00 84.25 729 GLU A CA 1
ATOM 5551 C C . GLU A 1 729 ? 14.092 -7.427 -7.808 1.00 84.25 729 GLU A C 1
ATOM 5553 O O . GLU A 1 729 ? 14.126 -8.552 -8.304 1.00 84.25 729 GLU A O 1
ATOM 5558 N N . GLY A 1 730 ? 13.734 -7.222 -6.535 1.00 87.12 730 GLY A N 1
ATOM 5559 C CA . GLY A 1 730 ? 13.413 -8.318 -5.618 1.00 87.12 730 GLY A CA 1
ATOM 5560 C C . GLY A 1 730 ? 12.196 -9.121 -6.079 1.00 87.12 730 GLY A C 1
ATOM 5561 O O . GLY A 1 730 ? 12.228 -10.349 -6.090 1.00 87.12 730 GLY A O 1
ATOM 5562 N N . GLN A 1 731 ? 11.147 -8.444 -6.546 1.00 89.19 731 GLN A N 1
ATOM 5563 C CA . GLN A 1 731 ? 9.946 -9.111 -7.052 1.00 89.19 731 GLN A CA 1
ATOM 5564 C C . GLN A 1 731 ? 10.209 -9.876 -8.354 1.00 89.19 731 GLN A C 1
ATOM 5566 O O . GLN A 1 731 ? 9.749 -11.005 -8.504 1.00 89.19 731 GLN A O 1
ATOM 5571 N N . LEU A 1 732 ? 11.002 -9.313 -9.273 1.00 89.88 732 LEU A N 1
ATOM 5572 C CA . LEU A 1 732 ? 11.407 -9.990 -10.505 1.00 89.88 732 LEU A CA 1
ATOM 5573 C C . LEU A 1 732 ? 12.207 -11.263 -10.202 1.00 89.88 732 LEU A C 1
ATOM 5575 O O . LEU A 1 732 ? 11.976 -12.298 -10.825 1.00 89.88 732 LEU A O 1
ATOM 5579 N N . VAL A 1 733 ? 13.119 -11.205 -9.229 1.00 94.44 733 VAL A N 1
ATOM 5580 C CA . VAL A 1 733 ? 13.877 -12.375 -8.764 1.00 94.44 733 VAL A CA 1
ATOM 5581 C C . VAL A 1 733 ? 12.938 -13.438 -8.195 1.00 94.44 733 VAL A C 1
ATOM 5583 O O . VAL A 1 733 ? 13.018 -14.596 -8.613 1.00 94.44 733 VAL A O 1
ATOM 5586 N N . ALA A 1 734 ? 12.009 -13.048 -7.318 1.00 94.56 734 ALA A N 1
ATOM 5587 C CA . ALA A 1 734 ? 11.042 -13.965 -6.722 1.00 94.56 734 ALA A CA 1
ATOM 5588 C C . ALA A 1 734 ? 10.111 -14.603 -7.766 1.00 94.56 734 ALA A C 1
ATOM 5590 O O . ALA A 1 734 ? 9.911 -15.820 -7.761 1.00 94.56 734 ALA A O 1
ATOM 5591 N N . SER A 1 735 ? 9.627 -13.821 -8.734 1.00 91.44 735 SER A N 1
ATOM 5592 C CA . SER A 1 735 ? 8.852 -14.306 -9.882 1.00 91.44 735 SER A CA 1
ATOM 5593 C C . SER A 1 735 ? 9.621 -15.364 -10.674 1.00 91.44 735 SER A C 1
ATOM 5595 O O . SER A 1 735 ? 9.129 -16.471 -10.906 1.00 91.44 735 SER A O 1
ATOM 5597 N N . ILE A 1 736 ? 10.857 -15.057 -11.086 1.00 93.00 736 ILE A N 1
ATOM 5598 C CA . ILE A 1 736 ? 11.660 -15.959 -11.918 1.00 93.00 736 ILE A CA 1
ATOM 5599 C C . ILE A 1 736 ? 11.946 -17.259 -11.172 1.00 93.00 736 ILE A C 1
ATOM 5601 O O . ILE A 1 736 ? 11.689 -18.337 -11.713 1.00 93.00 736 ILE A O 1
ATOM 5605 N N . LEU A 1 737 ? 12.481 -17.166 -9.954 1.00 96.12 737 LEU A N 1
ATOM 5606 C CA . LEU A 1 737 ? 12.953 -18.330 -9.215 1.00 96.12 737 LEU A CA 1
ATOM 5607 C C . LEU A 1 737 ? 11.799 -19.194 -8.714 1.00 96.12 737 LEU A C 1
ATOM 5609 O O . LEU A 1 737 ? 11.894 -20.415 -8.840 1.00 96.12 737 LEU A O 1
ATOM 5613 N N . SER A 1 738 ? 10.688 -18.603 -8.257 1.00 94.62 738 SER A N 1
ATOM 5614 C CA . SER A 1 738 ? 9.560 -19.381 -7.731 1.00 94.62 738 SER A CA 1
ATOM 5615 C C . SER A 1 738 ? 9.018 -20.380 -8.752 1.00 94.62 738 SER A C 1
ATOM 5617 O O . SER A 1 738 ? 8.939 -21.574 -8.475 1.00 94.62 738 SER A O 1
ATOM 5619 N N . LYS A 1 739 ? 8.782 -19.932 -9.992 1.00 91.56 739 LYS A N 1
ATOM 5620 C CA . LYS A 1 739 ? 8.339 -20.798 -11.098 1.00 91.56 739 LYS A CA 1
ATOM 5621 C C . LYS A 1 739 ? 9.352 -21.886 -11.453 1.00 91.56 739 LYS A C 1
ATOM 5623 O O . LYS A 1 739 ? 8.960 -22.954 -11.912 1.00 91.56 739 LYS A O 1
ATOM 5628 N N . LYS A 1 740 ? 10.654 -21.605 -11.344 1.00 94.75 740 LYS A N 1
ATOM 5629 C CA . LYS A 1 740 ? 11.722 -22.547 -11.736 1.00 94.75 740 LYS A CA 1
ATOM 5630 C C . LYS A 1 740 ? 11.918 -23.630 -10.682 1.00 94.75 740 LYS A C 1
ATOM 5632 O O . LYS A 1 740 ? 12.012 -24.804 -11.026 1.00 94.75 740 LYS A O 1
ATOM 5637 N N . ILE A 1 741 ? 11.888 -23.236 -9.415 1.00 95.12 741 ILE A N 1
ATOM 5638 C CA . ILE A 1 741 ? 11.929 -24.146 -8.272 1.00 95.12 741 ILE A CA 1
ATOM 5639 C C . ILE A 1 741 ? 10.664 -25.012 -8.251 1.00 95.12 741 ILE A C 1
ATOM 5641 O O . ILE A 1 741 ? 10.766 -26.232 -8.159 1.00 95.12 741 ILE A O 1
ATOM 5645 N N . ALA A 1 742 ? 9.480 -24.414 -8.428 1.00 93.12 742 ALA A N 1
ATOM 5646 C CA . ALA A 1 742 ? 8.215 -25.147 -8.491 1.00 93.12 742 ALA A CA 1
ATOM 5647 C C . ALA A 1 742 ? 8.152 -26.126 -9.677 1.00 93.12 742 ALA A C 1
ATOM 5649 O O . ALA A 1 742 ? 7.594 -27.211 -9.551 1.00 93.12 742 ALA A O 1
ATOM 5650 N N . ALA A 1 743 ? 8.786 -25.807 -10.810 1.00 92.12 743 ALA A N 1
ATOM 5651 C CA . ALA A 1 743 ? 8.927 -26.734 -11.934 1.00 92.12 743 ALA A CA 1
ATOM 5652 C C . ALA A 1 743 ? 9.931 -27.881 -11.680 1.00 92.12 743 ALA A C 1
ATOM 5654 O O . ALA A 1 743 ? 10.078 -28.752 -12.538 1.00 92.12 743 ALA A O 1
ATOM 5655 N N . GLY A 1 744 ? 10.615 -27.903 -10.531 1.00 93.88 744 GLY A N 1
ATOM 5656 C CA . GLY A 1 744 ? 11.545 -28.961 -10.139 1.00 93.88 744 GLY A CA 1
ATOM 5657 C C . GLY A 1 744 ? 12.948 -28.832 -10.735 1.00 93.88 744 GLY A C 1
ATOM 5658 O O . GLY A 1 744 ? 13.653 -29.836 -10.828 1.00 93.88 744 GLY A O 1
ATOM 5659 N N . ALA A 1 745 ? 13.357 -27.636 -11.176 1.00 96.31 745 ALA A N 1
ATOM 5660 C CA . ALA A 1 745 ? 14.707 -27.414 -11.689 1.00 96.31 745 ALA A CA 1
ATOM 5661 C C . ALA A 1 745 ? 15.749 -27.517 -10.563 1.00 96.31 745 ALA A C 1
ATOM 5663 O O . ALA A 1 745 ? 15.574 -26.929 -9.497 1.00 96.31 745 ALA A O 1
ATOM 5664 N N . THR A 1 746 ? 16.858 -28.213 -10.818 1.00 97.00 746 THR A N 1
ATOM 5665 C CA . THR A 1 746 ? 18.018 -28.273 -9.907 1.00 97.00 746 THR A CA 1
ATOM 5666 C C . THR A 1 746 ? 19.193 -27.438 -10.413 1.00 97.00 746 THR A C 1
ATOM 5668 O O . THR A 1 746 ? 20.056 -27.031 -9.631 1.00 97.00 746 THR A O 1
ATOM 5671 N N . ALA A 1 747 ? 19.197 -27.105 -11.707 1.00 97.81 747 ALA A N 1
ATOM 5672 C CA . ALA A 1 747 ? 20.137 -26.172 -12.301 1.00 97.81 747 ALA A CA 1
ATOM 5673 C C . ALA A 1 747 ? 19.463 -25.256 -13.340 1.00 97.81 747 ALA A C 1
ATOM 5675 O O . ALA A 1 747 ? 18.682 -25.702 -14.177 1.00 97.81 747 ALA A O 1
ATOM 5676 N N . LEU A 1 748 ? 19.773 -23.960 -13.295 1.00 98.19 748 LEU A N 1
ATOM 5677 C CA . LEU A 1 748 ? 19.105 -22.913 -14.065 1.00 98.19 748 LEU A CA 1
ATOM 5678 C C . LEU A 1 748 ? 20.116 -22.022 -14.791 1.00 98.19 748 LEU A C 1
ATOM 5680 O O . LEU A 1 748 ? 20.994 -21.436 -14.165 1.00 98.19 748 LEU A O 1
ATOM 5684 N N . LEU A 1 749 ? 19.941 -21.838 -16.098 1.00 98.38 749 LEU A N 1
ATOM 5685 C CA . LEU A 1 749 ? 20.616 -20.774 -16.840 1.00 98.38 749 LEU A CA 1
ATOM 5686 C C . LEU A 1 749 ? 19.675 -19.579 -17.012 1.00 98.38 749 LEU A C 1
ATOM 5688 O O . LEU A 1 749 ? 18.581 -19.731 -17.558 1.00 98.38 749 LEU A O 1
ATOM 5692 N N . VAL A 1 750 ? 20.095 -18.383 -16.600 1.00 98.00 750 VAL A N 1
ATOM 5693 C CA . VAL A 1 750 ? 19.342 -17.138 -16.809 1.00 98.00 750 VAL A CA 1
ATOM 5694 C C . VAL A 1 750 ? 20.072 -16.238 -17.794 1.00 98.00 750 VAL A C 1
ATOM 5696 O O . VAL A 1 750 ? 21.176 -15.763 -17.551 1.00 98.00 750 VAL A O 1
ATOM 5699 N N . GLU A 1 751 ? 19.417 -15.973 -18.915 1.00 96.62 751 GLU A N 1
ATOM 5700 C CA . GLU A 1 751 ? 19.852 -15.001 -19.908 1.00 96.62 751 GLU A CA 1
ATOM 5701 C C . GLU A 1 751 ? 19.360 -13.591 -19.537 1.00 96.62 751 GLU A C 1
ATOM 5703 O O . GLU A 1 751 ? 18.165 -13.384 -19.298 1.00 96.62 751 GLU A O 1
ATOM 5708 N N . VAL A 1 752 ? 20.270 -12.614 -19.541 1.00 95.81 752 VAL A N 1
ATOM 5709 C CA . VAL A 1 752 ? 19.993 -11.206 -19.224 1.00 95.81 752 VAL A CA 1
ATOM 5710 C C . VAL A 1 752 ? 20.399 -10.331 -20.418 1.00 95.81 752 VAL A C 1
ATOM 5712 O O . VAL A 1 752 ? 21.585 -10.038 -20.586 1.00 95.81 752 VAL A O 1
ATOM 5715 N N . PRO A 1 753 ? 19.456 -9.953 -21.301 1.00 94.69 753 PRO A N 1
ATOM 5716 C CA . PRO A 1 753 ? 19.721 -8.998 -22.374 1.00 94.69 753 PRO A CA 1
ATOM 5717 C C . PRO A 1 753 ? 19.916 -7.580 -21.822 1.00 94.69 753 PRO A C 1
ATOM 5719 O O . PRO A 1 753 ? 19.067 -7.101 -21.068 1.00 94.69 753 PRO A O 1
ATOM 5722 N N . VAL A 1 754 ? 20.993 -6.903 -22.228 1.00 94.75 754 VAL A N 1
ATOM 5723 C CA . VAL A 1 754 ? 21.332 -5.539 -21.792 1.00 94.75 754 VAL A CA 1
ATOM 5724 C C . VAL A 1 754 ? 21.372 -4.601 -22.991 1.00 94.75 754 VAL A C 1
ATOM 5726 O O . VAL A 1 754 ? 22.072 -4.854 -23.969 1.00 94.75 754 VAL A O 1
ATOM 5729 N N . GLY A 1 755 ? 20.604 -3.518 -22.932 1.00 91.94 755 GLY A N 1
ATOM 5730 C CA . GLY A 1 755 ? 20.561 -2.529 -24.002 1.00 91.94 755 GLY A CA 1
ATOM 5731 C C . GLY A 1 755 ? 19.641 -1.355 -23.679 1.00 91.94 755 GLY A C 1
ATOM 5732 O O . GLY A 1 755 ? 18.766 -1.470 -22.821 1.00 91.94 755 GLY A O 1
ATOM 5733 N N . PRO A 1 756 ? 19.776 -0.225 -24.389 1.00 87.44 756 PRO A N 1
ATOM 5734 C CA . PRO A 1 756 ? 19.113 1.036 -24.047 1.00 87.44 756 PRO A CA 1
ATOM 5735 C C . PRO A 1 756 ? 17.582 0.934 -24.046 1.00 87.44 756 PRO A C 1
ATOM 5737 O O . PRO A 1 756 ? 16.904 1.649 -23.307 1.00 87.44 756 PRO A O 1
ATOM 5740 N N . THR A 1 757 ? 17.035 0.026 -24.858 1.00 87.50 757 THR A N 1
ATOM 5741 C CA . THR A 1 757 ? 15.595 -0.224 -24.999 1.00 87.50 757 THR A CA 1
ATOM 5742 C C . THR A 1 757 ? 15.172 -1.616 -24.516 1.00 87.50 757 THR A C 1
ATOM 5744 O O . THR A 1 757 ? 13.998 -1.966 -24.639 1.00 87.50 757 THR A O 1
ATOM 5747 N N . ALA A 1 758 ? 16.094 -2.398 -23.941 1.00 86.38 758 ALA A N 1
ATOM 5748 C CA . ALA A 1 758 ? 15.792 -3.671 -23.291 1.00 86.38 758 ALA A CA 1
ATOM 5749 C C . ALA A 1 758 ? 15.205 -3.451 -21.882 1.00 86.38 758 ALA A C 1
ATOM 5751 O O . ALA A 1 758 ? 15.101 -2.319 -21.397 1.00 86.38 758 ALA A O 1
ATOM 5752 N N . LYS A 1 759 ? 14.825 -4.544 -21.202 1.00 85.00 759 LYS A N 1
ATOM 5753 C CA . LYS A 1 759 ? 14.336 -4.476 -19.813 1.00 85.00 759 LYS A CA 1
ATOM 5754 C C . LYS A 1 759 ? 15.424 -3.932 -18.875 1.00 85.00 759 LYS A C 1
ATOM 5756 O O . LYS A 1 759 ? 15.135 -3.103 -18.019 1.00 85.00 759 LYS A O 1
ATOM 5761 N N . LEU A 1 760 ? 16.672 -4.354 -19.085 1.00 89.00 760 LEU A N 1
ATOM 5762 C CA . LEU A 1 760 ? 17.851 -3.912 -18.338 1.00 89.00 760 LEU A CA 1
ATOM 5763 C C . LEU A 1 760 ? 18.656 -2.949 -19.219 1.00 89.00 760 LEU A C 1
ATOM 5765 O O . LEU A 1 760 ? 19.118 -3.328 -20.296 1.00 89.00 760 LEU A O 1
ATOM 5769 N N . ARG A 1 761 ? 18.795 -1.695 -18.771 1.00 88.94 761 ARG A N 1
ATOM 5770 C CA . ARG A 1 761 ? 19.336 -0.593 -19.591 1.00 88.94 761 ARG A CA 1
ATOM 5771 C C . ARG A 1 761 ? 20.823 -0.311 -19.400 1.00 88.94 761 ARG A C 1
ATOM 5773 O O . ARG A 1 761 ? 21.391 0.445 -20.180 1.00 88.94 761 ARG A O 1
ATOM 5780 N N . SER A 1 762 ? 21.436 -0.886 -18.373 1.00 90.31 762 SER A N 1
ATOM 5781 C CA . SER A 1 762 ? 22.855 -0.720 -18.069 1.00 90.31 762 SER A CA 1
ATOM 5782 C C . SER A 1 762 ? 23.458 -2.033 -17.589 1.00 90.31 762 SER A C 1
ATOM 5784 O O . SER A 1 762 ? 22.765 -2.874 -17.008 1.00 90.31 762 SER A O 1
ATOM 5786 N N . ASP A 1 763 ? 24.764 -2.181 -17.804 1.00 90.50 763 ASP A N 1
ATOM 5787 C CA . ASP A 1 763 ? 25.522 -3.324 -17.296 1.00 90.50 763 ASP A CA 1
ATOM 5788 C C . ASP A 1 763 ? 25.482 -3.380 -15.768 1.00 90.50 763 ASP A C 1
ATOM 5790 O O . ASP A 1 763 ? 25.353 -4.457 -15.200 1.00 90.50 763 ASP A O 1
ATOM 5794 N N . GLU A 1 764 ? 25.509 -2.227 -15.095 1.00 90.44 764 GLU A N 1
ATOM 5795 C CA . GLU A 1 764 ? 25.391 -2.140 -13.637 1.00 90.44 764 GLU A CA 1
ATOM 5796 C C . GLU A 1 764 ? 24.083 -2.765 -13.136 1.00 90.44 764 GLU A C 1
ATOM 5798 O O . GLU A 1 764 ? 24.113 -3.662 -12.298 1.00 90.44 764 GLU A O 1
ATOM 5803 N N . ALA A 1 765 ? 22.936 -2.374 -13.706 1.00 88.88 765 ALA A N 1
ATOM 5804 C CA . ALA A 1 765 ? 21.644 -2.942 -13.323 1.00 88.88 765 ALA A CA 1
ATOM 5805 C C . ALA A 1 765 ? 21.582 -4.453 -13.596 1.00 88.88 765 ALA A C 1
ATOM 5807 O O . ALA A 1 765 ? 20.998 -5.210 -12.819 1.00 88.88 765 ALA A O 1
ATOM 5808 N N . ALA A 1 766 ? 22.198 -4.903 -14.694 1.00 91.81 766 ALA A N 1
ATOM 5809 C CA . ALA A 1 766 ? 22.275 -6.318 -15.026 1.00 91.81 766 ALA A CA 1
ATOM 5810 C C . ALA A 1 766 ? 23.130 -7.091 -14.012 1.00 91.81 766 ALA A C 1
ATOM 5812 O O . ALA A 1 766 ? 22.728 -8.176 -13.592 1.00 91.81 766 ALA A O 1
ATOM 5813 N N . GLN A 1 767 ? 24.268 -6.534 -13.585 1.00 93.06 767 GLN A N 1
ATOM 5814 C CA . GLN A 1 767 ? 25.126 -7.145 -12.571 1.00 93.06 767 GLN A CA 1
ATOM 5815 C C . GLN A 1 767 ? 24.435 -7.233 -11.212 1.00 93.06 767 GLN A C 1
ATOM 5817 O O . GLN A 1 767 ? 24.498 -8.292 -10.589 1.00 93.06 767 GLN A O 1
ATOM 5822 N N . THR A 1 768 ? 23.733 -6.181 -10.784 1.00 91.25 768 THR A N 1
ATOM 5823 C CA . THR A 1 768 ? 22.972 -6.175 -9.525 1.00 91.25 768 THR A CA 1
ATOM 5824 C C . THR A 1 768 ? 21.898 -7.263 -9.527 1.00 91.25 768 THR A C 1
ATOM 5826 O O . THR A 1 768 ? 21.920 -8.144 -8.667 1.00 91.25 768 THR A O 1
ATOM 5829 N N . LEU A 1 769 ? 21.061 -7.312 -10.574 1.00 92.94 769 LEU A N 1
ATOM 5830 C CA . LEU A 1 769 ? 20.052 -8.364 -10.734 1.00 92.94 769 LEU A CA 1
ATOM 5831 C C . LEU A 1 769 ? 20.684 -9.765 -10.784 1.00 92.94 769 LEU A C 1
ATOM 5833 O O . LEU A 1 769 ? 20.179 -10.707 -10.175 1.00 92.94 769 LEU A O 1
ATOM 5837 N N . GLY A 1 770 ? 21.791 -9.916 -11.516 1.00 95.44 770 GLY A N 1
ATOM 5838 C CA . GLY A 1 770 ? 22.519 -11.177 -11.631 1.00 95.44 770 GLY A CA 1
ATOM 5839 C C . GLY A 1 770 ? 23.076 -11.653 -10.290 1.00 95.44 770 GLY A C 1
ATOM 5840 O O . GLY A 1 770 ? 22.989 -12.840 -9.980 1.00 95.44 770 GLY A O 1
ATOM 5841 N N . GLN A 1 771 ? 23.605 -10.742 -9.475 1.00 95.00 771 GLN A N 1
ATOM 5842 C CA . GLN A 1 771 ? 24.069 -11.040 -8.124 1.00 95.00 771 GLN A CA 1
ATOM 5843 C C . GLN A 1 771 ? 22.906 -11.463 -7.225 1.00 95.00 771 GLN A C 1
ATOM 5845 O O . GLN A 1 771 ? 22.977 -12.515 -6.589 1.00 95.00 771 GLN A O 1
ATOM 5850 N N . ARG A 1 772 ? 21.799 -10.719 -7.255 1.00 95.56 772 ARG A N 1
ATOM 5851 C CA . ARG A 1 772 ? 20.610 -11.024 -6.460 1.00 95.56 772 ARG A CA 1
ATOM 5852 C C . ARG A 1 772 ? 19.995 -12.378 -6.813 1.00 95.56 772 ARG A C 1
ATOM 5854 O O . ARG A 1 772 ? 19.630 -13.138 -5.920 1.00 95.56 772 ARG A O 1
ATOM 5861 N N . LEU A 1 773 ? 19.938 -12.721 -8.103 1.00 97.12 773 LEU A N 1
ATOM 5862 C CA . LEU A 1 773 ? 19.519 -14.047 -8.572 1.00 97.12 773 LEU A CA 1
ATOM 5863 C C . LEU A 1 773 ? 20.398 -15.164 -7.993 1.00 97.12 773 LEU A C 1
ATOM 5865 O O . LEU A 1 773 ? 19.861 -16.195 -7.594 1.00 97.12 773 LEU A O 1
ATOM 5869 N N . ARG A 1 774 ? 21.725 -14.972 -7.933 1.00 97.69 774 ARG A N 1
ATOM 5870 C CA . ARG A 1 774 ? 22.655 -15.960 -7.355 1.00 97.69 774 ARG A CA 1
ATOM 5871 C C . ARG A 1 774 ? 22.430 -16.150 -5.863 1.00 97.69 774 ARG A C 1
ATOM 5873 O O . ARG A 1 774 ? 22.321 -17.287 -5.416 1.00 97.69 774 ARG A O 1
ATOM 5880 N N . GLU A 1 775 ? 22.333 -15.054 -5.120 1.00 97.31 775 GLU A N 1
ATOM 5881 C CA . GLU A 1 775 ? 22.156 -15.077 -3.665 1.00 97.31 775 GLU A CA 1
ATOM 5882 C C . GLU A 1 775 ? 20.845 -15.758 -3.267 1.00 97.31 775 GLU A C 1
ATOM 5884 O O . GLU A 1 775 ? 20.831 -16.630 -2.399 1.00 97.31 775 GLU A O 1
ATOM 5889 N N . VAL A 1 776 ? 19.746 -15.423 -3.949 1.00 97.81 776 VAL A N 1
ATOM 5890 C CA . VAL A 1 776 ? 18.451 -16.049 -3.673 1.00 97.81 776 VAL A CA 1
ATOM 5891 C C . VAL A 1 776 ? 18.457 -17.512 -4.117 1.00 97.81 776 VAL A C 1
ATOM 5893 O O . VAL A 1 776 ? 18.060 -18.365 -3.336 1.00 97.81 776 VAL A O 1
ATOM 5896 N N . ALA A 1 777 ? 18.962 -17.850 -5.309 1.00 97.69 777 ALA A N 1
ATOM 5897 C CA . ALA A 1 777 ? 19.033 -19.243 -5.768 1.00 97.69 777 ALA A CA 1
ATOM 5898 C C . ALA A 1 777 ? 19.853 -20.141 -4.821 1.00 97.69 777 ALA A C 1
ATOM 5900 O O . ALA A 1 777 ? 19.454 -21.278 -4.556 1.00 97.69 777 ALA A O 1
ATOM 5901 N N . GLN A 1 778 ? 20.947 -19.618 -4.256 1.00 97.19 778 GLN A N 1
ATOM 5902 C CA . GLN A 1 778 ? 21.759 -20.321 -3.262 1.00 97.19 778 GLN A CA 1
ATOM 5903 C C . GLN A 1 778 ? 20.945 -20.700 -2.016 1.00 97.19 778 GLN A C 1
ATOM 5905 O O . GLN A 1 778 ? 21.096 -21.816 -1.519 1.00 97.19 778 GLN A O 1
ATOM 5910 N N . ALA A 1 779 ? 20.041 -19.829 -1.553 1.00 97.12 779 ALA A N 1
ATOM 5911 C CA . ALA A 1 779 ? 19.166 -20.110 -0.411 1.00 97.12 779 ALA A CA 1
ATOM 5912 C C . ALA A 1 779 ? 18.196 -21.288 -0.653 1.00 97.12 779 ALA A C 1
ATOM 5914 O O . ALA A 1 779 ? 17.724 -21.897 0.304 1.00 97.12 779 ALA A O 1
ATOM 5915 N N . PHE A 1 780 ? 17.937 -21.641 -1.918 1.00 96.94 780 PHE A N 1
ATOM 5916 C CA . PHE A 1 780 ? 17.103 -22.783 -2.317 1.00 96.94 780 PHE A CA 1
ATOM 5917 C C . PHE A 1 780 ? 17.912 -23.985 -2.823 1.00 96.94 780 PHE A C 1
ATOM 5919 O O . PHE A 1 780 ? 17.327 -24.952 -3.306 1.00 96.94 780 PHE A O 1
ATOM 5926 N N . GLY A 1 781 ? 19.249 -23.940 -2.757 1.00 96.00 781 GLY A N 1
ATOM 5927 C CA . GLY A 1 781 ? 20.105 -24.997 -3.307 1.00 96.00 781 GLY A CA 1
ATOM 5928 C C . GLY A 1 781 ? 20.018 -25.133 -4.834 1.00 96.00 781 GLY A C 1
ATOM 5929 O O . GLY A 1 781 ? 20.399 -26.166 -5.381 1.00 96.00 781 GLY A O 1
ATOM 5930 N N . LEU A 1 782 ? 19.519 -24.108 -5.532 1.00 97.38 782 LEU A N 1
ATOM 5931 C CA . LEU A 1 782 ? 19.412 -24.092 -6.986 1.00 97.38 782 LEU A CA 1
ATOM 5932 C C . LEU A 1 782 ? 20.738 -23.630 -7.590 1.00 97.38 782 LEU A C 1
ATOM 5934 O O . LEU A 1 782 ? 21.181 -22.499 -7.374 1.00 97.38 782 LEU A O 1
ATOM 5938 N N . ARG A 1 783 ? 21.363 -24.477 -8.409 1.00 97.75 783 ARG A N 1
ATOM 5939 C CA . ARG A 1 783 ? 22.590 -24.097 -9.111 1.00 97.75 783 ARG A CA 1
ATOM 5940 C C . ARG A 1 783 ? 22.256 -23.159 -10.267 1.00 97.75 783 ARG A C 1
ATOM 5942 O O . ARG A 1 783 ? 21.525 -23.545 -11.169 1.00 97.75 783 ARG A O 1
ATOM 5949 N N . ILE A 1 784 ? 22.815 -21.955 -10.287 1.00 97.69 784 ILE A N 1
ATOM 5950 C CA . ILE A 1 784 ? 22.454 -20.945 -11.289 1.00 97.69 784 ILE A CA 1
ATOM 5951 C C . ILE A 1 784 ? 23.665 -20.411 -12.059 1.00 97.69 784 ILE A C 1
ATOM 5953 O O . ILE A 1 784 ? 24.724 -20.166 -11.483 1.00 97.69 784 ILE A O 1
ATOM 5957 N N . GLU A 1 785 ? 23.495 -20.200 -13.363 1.00 97.44 785 GLU A N 1
ATOM 5958 C CA . GLU A 1 785 ? 24.452 -19.506 -14.228 1.00 97.44 785 GLU A CA 1
ATOM 5959 C C . GLU A 1 785 ? 23.773 -18.314 -14.913 1.00 97.44 785 GLU A C 1
ATOM 5961 O O . GLU A 1 785 ? 22.664 -18.435 -15.434 1.00 97.44 785 GLU A O 1
ATOM 5966 N N . ILE A 1 786 ? 24.434 -17.152 -14.911 1.00 97.88 786 ILE A N 1
ATOM 5967 C CA . ILE A 1 786 ? 23.914 -15.918 -15.515 1.00 97.88 786 ILE A CA 1
ATOM 5968 C C . ILE A 1 786 ? 24.702 -15.613 -16.787 1.00 97.88 786 ILE A C 1
ATOM 5970 O O . ILE A 1 786 ? 25.924 -15.474 -16.738 1.00 97.88 786 ILE A O 1
ATOM 5974 N N . VAL A 1 787 ? 23.999 -15.459 -17.909 1.00 96.94 787 VAL A N 1
ATOM 5975 C CA . VAL A 1 787 ? 24.581 -15.083 -19.202 1.00 96.94 787 VAL A CA 1
ATOM 5976 C C . VAL A 1 787 ? 24.085 -13.698 -19.599 1.00 96.94 787 VAL A C 1
ATOM 5978 O O . VAL A 1 787 ? 22.936 -13.529 -20.012 1.00 96.94 787 VAL A O 1
ATOM 5981 N N . TYR A 1 788 ? 24.967 -12.704 -19.509 1.00 95.88 788 TYR A N 1
ATOM 5982 C CA . TYR A 1 788 ? 24.712 -11.370 -20.052 1.00 95.88 788 TYR A CA 1
ATOM 5983 C C . TYR A 1 788 ? 24.824 -11.399 -21.575 1.00 95.88 788 TYR A C 1
ATOM 5985 O O . TYR A 1 788 ? 25.707 -12.047 -22.140 1.00 95.88 788 TYR A O 1
ATOM 5993 N N . SER A 1 789 ? 23.897 -10.733 -22.252 1.00 94.44 789 SER A N 1
ATOM 5994 C CA . SER A 1 789 ? 23.762 -10.818 -23.704 1.00 94.44 789 SER A CA 1
ATOM 5995 C C . SER A 1 789 ? 23.357 -9.479 -24.306 1.00 94.44 789 SER A C 1
ATOM 5997 O O . SER A 1 789 ? 22.785 -8.633 -23.626 1.00 94.44 789 SER A O 1
ATOM 5999 N N . ASP A 1 790 ? 23.645 -9.294 -25.592 1.00 93.25 790 ASP A N 1
ATOM 6000 C CA . ASP A 1 790 ? 23.318 -8.059 -26.302 1.00 93.25 790 ASP A CA 1
ATOM 6001 C C . ASP A 1 790 ? 21.795 -7.848 -26.387 1.00 93.25 790 ASP A C 1
ATOM 6003 O O . ASP A 1 790 ? 21.041 -8.751 -26.769 1.00 93.25 790 ASP A O 1
ATOM 6007 N N . GLY A 1 791 ? 21.343 -6.662 -25.991 1.00 94.00 791 GLY A N 1
ATOM 6008 C CA . GLY A 1 791 ? 19.958 -6.203 -26.037 1.00 94.00 791 GLY A CA 1
ATOM 6009 C C . GLY A 1 791 ? 19.754 -4.973 -26.925 1.00 94.00 791 GLY A C 1
ATOM 6010 O O . GLY A 1 791 ? 18.717 -4.323 -26.814 1.00 94.00 791 GLY A O 1
ATOM 6011 N N . ASN A 1 792 ? 20.719 -4.619 -27.781 1.00 93.12 792 ASN A N 1
ATOM 6012 C CA . ASN A 1 792 ? 20.634 -3.432 -28.639 1.00 93.12 792 ASN A CA 1
ATOM 6013 C C . ASN A 1 792 ? 19.679 -3.588 -29.835 1.00 93.12 792 ASN A C 1
ATOM 6015 O O . ASN A 1 792 ? 19.224 -2.587 -30.381 1.00 93.12 792 ASN A O 1
ATOM 6019 N N . GLN A 1 793 ? 19.343 -4.817 -30.231 1.00 94.50 793 GLN A N 1
ATOM 6020 C CA . GLN A 1 793 ? 18.451 -5.103 -31.359 1.00 94.50 793 GLN A CA 1
ATOM 6021 C C . GLN A 1 793 ? 17.642 -6.389 -31.153 1.00 94.50 793 GLN A C 1
ATOM 6023 O O . GLN A 1 793 ? 18.061 -7.235 -30.357 1.00 94.50 793 GLN A O 1
ATOM 6028 N N . PRO A 1 794 ? 16.529 -6.577 -31.891 1.00 94.81 794 PRO A N 1
ATOM 6029 C CA . PRO A 1 794 ? 15.802 -7.839 -31.903 1.00 94.81 794 PRO A CA 1
ATOM 6030 C C . PRO A 1 794 ? 16.715 -8.989 -32.332 1.00 94.81 794 PRO A C 1
ATOM 6032 O O . PRO A 1 794 ? 17.690 -8.782 -33.056 1.00 94.81 794 PRO A O 1
ATOM 6035 N N . VAL A 1 795 ? 16.386 -10.198 -31.886 1.00 94.38 795 VAL A N 1
ATOM 6036 C CA . VAL A 1 795 ? 17.083 -11.419 -32.310 1.00 94.38 795 VAL A CA 1
ATOM 6037 C C . VAL A 1 795 ? 16.222 -12.121 -33.342 1.00 94.38 795 VAL A C 1
ATOM 6039 O O . VAL A 1 795 ? 15.033 -12.298 -33.103 1.00 94.38 795 VAL A O 1
ATOM 6042 N N . GLY A 1 796 ? 16.811 -12.551 -34.451 1.00 95.00 796 GLY A N 1
ATOM 6043 C CA . GLY A 1 796 ? 16.051 -13.103 -35.565 1.00 95.00 796 GLY A CA 1
ATOM 6044 C C . GLY A 1 796 ? 15.372 -12.027 -36.417 1.00 95.00 796 GLY A C 1
ATOM 6045 O O . GLY A 1 796 ? 15.646 -10.832 -36.292 1.00 95.00 796 GLY A O 1
ATOM 6046 N N . ARG A 1 797 ? 14.492 -12.465 -37.316 1.00 95.62 797 ARG A N 1
ATOM 6047 C CA . ARG A 1 797 ? 13.734 -11.605 -38.237 1.00 95.62 797 ARG A CA 1
ATOM 6048 C C . ARG A 1 797 ? 12.302 -11.417 -37.766 1.00 95.62 797 ARG A C 1
ATOM 6050 O O . ARG A 1 797 ? 11.755 -10.323 -37.867 1.00 95.62 797 ARG A O 1
ATOM 6057 N N . GLY A 1 798 ? 11.678 -12.478 -37.278 1.00 96.44 798 GLY A N 1
ATOM 6058 C CA . GLY A 1 798 ? 10.290 -12.487 -36.861 1.00 96.44 798 GLY A CA 1
ATOM 6059 C C . GLY A 1 798 ? 10.073 -11.828 -35.504 1.00 96.44 798 GLY A C 1
ATOM 6060 O O . GLY A 1 798 ? 10.790 -12.080 -34.541 1.00 96.44 798 GLY A O 1
ATOM 6061 N N . ILE A 1 799 ? 9.026 -11.014 -35.410 1.00 97.38 799 ILE A N 1
ATOM 6062 C CA . ILE A 1 799 ? 8.486 -10.478 -34.163 1.00 97.38 799 ILE A CA 1
ATOM 6063 C C . ILE A 1 799 ? 6.981 -10.752 -34.159 1.00 97.38 799 ILE A C 1
ATOM 6065 O O . ILE A 1 799 ? 6.242 -10.139 -34.925 1.00 97.38 799 ILE A O 1
ATOM 6069 N N . GLY A 1 800 ? 6.524 -11.645 -33.281 1.00 97.00 800 GLY A N 1
ATOM 6070 C CA . GLY A 1 800 ? 5.148 -12.164 -33.260 1.00 97.00 800 GLY A CA 1
ATOM 6071 C C . GLY A 1 800 ? 5.101 -13.700 -33.319 1.00 97.00 800 GLY A C 1
ATOM 6072 O O . GLY A 1 800 ? 6.088 -14.311 -33.729 1.00 97.00 800 GLY A O 1
ATOM 6073 N N . PRO A 1 801 ? 3.998 -14.352 -32.895 1.00 97.25 801 PRO A N 1
ATOM 6074 C CA . PRO A 1 801 ? 3.986 -15.793 -32.621 1.00 97.25 801 PRO A CA 1
ATOM 6075 C C . PRO A 1 801 ? 4.391 -16.659 -33.819 1.00 97.25 801 PRO A C 1
ATOM 6077 O O . PRO A 1 801 ? 5.351 -17.424 -33.714 1.00 97.25 801 PRO A O 1
ATOM 6080 N N . ALA A 1 802 ? 3.712 -16.508 -34.963 1.00 97.88 802 ALA A N 1
ATOM 6081 C CA . ALA A 1 802 ? 3.994 -17.303 -36.157 1.00 97.88 802 ALA A CA 1
ATOM 6082 C C . ALA A 1 802 ? 5.353 -16.970 -36.789 1.00 97.88 802 ALA A C 1
ATOM 6084 O O . ALA A 1 802 ? 6.103 -17.871 -37.155 1.00 97.88 802 ALA A O 1
ATOM 6085 N N . LEU A 1 803 ? 5.703 -15.683 -36.878 1.00 98.00 803 LEU A N 1
ATOM 6086 C CA . LEU A 1 803 ? 6.965 -15.241 -37.482 1.00 98.00 803 LEU A CA 1
ATOM 6087 C C . LEU A 1 803 ? 8.180 -15.737 -36.689 1.00 98.00 803 LEU A C 1
ATOM 6089 O O . LEU A 1 803 ? 9.155 -16.209 -37.266 1.00 98.00 803 LEU A O 1
ATOM 6093 N N . GLU A 1 804 ? 8.110 -15.690 -35.361 1.00 98.00 804 GLU A N 1
ATOM 6094 C CA . GLU A 1 804 ? 9.173 -16.221 -34.511 1.00 98.00 804 GLU A CA 1
ATOM 6095 C C . GLU A 1 804 ? 9.242 -17.759 -34.555 1.00 98.00 804 GLU A C 1
ATOM 6097 O O . GLU A 1 804 ? 10.322 -18.336 -34.422 1.00 98.00 804 GLU A O 1
ATOM 6102 N N . ALA A 1 805 ? 8.110 -18.442 -34.765 1.00 98.06 805 ALA A N 1
ATOM 6103 C CA . ALA A 1 805 ? 8.077 -19.894 -34.940 1.00 98.06 805 ALA A CA 1
ATOM 6104 C C . ALA A 1 805 ? 8.769 -20.317 -36.245 1.00 98.06 805 ALA A C 1
ATOM 6106 O O . ALA A 1 805 ? 9.500 -21.310 -36.265 1.00 98.06 805 ALA A O 1
ATOM 6107 N N . LEU A 1 806 ? 8.594 -19.535 -37.315 1.00 97.62 806 LEU A N 1
ATOM 6108 C CA . LEU A 1 806 ? 9.294 -19.733 -38.585 1.00 97.62 806 LEU A CA 1
ATOM 6109 C C . LEU A 1 806 ? 10.810 -19.567 -38.430 1.00 97.62 806 LEU A C 1
ATOM 6111 O O . LEU A 1 806 ? 11.557 -20.406 -38.928 1.00 97.62 806 LEU A O 1
ATOM 6115 N N . ASP A 1 807 ? 11.268 -18.560 -37.684 1.00 97.94 807 ASP A N 1
ATOM 6116 C CA . ASP A 1 807 ? 12.696 -18.381 -37.392 1.00 97.94 807 ASP A CA 1
ATOM 6117 C C . ASP A 1 807 ? 13.288 -19.574 -36.624 1.00 97.94 807 ASP A C 1
ATOM 6119 O O . ASP A 1 807 ? 14.366 -20.069 -36.962 1.00 97.94 807 ASP A O 1
ATOM 6123 N N . VAL A 1 808 ? 12.569 -20.073 -35.612 1.00 98.25 808 VAL A N 1
ATOM 6124 C CA . VAL A 1 808 ? 12.962 -21.269 -34.849 1.00 98.25 808 VAL A CA 1
ATOM 6125 C C . VAL A 1 808 ? 13.089 -22.487 -35.763 1.00 98.25 808 VAL A C 1
ATOM 6127 O O . VAL A 1 808 ? 14.096 -23.200 -35.702 1.00 98.25 808 VAL A O 1
ATOM 6130 N N . LEU A 1 809 ? 12.092 -22.723 -36.622 1.00 97.88 809 LEU A N 1
ATOM 6131 C CA . LEU A 1 809 ? 12.116 -23.828 -37.577 1.00 97.88 809 LEU A CA 1
ATOM 6132 C C . LEU A 1 809 ? 13.267 -23.687 -38.571 1.00 97.88 809 LEU A C 1
ATOM 6134 O O . LEU A 1 809 ? 13.954 -24.676 -38.811 1.00 97.88 809 LEU A O 1
ATOM 6138 N N . ALA A 1 810 ? 13.513 -22.485 -39.096 1.00 98.06 810 ALA A N 1
ATOM 6139 C CA . ALA A 1 810 ? 14.592 -22.236 -40.045 1.00 98.06 810 ALA A CA 1
ATOM 6140 C C . ALA A 1 810 ? 15.962 -22.577 -39.442 1.00 98.06 810 ALA A C 1
ATOM 6142 O O . ALA A 1 810 ? 16.777 -23.249 -40.079 1.00 98.06 810 ALA A O 1
ATOM 6143 N N . VAL A 1 811 ? 16.207 -22.188 -38.184 1.00 98.56 811 VAL A N 1
ATOM 6144 C CA . VAL A 1 811 ? 17.455 -22.532 -37.482 1.00 98.56 811 VAL A CA 1
ATOM 6145 C C . VAL A 1 811 ? 17.571 -24.039 -37.249 1.00 98.56 811 VAL A C 1
ATOM 6147 O O . VAL A 1 811 ? 18.624 -24.612 -37.521 1.00 98.56 811 VAL A O 1
ATOM 6150 N N . LEU A 1 812 ? 16.512 -24.702 -36.773 1.00 98.31 812 LEU A N 1
ATOM 6151 C CA . LEU A 1 812 ? 16.544 -26.145 -36.507 1.00 98.31 812 LEU A CA 1
ATOM 6152 C C . LEU A 1 812 ? 16.709 -26.973 -37.792 1.00 98.31 812 LEU A C 1
ATOM 6154 O O . LEU A 1 812 ? 17.492 -27.925 -37.816 1.00 98.31 812 LEU A O 1
ATOM 6158 N N . ARG A 1 813 ? 16.014 -26.595 -38.870 1.00 97.81 813 ARG A N 1
ATOM 6159 C CA . ARG A 1 813 ? 16.107 -27.234 -40.194 1.00 97.81 813 ARG A CA 1
ATOM 6160 C C . ARG A 1 813 ? 17.431 -26.957 -40.903 1.00 97.81 813 ARG A C 1
ATOM 6162 O O . ARG A 1 813 ? 17.788 -27.721 -41.796 1.00 97.81 813 ARG A O 1
ATOM 6169 N N . ARG A 1 814 ? 18.186 -25.954 -40.435 1.00 97.50 814 ARG A N 1
ATOM 6170 C CA . ARG A 1 814 ? 19.441 -25.466 -41.031 1.00 97.50 814 ARG A CA 1
ATOM 6171 C C . ARG A 1 814 ? 19.209 -24.878 -42.422 1.00 97.50 814 ARG A C 1
ATOM 6173 O O . ARG A 1 814 ? 19.988 -25.107 -43.345 1.00 97.50 814 ARG A O 1
ATOM 6180 N N . ASP A 1 815 ? 18.130 -24.119 -42.566 1.00 97.50 815 ASP A N 1
ATOM 6181 C CA . ASP A 1 815 ? 17.818 -23.446 -43.820 1.00 97.50 815 ASP A CA 1
ATOM 6182 C C . ASP A 1 815 ? 18.925 -22.434 -44.151 1.00 97.50 815 ASP A C 1
ATOM 6184 O O . ASP A 1 815 ? 19.411 -21.714 -43.277 1.00 97.50 815 ASP A O 1
ATOM 6188 N N . ALA A 1 816 ? 19.301 -22.323 -45.429 1.00 92.75 816 ALA A N 1
ATOM 6189 C CA . ALA A 1 816 ? 20.371 -21.414 -45.864 1.00 92.75 816 ALA A CA 1
ATOM 6190 C C . ALA A 1 816 ? 20.103 -19.942 -45.491 1.00 92.75 816 ALA A C 1
ATOM 6192 O O . ALA A 1 816 ? 21.030 -19.155 -45.318 1.00 92.75 816 ALA A O 1
ATOM 6193 N N . GLY A 1 817 ? 18.825 -19.574 -45.363 1.00 89.94 817 GLY A N 1
ATOM 6194 C CA . GLY A 1 817 ? 18.380 -18.244 -44.969 1.00 89.94 817 GLY A CA 1
ATOM 6195 C C . GLY A 1 817 ? 18.080 -18.079 -43.479 1.00 89.94 817 GLY A C 1
ATOM 6196 O O . GLY A 1 817 ? 17.496 -17.053 -43.138 1.00 89.94 817 GLY A O 1
ATOM 6197 N N . ALA A 1 818 ? 18.412 -19.039 -42.611 1.00 95.44 818 ALA A N 1
ATOM 6198 C CA . ALA A 1 818 ? 18.102 -18.964 -41.183 1.00 95.44 818 ALA A CA 1
ATOM 6199 C C . ALA A 1 818 ? 18.784 -17.757 -40.498 1.00 95.44 818 ALA A C 1
ATOM 6201 O O . ALA A 1 818 ? 19.911 -17.402 -40.860 1.00 95.44 818 ALA A O 1
ATOM 6202 N N . PRO A 1 819 ? 18.152 -17.119 -39.494 1.00 96.75 819 PRO A N 1
ATOM 6203 C CA . PRO A 1 819 ? 18.769 -16.001 -38.788 1.00 96.75 819 PRO A CA 1
ATOM 6204 C C . PRO A 1 819 ? 20.017 -16.431 -37.998 1.00 96.75 819 PRO A C 1
ATOM 6206 O O . PRO A 1 819 ? 19.956 -17.212 -37.041 1.00 96.75 819 PRO A O 1
ATOM 6209 N N . ALA A 1 820 ? 21.177 -15.925 -38.420 1.00 95.19 820 ALA A N 1
ATOM 6210 C CA . ALA A 1 820 ? 22.478 -16.328 -37.886 1.00 95.19 820 ALA A CA 1
ATOM 6211 C C . ALA A 1 820 ? 22.692 -15.891 -36.427 1.00 95.19 820 ALA A C 1
ATOM 6213 O O . ALA A 1 820 ? 23.311 -16.612 -35.644 1.00 95.19 820 ALA A O 1
ATOM 6214 N N . ASP A 1 821 ? 22.151 -14.736 -36.047 1.00 95.56 821 ASP A N 1
ATOM 6215 C CA . ASP A 1 821 ? 22.183 -14.196 -34.690 1.00 95.56 821 ASP A CA 1
ATOM 6216 C C . ASP A 1 821 ? 21.371 -15.065 -33.713 1.00 95.56 821 ASP A C 1
ATOM 6218 O O . ASP A 1 821 ? 21.877 -15.419 -32.643 1.00 95.56 821 ASP A O 1
ATOM 6222 N N . LEU A 1 822 ? 20.165 -15.499 -34.104 1.00 97.38 822 LEU A N 1
ATOM 6223 C CA . LEU A 1 822 ? 19.349 -16.444 -33.337 1.00 97.38 822 LEU A CA 1
ATOM 6224 C C . LEU A 1 822 ? 20.059 -17.793 -33.180 1.00 97.38 822 LEU A C 1
ATOM 6226 O O . LEU A 1 822 ? 20.106 -18.333 -32.068 1.00 97.38 822 LEU A O 1
ATOM 6230 N N . ARG A 1 823 ? 20.659 -18.313 -34.263 1.00 97.75 823 ARG A N 1
ATOM 6231 C CA . ARG A 1 823 ? 21.478 -19.537 -34.232 1.00 97.75 823 ARG A CA 1
ATOM 6232 C C . ARG A 1 823 ? 22.624 -19.397 -33.231 1.00 97.75 823 ARG A C 1
ATOM 6234 O O . ARG A 1 823 ? 22.707 -20.173 -32.282 1.00 97.75 823 ARG A O 1
ATOM 6241 N N . GLN A 1 824 ? 23.485 -18.394 -33.399 1.00 97.38 824 GLN A N 1
ATOM 6242 C CA . GLN A 1 824 ? 24.681 -18.213 -32.571 1.00 97.38 824 GLN A CA 1
ATOM 6243 C C . GLN A 1 824 ? 24.335 -17.961 -31.098 1.00 97.38 824 GLN A C 1
ATOM 6245 O O . GLN A 1 824 ? 25.020 -18.444 -30.192 1.00 97.38 824 GLN A O 1
ATOM 6250 N N . ARG A 1 825 ? 23.271 -17.201 -30.824 1.00 97.44 825 ARG A N 1
ATOM 6251 C CA . ARG A 1 825 ? 22.799 -16.959 -29.457 1.00 97.44 825 ARG A CA 1
ATOM 6252 C C . ARG A 1 825 ? 22.278 -18.244 -28.814 1.00 97.44 825 ARG A C 1
ATOM 6254 O O . ARG A 1 825 ? 22.670 -18.546 -27.690 1.00 97.44 825 ARG A O 1
ATOM 6261 N N . SER A 1 826 ? 21.479 -19.032 -29.535 1.00 98.38 826 SER A N 1
ATOM 6262 C CA . SER A 1 826 ? 20.964 -20.320 -29.047 1.00 98.38 826 SER A CA 1
ATOM 6263 C C . SER A 1 826 ? 22.086 -21.319 -28.763 1.00 98.38 826 SER A C 1
ATOM 6265 O O . SER A 1 826 ? 22.080 -21.954 -27.713 1.00 98.38 826 SER A O 1
ATOM 6267 N N . LEU A 1 827 ? 23.084 -21.410 -29.644 1.00 98.56 827 LEU A N 1
ATOM 6268 C CA . LEU A 1 827 ? 24.242 -22.292 -29.475 1.00 98.56 827 LEU A CA 1
ATOM 6269 C C . LEU A 1 827 ? 25.072 -21.950 -28.237 1.00 98.56 827 LEU A C 1
ATOM 6271 O O . LEU A 1 827 ? 25.434 -22.845 -27.479 1.00 98.56 827 LEU A O 1
ATOM 6275 N N . ARG A 1 828 ? 25.325 -20.659 -27.983 1.00 98.06 828 ARG A N 1
ATOM 6276 C CA . ARG A 1 828 ? 26.044 -20.215 -26.777 1.00 98.06 828 ARG A CA 1
ATOM 6277 C C . ARG A 1 828 ? 25.302 -20.599 -25.497 1.00 98.06 828 ARG A C 1
ATOM 6279 O O . ARG A 1 828 ? 25.915 -21.122 -24.572 1.00 98.06 828 ARG A O 1
ATOM 6286 N N . LEU A 1 829 ? 23.988 -20.375 -25.458 1.00 98.38 829 LEU A N 1
ATOM 6287 C CA . LEU A 1 829 ? 23.153 -20.713 -24.300 1.00 98.38 829 LEU A CA 1
ATOM 6288 C C . LEU A 1 829 ? 23.057 -22.232 -24.092 1.00 98.38 829 LEU A C 1
ATOM 6290 O O . LEU A 1 829 ? 23.194 -22.710 -22.968 1.00 98.38 829 LEU A O 1
ATOM 6294 N N . ALA A 1 830 ? 22.863 -22.996 -25.170 1.00 98.56 830 ALA A N 1
ATOM 6295 C CA . ALA A 1 830 ? 22.840 -24.452 -25.117 1.00 98.56 830 ALA A CA 1
ATOM 6296 C C . ALA A 1 830 ? 24.194 -25.013 -24.669 1.00 98.56 830 ALA A C 1
ATOM 6298 O O . ALA A 1 830 ? 24.228 -25.875 -23.801 1.00 98.56 830 ALA A O 1
ATOM 6299 N N . GLY A 1 831 ? 25.305 -24.480 -25.184 1.00 98.38 831 GLY A N 1
ATOM 6300 C CA . GLY A 1 831 ? 26.649 -24.904 -24.804 1.00 98.38 831 GLY A CA 1
ATOM 6301 C C . GLY A 1 831 ? 26.914 -24.763 -23.307 1.00 98.38 831 GLY A C 1
ATOM 6302 O O . GLY A 1 831 ? 27.406 -25.704 -22.688 1.00 98.38 831 GLY A O 1
ATOM 6303 N N . ARG A 1 832 ? 26.495 -23.645 -22.698 1.00 98.25 832 ARG A N 1
ATOM 6304 C CA . ARG A 1 832 ? 26.559 -23.480 -21.238 1.00 98.25 832 ARG A CA 1
ATOM 6305 C C . ARG A 1 832 ? 25.717 -24.510 -20.501 1.00 98.25 832 ARG A C 1
ATOM 6307 O O . ARG A 1 832 ? 26.211 -25.130 -19.574 1.00 98.25 832 ARG A O 1
ATOM 6314 N N . LEU A 1 833 ? 24.493 -24.789 -20.946 1.00 98.12 833 LEU A N 1
ATOM 6315 C CA . LEU A 1 833 ? 23.668 -25.839 -20.333 1.00 98.12 833 LEU A CA 1
ATOM 6316 C C . LEU A 1 833 ? 24.266 -27.248 -20.481 1.00 98.12 833 LEU A C 1
ATOM 6318 O O . LEU A 1 833 ? 24.143 -28.058 -19.565 1.00 98.12 833 LEU A O 1
ATOM 6322 N N . LEU A 1 834 ? 24.936 -27.544 -21.598 1.00 98.44 834 LEU A N 1
ATOM 6323 C CA . LEU A 1 834 ? 25.627 -28.819 -21.816 1.00 98.44 834 LEU A CA 1
ATOM 6324 C C . LEU A 1 834 ? 26.836 -28.981 -20.885 1.00 98.44 834 LEU A C 1
ATOM 6326 O O . LEU A 1 834 ? 27.030 -30.060 -20.323 1.00 98.44 834 LEU A O 1
ATOM 6330 N N . GLU A 1 835 ? 27.618 -27.915 -20.692 1.00 97.75 835 GLU A N 1
ATOM 6331 C CA . GLU A 1 835 ? 28.675 -27.854 -19.671 1.00 97.75 835 GLU A CA 1
ATOM 6332 C C . GLU A 1 835 ? 28.071 -28.011 -18.281 1.00 97.75 835 GLU A C 1
ATOM 6334 O O . GLU A 1 835 ? 28.551 -28.797 -17.461 1.00 97.75 835 GLU A O 1
ATOM 6339 N N . MET A 1 836 ? 26.956 -27.320 -18.032 1.00 96.62 836 MET A N 1
ATOM 6340 C CA . MET A 1 836 ? 26.315 -27.365 -16.737 1.00 96.62 836 MET A CA 1
ATOM 6341 C C . MET A 1 836 ? 25.840 -28.775 -16.386 1.00 96.62 836 MET A C 1
ATOM 6343 O O . MET A 1 836 ? 25.989 -29.206 -15.239 1.00 96.62 836 MET A O 1
ATOM 6347 N N . GLY A 1 837 ? 25.312 -29.495 -17.374 1.00 95.75 837 GLY A N 1
ATOM 6348 C CA . GLY A 1 837 ? 24.866 -30.870 -17.226 1.00 95.75 837 GLY A CA 1
ATOM 6349 C C . GLY A 1 837 ? 25.947 -31.936 -17.366 1.00 95.75 837 GLY A C 1
ATOM 6350 O O . GLY A 1 837 ? 25.613 -33.115 -17.421 1.00 95.75 837 GLY A O 1
ATOM 6351 N N . GLY A 1 838 ? 27.226 -31.555 -17.443 1.00 95.31 838 GLY A N 1
ATOM 6352 C CA . GLY A 1 838 ? 28.343 -32.501 -17.489 1.00 95.31 838 GLY A CA 1
ATOM 6353 C C . GLY A 1 838 ? 28.457 -33.288 -18.798 1.00 95.31 838 GLY A C 1
ATOM 6354 O O . GLY A 1 838 ? 29.159 -34.294 -18.850 1.00 95.31 838 GLY A O 1
ATOM 6355 N N . ARG A 1 839 ? 27.783 -32.850 -19.870 1.00 95.75 839 ARG A N 1
ATOM 6356 C CA . ARG A 1 839 ? 27.882 -33.469 -21.206 1.00 95.75 839 ARG A CA 1
ATOM 6357 C C . ARG A 1 839 ? 29.054 -32.943 -22.024 1.00 95.75 839 ARG A C 1
ATOM 6359 O O . ARG A 1 839 ? 29.440 -33.586 -22.995 1.00 95.75 839 ARG A O 1
ATOM 6366 N N . ALA A 1 840 ? 29.623 -31.812 -21.620 1.00 94.19 840 ALA A N 1
ATOM 6367 C CA . ALA A 1 840 ? 30.862 -31.266 -22.150 1.00 94.19 840 ALA A CA 1
ATOM 6368 C C . ALA A 1 840 ? 31.741 -30.762 -20.998 1.00 94.19 840 ALA A C 1
ATOM 6370 O O . ALA A 1 840 ? 31.234 -30.235 -20.009 1.00 94.19 840 ALA A O 1
ATOM 6371 N N . ALA A 1 841 ? 33.062 -30.900 -21.135 1.00 89.69 841 ALA A N 1
ATOM 6372 C CA . ALA A 1 841 ? 34.000 -30.210 -20.253 1.00 89.69 841 ALA A CA 1
ATOM 6373 C C . ALA A 1 841 ? 33.907 -28.688 -20.469 1.00 89.69 841 ALA A C 1
ATOM 6375 O O . ALA A 1 841 ? 33.558 -28.239 -21.564 1.00 89.69 841 ALA A O 1
ATOM 6376 N N . GLY A 1 842 ? 34.240 -27.898 -19.444 1.00 88.12 842 GLY A N 1
ATOM 6377 C CA . GLY A 1 842 ? 34.193 -26.436 -19.524 1.00 88.12 842 GLY A CA 1
ATOM 6378 C C . GLY A 1 842 ? 34.993 -25.895 -20.714 1.00 88.12 842 GLY A C 1
ATOM 6379 O O . GLY A 1 842 ? 36.157 -26.246 -20.890 1.00 88.12 842 GLY A O 1
ATOM 6380 N N . GLY A 1 843 ? 34.355 -25.062 -21.539 1.00 88.88 843 GLY A N 1
ATOM 6381 C CA . GLY A 1 843 ? 34.918 -24.510 -22.773 1.00 88.88 843 GLY A CA 1
ATOM 6382 C C . GLY A 1 843 ? 34.563 -25.294 -24.042 1.00 88.88 843 GLY A C 1
ATOM 6383 O O . GLY A 1 843 ? 34.668 -24.738 -25.133 1.00 88.88 843 GLY A O 1
ATOM 6384 N N . ASN A 1 844 ? 34.091 -26.540 -23.924 1.00 95.25 844 ASN A N 1
ATOM 6385 C CA . ASN A 1 844 ? 33.741 -27.393 -25.068 1.00 95.25 844 ASN A CA 1
ATOM 6386 C C . ASN A 1 844 ? 32.229 -27.458 -25.346 1.00 95.25 844 ASN A C 1
ATOM 6388 O O . ASN A 1 844 ? 31.808 -28.105 -26.307 1.00 95.25 844 ASN A O 1
ATOM 6392 N N . GLY A 1 845 ? 31.394 -26.800 -24.535 1.00 97.25 845 GLY A N 1
ATOM 6393 C CA . GLY A 1 845 ? 29.940 -26.846 -24.686 1.00 97.25 845 GLY A CA 1
ATOM 6394 C C . GLY A 1 845 ? 29.448 -26.274 -26.011 1.00 97.25 845 GLY A C 1
ATOM 6395 O O . GLY A 1 845 ? 28.545 -26.840 -26.626 1.00 97.25 845 GLY A O 1
ATOM 6396 N N . LEU A 1 846 ? 30.052 -25.175 -26.474 1.00 98.00 846 LEU A N 1
ATOM 6397 C CA . LEU A 1 846 ? 29.668 -24.528 -27.733 1.00 98.00 846 LEU A CA 1
ATOM 6398 C C . LEU A 1 846 ? 29.880 -25.457 -28.936 1.00 98.00 846 LEU A C 1
ATOM 6400 O O . LEU A 1 846 ? 28.964 -25.622 -29.736 1.00 98.00 846 LEU A O 1
ATOM 6404 N N . ALA A 1 847 ? 31.044 -26.106 -29.017 1.00 98.06 847 ALA A N 1
ATOM 6405 C CA . ALA A 1 847 ? 31.363 -27.033 -30.100 1.00 98.06 847 ALA A CA 1
ATOM 6406 C C . ALA A 1 847 ? 30.396 -28.230 -30.129 1.00 98.06 847 ALA A C 1
ATOM 6408 O O . ALA A 1 847 ? 29.929 -28.628 -31.196 1.00 98.06 847 ALA A O 1
ATOM 6409 N N . LEU A 1 848 ? 30.029 -28.769 -28.958 1.00 98.38 848 LEU A N 1
ATOM 6410 C CA . LEU A 1 848 ? 29.039 -29.845 -28.872 1.00 98.38 848 LEU A CA 1
ATOM 6411 C C . LEU A 1 848 ? 27.638 -29.372 -29.294 1.00 98.38 848 LEU A C 1
ATOM 6413 O O . LEU A 1 848 ? 26.927 -30.099 -29.990 1.00 98.38 848 LEU A O 1
ATOM 6417 N N . ALA A 1 849 ? 27.233 -28.162 -28.900 1.00 98.50 849 ALA A N 1
ATOM 6418 C CA . ALA A 1 849 ? 25.961 -27.583 -29.325 1.00 98.50 849 ALA A CA 1
ATOM 6419 C C . ALA A 1 849 ? 25.914 -27.385 -30.851 1.00 98.50 849 ALA A C 1
ATOM 6421 O O . ALA A 1 849 ? 24.906 -27.722 -31.474 1.00 98.50 849 ALA A O 1
ATOM 6422 N N . GLU A 1 850 ? 27.005 -26.897 -31.450 1.00 98.50 850 GLU A N 1
ATOM 6423 C CA . GLU A 1 850 ? 27.154 -26.726 -32.902 1.00 98.50 850 GLU A CA 1
ATOM 6424 C C . GLU A 1 850 ? 27.039 -28.061 -33.626 1.00 98.50 850 GLU A C 1
ATOM 6426 O O . GLU A 1 850 ? 26.172 -28.220 -34.482 1.00 98.50 850 GLU A O 1
ATOM 6431 N N . GLN A 1 851 ? 27.812 -29.062 -33.200 1.00 98.31 851 GLN A N 1
ATOM 6432 C CA . GLN A 1 851 ? 27.744 -30.412 -33.754 1.00 98.31 851 GLN A CA 1
ATOM 6433 C C . GLN A 1 851 ? 26.325 -31.005 -33.666 1.00 98.31 851 GLN A C 1
ATOM 6435 O O . GLN A 1 851 ? 25.847 -31.645 -34.606 1.00 98.31 851 GLN A O 1
ATOM 6440 N N . THR A 1 852 ? 25.629 -30.795 -32.547 1.00 98.62 852 THR A N 1
ATOM 6441 C CA . THR A 1 852 ? 24.273 -31.325 -32.318 1.00 98.62 852 THR A CA 1
ATOM 6442 C C . THR A 1 852 ? 23.232 -30.649 -33.212 1.00 98.62 852 THR A C 1
ATOM 6444 O O . THR A 1 852 ? 22.319 -31.310 -33.715 1.00 98.62 852 THR A O 1
ATOM 6447 N N . LEU A 1 853 ? 23.360 -29.338 -33.433 1.00 98.50 853 LEU A N 1
ATOM 6448 C CA . LEU A 1 853 ? 22.488 -28.606 -34.347 1.00 98.50 853 LEU A CA 1
ATOM 6449 C C . LEU A 1 853 ? 22.778 -28.984 -35.805 1.00 98.50 853 LEU A C 1
ATOM 6451 O O . LEU A 1 853 ? 21.850 -29.339 -36.531 1.00 98.50 853 LEU A O 1
ATOM 6455 N N . ASP A 1 854 ? 24.051 -28.963 -36.207 1.00 97.88 854 ASP A N 1
ATOM 6456 C CA . ASP A 1 854 ? 24.493 -29.115 -37.598 1.00 97.88 854 ASP A CA 1
ATOM 6457 C C . ASP A 1 854 ? 24.329 -30.551 -38.122 1.00 97.88 854 ASP A C 1
ATOM 6459 O O . ASP A 1 854 ? 24.015 -30.748 -39.296 1.00 97.88 854 ASP A O 1
ATOM 6463 N N . SER A 1 855 ? 24.431 -31.558 -37.247 1.00 98.06 855 SER A N 1
ATOM 6464 C CA . SER A 1 855 ? 24.086 -32.955 -37.574 1.00 98.06 855 SER A CA 1
ATOM 6465 C C . SER A 1 855 ? 22.581 -33.192 -37.755 1.00 98.06 855 SER A C 1
ATOM 6467 O O . SER A 1 855 ? 22.172 -34.223 -38.284 1.00 98.06 855 SER A O 1
ATOM 6469 N N . GLY A 1 856 ? 21.743 -32.258 -37.297 1.00 98.19 856 GLY A N 1
ATOM 6470 C CA . GLY A 1 856 ? 20.287 -32.370 -37.297 1.00 98.19 856 GLY A CA 1
ATOM 6471 C C . GLY A 1 856 ? 19.680 -33.185 -36.163 1.00 98.19 856 GLY A C 1
ATOM 6472 O O . GLY A 1 856 ? 18.455 -33.319 -36.114 1.00 98.19 856 GLY A O 1
ATOM 6473 N N . ALA A 1 857 ? 20.490 -33.635 -35.203 1.00 98.56 857 ALA A N 1
ATOM 6474 C CA . ALA A 1 857 ? 20.006 -34.286 -33.990 1.00 98.56 857 ALA A CA 1
ATOM 6475 C C . ALA A 1 857 ? 19.048 -33.382 -33.192 1.00 98.56 857 ALA A C 1
ATOM 6477 O O . ALA A 1 857 ? 18.011 -33.849 -32.716 1.00 98.56 857 ALA A O 1
ATOM 6478 N N . ALA A 1 858 ? 19.341 -32.077 -33.110 1.00 98.56 858 ALA A N 1
ATOM 6479 C CA . ALA A 1 858 ? 18.449 -31.110 -32.470 1.00 98.56 858 ALA A CA 1
ATOM 6480 C C . ALA A 1 858 ? 17.069 -31.054 -33.151 1.00 98.56 858 ALA A C 1
ATOM 6482 O O . ALA A 1 858 ? 16.046 -31.096 -32.473 1.00 98.56 858 ALA A O 1
ATOM 6483 N N . TYR A 1 859 ? 17.010 -31.021 -34.488 1.00 98.62 859 TYR A N 1
ATOM 6484 C CA . TYR A 1 859 ? 15.732 -30.994 -35.206 1.00 98.62 859 TYR A CA 1
ATOM 6485 C C . TYR A 1 859 ? 14.925 -32.275 -34.995 1.00 98.62 859 TYR A C 1
ATOM 6487 O O . TYR A 1 859 ? 13.739 -32.205 -34.686 1.00 98.62 859 TYR A O 1
ATOM 6495 N N . ALA A 1 860 ? 15.576 -33.438 -35.083 1.00 98.56 860 ALA A N 1
ATOM 6496 C CA . ALA A 1 860 ? 14.927 -34.720 -34.827 1.00 98.56 860 ALA A CA 1
ATOM 6497 C C . ALA A 1 860 ? 14.341 -34.790 -33.406 1.00 98.56 860 ALA A C 1
ATOM 6499 O O . ALA A 1 860 ? 13.204 -35.224 -33.222 1.00 98.56 860 ALA A O 1
ATOM 6500 N N . LYS A 1 861 ? 15.081 -34.303 -32.400 1.00 98.69 861 LYS A N 1
ATOM 6501 C CA . LYS A 1 861 ? 14.586 -34.228 -31.021 1.00 98.69 861 LYS A CA 1
ATOM 6502 C C . LYS A 1 861 ? 13.432 -33.235 -30.873 1.00 98.69 861 LYS A C 1
ATOM 6504 O O . LYS A 1 861 ? 12.460 -33.548 -30.194 1.00 98.69 861 LYS A O 1
ATOM 6509 N N . PHE A 1 862 ? 13.503 -32.074 -31.520 1.00 98.56 862 PHE A N 1
ATOM 6510 C CA . PHE A 1 862 ? 12.407 -31.105 -31.512 1.00 98.56 862 PHE A CA 1
ATOM 6511 C C . PHE A 1 862 ? 11.111 -31.699 -32.080 1.00 98.56 862 PHE A C 1
ATOM 6513 O O . PHE A 1 862 ? 10.056 -31.548 -31.467 1.00 98.56 862 PHE A O 1
ATOM 6520 N N . LEU A 1 863 ? 11.194 -32.426 -33.201 1.00 98.31 863 LEU A N 1
ATOM 6521 C CA . LEU A 1 863 ? 10.053 -33.144 -33.776 1.00 98.31 863 LEU A CA 1
ATOM 6522 C C . LEU A 1 863 ? 9.482 -34.167 -32.794 1.00 98.31 863 LEU A C 1
ATOM 6524 O O . LEU A 1 863 ? 8.279 -34.174 -32.565 1.00 98.31 863 LEU A O 1
ATOM 6528 N N . ALA A 1 864 ? 10.334 -34.979 -32.165 1.00 98.44 864 ALA A N 1
ATOM 6529 C CA . ALA A 1 864 ? 9.890 -35.975 -31.192 1.00 98.44 864 ALA A CA 1
ATOM 6530 C C . ALA A 1 864 ? 9.148 -35.345 -29.997 1.00 98.44 864 ALA A C 1
ATOM 6532 O O . ALA A 1 864 ? 8.117 -35.864 -29.572 1.00 98.44 864 ALA A O 1
ATOM 6533 N N . ILE A 1 865 ? 9.620 -34.192 -29.503 1.00 98.25 865 ILE A N 1
ATOM 6534 C CA . ILE A 1 865 ? 8.929 -33.418 -28.459 1.00 98.25 865 ILE A CA 1
ATOM 6535 C C . ILE A 1 865 ? 7.562 -32.934 -28.964 1.00 98.25 865 ILE A C 1
ATOM 6537 O O . ILE A 1 865 ? 6.568 -33.105 -28.263 1.00 98.25 865 ILE A O 1
ATOM 6541 N N . CYS A 1 866 ? 7.486 -32.365 -30.173 1.00 97.75 866 CYS A N 1
ATOM 6542 C CA . CYS A 1 866 ? 6.219 -31.897 -30.750 1.00 97.75 866 CYS A CA 1
ATOM 6543 C C . CYS A 1 866 ? 5.211 -33.041 -30.908 1.00 97.75 866 CYS A C 1
ATOM 6545 O O . CYS A 1 866 ? 4.061 -32.906 -30.497 1.00 97.75 866 CYS A O 1
ATOM 6547 N N . GLU A 1 867 ? 5.648 -34.189 -31.429 1.00 97.44 867 GLU A N 1
ATOM 6548 C CA . GLU A 1 867 ? 4.813 -35.386 -31.573 1.00 97.44 867 GLU A CA 1
ATOM 6549 C C . GLU A 1 867 ? 4.303 -35.888 -30.220 1.00 97.44 867 GLU A C 1
ATOM 6551 O O . GLU A 1 867 ? 3.115 -36.172 -30.068 1.00 97.44 867 GLU A O 1
ATOM 6556 N N . ALA A 1 868 ? 5.161 -35.917 -29.198 1.00 96.69 868 ALA A N 1
ATOM 6557 C CA . ALA A 1 868 ? 4.747 -36.282 -27.848 1.00 96.69 868 ALA A CA 1
ATOM 6558 C C . ALA A 1 868 ? 3.735 -35.284 -27.244 1.00 96.69 868 ALA A C 1
ATOM 6560 O O . ALA A 1 868 ? 2.895 -35.690 -26.441 1.00 96.69 868 ALA A O 1
ATOM 6561 N N . GLN A 1 869 ? 3.786 -34.007 -27.641 1.00 95.56 869 GLN A N 1
ATOM 6562 C CA . GLN A 1 869 ? 2.847 -32.961 -27.218 1.00 95.56 869 GLN A CA 1
ATOM 6563 C C . GLN A 1 869 ? 1.549 -32.907 -28.038 1.00 95.56 869 GLN A C 1
ATOM 6565 O O . GLN A 1 869 ? 0.671 -32.120 -27.700 1.00 95.56 869 GLN A O 1
ATOM 6570 N N . GLY A 1 870 ? 1.395 -33.731 -29.079 1.00 94.19 870 GLY A N 1
ATOM 6571 C CA . GLY A 1 870 ? 0.180 -33.786 -29.903 1.00 94.19 870 GLY A CA 1
ATOM 6572 C C . GLY A 1 870 ? 0.356 -33.358 -31.363 1.00 94.19 870 GLY A C 1
ATOM 6573 O O . GLY A 1 870 ? -0.634 -33.027 -32.013 1.00 94.19 870 GLY A O 1
ATOM 6574 N N . GLY A 1 871 ? 1.589 -33.381 -31.873 1.00 93.62 871 GLY A N 1
ATOM 6575 C CA . GLY A 1 871 ? 1.910 -33.270 -33.298 1.00 93.62 871 GLY A CA 1
ATOM 6576 C C . GLY A 1 871 ? 2.477 -31.913 -33.715 1.00 93.62 871 GLY A C 1
ATOM 6577 O O . GLY A 1 871 ? 2.127 -30.874 -33.147 1.00 93.62 871 GLY A O 1
ATOM 6578 N N . LEU A 1 872 ? 3.347 -31.928 -34.733 1.00 94.44 872 LEU A N 1
ATOM 6579 C CA . LEU A 1 872 ? 3.866 -30.707 -35.356 1.00 94.44 872 LEU A CA 1
ATOM 6580 C C . LEU A 1 872 ? 2.793 -30.003 -36.208 1.00 94.44 872 LEU A C 1
ATOM 6582 O O . LEU A 1 872 ? 2.089 -30.628 -36.999 1.00 94.44 872 LEU A O 1
ATOM 6586 N N . ARG A 1 873 ? 2.725 -28.677 -36.093 1.00 94.88 873 ARG A N 1
ATOM 6587 C CA . ARG A 1 873 ? 1.848 -27.783 -36.855 1.00 94.88 873 ARG A CA 1
ATOM 6588 C C . ARG A 1 873 ? 2.665 -26.816 -37.706 1.00 94.88 873 ARG A C 1
ATOM 6590 O O . ARG A 1 873 ? 3.812 -26.499 -37.385 1.00 94.88 873 ARG A O 1
ATOM 6597 N N . GLU A 1 874 ? 2.055 -26.334 -38.784 1.00 93.31 874 GLU A N 1
ATOM 6598 C CA . GLU A 1 874 ? 2.618 -25.251 -39.587 1.00 93.31 874 GLU A CA 1
ATOM 6599 C C . GLU A 1 874 ? 2.125 -23.890 -39.075 1.00 93.31 874 GLU A C 1
ATOM 6601 O O . GLU A 1 874 ? 0.916 -23.719 -38.879 1.00 93.31 874 GLU A O 1
ATOM 6606 N N . PRO A 1 875 ? 3.026 -22.909 -38.871 1.00 96.25 875 PRO A N 1
ATOM 6607 C CA . PRO A 1 875 ? 2.625 -21.565 -38.483 1.00 96.25 875 PRO A CA 1
ATOM 6608 C C . PRO A 1 875 ? 1.721 -20.903 -39.537 1.00 96.25 875 PRO A C 1
ATOM 6610 O O . PRO A 1 875 ? 1.997 -21.012 -40.736 1.00 96.25 875 PRO A O 1
ATOM 6613 N N . PRO A 1 876 ? 0.674 -20.173 -39.120 1.00 95.56 876 PRO A N 1
ATOM 6614 C CA . PRO A 1 876 ? -0.222 -19.491 -40.044 1.00 95.56 876 PRO A CA 1
ATOM 6615 C C . PRO A 1 876 ? 0.456 -18.297 -40.731 1.00 95.56 876 PRO A C 1
ATOM 6617 O O . PRO A 1 876 ? 1.457 -17.750 -40.263 1.00 95.56 876 PRO A O 1
ATOM 6620 N N . VAL A 1 877 ? -0.135 -17.862 -41.844 1.00 94.25 877 VAL A N 1
ATOM 6621 C CA . VAL A 1 877 ? 0.365 -16.760 -42.671 1.00 94.25 877 VAL A CA 1
ATOM 6622 C C . VAL A 1 877 ? -0.644 -15.615 -42.683 1.00 94.25 877 VAL A C 1
ATOM 6624 O O . VAL A 1 877 ? -1.826 -15.831 -42.931 1.00 94.25 877 VAL A O 1
ATOM 6627 N N . ALA A 1 878 ? -0.177 -14.387 -42.444 1.00 95.12 878 ALA A N 1
ATOM 6628 C CA . ALA A 1 878 ? -1.046 -13.215 -42.403 1.00 95.12 878 ALA A CA 1
ATOM 6629 C C . ALA A 1 878 ? -1.682 -12.911 -43.765 1.00 95.12 878 ALA A C 1
ATOM 6631 O O . ALA A 1 878 ? -1.011 -12.954 -44.800 1.00 95.12 878 ALA A O 1
ATOM 6632 N N . SER A 1 879 ? -2.960 -12.524 -43.737 1.00 95.25 879 SER A N 1
ATOM 6633 C CA . SER A 1 879 ? -3.729 -12.162 -44.935 1.00 95.25 879 SER A CA 1
ATOM 6634 C C . SER A 1 879 ? -3.321 -10.807 -45.517 1.00 95.25 879 SER A C 1
ATOM 6636 O O . SER A 1 879 ? -3.438 -10.592 -46.723 1.00 95.25 879 SER A O 1
ATOM 6638 N N . TYR A 1 880 ? -2.818 -9.894 -44.682 1.00 97.19 880 TYR A N 1
ATOM 6639 C CA . TYR A 1 880 ? -2.440 -8.547 -45.095 1.00 97.19 880 TYR A CA 1
ATOM 6640 C C . TYR A 1 880 ? -0.995 -8.245 -44.725 1.00 97.19 880 TYR A C 1
ATOM 6642 O O . TYR A 1 880 ? -0.534 -8.549 -43.622 1.00 97.19 880 TYR A O 1
ATOM 6650 N N . ARG A 1 881 ? -0.275 -7.619 -45.661 1.00 97.56 881 ARG A N 1
ATOM 6651 C CA . ARG A 1 881 ? 1.126 -7.240 -45.485 1.00 97.56 881 ARG A CA 1
ATOM 6652 C C . ARG A 1 881 ? 1.399 -5.844 -46.007 1.00 97.56 881 ARG A C 1
ATOM 6654 O O . ARG A 1 881 ? 0.861 -5.450 -47.040 1.00 97.56 881 ARG A O 1
ATOM 6661 N N . GLN A 1 882 ? 2.293 -5.127 -45.337 1.00 97.38 882 GLN A N 1
ATOM 6662 C CA . GLN A 1 882 ? 2.766 -3.826 -45.800 1.00 97.38 882 GLN A CA 1
ATOM 6663 C C . GLN A 1 882 ? 4.270 -3.683 -45.619 1.00 97.38 882 GLN A C 1
ATOM 6665 O O . GLN A 1 882 ? 4.819 -3.945 -44.553 1.00 97.38 882 GLN A O 1
ATOM 6670 N N . ILE A 1 883 ? 4.932 -3.220 -46.674 1.00 97.44 883 ILE A N 1
ATOM 6671 C CA . ILE A 1 883 ? 6.382 -3.067 -46.725 1.00 97.44 883 ILE A CA 1
ATOM 6672 C C . ILE A 1 883 ? 6.791 -1.657 -46.295 1.00 97.44 883 ILE A C 1
ATOM 6674 O O . ILE A 1 883 ? 6.243 -0.668 -46.785 1.00 97.44 883 ILE A O 1
ATOM 6678 N N . PHE A 1 884 ? 7.830 -1.573 -45.463 1.00 96.44 884 PHE A N 1
ATOM 6679 C CA . PHE A 1 884 ? 8.497 -0.331 -45.086 1.00 96.44 884 PHE A CA 1
ATOM 6680 C C . PHE A 1 884 ? 9.905 -0.280 -45.678 1.00 96.44 884 PHE A C 1
ATOM 6682 O O . PHE A 1 884 ? 10.668 -1.245 -45.599 1.00 96.44 884 PHE A O 1
ATOM 6689 N N . LYS A 1 885 ? 10.243 0.855 -46.296 1.00 96.00 885 LYS A N 1
ATOM 6690 C CA . LYS A 1 885 ? 11.500 1.072 -47.025 1.00 96.00 885 LYS A CA 1
ATOM 6691 C C . LYS A 1 885 ? 12.324 2.194 -46.401 1.00 96.00 885 LYS A C 1
ATOM 6693 O O . LYS A 1 885 ? 11.765 3.118 -45.816 1.00 96.00 885 LYS A O 1
ATOM 6698 N N . ALA A 1 886 ? 13.639 2.140 -46.587 1.00 94.56 886 ALA A N 1
ATOM 6699 C CA . ALA A 1 886 ? 14.576 3.139 -46.098 1.00 94.56 886 ALA A CA 1
ATOM 6700 C C . ALA A 1 886 ? 14.304 4.502 -46.762 1.00 94.56 886 ALA A C 1
ATOM 6702 O O . ALA A 1 886 ? 14.383 4.604 -47.992 1.00 94.56 886 ALA A O 1
ATOM 6703 N N . PRO A 1 887 ? 13.998 5.564 -45.993 1.00 92.19 887 PRO A N 1
ATOM 6704 C CA . PRO A 1 887 ? 13.706 6.880 -46.564 1.00 92.19 887 PRO A CA 1
ATOM 6705 C C . PRO A 1 887 ? 14.957 7.566 -47.134 1.00 92.19 887 PRO A C 1
ATOM 6707 O O . PRO A 1 887 ? 14.847 8.420 -48.016 1.00 92.19 887 PRO A O 1
ATOM 6710 N N . ARG A 1 888 ? 16.146 7.175 -46.662 1.00 93.69 888 ARG A N 1
ATOM 6711 C CA . ARG A 1 888 ? 17.457 7.687 -47.074 1.00 93.69 888 ARG A CA 1
ATOM 6712 C C . ARG A 1 888 ? 18.505 6.576 -47.065 1.00 93.69 888 ARG A C 1
ATOM 6714 O O . ARG A 1 888 ? 18.286 5.544 -46.434 1.00 93.69 888 ARG A O 1
ATOM 6721 N N . SER A 1 889 ? 19.619 6.809 -47.753 1.00 96.38 889 SER A N 1
ATOM 6722 C CA . SER A 1 889 ? 20.815 5.972 -47.624 1.00 96.38 889 SER A CA 1
ATOM 6723 C C . SER A 1 889 ? 21.572 6.314 -46.336 1.00 96.38 889 SER A C 1
ATOM 6725 O O . SER A 1 889 ? 21.462 7.444 -45.856 1.00 96.38 889 SER A O 1
ATOM 6727 N N . GLY A 1 890 ? 22.311 5.354 -45.785 1.00 95.94 890 GLY A N 1
ATOM 6728 C CA . GLY A 1 890 ? 23.097 5.530 -44.562 1.00 95.94 890 GLY A CA 1
ATOM 6729 C C . GLY A 1 890 ? 23.372 4.210 -43.841 1.00 95.94 890 GLY A C 1
ATOM 6730 O O . GLY A 1 890 ? 23.114 3.139 -44.383 1.00 95.94 890 GLY A O 1
ATOM 6731 N N . VAL A 1 891 ? 23.868 4.265 -42.609 1.00 96.81 891 VAL A N 1
ATOM 6732 C CA . VAL A 1 891 ? 24.118 3.097 -41.751 1.00 96.81 891 VAL A CA 1
ATOM 6733 C C . VAL A 1 891 ? 23.039 3.001 -40.676 1.00 96.81 891 VAL A C 1
ATOM 6735 O O . VAL A 1 891 ? 22.743 3.988 -40.002 1.00 96.81 891 VAL A O 1
ATOM 6738 N N . LEU A 1 892 ? 22.466 1.810 -40.476 1.00 95.62 892 LEU A N 1
ATOM 6739 C CA . LEU A 1 892 ? 21.535 1.554 -39.374 1.00 95.62 892 LEU A CA 1
ATOM 6740 C C . LEU A 1 892 ? 22.294 1.507 -38.038 1.00 95.62 892 LEU A C 1
ATOM 6742 O O . LEU A 1 892 ? 23.000 0.542 -37.750 1.00 95.62 892 LEU A O 1
ATOM 6746 N N . ARG A 1 893 ? 22.167 2.561 -37.229 1.00 94.56 893 ARG A N 1
ATOM 6747 C CA . ARG A 1 893 ? 22.936 2.778 -35.989 1.00 94.56 893 ARG A CA 1
ATOM 6748 C C . ARG A 1 893 ? 22.164 2.492 -34.712 1.00 94.56 893 ARG A C 1
ATOM 6750 O O . ARG A 1 893 ? 22.781 2.203 -33.694 1.00 94.56 893 ARG A O 1
ATOM 6757 N N . GLY A 1 894 ? 20.838 2.551 -34.764 1.00 93.50 894 GLY A N 1
ATOM 6758 C CA . GLY A 1 894 ? 19.984 2.315 -33.606 1.00 93.50 894 GLY A CA 1
ATOM 6759 C C . GLY A 1 894 ? 18.683 1.629 -33.992 1.00 93.50 894 GLY A C 1
ATOM 6760 O O . GLY A 1 894 ? 18.131 1.895 -35.060 1.00 93.50 894 GLY A O 1
ATOM 6761 N N . ILE A 1 895 ? 18.199 0.758 -33.108 1.00 95.06 895 ILE A N 1
ATOM 6762 C CA . ILE A 1 895 ? 16.891 0.112 -33.213 1.00 95.06 895 ILE A CA 1
ATOM 6763 C C . ILE A 1 895 ? 16.161 0.276 -31.876 1.00 95.06 895 ILE A C 1
ATOM 6765 O O . ILE A 1 895 ? 16.678 -0.096 -30.822 1.00 95.06 895 ILE A O 1
ATOM 6769 N N . ASP A 1 896 ? 14.944 0.821 -31.905 1.00 93.94 896 ASP A N 1
ATOM 6770 C CA . ASP A 1 896 ? 14.093 0.898 -30.716 1.00 93.94 896 ASP A CA 1
ATOM 6771 C C . ASP A 1 896 ? 13.245 -0.376 -30.567 1.00 93.94 896 ASP A C 1
ATOM 6773 O O . ASP A 1 896 ? 12.187 -0.539 -31.186 1.00 93.94 896 ASP A O 1
ATOM 6777 N N . ASN A 1 897 ? 13.703 -1.278 -29.694 1.00 92.19 897 ASN A N 1
ATOM 6778 C CA . ASN A 1 897 ? 13.038 -2.548 -29.411 1.00 92.19 897 ASN A CA 1
ATOM 6779 C C . ASN A 1 897 ? 11.620 -2.378 -28.845 1.00 92.19 897 ASN A C 1
ATOM 6781 O O . ASN A 1 897 ? 10.732 -3.171 -29.172 1.00 92.19 897 ASN A O 1
ATOM 6785 N N . ARG A 1 898 ? 11.374 -1.353 -28.012 1.00 90.12 898 ARG A N 1
ATOM 6786 C CA . ARG A 1 898 ? 10.053 -1.129 -27.396 1.00 90.12 898 ARG A CA 1
ATOM 6787 C C . ARG A 1 898 ? 9.050 -0.683 -28.452 1.00 90.12 898 ARG A C 1
ATOM 6789 O O . ARG A 1 898 ? 7.912 -1.157 -28.453 1.00 90.12 898 ARG A O 1
ATOM 6796 N N . ARG A 1 899 ? 9.466 0.188 -29.375 1.00 92.50 899 ARG A N 1
ATOM 6797 C CA . ARG A 1 899 ? 8.599 0.661 -30.462 1.00 92.50 899 ARG A CA 1
ATOM 6798 C C . ARG A 1 899 ? 8.352 -0.407 -31.524 1.00 92.50 899 ARG A C 1
ATOM 6800 O O . ARG A 1 899 ? 7.207 -0.551 -31.944 1.00 92.50 899 ARG A O 1
ATOM 6807 N N . LEU A 1 900 ? 9.354 -1.212 -31.895 1.00 93.88 900 LEU A N 1
ATOM 6808 C CA . LEU A 1 900 ? 9.131 -2.377 -32.766 1.00 93.88 900 LEU A CA 1
ATOM 6809 C C . LEU A 1 900 ? 8.145 -3.367 -32.139 1.00 93.88 900 LEU A C 1
ATOM 6811 O O . LEU A 1 900 ? 7.204 -3.814 -32.796 1.00 93.88 900 LEU A O 1
ATOM 6815 N N . ALA A 1 901 ? 8.301 -3.652 -30.843 1.00 92.69 901 ALA A N 1
ATOM 6816 C CA . ALA A 1 901 ? 7.353 -4.486 -30.119 1.00 92.69 901 ALA A CA 1
ATOM 6817 C C . ALA A 1 901 ? 5.938 -3.880 -30.114 1.00 92.69 901 ALA A C 1
ATOM 6819 O O . ALA A 1 901 ? 4.952 -4.599 -30.281 1.00 92.69 901 ALA A O 1
ATOM 6820 N N . ARG A 1 902 ? 5.816 -2.556 -29.958 1.00 93.06 902 ARG A N 1
ATOM 6821 C CA . ARG A 1 902 ? 4.526 -1.860 -30.028 1.00 93.06 902 ARG A CA 1
ATOM 6822 C C . ARG A 1 902 ? 3.880 -1.990 -31.405 1.00 93.06 902 ARG A C 1
ATOM 6824 O O . ARG A 1 902 ? 2.680 -2.236 -31.455 1.00 93.06 902 ARG A O 1
ATOM 6831 N N . ILE A 1 903 ? 4.649 -1.880 -32.487 1.00 95.31 903 ILE A N 1
ATOM 6832 C CA . ILE A 1 903 ? 4.143 -2.060 -33.854 1.00 95.31 903 ILE A CA 1
ATOM 6833 C C . ILE A 1 903 ? 3.574 -3.464 -34.048 1.00 95.31 903 ILE A C 1
ATOM 6835 O O . ILE A 1 903 ? 2.435 -3.593 -34.485 1.00 95.31 903 ILE A O 1
ATOM 6839 N N . ALA A 1 904 ? 4.324 -4.505 -33.675 1.00 96.06 904 ALA A N 1
ATOM 6840 C CA . ALA A 1 904 ? 3.856 -5.884 -33.803 1.00 96.06 904 ALA A CA 1
ATOM 6841 C C . ALA A 1 904 ? 2.556 -6.128 -33.011 1.00 96.06 904 ALA A C 1
ATOM 6843 O O . ALA A 1 904 ? 1.650 -6.800 -33.496 1.00 96.06 904 ALA A O 1
ATOM 6844 N N . LYS A 1 905 ? 2.420 -5.519 -31.824 1.00 93.50 905 LYS A N 1
ATOM 6845 C CA . LYS A 1 905 ? 1.175 -5.571 -31.042 1.00 93.50 905 LYS A CA 1
ATOM 6846 C C . LYS A 1 905 ? 0.013 -4.834 -31.698 1.00 93.50 905 LYS A C 1
ATOM 6848 O O . LYS A 1 905 ? -1.101 -5.339 -31.690 1.00 93.50 905 LYS A O 1
ATOM 6853 N N . LEU A 1 906 ? 0.258 -3.645 -32.250 1.00 94.50 906 LEU A N 1
ATOM 6854 C CA . LEU A 1 906 ? -0.764 -2.886 -32.981 1.00 94.50 906 LEU A CA 1
ATOM 6855 C C . LEU A 1 906 ? -1.223 -3.620 -34.246 1.00 94.50 906 LEU A C 1
ATOM 6857 O O . LEU A 1 906 ? -2.364 -3.447 -34.654 1.00 94.50 906 LEU A O 1
ATOM 6861 N N . ALA A 1 907 ? -0.356 -4.453 -34.828 1.00 95.62 907 ALA A N 1
ATOM 6862 C CA . ALA A 1 907 ? -0.693 -5.309 -35.960 1.00 95.62 907 ALA A CA 1
ATOM 6863 C C . ALA A 1 907 ? -1.566 -6.522 -35.573 1.00 95.62 907 ALA A C 1
ATOM 6865 O O . ALA A 1 907 ? -2.104 -7.170 -36.465 1.00 95.62 907 ALA A O 1
ATOM 6866 N N . GLY A 1 908 ? -1.708 -6.821 -34.273 1.00 93.19 908 GLY A N 1
ATOM 6867 C CA . GLY A 1 908 ? -2.575 -7.882 -33.743 1.00 93.19 908 GLY A CA 1
ATOM 6868 C C . GLY A 1 908 ? -1.877 -8.883 -32.810 1.00 93.19 908 GLY A C 1
ATOM 6869 O O . GLY A 1 908 ? -2.543 -9.656 -32.121 1.00 93.19 908 GLY A O 1
ATOM 6870 N N . ALA A 1 909 ? -0.542 -8.878 -32.721 1.00 94.31 909 ALA A N 1
ATOM 6871 C CA . ALA A 1 909 ? 0.188 -9.866 -31.924 1.00 94.31 909 ALA A CA 1
ATOM 6872 C C . ALA A 1 909 ? -0.016 -9.681 -30.395 1.00 94.31 909 ALA A C 1
ATOM 6874 O O . ALA A 1 909 ? -0.019 -8.547 -29.904 1.00 94.31 909 ALA A O 1
ATOM 6875 N N . PRO A 1 910 ? -0.127 -10.761 -29.592 1.00 91.94 910 PRO A N 1
ATOM 6876 C CA . PRO A 1 910 ? -0.157 -12.172 -29.992 1.00 91.94 910 PRO A CA 1
ATOM 6877 C C . PRO A 1 910 ? -1.566 -12.710 -30.305 1.00 91.94 910 PRO A C 1
ATOM 6879 O O . PRO A 1 910 ? -1.689 -13.890 -30.608 1.00 91.94 910 PRO A O 1
ATOM 6882 N N . ARG A 1 911 ? -2.629 -11.899 -30.167 1.00 90.38 911 ARG A N 1
ATOM 6883 C CA . ARG A 1 911 ? -4.026 -12.369 -30.272 1.00 90.38 911 ARG A CA 1
ATOM 6884 C C . ARG A 1 911 ? -4.367 -12.875 -31.672 1.00 90.38 911 ARG A C 1
ATOM 6886 O O . ARG A 1 911 ? -5.058 -13.878 -31.784 1.00 90.38 911 ARG A O 1
ATOM 6893 N N . SER A 1 912 ? -3.859 -12.188 -32.687 1.00 94.31 912 SER A N 1
ATOM 6894 C CA . SER A 1 912 ? -3.913 -12.578 -34.095 1.00 94.31 912 SER A CA 1
ATOM 6895 C C . SER A 1 912 ? -2.614 -13.341 -34.398 1.00 94.31 912 SER A C 1
ATOM 6897 O O . SER A 1 912 ? -1.558 -12.703 -34.495 1.00 94.31 912 SER A O 1
ATOM 6899 N N . PRO A 1 913 ? -2.614 -14.687 -34.452 1.00 93.75 913 PRO A N 1
ATOM 6900 C CA . PRO A 1 913 ? -1.378 -15.467 -34.358 1.00 93.75 913 PRO A CA 1
ATOM 6901 C C . PRO A 1 913 ? -0.404 -15.253 -35.522 1.00 93.75 913 PRO A C 1
ATOM 6903 O O . PRO A 1 913 ? 0.813 -15.342 -35.329 1.00 93.75 913 PRO A O 1
ATOM 6906 N N . ALA A 1 914 ? -0.923 -14.937 -36.714 1.00 96.94 914 ALA A N 1
ATOM 6907 C CA . ALA A 1 914 ? -0.103 -14.645 -37.885 1.00 96.94 914 ALA A CA 1
ATOM 6908 C C . ALA A 1 914 ? 0.413 -13.194 -37.932 1.00 96.94 914 ALA A C 1
ATOM 6910 O O . ALA A 1 914 ? 1.244 -12.862 -38.781 1.00 96.94 914 ALA A O 1
ATOM 6911 N N . ALA A 1 915 ? -0.076 -12.319 -37.049 1.00 97.31 915 ALA A N 1
ATOM 6912 C CA . ALA A 1 915 ? 0.288 -10.912 -37.033 1.00 97.31 915 ALA A CA 1
ATOM 6913 C C . ALA A 1 915 ? 1.657 -10.654 -36.390 1.00 97.31 915 ALA A C 1
ATOM 6915 O O . ALA A 1 915 ? 2.120 -11.383 -35.508 1.00 97.31 915 ALA A O 1
ATOM 6916 N N . GLY A 1 916 ? 2.295 -9.560 -36.805 1.00 97.38 916 GLY A N 1
ATOM 6917 C CA . GLY A 1 916 ? 3.592 -9.159 -36.288 1.00 97.38 916 GLY A CA 1
ATOM 6918 C C . GLY A 1 916 ? 4.391 -8.271 -37.234 1.00 97.38 916 GLY A C 1
ATOM 6919 O O . GLY A 1 916 ? 3.851 -7.541 -38.068 1.00 97.38 916 GLY A O 1
ATOM 6920 N N . LEU A 1 917 ? 5.709 -8.330 -37.080 1.00 97.00 917 LEU A N 1
ATOM 6921 C CA . LEU A 1 917 ? 6.679 -7.602 -37.886 1.00 97.00 917 LEU A CA 1
ATOM 6922 C C . LEU A 1 917 ? 7.826 -8.533 -38.276 1.00 97.00 917 LEU A C 1
ATOM 6924 O O . LEU A 1 917 ? 8.368 -9.244 -37.439 1.00 97.00 917 LEU A O 1
ATOM 6928 N N . GLU A 1 918 ? 8.211 -8.499 -39.544 1.00 97.50 918 GLU A N 1
ATOM 6929 C CA . GLU A 1 918 ? 9.385 -9.187 -40.075 1.00 97.50 918 GLU A CA 1
ATOM 6930 C C . GLU A 1 918 ? 10.473 -8.155 -40.380 1.00 97.50 918 GLU A C 1
ATOM 6932 O O . GLU A 1 918 ? 10.290 -7.282 -41.230 1.00 97.50 918 GLU A O 1
ATOM 6937 N N . LEU A 1 919 ? 11.587 -8.226 -39.663 1.00 96.38 919 LEU A N 1
ATOM 6938 C CA . LEU A 1 919 ? 12.730 -7.335 -39.784 1.00 96.38 919 LEU A CA 1
ATOM 6939 C C . LEU A 1 919 ? 13.679 -7.832 -40.884 1.00 96.38 919 LEU A C 1
ATOM 6941 O O . LEU A 1 919 ? 14.123 -8.977 -40.865 1.00 96.38 919 LEU A O 1
ATOM 6945 N N . HIS A 1 920 ? 14.019 -6.950 -41.827 1.00 95.69 920 HIS A N 1
ATOM 6946 C CA . HIS A 1 920 ? 14.902 -7.260 -42.962 1.00 95.69 920 HIS A CA 1
ATOM 6947 C C . HIS A 1 920 ? 16.326 -6.722 -42.787 1.00 95.69 920 HIS A C 1
ATOM 6949 O O . HIS A 1 920 ? 17.211 -7.088 -43.557 1.00 95.69 920 HIS A O 1
ATOM 6955 N N . GLN A 1 921 ? 16.555 -5.829 -41.817 1.00 94.31 921 GLN A N 1
ATOM 6956 C CA . GLN A 1 921 ? 17.839 -5.154 -41.595 1.00 94.31 921 GLN A CA 1
ATOM 6957 C C . GLN A 1 921 ? 18.222 -5.168 -40.116 1.00 94.31 921 GLN A C 1
ATOM 6959 O O . GLN A 1 921 ? 17.383 -4.923 -39.253 1.00 94.31 921 GLN A O 1
ATOM 6964 N N . HIS A 1 922 ? 19.507 -5.384 -39.845 1.00 93.31 922 HIS A N 1
ATOM 6965 C CA . HIS A 1 922 ? 20.087 -5.407 -38.501 1.00 93.31 922 HIS A CA 1
ATOM 6966 C C . HIS A 1 922 ? 21.060 -4.239 -38.298 1.00 93.31 922 HIS A C 1
ATOM 6968 O O . HIS A 1 922 ? 21.500 -3.599 -39.259 1.00 93.31 922 HIS A O 1
ATOM 6974 N N . LEU A 1 923 ? 21.402 -3.955 -37.042 1.00 94.38 923 LEU A N 1
ATOM 6975 C CA . LEU A 1 923 ? 22.384 -2.935 -36.682 1.00 94.38 923 LEU A CA 1
ATOM 6976 C C . LEU A 1 923 ? 23.693 -3.114 -37.461 1.00 94.38 923 LEU A C 1
ATOM 6978 O O . LEU A 1 923 ? 24.199 -4.222 -37.628 1.00 94.38 923 LEU A O 1
ATOM 6982 N N . GLY A 1 924 ? 24.240 -1.995 -37.931 1.00 94.50 924 GLY A N 1
ATOM 6983 C CA . GLY A 1 924 ? 25.445 -1.946 -38.754 1.00 94.50 924 GLY A CA 1
ATOM 6984 C C . GLY A 1 924 ? 25.205 -2.129 -40.255 1.00 94.50 924 GLY A C 1
ATOM 6985 O O . GLY A 1 924 ? 26.138 -1.914 -41.028 1.00 94.50 924 GLY A O 1
ATOM 6986 N N . ALA A 1 925 ? 23.987 -2.471 -40.695 1.00 94.62 925 ALA A N 1
ATOM 6987 C CA . ALA A 1 925 ? 23.678 -2.599 -42.117 1.00 94.62 925 ALA A CA 1
ATOM 6988 C C . ALA A 1 925 ? 23.859 -1.264 -42.860 1.00 94.62 925 ALA A C 1
ATOM 6990 O O . ALA A 1 925 ? 23.361 -0.220 -42.426 1.00 94.62 925 ALA A O 1
ATOM 6991 N N . GLN A 1 926 ? 24.541 -1.314 -44.008 1.00 96.25 926 GLN A N 1
ATOM 6992 C CA . GLN A 1 926 ? 24.560 -0.217 -44.972 1.00 96.25 926 GLN A CA 1
ATOM 6993 C C . GLN A 1 926 ? 23.279 -0.267 -45.803 1.00 96.25 926 GLN A C 1
ATOM 6995 O O . GLN A 1 926 ? 22.983 -1.272 -46.449 1.00 96.25 926 GLN A O 1
ATOM 7000 N N . LEU A 1 927 ? 22.518 0.819 -45.765 1.00 95.88 927 LEU A N 1
ATOM 7001 C CA . LEU A 1 927 ? 21.209 0.933 -46.382 1.00 95.88 927 LEU A CA 1
ATOM 7002 C C . LEU A 1 927 ? 21.252 1.895 -47.561 1.00 95.88 927 LEU A C 1
ATOM 7004 O O . LEU A 1 927 ? 21.796 2.997 -47.470 1.00 95.88 927 LEU A O 1
ATOM 7008 N N . GLN A 1 928 ? 20.615 1.498 -48.656 1.00 96.19 928 GLN A N 1
ATOM 7009 C CA . GLN A 1 928 ? 20.298 2.381 -49.773 1.00 96.19 928 GLN A CA 1
ATOM 7010 C C . GLN A 1 928 ? 18.864 2.898 -49.641 1.00 96.19 928 GLN A C 1
ATOM 7012 O O . GLN A 1 928 ? 17.964 2.174 -49.208 1.00 96.19 928 GLN A O 1
ATOM 7017 N N . ARG A 1 929 ? 18.611 4.145 -50.057 1.00 94.94 929 ARG A N 1
ATOM 7018 C CA . ARG A 1 929 ? 17.244 4.676 -50.154 1.00 94.94 929 ARG A CA 1
ATOM 7019 C C . ARG A 1 929 ? 16.356 3.714 -50.955 1.00 94.94 929 ARG A C 1
ATOM 7021 O O . ARG A 1 929 ? 16.676 3.359 -52.083 1.00 94.94 929 ARG A O 1
ATOM 7028 N N . GLY A 1 930 ? 15.214 3.333 -50.386 1.00 93.62 930 GLY A N 1
ATOM 7029 C CA . GLY A 1 930 ? 14.268 2.391 -50.988 1.00 93.62 930 GLY A CA 1
ATOM 7030 C C . GLY A 1 930 ? 14.490 0.918 -50.619 1.00 93.62 930 GLY A C 1
ATOM 7031 O O . GLY A 1 930 ? 13.624 0.100 -50.934 1.00 93.62 930 GLY A O 1
ATOM 7032 N N . GLN A 1 931 ? 15.581 0.577 -49.926 1.00 95.94 931 GLN A N 1
ATOM 7033 C CA . GLN A 1 931 ? 15.840 -0.776 -49.424 1.00 95.94 931 GLN A CA 1
ATOM 7034 C C . GLN A 1 931 ? 14.808 -1.189 -48.366 1.00 95.94 931 GLN A C 1
ATOM 7036 O O . GLN A 1 931 ? 14.331 -0.353 -47.601 1.00 95.94 931 GLN A O 1
ATOM 7041 N N . LEU A 1 932 ? 14.444 -2.474 -48.324 1.00 96.12 932 LEU A N 1
ATOM 7042 C CA . LEU A 1 932 ? 13.475 -3.009 -47.361 1.00 96.12 932 LEU A CA 1
ATOM 7043 C C . LEU A 1 932 ? 14.021 -2.916 -45.935 1.00 96.12 932 LEU A C 1
ATOM 7045 O O . LEU A 1 932 ? 15.121 -3.400 -45.679 1.00 96.12 932 LEU A O 1
ATOM 7049 N N . LEU A 1 933 ? 13.240 -2.333 -45.024 1.00 95.50 933 LEU A N 1
ATOM 7050 C CA . LEU A 1 933 ? 13.549 -2.253 -43.594 1.00 95.50 933 LEU A CA 1
ATOM 7051 C C . LEU A 1 933 ? 12.842 -3.357 -42.812 1.00 95.50 933 LEU A C 1
ATOM 7053 O O . LEU A 1 933 ? 13.483 -4.154 -42.137 1.00 95.50 933 LEU A O 1
ATOM 7057 N N . PHE A 1 934 ? 11.515 -3.403 -42.919 1.00 97.00 934 PHE A N 1
ATOM 7058 C CA . PHE A 1 934 ? 10.669 -4.415 -42.296 1.00 97.00 934 PHE A CA 1
ATOM 7059 C C . PHE A 1 934 ? 9.354 -4.574 -43.068 1.00 97.00 934 PHE A C 1
ATOM 7061 O O . PHE A 1 934 ? 8.986 -3.730 -43.890 1.00 97.00 934 PHE A O 1
ATOM 7068 N N . THR A 1 935 ? 8.648 -5.674 -42.824 1.00 98.12 935 THR A N 1
ATOM 7069 C CA . THR A 1 935 ? 7.304 -5.950 -43.344 1.00 98.12 935 THR A CA 1
ATOM 7070 C C . THR A 1 935 ? 6.340 -6.151 -42.184 1.00 98.12 935 THR A C 1
ATOM 7072 O O . THR A 1 935 ? 6.611 -6.932 -41.278 1.00 98.12 935 THR A O 1
ATOM 7075 N N . LEU A 1 936 ? 5.224 -5.427 -42.195 1.00 97.81 936 LEU A N 1
ATOM 7076 C CA . LEU A 1 936 ? 4.121 -5.632 -41.261 1.00 97.81 936 LEU A CA 1
ATOM 7077 C C . LEU A 1 936 ? 3.245 -6.774 -41.747 1.00 97.81 936 LEU A C 1
ATOM 7079 O O . LEU A 1 936 ? 2.967 -6.853 -42.942 1.00 97.81 936 LEU A O 1
ATOM 7083 N N . HIS A 1 937 ? 2.788 -7.601 -40.815 1.00 98.31 937 HIS A N 1
ATOM 7084 C CA . HIS A 1 937 ? 1.877 -8.718 -41.042 1.00 98.31 937 HIS A CA 1
ATOM 7085 C C . HIS A 1 937 ? 0.663 -8.532 -40.127 1.00 98.31 937 HIS A C 1
ATOM 7087 O O . HIS A 1 937 ? 0.840 -8.327 -38.929 1.00 98.31 937 HIS A O 1
ATOM 7093 N N . ALA A 1 938 ? -0.552 -8.569 -40.672 1.00 97.19 938 ALA A N 1
ATOM 7094 C CA . ALA A 1 938 ? -1.793 -8.390 -39.913 1.00 97.19 938 ALA A CA 1
ATOM 7095 C C . ALA A 1 938 ? -2.927 -9.265 -40.468 1.00 97.19 938 ALA A C 1
ATOM 7097 O O . ALA A 1 938 ? -2.920 -9.652 -41.643 1.00 97.19 938 ALA A O 1
ATOM 7098 N N . GLU A 1 939 ? -3.922 -9.555 -39.631 1.00 95.31 939 GLU A N 1
ATOM 7099 C CA . GLU A 1 939 ? -5.089 -10.361 -40.018 1.00 95.31 939 GLU A CA 1
ATOM 7100 C C . GLU A 1 939 ? -6.294 -9.508 -40.427 1.00 95.31 939 GLU A C 1
ATOM 7102 O O . GLU A 1 939 ? -7.174 -10.000 -41.129 1.00 95.31 939 GLU A O 1
ATOM 7107 N N . SER A 1 940 ? -6.292 -8.209 -40.107 1.00 94.81 940 SER A N 1
ATOM 7108 C CA . SER A 1 940 ? -7.295 -7.256 -40.586 1.00 94.81 940 SER A CA 1
ATOM 7109 C C . SER A 1 940 ? -6.684 -5.993 -41.220 1.00 94.81 940 SER A C 1
ATOM 7111 O O . SER A 1 940 ? -5.596 -5.550 -40.832 1.00 94.81 940 SER A O 1
ATOM 7113 N N . PRO A 1 941 ? -7.397 -5.333 -42.157 1.00 93.31 941 PRO A N 1
ATOM 7114 C CA . PRO A 1 941 ? -6.960 -4.053 -42.719 1.00 93.31 941 PRO A CA 1
ATOM 7115 C C . PRO A 1 941 ? -6.836 -2.935 -41.672 1.00 93.31 941 PRO A C 1
ATOM 7117 O O . PRO A 1 941 ? -5.985 -2.058 -41.807 1.00 93.31 941 PRO A O 1
ATOM 7120 N N . GLY A 1 942 ? -7.677 -2.959 -40.630 1.00 91.50 942 GLY A N 1
ATOM 7121 C CA . GLY A 1 942 ? -7.673 -1.961 -39.559 1.00 91.50 942 GLY A CA 1
ATOM 7122 C C . GLY A 1 942 ? -6.422 -2.044 -38.685 1.00 91.50 942 GLY A C 1
ATOM 7123 O O . GLY A 1 942 ? -5.755 -1.031 -38.482 1.00 91.50 942 GLY A O 1
ATOM 7124 N N . GLU A 1 943 ? -6.061 -3.244 -38.222 1.00 92.50 943 GLU A N 1
ATOM 7125 C CA . GLU A 1 943 ? -4.811 -3.478 -37.481 1.00 92.50 943 GLU A CA 1
ATOM 7126 C C . GLU A 1 943 ? -3.588 -3.064 -38.308 1.00 92.50 943 GLU A C 1
ATOM 7128 O O . GLU A 1 943 ? -2.707 -2.361 -37.807 1.00 92.50 943 GLU A O 1
ATOM 7133 N N . LEU A 1 944 ? -3.565 -3.427 -39.600 1.00 96.00 944 LEU A N 1
ATOM 7134 C CA . LEU A 1 944 ? -2.489 -3.028 -40.506 1.00 96.00 944 LEU A CA 1
ATOM 7135 C C . LEU A 1 944 ? -2.369 -1.503 -40.595 1.00 96.00 944 LEU A C 1
ATOM 7137 O O . LEU A 1 944 ? -1.268 -0.968 -40.470 1.00 96.00 944 LEU A O 1
ATOM 7141 N N . ALA A 1 945 ? -3.492 -0.801 -40.772 1.00 93.50 945 ALA A N 1
ATOM 7142 C CA . ALA A 1 945 ? -3.522 0.655 -40.861 1.00 93.50 945 ALA A CA 1
ATOM 7143 C C . ALA A 1 945 ? -3.049 1.327 -39.561 1.00 93.50 945 ALA A C 1
ATOM 7145 O O . ALA A 1 945 ? -2.250 2.263 -39.621 1.00 93.50 945 ALA A O 1
ATOM 7146 N N . TYR A 1 946 ? -3.474 0.838 -38.389 1.00 91.88 946 TYR A N 1
ATOM 7147 C CA . TYR A 1 946 ? -3.021 1.361 -37.094 1.00 91.88 946 TYR A CA 1
ATOM 7148 C C . TYR A 1 946 ? -1.520 1.157 -36.877 1.00 91.88 946 TYR A C 1
ATOM 7150 O O . TYR A 1 946 ? -0.815 2.098 -36.496 1.00 91.88 946 TYR A O 1
ATOM 7158 N N . ALA A 1 947 ? -1.018 -0.051 -37.139 1.00 95.62 947 ALA A N 1
ATOM 7159 C CA . ALA A 1 947 ? 0.401 -0.365 -37.025 1.00 95.62 947 ALA A CA 1
ATOM 7160 C C . ALA A 1 947 ? 1.241 0.474 -38.000 1.00 95.62 947 ALA A C 1
ATOM 7162 O O . ALA A 1 947 ? 2.274 1.029 -37.615 1.00 95.62 947 ALA A O 1
ATOM 7163 N N . ALA A 1 948 ? 0.769 0.628 -39.241 1.00 95.75 948 ALA A N 1
ATOM 7164 C CA . ALA A 1 948 ? 1.436 1.422 -40.260 1.00 95.75 948 ALA A CA 1
ATOM 7165 C C . ALA A 1 948 ? 1.468 2.915 -39.910 1.00 95.75 948 ALA A C 1
ATOM 7167 O O . ALA A 1 948 ? 2.524 3.538 -40.019 1.00 95.75 948 ALA A O 1
ATOM 7168 N N . ALA A 1 949 ? 0.351 3.481 -39.444 1.00 95.62 949 ALA A N 1
ATOM 7169 C CA . ALA A 1 949 ? 0.279 4.874 -39.011 1.00 95.62 949 ALA A CA 1
ATOM 7170 C C . ALA A 1 949 ? 1.238 5.150 -37.842 1.00 95.62 949 ALA A C 1
ATOM 7172 O O . ALA A 1 949 ? 1.967 6.142 -37.857 1.00 95.62 949 ALA A O 1
ATOM 7173 N N . TYR A 1 950 ? 1.302 4.244 -36.859 1.00 95.69 950 TYR A N 1
ATOM 7174 C CA . TYR A 1 950 ? 2.246 4.366 -35.748 1.00 95.69 950 TYR A CA 1
ATOM 7175 C C . TYR A 1 950 ? 3.703 4.314 -36.226 1.00 95.69 950 TYR A C 1
ATOM 7177 O O . TYR A 1 950 ? 4.508 5.146 -35.808 1.00 95.69 950 TYR A O 1
ATOM 7185 N N . ALA A 1 951 ? 4.041 3.383 -37.123 1.00 94.38 951 ALA A N 1
ATOM 7186 C CA . ALA A 1 951 ? 5.383 3.276 -37.691 1.00 94.38 951 ALA A CA 1
ATOM 7187 C C . ALA A 1 951 ? 5.788 4.529 -38.491 1.00 94.38 951 ALA A C 1
ATOM 7189 O O . ALA A 1 951 ? 6.919 4.993 -38.379 1.00 94.38 951 ALA A O 1
ATOM 7190 N N . GLN A 1 952 ? 4.865 5.113 -39.261 1.00 93.31 952 GLN A N 1
ATOM 7191 C CA . GLN A 1 952 ? 5.105 6.344 -40.025 1.00 93.31 952 GLN A CA 1
ATOM 7192 C C . GLN A 1 952 ? 5.304 7.571 -39.127 1.00 93.31 952 GLN A C 1
ATOM 7194 O O . GLN A 1 952 ? 6.126 8.428 -39.440 1.00 93.31 952 GLN A O 1
ATOM 7199 N N . ALA A 1 953 ? 4.582 7.646 -38.006 1.00 93.69 953 ALA A N 1
ATOM 7200 C CA . ALA A 1 953 ? 4.710 8.737 -37.042 1.00 93.69 953 ALA A CA 1
ATOM 7201 C C . ALA A 1 953 ? 6.036 8.714 -36.255 1.00 93.69 953 ALA A C 1
ATOM 7203 O O . ALA A 1 953 ? 6.396 9.719 -35.647 1.00 93.69 953 ALA A O 1
ATOM 7204 N N . HIS A 1 954 ? 6.768 7.595 -36.276 1.00 92.94 954 HIS A N 1
ATOM 7205 C CA . HIS A 1 954 ? 8.009 7.397 -35.521 1.00 92.94 954 HIS A CA 1
ATOM 7206 C C . HIS A 1 954 ? 9.149 6.926 -36.448 1.00 92.94 954 HIS A C 1
ATOM 7208 O O . HIS A 1 954 ? 9.603 5.785 -36.353 1.00 92.94 954 HIS A O 1
ATOM 7214 N N . PRO A 1 955 ? 9.636 7.773 -37.373 1.00 83.75 955 PRO A N 1
ATOM 7215 C CA . PRO A 1 955 ? 10.666 7.379 -38.341 1.00 83.75 955 PRO A CA 1
ATOM 7216 C C . PRO A 1 955 ? 12.025 7.035 -37.700 1.00 83.75 955 PRO A C 1
ATOM 7218 O O . PRO A 1 955 ? 12.869 6.417 -38.341 1.00 83.75 955 PRO A O 1
ATOM 7221 N N . ASP A 1 956 ? 12.234 7.417 -36.441 1.00 84.81 956 ASP A N 1
ATOM 7222 C CA . ASP A 1 956 ? 13.419 7.173 -35.616 1.00 84.81 956 ASP A CA 1
ATOM 7223 C C . ASP A 1 956 ? 13.467 5.770 -34.978 1.00 84.81 956 ASP A C 1
ATOM 7225 O O . ASP A 1 956 ? 14.446 5.448 -34.311 1.00 84.81 956 ASP A O 1
ATOM 7229 N N . ILE A 1 957 ? 12.461 4.907 -35.200 1.00 91.31 957 ILE A N 1
ATOM 7230 C CA . ILE A 1 957 ? 12.485 3.501 -34.736 1.00 91.31 957 ILE A CA 1
ATOM 7231 C C . ILE A 1 957 ? 13.720 2.758 -35.255 1.00 91.31 957 ILE A C 1
ATOM 7233 O O . ILE A 1 957 ? 14.300 1.941 -34.540 1.00 91.31 957 ILE A O 1
ATOM 7237 N N . LEU A 1 958 ? 14.100 3.045 -36.501 1.00 93.25 958 LEU A N 1
ATOM 7238 C CA . LEU A 1 958 ? 15.329 2.587 -37.131 1.00 93.25 958 LEU A CA 1
ATOM 7239 C C . LEU A 1 958 ? 16.170 3.826 -37.442 1.00 93.25 958 LEU A C 1
ATOM 7241 O O . LEU A 1 958 ? 15.917 4.538 -38.415 1.00 93.25 958 LEU A O 1
ATOM 7245 N N . LEU A 1 959 ? 17.153 4.110 -36.592 1.00 93.38 959 LEU A N 1
ATOM 7246 C CA . LEU A 1 959 ? 18.008 5.284 -36.718 1.00 93.38 959 LEU A CA 1
ATOM 7247 C C . LEU A 1 959 ? 19.047 5.050 -37.819 1.00 93.38 959 LEU A C 1
ATOM 7249 O O . LEU A 1 959 ? 20.024 4.329 -37.621 1.00 93.38 959 LEU A O 1
ATOM 7253 N N . ILE A 1 960 ? 18.829 5.667 -38.979 1.00 93.56 960 ILE A N 1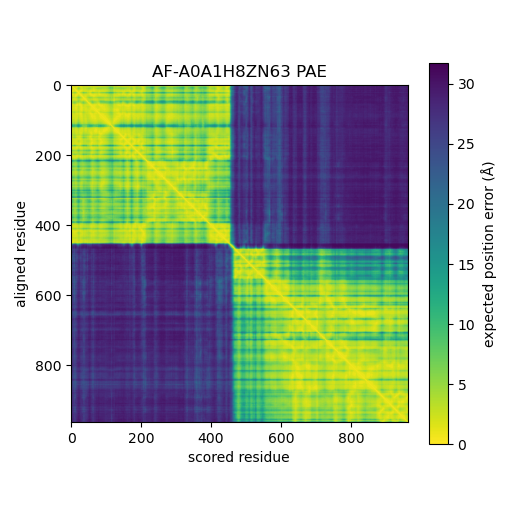
ATOM 7254 C CA . ILE A 1 960 ? 19.740 5.607 -40.130 1.00 93.56 960 ILE A CA 1
ATOM 7255 C C . ILE A 1 960 ? 20.579 6.883 -40.153 1.00 93.56 960 ILE A C 1
ATOM 7257 O O . ILE A 1 960 ? 20.023 7.949 -40.414 1.00 93.56 960 ILE A O 1
ATOM 7261 N N . GLU A 1 961 ? 21.881 6.800 -39.908 1.00 91.31 961 GLU A N 1
ATOM 7262 C CA . GLU A 1 961 ? 22.806 7.941 -40.008 1.00 91.31 961 GLU A CA 1
ATOM 7263 C C . GLU A 1 961 ? 23.441 7.997 -41.397 1.00 91.31 961 GLU A C 1
ATOM 7265 O O . GLU A 1 961 ? 23.747 6.950 -41.963 1.00 91.31 961 GLU A O 1
ATOM 7270 N N . ALA A 1 962 ? 23.568 9.203 -41.956 1.00 82.31 962 ALA A N 1
ATOM 7271 C CA . ALA A 1 962 ? 24.032 9.421 -43.328 1.00 82.31 962 ALA A CA 1
ATOM 7272 C C . ALA A 1 962 ? 25.502 9.039 -43.535 1.00 82.31 962 ALA A C 1
ATOM 7274 O O . ALA A 1 962 ? 26.305 9.272 -42.602 1.00 82.31 962 ALA A O 1
#

Mean predicted aligned error: 16.84 Å

Nearest PDB structures (foldseek):
  3h5q-assembly1_A-2  TM=8.651E-01  e=6.786E-30  Staphylococcus aureus subsp. aureus COL
  7ycx-assembly1_K  TM=8.169E-01  e=4.659E-30  Homo sapiens
  8rc4-assembly1_k  TM=8.085E-01  e=1.162E-29  Homo sapiens
  7bfp-assembly1_B  TM=8.432E-01  e=1.110E-28  Homo sapiens
  7bfq-assembly1_B  TM=8.432E-01  e=1.110E-28  Homo sapiens

Secondary structure (DSSP, 8-state):
-EEEE-SSSSSSS---EEEE-SS-EEEE--PPP-SSHHHHHHTTSPPSS-GGG--EEE-S--SHHHHTTHHHHHHTT--SEEEEEHHHHHHHHHHHHHHHHHHHHHHHHHHHHT--SSSS---SS-HHHHHHHHTTEEEE-TT-EEEEETTEEEEEEE--SSTT-EEEEEEETTEEEEE--SPBPTT-SSBPPPPP----SEEEEE-TTTT----SS-HHHHHHHHHHHHHHTT-EEEEEE-TTTHHHHHHHHHHHHHHTTSS-TT--EEEE-HHHHHHHHHHHH-GGGB---HHHHHHHHHHSEE--SHHHHHHHTT--SSEEEEEE-TT-SSSTHHHHHHHHTT-TT-EEEE-S---TTSHHHHHHTT-SEEEETTEEEE--SEEEE-STT-SB--HHHHHHHHTT-SS--SEEEEESS-HHHHHHHHHHHHHHH---EE-PPTT-EEE----------PPPP--EEEEEE-----TT--EEEEETT-HHHHHHT--TT-EEEEEETTEEEEEEEEEE-TTSS-TTEEEE-HHHHHHHT--TT-EEEEEPPPP-TTHHHHHHHHTTPPPPHHHHHHHHHHHHTT-S-HHHHHHHHHHT-TT-S-HHHHHHHHHHHHHTS-----S-S--EEEEE----TT--HHHHHHHHHHHTT--EEEEEPPPSSSS--HHHHHHTTS-----HHHHHHHHHHHSEEEEEGGGGTSSHHHHHHHHHHHHHT---HHHHHHHHHHHHHHTT-SEEEEEEEESTTSSB-SHHHHHHHHHHHHHHHHHTT-EEEEEEEE-SS-SSSEESHHHHHHHHHHHHHT-TT--HHHHHHHHHHHHHHHHHTTSS-TT-HHHHHHHHHHTTHHHHHHHHHHHHTT---PPP--SEEEEEE-SS-EEEEEE-HHHHHHHHHHTTTTTSTT-EEEE---TT-EE-TT-EEEEEEESSHHHHHHHHHHHHH-GGGEEEE-

Foldseek 3Di:
DKKWAQDLFQALFQGWMWDDDPQAIEIEFGAQFDADPVRNVSLVDDRPDDLARHQEYEFLAQDRRGHQSLLVSVVVPHDHAYEFAPQRLLLLVLPNLVLQDQQVVVQVVCQVVVPDPDVRRDRSHHSVSSVVSSVRYDHDHAQDWDDRDPFKIWHWFQQFLFVRRTWIWIDGPFFIEIESGFHFFCDDPKFHHTDFDADGQEYEYEQAQLPDDADPDDLLVQVLVQLVQLVVLQAEEEAAFALTLLLLSNLLSLLVCCVVVSDPVPAAEEEAEPSSLSNLVVCCVPVVGIDDDPVSSVSSNVSHDYDDDPVVLVVVLVDTDDHYYYYYDLQQQGDSSLVNCLSGQQDQSYEYERQEDHHHNTVSVCLVVPPQWDAGPNDTRGGNYHYYYRRNNHRGDHSVRVVVSVVSHNDAHQEYEYGSYNPLSSVSSQVVCCVPPVHHYDRDHNRDMDDRGHDDPDDPDDDDDFQWAFEDELAAAPPQAKEKEAACQQPCCVVQVDDQQAWKWKDAPNFIDTHGYHYDDPDSDDSRYMYIHPNNCVRNVDDGGGIITIDHDDDLPLLSVLVVLVVLDADDLVSLLSVLLCLLRNVDDLVSLLSNLVSLFAPSHDLVNLLSNLVSQQVNFAADADPDPAEEEEAELWQFFLQQLRLLLQLLLLLLVAAYAYEWAFDQQFLTTNQLLCVLWAAQDDDPVLSNVLCVVRSYAYHHLPNRRRGSSLVSSSVNCRVVVTDRLSVSLSSVNSSCRRHVHQEYEYEYAEDCRGPHDDPVSLVVSVVSNCSSCVVVNRHYDYHYDHRQHHQWFWGARQRSNVLSLCQQVVPPPRRPRSNQVSLVSSLVVCCVVVVDPPPCSSVSSCCCSVVSSSVVSSQSNRVSRPGTHHRDAFPDKDWDWAQAWAFQAGANRSLQRVLQVLQPGPNQRNWHKGADDDHGDGGHGGHTGIMTGHNDPRSVVRSVVSCVVCVPNGPGDD

Sequence (962 aa):
MKLQFLGAAGTVTGSKYLLRGEHAQLLVDCGLFQGYKQLRLRNWSALPLPLREIDAVLLTHAHIDHSGYLPLLVRDGYRGRVYCTQATYELCRILLPDSGRLQEEEAEYANRHRYSRHKPALPLYTEADALKALERFEPQDFEHEFTPARGFTAQLLPAGHILGAAMLRLHSAQGSILFSGDLGRAQDPIMRPPTPVAQADYLVVESTYGNRHHETENPQDALCAVITRCIERGGVVVIPSFAVGRAQALLLAIGELKAAGRLPLTLPVYLNSPMAADVTTLYRQHQTEHRLSEAQCAALGRTAQIVNTVEDSKALNRRKGPMVIIAGSGMATGGRVIHHLKAFAGDPANSILLVGFQAAGTRGAALAEGAQSIKIHGEYVAVRAEVASIGNLSAHADAGEILNWLSHFTQAPQQVFVTHGEPAAADALRQQIEARYGWRVSVPEHLQSVNLEGSAPASEAAPRPSQTLRLHRIGIDTYQEPVLFLRSDCPVCRSEGFESQSRVKLSLDGRSVVATLYTVNPPLLGETQAGLSEAAWRALDAHEDQEVTLSHPDPLESFAAVRGKVFGASFSAEDLQAAVHDIAAGRYSGLELAAFVTVCGGQRLSLNETIELTRAMVDSGQRLHWQRELVLDKHCVGGLPGNRTTPIVVAIVAACGLTIPKTSSRAITSPAGTADTMEMLAPVDLDLPSLRRVVERENACLAWGGAMNLSPADDVLIRVERPLDFDSEGQLVASILSKKIAAGATALLVEVPVGPTAKLRSDEAAQTLGQRLREVAQAFGLRIEIVYSDGNQPVGRGIGPALEALDVLAVLRRDAGAPADLRQRSLRLAGRLLEMGGRAAGGNGLALAEQTLDSGAAYAKFLAICEAQGGLREPPVASYRQIFKAPRSGVLRGIDNRRLARIAKLAGAPRSPAAGLELHQHLGAQLQRGQLLFTLHAESPGELAYAAAYAQAHPDILLIEA

pLDDT: mean 90.94, std 9.14, range [27.77, 98.81]

Radius of gyration: 35.47 Å; Cα contacts (8 Å, |Δi|>4): 2186; chains: 1; bounding box: 72×84×94 Å

Organism: NCBI:txid489703